Protein AF-0000000084742302 (afdb_homodimer)

Organism: Rhizopus delemar (strain RA 99-880 / ATCC MYA-4621 / FGSC 9543 / NRRL 43880) (NCBI:txid246409)

pLDDT: mean 93.98, std 7.05, range [36.78, 98.94]

Radius of gyration: 37.64 Å; Cα contacts (8 Å, |Δi|>4): 2083; chains: 2; bounding box: 58×116×95 Å

Secondary structure (DSSP, 8-state):
----TT-SS-HHHHHHHHHHHHHTT-GGGGTTGGGS-HHHHHHHHHHHHH--HHHHHHHHHHHHHHHHHHHHT----EEPPPTTTEEETTTS-HHHHHHHHHHHHHHHHTT-EEEEEE---BSGGGT-SSBGGG-B---TT--BHHHHHHHHHHHHHHHHHTTS-TTS------EEEEE-HHHHHHHHHHHHHTGGGGS-GGGEEEEE--EEE-B-TTSPBPEEETTEE-EEE--GGGHHHHHHHTTHHHHHHHHT--EEEEEETTBTT--TT-HHHHHHHHHTT-SEEEEEEE-SSTT----EEEEETTEEEEE-GGGS-HHHHT-B-TTSSBTT-EEEEEEEEEEHHHHHHHHHHGGGPPPEEEEE---EE-TTT--EE--SS--EEEEE--GGGGGGG-SSEEEEE--HHHH--B--S-TTSSSSSHHHHHHHHHHHHHHHHHHTT-EE-S-S-TTT--EEE-TTT-SSSTT-HHHHTT-EEPSSEEE-SHHHHHHHB-/----TT-SS-HHHHHHHHHHHHHTT-GGGGTTGGGS-HHHHHHHHHHHHH--HHHHHHHHHHHHHHHHHHHHT----EEPPPTTTEEETTTS-HHHHHHHHHHHHHHHHTT-EEEEEE---BSGGGT-SSBGGG-B---TT--BHHHHHHHHHHHHHHHHHTTS-TTS------EEEEE-HHHHHHHHHHHHHTGGGGS-GGGEEEEE--EEE-B-TTSPBPEEETTEE-EEE--GGGHHHHHHHTTHHHHHHHHT--EEEEEETTBTT--TT-HHHHHHHHHTT-SEEEEEEE-SSTT----EEEEETTEEEEE-GGGS-HHHHH-B-TTSSBTT-EEEEEEEEEEHHHHHHHHHHGGGPPPEEEEE---EE-TTT--EE--SS--EEEEE--GGGGGGG-SSEEEEE--HHHH--B--S-TTSSSSSHHHHHHHHHHHHHHHHHHTT-EE-S-S-TTT--EEE-TTT-SSSTT-HHHHTT-EEPSSEEE-SHHHHHHHB-

Foldseek 3Di:
DPLDPLAPDDPVVVVVLLVVCVVLVANLLCLCLVVDDNVLNNLLVVVSVPDDSVLLSLQVVQQVVVVVCLVVCLPWDFAFDDPLFEDEPVPDDPVLLVQLLLQLLLCLLVQQEAAEEEFADACVQQVHRAGQQQDQLDALVSDGLQLLLLLLQVQSQVVSNVSDDPPPDGRHHAYEYEYAPSHQVRVVVVCVVCVVNPDDPVRYHYWYFDKDFWAFPVSHFFALASSRTHIDGQESLSVLVGCVPVCVLVVSVVSNHFKYKYAYSQFSLALTSRSSVSSVCVVQVWQKEAEFAFAPALQPQFWFFTAIPNFTFTDGSVSDDSVQSCPADPVGGRSRGGGGRGIMMHTSVSSVCCVVCVSVFHKHKDFDQRWGADSVPSDIDRDPDGRTIGIHGYNRSCRRVIPRYHYYYYYCLRHGQGQDHYPPPPHNHSLSSQLSQQVQVQVLLVVLQAHEDDDPRSSPFLDHARCNAPSRSPPLNVQARPWYFYPPADHDYVVSSNVRTD/DPLPPLAPDDPVVVVVLLVVCVVLVANLLCLCLVVDDNVLNNLLNVVSVPDDSVLLSLQVVQQVVVVVCLVVCLPWDFAFDDPLFEDEPVPDDPVLLVQLLLQLLLCLLVQQEAAEEEFADACVQQVHRAGQQQDQLDALVSDGLQLQLLLLQVQSQVVSNVSDDPPPDGRHHAYEYEYAPSHQVRVVVVCVVCVVNPDDPVRYHYWYFDKDFWAFPVSHFFALASSRTHIDGQESLSVLVGCVPVCVLVVSVVSNHFKYKYAYSQFSLALTSRSSVSSVCVVQVWQKEAEFAFAPALQPQFWFFTAIPNFTFTDGSVSDDSVQSCPADPVGGRSRGGGGRGIMMHTSVRSVCCVVCVSVFHKHKDFDQRWGADSVPSDIDRDPDGRTIGIHGYNRSCRRVIPRYHYYYYYCLRHGQGQDHYPPPPHNHSLSSQLSQQVQVQVLLVVLQAHEDDDPRSSPFQDHARCNAPSRSPPLNVQARPWYFYPPAYHDYVVSSNVRTD

InterPro domains:
  IPR002618 UDPGP family [PF01704] (89-422)
  IPR029044 Nucleotide-diphospho-sugar transferases [G3DSA:3.90.550.10] (9-500)
  IPR029044 Nucleotide-diphospho-sugar transferases [SSF53448] (14-494)
  IPR039741 UDP-sugar pyrophosphorylase [PTHR11952] (12-493)

Structure (mmCIF, N/CA/C/O backbone):
data_AF-0000000084742302-model_v1
#
loop_
_entity.id
_entity.type
_entity.pdbx_description
1 polymer 'UDP-N-acetylglucosamine diphosphorylase'
#
loop_
_atom_site.group_PDB
_atom_site.id
_atom_site.type_symbol
_atom_site.label_atom_id
_atom_site.label_alt_id
_atom_site.label_comp_id
_atom_site.label_asym_id
_atom_site.label_entity_id
_atom_site.label_seq_id
_atom_site.pdbx_PDB_ins_code
_atom_site.Cartn_x
_atom_site.Cartn_y
_atom_site.Cartn_z
_atom_site.occupancy
_atom_site.B_iso_or_equiv
_atom_site.auth_seq_id
_atom_site.auth_comp_id
_atom_site.auth_asym_id
_atom_site.auth_atom_id
_atom_site.pdbx_PDB_model_num
ATOM 1 N N . MET A 1 1 ? -20.578 62.312 -15.688 1 36.81 1 MET A N 1
ATOM 2 C CA . MET A 1 1 ? -19.297 61.625 -15.828 1 36.81 1 MET A CA 1
ATOM 3 C C . MET A 1 1 ? -19.5 60.219 -16.344 1 36.81 1 MET A C 1
ATOM 5 O O . MET A 1 1 ? -20.312 59.469 -15.805 1 36.81 1 MET A O 1
ATOM 9 N N . THR A 1 2 ? -19.297 59.844 -17.516 1 40.09 2 THR A N 1
ATOM 10 C CA . THR A 1 2 ? -19.516 58.594 -18.234 1 40.09 2 THR A CA 1
ATOM 11 C C . THR A 1 2 ? -18.766 57.438 -17.547 1 40.09 2 THR A C 1
ATOM 13 O O . THR A 1 2 ? -17.531 57.5 -17.438 1 40.09 2 THR A O 1
ATOM 16 N N . VAL A 1 3 ? -19.484 56.688 -16.578 1 52.12 3 VAL A N 1
ATOM 17 C CA . VAL A 1 3 ? -18.922 55.469 -16 1 52.12 3 VAL A CA 1
ATOM 18 C C . VAL A 1 3 ? -18.266 54.656 -17.109 1 52.12 3 VAL A C 1
ATOM 20 O O . VAL A 1 3 ? -18.859 54.406 -18.156 1 52.12 3 VAL A O 1
ATOM 23 N N . SER A 1 4 ? -16.984 54.625 -17.172 1 57.25 4 SER A N 1
ATOM 24 C CA . SER A 1 4 ? -16.141 53.906 -18.125 1 57.25 4 SER A CA 1
ATOM 25 C C . SER A 1 4 ? -16.609 52.469 -18.344 1 57.25 4 SER A C 1
ATOM 27 O O . SER A 1 4 ? -17.156 51.844 -17.438 1 57.25 4 SER A O 1
ATOM 29 N N . SER A 1 5 ? -16.875 52.062 -19.531 1 69.62 5 SER A N 1
ATOM 30 C CA . SER A 1 5 ? -17.203 50.75 -20.062 1 69.62 5 SER A CA 1
ATOM 31 C C . SER A 1 5 ? -16.375 49.656 -19.391 1 69.62 5 SER A C 1
ATOM 33 O O . SER A 1 5 ? -16.734 48.469 -19.453 1 69.62 5 SER A O 1
ATOM 35 N N . LEU A 1 6 ? -15.398 49.969 -18.625 1 76.19 6 LEU A N 1
ATOM 36 C CA . LEU A 1 6 ? -14.508 48.969 -18.078 1 76.19 6 LEU A CA 1
ATOM 37 C C . LEU A 1 6 ? -14.875 48.625 -16.641 1 76.19 6 LEU A C 1
ATOM 39 O O . LEU A 1 6 ? -14.406 47.625 -16.078 1 76.19 6 LEU A O 1
ATOM 43 N N . LEU A 1 7 ? -15.797 49.344 -16.062 1 83.12 7 LEU A N 1
ATOM 44 C CA . LEU A 1 7 ? -16.203 49.094 -14.68 1 83.12 7 LEU A CA 1
ATOM 45 C C . LEU A 1 7 ? -17.062 47.812 -14.609 1 83.12 7 LEU A C 1
ATOM 47 O O . LEU A 1 7 ? -17.906 47.594 -15.469 1 83.12 7 LEU A O 1
ATOM 51 N N . PRO A 1 8 ? -16.844 46.969 -13.633 1 83.06 8 PRO A N 1
ATOM 52 C CA . PRO A 1 8 ? -17.625 45.75 -13.492 1 83.06 8 PRO A CA 1
ATOM 53 C C . PRO A 1 8 ? -19.062 46 -13.047 1 83.06 8 PRO A C 1
ATOM 55 O O . PRO A 1 8 ? -19.859 45.062 -12.938 1 83.06 8 PRO A O 1
ATOM 58 N N . ILE A 1 9 ? -19.406 47.25 -12.711 1 85.56 9 ILE A N 1
ATOM 59 C CA . ILE A 1 9 ? -20.75 47.625 -12.266 1 85.56 9 ILE A CA 1
ATOM 60 C C . ILE A 1 9 ? -21.219 48.875 -12.984 1 85.56 9 ILE A C 1
ATOM 62 O O . ILE A 1 9 ? -20.406 49.594 -13.562 1 85.56 9 ILE A O 1
ATOM 66 N N . ASN A 1 10 ? -22.531 49.125 -12.969 1 88.06 10 ASN A N 1
ATOM 67 C CA . ASN A 1 10 ? -23.078 50.312 -13.625 1 88.06 10 ASN A CA 1
ATOM 68 C C . ASN A 1 10 ? -23 51.562 -12.719 1 88.06 10 ASN A C 1
ATOM 70 O O . ASN A 1 10 ? -22.562 51.469 -11.57 1 88.06 10 ASN A O 1
ATOM 74 N N . GLU A 1 11 ? -23.391 52.656 -13.219 1 89.31 11 GLU A N 1
ATOM 75 C CA . GLU A 1 11 ? -23.25 53.938 -12.516 1 89.31 11 GLU A CA 1
ATOM 76 C C . GLU A 1 11 ? -24.062 53.969 -11.234 1 89.31 11 GLU A C 1
ATOM 78 O O . GLU A 1 11 ? -23.641 54.5 -10.219 1 89.31 11 GLU A O 1
ATOM 83 N N . THR A 1 12 ? -25.156 53.375 -11.312 1 92 12 THR A N 1
ATOM 84 C CA . THR A 1 12 ? -26.031 53.312 -10.141 1 92 12 THR A CA 1
ATOM 85 C C . THR A 1 12 ? -25.406 52.438 -9.047 1 92 12 THR A C 1
ATOM 87 O O . THR A 1 12 ? -25.453 52.812 -7.867 1 92 12 THR A O 1
ATOM 90 N N . GLU A 1 13 ? -24.875 51.344 -9.453 1 93.31 13 GLU A N 1
ATOM 91 C CA . GLU A 1 13 ? -24.219 50.438 -8.516 1 93.31 13 GLU A CA 1
ATOM 92 C C . GLU A 1 13 ? -22.969 51.062 -7.91 1 93.31 13 GLU A C 1
ATOM 94 O O . GLU A 1 13 ? -22.672 50.844 -6.734 1 93.31 13 GLU A O 1
ATOM 99 N N . LEU A 1 14 ? -22.266 51.812 -8.734 1 94.44 14 LEU A N 1
ATOM 100 C CA . LEU A 1 14 ? -21.078 52.5 -8.234 1 94.44 14 LEU A CA 1
ATOM 101 C C . LEU A 1 14 ? -21.469 53.531 -7.18 1 94.44 14 LEU A C 1
ATOM 103 O O . LEU A 1 14 ? -20.797 53.656 -6.152 1 94.44 14 LEU A O 1
ATOM 107 N N . GLN A 1 15 ? -22.484 54.281 -7.438 1 94.81 15 GLN A N 1
ATOM 108 C CA . GLN A 1 15 ? -22.969 55.25 -6.465 1 94.81 15 GLN A CA 1
ATOM 109 C C . GLN A 1 15 ? -23.406 54.562 -5.168 1 94.81 15 GLN A C 1
ATOM 111 O O . GLN A 1 15 ? -23.141 55.094 -4.078 1 94.81 15 GLN A O 1
ATOM 116 N N . SER A 1 16 ? -24.062 53.5 -5.34 1 96.06 16 SER A N 1
ATOM 117 C CA . SER A 1 16 ? -24.469 52.719 -4.168 1 96.06 16 SER A CA 1
ATOM 118 C C . SER A 1 16 ? -23.266 52.25 -3.365 1 96.06 16 SER A C 1
ATOM 120 O O . SER A 1 16 ? -23.297 52.219 -2.133 1 96.06 16 SER A O 1
ATOM 122 N N . LEU A 1 17 ? -22.281 51.75 -4.066 1 96.5 17 LEU A N 1
ATOM 123 C CA . LEU A 1 17 ? -21.062 51.312 -3.414 1 96.5 17 LEU A CA 1
ATOM 124 C C . LEU A 1 17 ? -20.406 52.469 -2.652 1 96.5 17 LEU A C 1
ATOM 126 O O . LEU A 1 17 ? -19.984 52.281 -1.503 1 96.5 17 LEU A O 1
ATOM 130 N N . LYS A 1 18 ? -20.281 53.625 -3.275 1 96.62 18 LYS A N 1
ATOM 131 C CA . LYS A 1 18 ? -19.703 54.812 -2.631 1 96.62 18 LYS A CA 1
ATOM 132 C C . LYS A 1 18 ? -20.484 55.188 -1.381 1 96.62 18 LYS A C 1
ATOM 134 O O . LYS A 1 18 ? -19.906 55.5 -0.34 1 96.62 18 LYS A O 1
ATOM 139 N N . GLU A 1 19 ? -21.75 55.125 -1.478 1 96.94 19 GLU A N 1
ATOM 140 C CA . GLU A 1 19 ? -22.609 55.469 -0.354 1 96.94 19 GLU A CA 1
ATOM 141 C C . GLU A 1 19 ? -22.438 54.469 0.803 1 96.94 19 GLU A C 1
ATOM 143 O O . GLU A 1 19 ? -22.422 54.875 1.968 1 96.94 19 GLU A O 1
ATOM 148 N N . ARG A 1 20 ? -22.375 53.25 0.429 1 96.94 20 ARG A N 1
ATOM 149 C CA . ARG A 1 20 ? -22.172 52.219 1.441 1 96.94 20 ARG A CA 1
ATOM 150 C C . ARG A 1 20 ? -20.906 52.469 2.234 1 96.94 20 ARG A C 1
ATOM 152 O O . ARG A 1 20 ? -20.906 52.375 3.465 1 96.94 20 ARG A O 1
ATOM 159 N N . TYR A 1 21 ? -19.812 52.75 1.546 1 97.88 21 TYR A N 1
ATOM 160 C CA . TYR A 1 21 ? -18.547 53.031 2.207 1 97.88 21 TYR A CA 1
ATOM 161 C C . TYR A 1 21 ? -18.609 54.344 2.986 1 97.88 21 TYR A C 1
ATOM 163 O O . TYR A 1 21 ? -18.016 54.469 4.059 1 97.88 21 TYR A O 1
ATOM 171 N N . GLU A 1 22 ? -19.344 55.344 2.516 1 97.06 22 GLU A N 1
ATOM 172 C CA . GLU A 1 22 ? -19.5 56.625 3.215 1 97.06 22 GLU A CA 1
ATOM 173 C C . GLU A 1 22 ? -20.281 56.438 4.512 1 97.06 22 GLU A C 1
ATOM 175 O O . GLU A 1 22 ? -19.906 56.969 5.555 1 97.06 22 GLU A O 1
ATOM 180 N N . ILE A 1 23 ? -21.359 55.719 4.379 1 97.19 23 ILE A N 1
ATOM 181 C CA . ILE A 1 23 ? -22.203 55.469 5.543 1 97.19 23 ILE A CA 1
ATOM 182 C C . ILE A 1 23 ? -21.406 54.75 6.625 1 97.19 23 ILE A C 1
ATOM 184 O O . ILE A 1 23 ? -21.625 54.969 7.816 1 97.19 23 ILE A O 1
ATOM 188 N N . ASN A 1 24 ? -20.469 53.969 6.238 1 97.25 24 ASN A N 1
ATOM 189 C CA . ASN A 1 24 ? -19.672 53.188 7.176 1 97.25 24 ASN A CA 1
ATOM 190 C C . ASN A 1 24 ? -18.391 53.906 7.566 1 97.25 24 ASN A C 1
ATOM 192 O O . ASN A 1 24 ? -17.484 53.312 8.148 1 97.25 24 ASN A O 1
ATOM 196 N N . GLY A 1 25 ? -18.297 55.156 7.195 1 96.62 25 GLY A N 1
ATOM 197 C CA . GLY A 1 25 ? -17.172 55.969 7.602 1 96.62 25 GLY A CA 1
ATOM 198 C C . GLY A 1 25 ? -15.891 55.688 6.832 1 96.62 25 GLY A C 1
ATOM 199 O O . GLY A 1 25 ? -14.797 55.969 7.297 1 96.62 25 GLY A O 1
ATOM 200 N N . GLN A 1 26 ? -16 55.031 5.656 1 98.06 26 GLN A N 1
ATOM 201 C CA . GLN A 1 26 ? -14.836 54.594 4.891 1 98.06 26 GLN A CA 1
ATOM 202 C C . GLN A 1 26 ? -14.844 55.219 3.49 1 98.06 26 GLN A C 1
ATOM 204 O O . GLN A 1 26 ? -14.25 54.656 2.564 1 98.06 26 GLN A O 1
ATOM 209 N N . GLY A 1 27 ? -15.492 56.281 3.309 1 97.38 27 GLY A N 1
ATOM 210 C CA . GLY A 1 27 ? -15.641 56.906 2.002 1 97.38 27 GLY A CA 1
ATOM 211 C C . GLY A 1 27 ? -14.328 57.406 1.417 1 97.38 27 GLY A C 1
ATOM 212 O O . GLY A 1 27 ? -14.211 57.562 0.201 1 97.38 27 GLY A O 1
ATOM 213 N N . HIS A 1 28 ? -13.352 57.625 2.24 1 97.31 28 HIS A N 1
ATOM 214 C CA . HIS A 1 28 ? -12.07 58.188 1.814 1 97.31 28 HIS A CA 1
ATOM 215 C C . HIS A 1 28 ? -11.391 57.281 0.797 1 97.31 28 HIS A C 1
ATOM 217 O O . HIS A 1 28 ? -10.484 57.719 0.086 1 97.31 28 HIS A O 1
ATOM 223 N N . VAL A 1 29 ? -11.812 56 0.699 1 97.75 29 VAL A N 1
ATOM 224 C CA . VAL A 1 29 ? -11.172 55.062 -0.209 1 97.75 29 VAL A CA 1
ATOM 225 C C . VAL A 1 29 ? -11.43 55.469 -1.655 1 97.75 29 VAL A C 1
ATOM 227 O O . VAL A 1 29 ? -10.742 55 -2.572 1 97.75 29 VAL A O 1
ATOM 230 N N . PHE A 1 30 ? -12.391 56.438 -1.858 1 96.94 30 PHE A N 1
ATOM 231 C CA . PHE A 1 30 ? -12.727 56.906 -3.199 1 96.94 30 PHE A CA 1
ATOM 232 C C . PHE A 1 30 ? -12.117 58.281 -3.463 1 96.94 30 PHE A C 1
ATOM 234 O O . PHE A 1 30 ? -12.414 58.906 -4.477 1 96.94 30 PHE A O 1
ATOM 241 N N . LYS A 1 31 ? -11.273 58.719 -2.598 1 96.5 31 LYS A N 1
ATOM 242 C CA . LYS A 1 31 ? -10.711 60.062 -2.656 1 96.5 31 LYS A CA 1
ATOM 243 C C . LYS A 1 31 ? -10.102 60.344 -4.023 1 96.5 31 LYS A C 1
ATOM 245 O O . LYS A 1 31 ? -10.25 61.469 -4.562 1 96.5 31 LYS A O 1
ATOM 250 N N . PHE A 1 32 ? -9.461 59.406 -4.621 1 96.56 32 PHE A N 1
ATOM 251 C CA . PHE A 1 32 ? -8.727 59.625 -5.859 1 96.56 32 PHE A CA 1
ATOM 252 C C . PHE A 1 32 ? -9.438 59 -7.039 1 96.56 32 PHE A C 1
ATOM 254 O O . PHE A 1 32 ? -8.867 58.875 -8.125 1 96.56 32 PHE A O 1
ATOM 261 N N . PHE A 1 33 ? -10.625 58.594 -6.859 1 95.62 33 PHE A N 1
ATOM 262 C CA . PHE A 1 33 ? -11.32 57.75 -7.828 1 95.62 33 PHE A CA 1
ATOM 263 C C . PHE A 1 33 ? -11.445 58.469 -9.164 1 95.62 33 PHE A C 1
ATOM 265 O O . PHE A 1 33 ? -11.195 57.875 -10.219 1 95.62 33 PHE A O 1
ATOM 272 N N . GLU A 1 34 ? -11.711 59.781 -9.125 1 93.5 34 GLU A N 1
ATOM 273 C CA . GLU A 1 34 ? -11.984 60.562 -10.344 1 93.5 34 GLU A CA 1
ATOM 274 C C . GLU A 1 34 ? -10.703 60.812 -11.133 1 93.5 34 GLU A C 1
ATOM 276 O O . GLU A 1 34 ? -10.75 61.031 -12.344 1 93.5 34 GLU A O 1
ATOM 281 N N . SER A 1 35 ? -9.609 60.781 -10.5 1 94.62 35 SER A N 1
ATOM 282 C CA . SER A 1 35 ? -8.344 61.062 -11.156 1 94.62 35 SER A CA 1
ATOM 283 C C . SER A 1 35 ? -7.707 59.781 -11.711 1 94.62 35 SER A C 1
ATOM 285 O O . SER A 1 35 ? -6.727 59.844 -12.453 1 94.62 35 SER A O 1
ATOM 287 N N . LEU A 1 36 ? -8.289 58.594 -11.43 1 95.19 36 LEU A N 1
ATOM 288 C CA . LEU A 1 36 ? -7.742 57.312 -11.836 1 95.19 36 LEU A CA 1
ATOM 289 C C . LEU A 1 36 ? -8.094 57 -13.289 1 95.19 36 LEU A C 1
ATOM 291 O O . LEU A 1 36 ? -9.133 57.406 -13.781 1 95.19 36 LEU A O 1
ATOM 295 N N . GLU A 1 37 ? -7.125 56.281 -13.875 1 94.06 37 GLU A N 1
ATOM 296 C CA . GLU A 1 37 ? -7.449 55.75 -15.188 1 94.06 37 GLU A CA 1
ATOM 297 C C . GLU A 1 37 ? -8.539 54.688 -15.086 1 94.06 37 GLU A C 1
ATOM 299 O O . GLU A 1 37 ? -8.773 54.125 -14.008 1 94.06 37 GLU A O 1
ATOM 304 N N . GLN A 1 38 ? -9.133 54.469 -16.188 1 91.94 38 GLN A N 1
ATOM 305 C CA . GLN A 1 38 ? -10.281 53.562 -16.219 1 91.94 38 GLN A CA 1
ATOM 306 C C . GLN A 1 38 ? -9.906 52.188 -15.688 1 91.94 38 GLN A C 1
ATOM 308 O O . GLN A 1 38 ? -10.672 51.562 -14.945 1 91.94 38 GLN A O 1
ATOM 313 N N . GLU A 1 39 ? -8.805 51.75 -16.094 1 93.19 39 GLU A N 1
ATOM 314 C CA . GLU A 1 39 ? -8.367 50.438 -15.641 1 93.19 39 GLU A CA 1
ATOM 315 C C . GLU A 1 39 ? -8.125 50.438 -14.133 1 93.19 39 GLU A C 1
ATOM 317 O O . GLU A 1 39 ? -8.438 49.438 -13.461 1 93.19 39 GLU A O 1
ATOM 322 N N . GLN A 1 40 ? -7.605 51.438 -13.641 1 94.25 40 GLN A N 1
ATOM 323 C CA . GLN A 1 40 ? -7.348 51.594 -12.211 1 94.25 40 GLN A CA 1
ATOM 324 C C . GLN A 1 40 ? -8.648 51.688 -11.43 1 94.25 40 GLN A C 1
ATOM 326 O O . GLN A 1 40 ? -8.766 51.156 -10.328 1 94.25 40 GLN A O 1
ATOM 331 N N . GLN A 1 41 ? -9.562 52.406 -11.977 1 94.88 41 GLN A N 1
ATOM 332 C CA . GLN A 1 41 ? -10.883 52.469 -11.359 1 94.88 41 GLN A CA 1
ATOM 333 C C . GLN A 1 41 ? -11.531 51.094 -11.234 1 94.88 41 GLN A C 1
ATOM 335 O O . GLN A 1 41 ? -12.086 50.781 -10.195 1 94.88 41 GLN A O 1
ATOM 340 N N . ALA A 1 42 ? -11.398 50.406 -12.297 1 94.38 42 ALA A N 1
ATOM 341 C CA . ALA A 1 42 ? -11.992 49.094 -12.312 1 94.38 42 ALA A CA 1
ATOM 342 C C . ALA A 1 42 ? -11.352 48.188 -11.266 1 94.38 42 ALA A C 1
ATOM 344 O O . ALA A 1 42 ? -12.039 47.406 -10.594 1 94.38 42 ALA A O 1
ATOM 345 N N . GLN A 1 43 ? -10.125 48.219 -11.133 1 93.38 43 GLN A N 1
ATOM 346 C CA . GLN A 1 43 ? -9.391 47.406 -10.156 1 93.38 43 GLN A CA 1
ATOM 347 C C . GLN A 1 43 ? -9.805 47.781 -8.727 1 93.38 43 GLN A C 1
ATOM 349 O O . GLN A 1 43 ? -10.039 46.906 -7.906 1 93.38 43 GLN A O 1
ATOM 354 N N . LEU A 1 44 ? -9.82 49 -8.469 1 95.38 44 LEU A N 1
ATOM 355 C CA . LEU A 1 44 ? -10.203 49.469 -7.137 1 95.38 44 LEU A CA 1
ATOM 356 C C . LEU A 1 44 ? -11.633 49.031 -6.805 1 95.38 44 LEU A C 1
ATOM 358 O O . LEU A 1 44 ? -11.898 48.562 -5.703 1 95.38 44 LEU A O 1
ATOM 362 N N . VAL A 1 45 ? -12.523 49.219 -7.738 1 95.19 45 VAL A N 1
ATOM 363 C CA . VAL A 1 45 ? -13.93 48.875 -7.52 1 95.19 45 VAL A CA 1
ATOM 364 C C . VAL A 1 45 ? -14.07 47.375 -7.27 1 95.19 45 VAL A C 1
ATOM 366 O O . VAL A 1 45 ? -14.844 46.969 -6.406 1 95.19 45 VAL A O 1
ATOM 369 N N . LYS A 1 46 ? -13.391 46.656 -8.016 1 93.62 46 LYS A N 1
ATOM 370 C CA . LYS A 1 46 ? -13.422 45.219 -7.816 1 93.62 46 LYS A CA 1
ATOM 371 C C . LYS A 1 46 ? -12.984 44.844 -6.398 1 93.62 46 LYS A C 1
ATOM 373 O O . LYS A 1 46 ? -13.617 44.031 -5.742 1 93.62 46 LYS A O 1
ATOM 378 N N . GLN A 1 47 ? -11.922 45.406 -5.941 1 93.38 47 GLN A N 1
ATOM 379 C CA . GLN A 1 47 ? -11.43 45.156 -4.59 1 93.38 47 GLN A CA 1
ATOM 380 C C . GLN A 1 47 ? -12.461 45.562 -3.545 1 93.38 47 GLN A C 1
ATOM 382 O O . GLN A 1 47 ? -12.688 44.844 -2.57 1 93.38 47 GLN A O 1
ATOM 387 N N . LEU A 1 48 ? -13.055 46.656 -3.787 1 95.44 48 LEU A N 1
ATOM 388 C CA . LEU A 1 48 ? -14 47.188 -2.816 1 95.44 48 LEU A CA 1
ATOM 389 C C . LEU A 1 48 ? -15.297 46.406 -2.816 1 95.44 48 LEU A C 1
ATOM 391 O O . LEU A 1 48 ? -15.969 46.312 -1.786 1 95.44 48 LEU A O 1
ATOM 395 N N . LEU A 1 49 ? -15.633 45.844 -3.969 1 93.31 49 LEU A N 1
ATOM 396 C CA . LEU A 1 49 ? -16.812 45 -4.047 1 93.31 49 LEU A CA 1
ATOM 397 C C . LEU A 1 49 ? -16.609 43.719 -3.254 1 93.31 49 LEU A C 1
ATOM 399 O O . LEU A 1 49 ? -17.562 43.156 -2.688 1 93.31 49 LEU A O 1
ATOM 403 N N . ASP A 1 50 ? -15.43 43.312 -3.184 1 89.56 50 ASP A N 1
ATOM 404 C CA . ASP A 1 50 ? -15.109 42.031 -2.523 1 89.56 50 ASP A CA 1
ATOM 405 C C . ASP A 1 50 ? -15.023 42.219 -1.01 1 89.56 50 ASP A C 1
ATOM 407 O O . ASP A 1 50 ? -15.078 41.25 -0.259 1 89.56 50 ASP A O 1
ATOM 411 N N . LEU A 1 51 ? -14.898 43.406 -0.609 1 91.94 51 LEU A N 1
ATOM 412 C CA . LEU A 1 51 ? -14.727 43.688 0.811 1 91.94 51 LEU A CA 1
ATOM 413 C C . LEU A 1 51 ? -16.078 43.906 1.487 1 91.94 51 LEU A C 1
ATOM 415 O O . LEU A 1 51 ? -16.969 44.562 0.923 1 91.94 51 LEU A O 1
ATOM 419 N N . ASP A 1 52 ? -16.266 43.344 2.592 1 90.56 52 ASP A N 1
ATOM 420 C CA . ASP A 1 52 ? -17.422 43.594 3.439 1 90.56 52 ASP A CA 1
ATOM 421 C C . ASP A 1 52 ? -17.109 44.656 4.473 1 90.56 52 ASP A C 1
ATOM 423 O O . ASP A 1 52 ? -16.719 44.375 5.602 1 90.56 52 ASP A O 1
ATOM 427 N N . VAL A 1 53 ? -17.453 45.844 4.141 1 95.44 53 VAL A N 1
ATOM 428 C CA . VAL A 1 53 ? -17.016 47 4.93 1 95.44 53 VAL A CA 1
ATOM 429 C C . VAL A 1 53 ? -17.75 47 6.266 1 95.44 53 VAL A C 1
ATOM 431 O O . VAL A 1 53 ? -17.188 47.406 7.289 1 95.44 53 VAL A O 1
ATOM 434 N N . GLU A 1 54 ? -19 46.562 6.352 1 94.31 54 GLU A N 1
ATOM 435 C CA . GLU A 1 54 ? -19.75 46.469 7.605 1 94.31 54 GLU A CA 1
ATOM 436 C C . GLU A 1 54 ? -19.094 45.469 8.57 1 94.31 54 GLU A C 1
ATOM 438 O O . GLU A 1 54 ? -18.891 45.812 9.742 1 94.31 54 GLU A O 1
ATOM 443 N N . ARG A 1 55 ? -18.766 44.406 8.031 1 90.19 55 ARG A N 1
ATOM 444 C CA . ARG A 1 55 ? -18.109 43.375 8.836 1 90.19 55 ARG A CA 1
ATOM 445 C C . ARG A 1 55 ? -16.75 43.844 9.336 1 90.19 55 ARG A C 1
ATOM 447 O O . ARG A 1 55 ? -16.391 43.594 10.484 1 90.19 55 ARG A O 1
ATOM 454 N N . LEU A 1 56 ? -16.094 44.5 8.477 1 93.5 56 LEU A N 1
ATOM 455 C CA . LEU A 1 56 ? -14.789 45.031 8.844 1 93.5 56 LEU A CA 1
ATOM 456 C C . LEU A 1 56 ? -14.898 46 10.031 1 93.5 56 LEU A C 1
ATOM 458 O O . LEU A 1 56 ? -14.109 45.906 10.977 1 93.5 56 LEU A O 1
ATOM 462 N N . ASN A 1 57 ? -15.828 46.812 9.992 1 94.5 57 ASN A N 1
ATOM 463 C CA . ASN A 1 57 ? -16.031 47.781 11.086 1 94.5 57 ASN A CA 1
ATOM 464 C C . ASN A 1 57 ? -16.391 47.062 12.391 1 94.5 57 ASN A C 1
ATOM 466 O O . ASN A 1 57 ? -15.938 47.469 13.461 1 94.5 57 ASN A O 1
ATOM 470 N N . THR A 1 58 ? -17.156 46.094 12.219 1 91.44 58 THR A N 1
ATOM 471 C CA . THR A 1 58 ? -17.531 45.312 13.391 1 91.44 58 THR A CA 1
ATOM 472 C C . THR A 1 58 ? -16.297 44.625 13.992 1 91.44 58 THR A C 1
ATOM 474 O O . THR A 1 58 ? -16.109 44.625 15.203 1 91.44 58 THR A O 1
ATOM 477 N N . ILE A 1 59 ? -15.508 44 13.133 1 91.62 59 ILE A N 1
ATOM 478 C CA . ILE A 1 59 ? -14.281 43.344 13.562 1 91.62 59 ILE A CA 1
ATOM 479 C C . ILE A 1 59 ? -13.375 44.344 14.281 1 91.62 59 ILE A C 1
ATOM 481 O O . ILE A 1 59 ? -12.828 44.031 15.344 1 91.62 59 ILE A O 1
ATOM 485 N N . TYR A 1 60 ? -13.25 45.531 13.734 1 93.62 60 TYR A N 1
ATOM 486 C CA . TYR A 1 60 ? -12.406 46.562 14.32 1 93.62 60 TYR A CA 1
ATOM 487 C C . TYR A 1 60 ? -12.906 46.938 15.711 1 93.62 60 TYR A C 1
ATOM 489 O O . TYR A 1 60 ? -12.125 46.969 16.672 1 93.62 60 TYR A O 1
ATOM 497 N N . ARG A 1 61 ? -14.086 47.219 15.758 1 92.5 61 ARG A N 1
ATOM 498 C CA . ARG A 1 61 ? -14.672 47.625 17.031 1 92.5 61 ARG A CA 1
ATOM 499 C C . ARG A 1 61 ? -14.477 46.562 18.094 1 92.5 61 ARG A C 1
ATOM 501 O O . ARG A 1 61 ? -14.07 46.875 19.219 1 92.5 61 ARG A O 1
ATOM 508 N N . LYS A 1 62 ? -14.766 45.406 17.766 1 88.44 62 LYS A N 1
ATOM 509 C CA . LYS A 1 62 ? -14.633 44.312 18.719 1 88.44 62 LYS A CA 1
ATOM 510 C C . LYS A 1 62 ? -13.18 44.125 19.125 1 88.44 62 LYS A C 1
ATOM 512 O O . LYS A 1 62 ? -12.883 43.844 20.281 1 88.44 62 LYS A O 1
ATOM 517 N N . ALA A 1 63 ? -12.297 44.188 18.141 1 90.19 63 ALA A N 1
ATOM 518 C CA . ALA A 1 63 ? -10.875 44 18.422 1 90.19 63 ALA A CA 1
ATOM 519 C C . ALA A 1 63 ? -10.383 45.094 19.391 1 90.19 63 ALA A C 1
ATOM 521 O O . ALA A 1 63 ? -9.617 44.812 20.312 1 90.19 63 ALA A O 1
ATOM 522 N N . ILE A 1 64 ? -10.812 46.281 19.172 1 90 64 ILE A N 1
ATOM 523 C CA . ILE A 1 64 ? -10.406 47.406 20.016 1 90 64 ILE A CA 1
ATOM 524 C C . ILE A 1 64 ? -10.977 47.219 21.422 1 90 64 ILE A C 1
ATOM 526 O O . ILE A 1 64 ? -10.266 47.406 22.406 1 90 64 ILE A O 1
ATOM 530 N N . GLU A 1 65 ? -12.18 46.875 21.422 1 86.31 65 GLU A N 1
ATOM 531 C CA . GLU A 1 65 ? -12.812 46.656 22.719 1 86.31 65 GLU A CA 1
ATOM 532 C C . GLU A 1 65 ? -12.109 45.531 23.484 1 86.31 65 GLU A C 1
ATOM 534 O O . GLU A 1 65 ? -11.906 45.625 24.688 1 86.31 65 GLU A O 1
ATOM 539 N N . GLY A 1 66 ? -11.875 44.5 22.812 1 80.5 66 GLY A N 1
ATOM 540 C CA . GLY A 1 66 ? -11.164 43.406 23.422 1 80.5 66 GLY A CA 1
ATOM 541 C C . GLY A 1 66 ? -9.789 43.781 23.938 1 80.5 66 GLY A C 1
ATOM 542 O O . GLY A 1 66 ? -9.398 43.375 25.031 1 80.5 66 GLY A O 1
ATOM 543 N N . ALA A 1 67 ? -9.055 44.5 23.172 1 80.88 67 ALA A N 1
ATOM 544 C CA . ALA A 1 67 ? -7.727 44.938 23.562 1 80.88 67 ALA A CA 1
ATOM 545 C C . ALA A 1 67 ? -7.801 45.844 24.797 1 80.88 67 ALA A C 1
ATOM 547 O O . ALA A 1 67 ? -6.957 45.75 25.688 1 80.88 67 ALA A O 1
ATOM 548 N N . GLU A 1 68 ? -8.727 46.688 24.812 1 79.44 68 GLU A N 1
ATOM 549 C CA . GLU 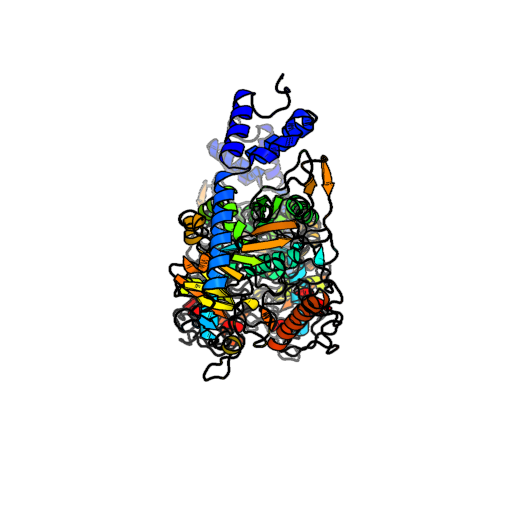A 1 68 ? -8.922 47.594 25.953 1 79.44 68 GLU A CA 1
ATOM 550 C C . GLU A 1 68 ? -9.305 46.812 27.203 1 79.44 68 GLU A C 1
ATOM 552 O O . GLU A 1 68 ? -8.812 47.094 28.297 1 79.44 68 GLU A O 1
ATOM 557 N N . ALA A 1 69 ? -10.164 45.906 27.031 1 76.88 69 ALA A N 1
ATOM 558 C CA . ALA A 1 69 ? -10.562 45.062 28.141 1 76.88 69 ALA A CA 1
ATOM 559 C C . ALA A 1 69 ? -9.375 44.281 28.719 1 76.88 69 ALA A C 1
ATOM 561 O O . ALA A 1 69 ? -9.25 44.125 29.922 1 76.88 69 ALA A O 1
ATOM 562 N N . ALA A 1 70 ? -8.602 43.719 27.891 1 73.56 70 ALA A N 1
ATOM 563 C CA . ALA A 1 70 ? -7.414 43 28.297 1 73.56 70 ALA A CA 1
ATOM 564 C C . ALA A 1 70 ? -6.477 43.875 29.109 1 73.56 70 ALA A C 1
ATOM 566 O O . ALA A 1 70 ? -5.84 43.406 30.062 1 73.56 70 ALA A O 1
ATOM 567 N N . LEU A 1 71 ? -6.414 45.125 28.688 1 65.62 71 LEU A N 1
ATOM 568 C CA . LEU A 1 71 ? -5.574 46.062 29.422 1 65.62 71 LEU A CA 1
ATOM 569 C C . LEU A 1 71 ? -6.148 46.375 30.797 1 65.62 71 LEU A C 1
ATOM 571 O O . LEU A 1 71 ? -5.402 46.5 31.766 1 65.62 71 LEU A O 1
ATOM 575 N N . LEU A 1 72 ? -7.461 46.5 30.812 1 63.94 72 LEU A N 1
ATOM 576 C CA . LEU A 1 72 ? -8.141 46.812 32.062 1 63.94 72 LEU A CA 1
ATOM 577 C C . LEU A 1 72 ? -8.211 45.594 32.969 1 63.94 72 LEU A C 1
ATOM 579 O O . LEU A 1 72 ? -8.25 45.719 34.188 1 63.94 72 LEU A O 1
ATOM 583 N N . ASN A 1 73 ? -8.562 44.531 32.344 1 60 73 ASN A N 1
ATOM 584 C CA . ASN A 1 73 ? -8.742 43.281 33.094 1 60 73 ASN A CA 1
ATOM 585 C C . ASN A 1 73 ? -7.402 42.656 33.469 1 60 73 ASN A C 1
ATOM 587 O O . ASN A 1 73 ? -7.262 41.438 33.469 1 60 73 ASN A O 1
ATOM 591 N N . GLN A 1 74 ? -6.445 43.5 33.688 1 56.41 74 GLN A N 1
ATOM 592 C CA . GLN A 1 74 ? -5.113 43.062 34.094 1 56.41 74 GLN A CA 1
ATOM 593 C C . GLN A 1 74 ? -5.184 41.875 35.031 1 56.41 74 GLN A C 1
ATOM 595 O O . GLN A 1 74 ? -4.191 41.156 35.219 1 56.41 74 GLN A O 1
ATOM 600 N N . HIS A 1 75 ? -6.48 41.562 35.469 1 62.41 75 HIS A N 1
ATOM 601 C CA . HIS A 1 75 ? -6.465 40.438 36.375 1 62.41 75 HIS A CA 1
ATOM 602 C C . HIS A 1 75 ? -7.262 39.281 35.812 1 62.41 75 HIS A C 1
ATOM 604 O O . HIS A 1 75 ? -8.328 38.938 36.344 1 62.41 75 HIS A O 1
ATOM 610 N N . ALA A 1 76 ? -7.047 38.781 34.531 1 74.19 76 ALA A N 1
ATOM 611 C CA . ALA A 1 76 ? -7.668 37.562 34.031 1 74.19 76 ALA A CA 1
ATOM 612 C C . ALA A 1 76 ? -7.359 36.375 34.938 1 74.19 76 ALA A C 1
ATOM 614 O O . ALA A 1 76 ? -6.25 36.25 35.469 1 74.19 76 ALA A O 1
ATOM 615 N N . GLN A 1 77 ? -8.43 35.656 35.219 1 85.69 77 GLN A N 1
ATOM 616 C CA . GLN A 1 77 ? -8.25 34.438 36 1 85.69 77 GLN A CA 1
ATOM 617 C C . GLN A 1 77 ? -7.781 33.281 35.125 1 85.69 77 GLN A C 1
ATOM 619 O O . GLN A 1 77 ? -8.5 32.844 34.219 1 85.69 77 GLN A O 1
ATOM 624 N N . LEU A 1 78 ? -6.574 32.906 35.312 1 92.12 78 LEU A N 1
ATOM 625 C CA . LEU A 1 78 ? -5.996 31.797 34.594 1 92.12 78 LEU A CA 1
ATOM 626 C C . LEU A 1 78 ? -6.039 30.516 35.406 1 92.12 78 LEU A C 1
ATOM 628 O O . LEU A 1 78 ? -5.758 30.547 36.625 1 92.12 78 LEU A O 1
ATOM 632 N N . GLU A 1 79 ? -6.512 29.453 34.844 1 94.19 79 GLU A N 1
ATOM 633 C CA . GLU A 1 79 ? -6.527 28.141 35.5 1 94.19 79 GLU A CA 1
ATOM 634 C C . GLU A 1 79 ? -5.867 27.094 34.594 1 94.19 79 GLU A C 1
ATOM 636 O O . GLU A 1 79 ? -5.965 27.156 33.375 1 94.19 79 GLU A O 1
ATOM 641 N N . PRO A 1 80 ? -5.176 26.156 35.219 1 94 80 PRO A N 1
ATOM 642 C CA . PRO A 1 80 ? -4.609 25.062 34.406 1 94 80 PRO A CA 1
ATOM 643 C C . PRO A 1 80 ? -5.68 24.141 33.844 1 94 80 PRO A C 1
ATOM 645 O O . PRO A 1 80 ? -6.844 24.203 34.25 1 94 80 PRO A O 1
ATOM 648 N N . LEU A 1 81 ? -5.324 23.375 32.906 1 96 81 LEU A N 1
ATOM 649 C CA . LEU A 1 81 ? -6.223 22.375 32.312 1 96 81 LEU A CA 1
ATOM 650 C C . LEU A 1 81 ? -6.547 21.281 33.312 1 96 81 LEU A C 1
ATOM 652 O O . LEU A 1 81 ? -5.676 20.844 34.062 1 96 81 LEU A O 1
ATOM 656 N N . SER A 1 82 ? -7.762 20.859 33.344 1 94.38 82 SER A N 1
ATOM 657 C CA . SER A 1 82 ? -8.156 19.75 34.188 1 94.38 82 SER A CA 1
ATOM 658 C C . SER A 1 82 ? -7.691 18.422 33.594 1 94.38 82 SER A C 1
ATOM 660 O O . SER A 1 82 ? -7.465 18.312 32.406 1 94.38 82 SER A O 1
ATOM 662 N N . GLU A 1 83 ? -7.637 17.406 34.406 1 91.81 83 GLU A N 1
ATOM 663 C CA . GLU A 1 83 ? -7.227 16.062 34 1 91.81 83 GLU A CA 1
ATOM 664 C C . GLU A 1 83 ? -8.266 15.43 33.062 1 91.81 83 GLU A C 1
ATOM 666 O O . GLU A 1 83 ? -7.961 14.484 32.344 1 91.81 83 GLU A O 1
ATOM 671 N N . THR A 1 84 ? -9.391 15.914 33.062 1 94.06 84 THR A N 1
ATOM 672 C CA . THR A 1 84 ? -10.461 15.352 32.219 1 94.06 84 THR A CA 1
ATOM 673 C C . THR A 1 84 ? -10.258 15.711 30.766 1 94.06 84 THR A C 1
ATOM 675 O O . THR A 1 84 ? -10.742 15 29.875 1 94.06 84 THR A O 1
ATOM 678 N N . VAL A 1 85 ? -9.531 16.812 30.469 1 97 85 VAL A N 1
ATOM 679 C CA . VAL A 1 85 ? -9.414 17.266 29.078 1 97 85 VAL A CA 1
ATOM 680 C C . VAL A 1 85 ? -7.969 17.094 28.609 1 97 85 VAL A C 1
ATOM 682 O O . VAL A 1 85 ? -7.676 17.281 27.422 1 97 85 VAL A O 1
ATOM 685 N N . PHE A 1 86 ? -7.102 16.672 29.516 1 97.12 86 PHE A N 1
ATOM 686 C CA . PHE A 1 86 ? -5.672 16.641 29.234 1 97.12 86 PHE A CA 1
ATOM 687 C C . PHE A 1 86 ? -5.105 15.242 29.453 1 97.12 86 PHE A C 1
ATOM 689 O O . PHE A 1 86 ? -5.316 14.633 30.5 1 97.12 86 PHE A O 1
ATOM 696 N N . ASP A 1 87 ? -4.438 14.711 28.422 1 97.62 87 ASP A N 1
ATOM 697 C CA . ASP A 1 87 ? -3.645 13.492 28.516 1 97.62 87 ASP A CA 1
ATOM 698 C C . ASP A 1 87 ? -2.256 13.695 27.906 1 97.62 87 ASP A C 1
ATOM 700 O O . ASP A 1 87 ? -1.988 14.719 27.281 1 97.62 87 ASP A O 1
ATOM 704 N N . SER A 1 88 ? -1.334 12.867 28.203 1 97.56 88 SER A N 1
ATOM 705 C CA . SER A 1 88 ? 0.036 12.961 27.719 1 97.56 88 SER A CA 1
ATOM 706 C C . SER A 1 88 ? 0.518 11.617 27.172 1 97.56 88 SER A C 1
ATOM 708 O O . SER A 1 88 ? 0.366 10.586 27.828 1 97.56 88 SER A O 1
ATOM 710 N N . VAL A 1 89 ? 1.078 11.602 25.938 1 98 89 VAL A N 1
ATOM 711 C CA . VAL A 1 89 ? 1.664 10.391 25.375 1 98 89 VAL A CA 1
ATOM 712 C C . VAL A 1 89 ? 2.846 9.938 26.234 1 98 89 VAL A C 1
ATOM 714 O O . VAL A 1 89 ? 3.137 8.75 26.328 1 98 89 VAL A O 1
ATOM 717 N N . LEU A 1 90 ? 3.486 10.898 26.906 1 95.94 90 LEU A N 1
ATOM 718 C CA . LEU A 1 90 ? 4.668 10.625 27.719 1 95.94 90 LEU A CA 1
ATOM 719 C C . LEU A 1 90 ? 4.293 9.852 28.969 1 95.94 90 LEU A C 1
ATOM 721 O O . LEU A 1 90 ? 5.125 9.141 29.547 1 95.94 90 LEU A O 1
ATOM 725 N N . LYS A 1 91 ? 3.104 10 29.391 1 95.06 91 LYS A N 1
ATOM 726 C CA . LYS A 1 91 ? 2.648 9.375 30.625 1 95.06 91 LYS A CA 1
ATOM 727 C C . LYS A 1 91 ? 1.747 8.18 30.344 1 95.06 91 LYS A C 1
ATOM 729 O O . LYS A 1 91 ? 1.509 7.344 31.219 1 95.06 91 LYS A O 1
ATOM 734 N N . ALA A 1 92 ? 1.245 8.039 29.109 1 96.94 92 ALA A N 1
ATOM 735 C CA . ALA A 1 92 ? 0.347 6.949 28.734 1 96.94 92 ALA A CA 1
ATOM 736 C C . ALA A 1 92 ? 1.099 5.625 28.641 1 96.94 92 ALA A C 1
ATOM 738 O O . ALA A 1 92 ? 2.289 5.598 28.312 1 96.94 92 ALA A O 1
ATOM 739 N N . SER A 1 93 ? 0.412 4.52 28.953 1 96.56 93 SER A N 1
ATOM 740 C CA . SER A 1 93 ? 0.996 3.193 28.781 1 96.56 93 SER A CA 1
ATOM 741 C C . SER A 1 93 ? 1.109 2.826 27.312 1 96.56 93 SER A C 1
ATOM 743 O O . SER A 1 93 ? 0.376 3.359 26.469 1 96.56 93 SER A O 1
ATOM 745 N N . PRO A 1 94 ? 2.012 1.958 27 1 93.75 94 PRO A N 1
ATOM 746 C CA . PRO A 1 94 ? 2.109 1.488 25.609 1 93.75 94 PRO A CA 1
ATOM 747 C C . PRO A 1 94 ? 0.793 0.916 25.094 1 93.75 94 PRO A C 1
ATOM 749 O O . PRO A 1 94 ? 0.473 1.074 23.906 1 93.75 94 PRO A O 1
ATOM 752 N N . GLU A 1 95 ? 0.074 0.241 25.906 1 93.69 95 GLU A N 1
ATOM 753 C CA . GLU A 1 95 ? -1.212 -0.331 25.516 1 93.69 95 GLU A CA 1
ATOM 754 C C . GLU A 1 95 ? -2.213 0.761 25.156 1 93.69 95 GLU A C 1
ATOM 756 O O . GLU A 1 95 ? -2.951 0.631 24.172 1 93.69 95 GLU A O 1
ATOM 761 N N . GLN A 1 96 ? -2.215 1.774 25.984 1 97.12 96 GLN A N 1
ATOM 762 C CA . GLN A 1 96 ? -3.117 2.889 25.703 1 97.12 96 GLN A CA 1
ATOM 763 C C . GLN A 1 96 ? -2.754 3.586 24.406 1 97.12 96 GLN A C 1
ATOM 765 O O . GLN A 1 96 ? -3.635 3.932 23.609 1 97.12 96 GLN A O 1
ATOM 770 N N . ILE A 1 97 ? -1.502 3.789 24.203 1 97.69 97 ILE A N 1
ATOM 771 C CA . ILE A 1 97 ? -1.035 4.41 22.969 1 97.69 97 ILE A CA 1
ATOM 772 C C . ILE A 1 97 ? -1.433 3.549 21.781 1 97.69 97 ILE A C 1
ATOM 774 O O . ILE A 1 97 ? -1.904 4.066 20.766 1 97.69 97 ILE A O 1
ATOM 778 N N . ARG A 1 98 ? -1.292 2.266 21.906 1 95.19 98 ARG A N 1
ATOM 779 C CA . ARG A 1 98 ? -1.67 1.338 20.844 1 95.19 98 ARG A CA 1
ATOM 780 C C . ARG A 1 98 ? -3.168 1.404 20.578 1 95.19 98 ARG A C 1
ATOM 782 O O . ARG A 1 98 ? -3.596 1.312 19.422 1 95.19 98 ARG A O 1
ATOM 789 N N . GLU A 1 99 ? -3.898 1.458 21.594 1 97.25 99 GLU A N 1
ATOM 790 C CA . GLU A 1 99 ? -5.344 1.585 21.438 1 97.25 99 GLU A CA 1
ATOM 791 C C . GLU A 1 99 ? -5.707 2.828 20.625 1 97.25 99 GLU A C 1
ATOM 793 O O . GLU A 1 99 ? -6.5 2.758 19.688 1 97.25 99 GLU A O 1
ATOM 798 N N . TRP A 1 100 ? -5.102 3.986 21.031 1 98.69 100 TRP A N 1
ATOM 799 C CA . TRP A 1 100 ? -5.348 5.223 20.297 1 98.69 100 TRP A CA 1
ATOM 800 C C . TRP A 1 100 ? -4.918 5.078 18.844 1 98.69 100 TRP A C 1
ATOM 802 O O . TRP A 1 100 ? -5.664 5.438 17.922 1 98.69 100 TRP A O 1
ATOM 812 N N . GLU A 1 101 ? -3.77 4.543 18.672 1 98.38 101 GLU A N 1
ATOM 813 C CA . GLU A 1 101 ? -3.227 4.363 17.328 1 98.38 101 GLU A CA 1
ATOM 814 C C . GLU A 1 101 ? -4.141 3.484 16.484 1 98.38 101 GLU A C 1
ATOM 816 O O . GLU A 1 101 ? -4.383 3.785 15.305 1 98.38 101 GLU A O 1
ATOM 821 N N . THR A 1 102 ? -4.66 2.412 17.031 1 97.94 102 THR A N 1
ATOM 822 C CA . THR A 1 102 ? -5.531 1.48 16.328 1 97.94 102 THR A CA 1
ATOM 823 C C . THR A 1 102 ? -6.828 2.164 15.906 1 97.94 102 THR A C 1
ATOM 825 O O . THR A 1 102 ? -7.273 2.014 14.766 1 97.94 102 THR A O 1
ATOM 828 N N . ILE A 1 103 ? -7.391 2.912 16.797 1 98.56 103 ILE A N 1
ATOM 829 C CA . ILE A 1 103 ? -8.602 3.66 16.469 1 98.56 103 ILE A CA 1
ATOM 830 C C . ILE A 1 103 ? -8.32 4.625 15.328 1 98.56 103 ILE A C 1
ATOM 832 O O . ILE A 1 103 ? -9.078 4.684 14.359 1 98.56 103 ILE A O 1
ATOM 836 N N . GLY A 1 104 ? -7.215 5.359 15.461 1 98.81 104 GLY A N 1
ATOM 837 C CA . GLY A 1 104 ? -6.852 6.312 14.422 1 98.81 104 GLY A CA 1
ATOM 838 C C . GLY A 1 104 ? -6.625 5.672 13.07 1 98.81 104 GLY A C 1
ATOM 839 O O . GLY A 1 104 ? -7.16 6.133 12.062 1 98.81 104 GLY A O 1
ATOM 840 N N . LEU A 1 105 ? -5.863 4.586 13.047 1 98.62 105 LEU A N 1
ATOM 841 C CA . LEU A 1 105 ? -5.57 3.887 11.805 1 98.62 105 LEU A CA 1
ATOM 842 C C . LEU A 1 105 ? -6.84 3.287 11.203 1 98.62 105 LEU A C 1
ATOM 844 O O . LEU A 1 105 ? -6.996 3.252 9.977 1 98.62 105 LEU A O 1
ATOM 848 N N . SER A 1 106 ? -7.711 2.799 12.031 1 98.19 106 SER A N 1
ATOM 849 C CA . SER A 1 106 ? -8.984 2.27 11.547 1 98.19 106 SER A CA 1
ATOM 850 C C . SER A 1 106 ? -9.82 3.361 10.883 1 98.19 106 SER A C 1
ATOM 852 O O . SER A 1 106 ? -10.445 3.129 9.844 1 98.19 106 SER A O 1
ATOM 854 N N . GLN A 1 107 ? -9.828 4.574 11.477 1 98.62 107 GLN A N 1
ATOM 855 C CA . GLN A 1 107 ? -10.547 5.691 10.883 1 98.62 107 GLN A CA 1
ATOM 856 C C . GLN A 1 107 ? -9.945 6.094 9.539 1 98.62 107 GLN A C 1
ATOM 858 O O . GLN A 1 107 ? -10.664 6.395 8.594 1 98.62 107 GLN A O 1
ATOM 863 N N . ILE A 1 108 ? -8.672 6.09 9.484 1 98.62 108 ILE A N 1
ATOM 864 C CA . ILE A 1 108 ? -7.988 6.414 8.234 1 98.62 108 ILE A CA 1
ATOM 865 C C . ILE A 1 108 ? -8.312 5.355 7.184 1 98.62 108 ILE A C 1
ATOM 867 O O . ILE A 1 108 ? -8.625 5.684 6.039 1 98.62 108 ILE A O 1
ATOM 871 N N . ALA A 1 109 ? -8.266 4.121 7.605 1 97.94 109 ALA A N 1
ATOM 872 C CA . ALA A 1 109 ? -8.547 3.01 6.699 1 97.94 109 ALA A CA 1
ATOM 873 C C . ALA A 1 109 ? -9.945 3.127 6.109 1 97.94 109 ALA A C 1
ATOM 875 O O . ALA A 1 109 ? -10.18 2.752 4.957 1 97.94 109 ALA A O 1
ATOM 876 N N . GLN A 1 110 ? -10.828 3.627 6.844 1 97.44 110 GLN A N 1
ATOM 877 C CA . GLN A 1 110 ? -12.219 3.758 6.426 1 97.44 110 GLN A CA 1
ATOM 878 C C . GLN A 1 110 ? -12.438 5.039 5.633 1 97.44 110 GLN A C 1
ATOM 880 O O . GLN A 1 110 ? -13.562 5.324 5.195 1 97.44 110 GLN A O 1
ATOM 885 N N . GLY A 1 111 ? -11.438 5.84 5.449 1 97.75 111 GLY A N 1
ATOM 886 C CA . GLY A 1 111 ? -11.539 7.062 4.668 1 97.75 111 GLY A CA 1
ATOM 887 C C . GLY A 1 111 ? -12.234 8.188 5.41 1 97.75 111 GLY A C 1
ATOM 888 O O . GLY A 1 111 ? -12.914 9.016 4.801 1 97.75 111 GLY A O 1
ATOM 889 N N . LYS A 1 112 ? -12.062 8.234 6.668 1 98.69 112 LYS A N 1
ATOM 890 C CA . LYS A 1 112 ? -12.82 9.188 7.477 1 98.69 112 LYS A CA 1
ATOM 891 C C . LYS A 1 112 ? -11.93 10.336 7.945 1 98.69 112 LYS A C 1
ATOM 893 O O . LYS A 1 112 ? -12.383 11.219 8.68 1 98.69 112 LYS A O 1
ATOM 898 N N . VAL A 1 113 ? -10.664 10.359 7.559 1 98.88 113 VAL A N 1
ATOM 899 C CA . VAL A 1 113 ? -9.719 11.344 8.086 1 98.88 113 VAL A CA 1
ATOM 900 C C . VAL A 1 113 ? -9.133 12.156 6.938 1 98.88 113 VAL A C 1
ATOM 902 O O . VAL A 1 113 ? -8.766 11.602 5.898 1 98.88 113 VAL A O 1
ATOM 905 N N . ALA A 1 114 ? -9.055 13.461 7.059 1 98.94 114 ALA A N 1
ATOM 906 C CA . ALA A 1 114 ? -8.391 14.367 6.129 1 98.94 114 ALA A CA 1
ATOM 907 C C . ALA A 1 114 ? -7.309 15.18 6.832 1 98.94 114 ALA A C 1
ATOM 909 O O . ALA A 1 114 ? -7.199 15.148 8.062 1 98.94 114 ALA A O 1
ATOM 910 N N . VAL A 1 115 ? -6.484 15.789 6.051 1 98.88 115 VAL A N 1
ATOM 911 C CA . VAL A 1 115 ? -5.477 16.719 6.539 1 98.88 115 VAL A CA 1
ATOM 912 C C . VAL A 1 115 ? -5.77 18.125 6.008 1 98.88 115 VAL A C 1
ATOM 914 O O . VAL A 1 115 ? -6.094 18.297 4.828 1 98.88 115 VAL A O 1
ATOM 917 N N . ILE A 1 116 ? -5.789 19.109 6.855 1 98.69 116 ILE A N 1
ATOM 918 C CA . ILE A 1 116 ? -5.852 20.516 6.473 1 98.69 116 ILE A CA 1
ATOM 919 C C . ILE A 1 116 ? -4.543 21.203 6.848 1 98.69 116 ILE A C 1
ATOM 921 O O . ILE A 1 116 ? -4.23 21.359 8.031 1 98.69 116 ILE A O 1
ATOM 925 N N . LEU A 1 117 ? -3.855 21.609 5.855 1 98.69 117 LEU A N 1
ATOM 926 C CA . LEU A 1 117 ? -2.559 22.234 6.059 1 98.69 117 LEU A CA 1
ATOM 927 C C . LEU A 1 117 ? -2.67 23.75 5.906 1 98.69 117 LEU A C 1
ATOM 929 O O . LEU A 1 117 ? -3.227 24.25 4.922 1 98.69 117 LEU A O 1
ATOM 933 N N . MET A 1 118 ? -2.213 24.453 6.883 1 97.81 118 MET A N 1
ATOM 934 C CA . MET A 1 118 ? -2.113 25.906 6.789 1 97.81 118 MET A CA 1
ATOM 935 C C . MET A 1 118 ? -0.758 26.312 6.223 1 97.81 118 MET A C 1
ATOM 937 O O . MET A 1 118 ? 0.247 26.297 6.934 1 97.81 118 MET A O 1
ATOM 941 N N . ALA A 1 119 ? -0.771 26.656 4.961 1 96.94 119 ALA A N 1
ATOM 942 C CA . ALA A 1 119 ? 0.469 26.938 4.238 1 96.94 119 ALA A CA 1
ATOM 943 C C . ALA A 1 119 ? 0.408 28.281 3.523 1 96.94 119 ALA A C 1
ATOM 945 O O . ALA A 1 119 ? 0.938 28.422 2.42 1 96.94 119 ALA A O 1
ATOM 946 N N . GLY A 1 120 ? -0.219 29.266 4.129 1 93 120 GLY A N 1
ATOM 947 C CA . GLY A 1 120 ? -0.364 30.562 3.504 1 93 120 GLY A CA 1
ATOM 948 C C . GLY A 1 120 ? 0.875 31.438 3.635 1 93 120 GLY A C 1
ATOM 949 O O . GLY A 1 120 ? 1.021 32.438 2.922 1 93 120 GLY A O 1
ATOM 950 N N . GLY A 1 121 ? 1.767 31.016 4.414 1 87.81 121 GLY A N 1
ATOM 951 C CA . GLY A 1 121 ? 2.912 31.859 4.715 1 87.81 121 GLY A CA 1
ATOM 952 C C . GLY A 1 121 ? 3.961 31.859 3.617 1 87.81 121 GLY A C 1
ATOM 953 O O . GLY A 1 121 ? 4.215 30.812 3 1 87.81 121 GLY A O 1
ATOM 954 N N . GLN A 1 122 ? 4.488 33.125 3.467 1 86.62 122 GLN A N 1
ATOM 955 C CA . GLN A 1 122 ? 5.637 33.25 2.578 1 86.62 122 GLN A CA 1
ATOM 956 C C . GLN A 1 122 ? 6.941 33 3.324 1 86.62 122 GLN A C 1
ATOM 958 O O . GLN A 1 122 ? 6.992 33.125 4.551 1 86.62 122 GLN A O 1
ATOM 963 N N . GLY A 1 123 ? 7.992 32.594 2.594 1 84.69 123 GLY A N 1
ATOM 964 C CA . GLY A 1 123 ? 9.281 32.312 3.203 1 84.69 123 GLY A CA 1
ATOM 965 C C . GLY A 1 123 ? 10.156 33.562 3.338 1 84.69 123 GLY A C 1
ATOM 966 O O . GLY A 1 123 ? 11.383 33.438 3.43 1 84.69 123 GLY A O 1
ATOM 967 N N . THR A 1 124 ? 9.578 34.719 3.424 1 81.69 124 THR A N 1
ATOM 968 C CA . THR A 1 124 ? 10.344 35.938 3.373 1 81.69 124 THR A CA 1
ATOM 969 C C . THR A 1 124 ? 11.281 36.062 4.574 1 81.69 124 THR A C 1
ATOM 971 O O . THR A 1 124 ? 12.438 36.469 4.438 1 81.69 124 THR A O 1
ATOM 974 N N . ARG A 1 125 ? 10.867 35.719 5.754 1 81.69 125 ARG A N 1
ATOM 975 C CA . ARG A 1 125 ? 11.703 35.75 6.949 1 81.69 125 ARG A CA 1
ATOM 976 C C . ARG A 1 125 ? 12.852 34.75 6.848 1 81.69 125 ARG A C 1
ATOM 978 O O . ARG A 1 125 ? 13.852 34.875 7.555 1 81.69 125 ARG A O 1
ATOM 985 N N . LEU A 1 126 ? 12.656 33.812 6 1 89.88 126 LEU A N 1
ATOM 986 C CA . LEU A 1 126 ? 13.672 32.75 5.82 1 89.88 126 LEU A CA 1
ATOM 987 C C . LEU A 1 126 ? 14.641 33.125 4.699 1 89.88 126 LEU A C 1
ATOM 989 O O . LEU A 1 126 ? 15.555 32.375 4.391 1 89.88 126 LEU A O 1
ATOM 993 N N . GLY A 1 127 ? 14.359 34.219 4.051 1 83.88 127 GLY A N 1
ATOM 994 C CA . GLY A 1 127 ? 15.18 34.656 2.932 1 83.88 127 GLY A CA 1
ATOM 995 C C . GLY A 1 127 ? 14.734 34.062 1.604 1 83.88 127 GLY A C 1
ATOM 996 O O . GLY A 1 127 ? 15.516 34 0.652 1 83.88 127 GLY A O 1
ATOM 997 N N . SER A 1 128 ? 13.625 33.594 1.595 1 85.56 128 SER A N 1
ATOM 998 C CA . SER A 1 128 ? 13.086 32.969 0.382 1 85.56 128 SER A CA 1
ATOM 999 C C . SER A 1 128 ? 11.82 33.719 -0.076 1 85.56 128 SER A C 1
ATOM 1001 O O . SER A 1 128 ? 11.023 34.156 0.749 1 85.56 128 SER A O 1
ATOM 1003 N N . SER A 1 129 ? 11.633 33.812 -1.329 1 87 129 SER A N 1
ATOM 1004 C CA . SER A 1 129 ? 10.43 34.406 -1.885 1 87 129 SER A CA 1
ATOM 1005 C C . SER A 1 129 ? 9.352 33.375 -2.148 1 87 129 SER A C 1
ATOM 1007 O O . SER A 1 129 ? 8.195 33.719 -2.391 1 87 129 SER A O 1
ATOM 1009 N N . ASP A 1 130 ? 9.711 32.125 -2.092 1 92.5 130 ASP A N 1
ATOM 1010 C CA . ASP A 1 130 ? 8.781 31.047 -2.334 1 92.5 130 ASP A CA 1
ATOM 1011 C C . ASP A 1 130 ? 7.914 30.781 -1.104 1 92.5 130 ASP A C 1
ATOM 1013 O O . ASP A 1 130 ? 8.266 31.172 0.007 1 92.5 130 ASP A O 1
ATOM 1017 N N . PRO A 1 131 ? 6.742 30.172 -1.38 1 96.19 131 PRO A N 1
ATOM 1018 C CA . PRO A 1 131 ? 5.957 29.734 -0.225 1 96.19 131 PRO A CA 1
ATOM 1019 C C . PRO A 1 131 ? 6.77 28.875 0.751 1 96.19 131 PRO A C 1
ATOM 1021 O O . PRO A 1 131 ? 7.609 28.078 0.33 1 96.19 131 PRO A O 1
ATOM 1024 N N . LYS A 1 132 ? 6.516 29.016 2.004 1 96.25 132 LYS A N 1
ATOM 1025 C CA . LYS A 1 132 ? 7.285 28.359 3.059 1 96.25 132 LYS A CA 1
ATOM 1026 C C . LYS A 1 132 ? 7.32 26.844 2.863 1 96.25 132 LYS A C 1
ATOM 1028 O O . LYS A 1 132 ? 8.328 26.203 3.162 1 96.25 132 LYS A O 1
ATOM 1033 N N . GLY A 1 133 ? 6.25 26.328 2.408 1 97.62 133 GLY A N 1
ATOM 1034 C CA . GLY A 1 133 ? 6.176 24.891 2.213 1 97.62 133 GLY A CA 1
ATOM 1035 C C . GLY A 1 133 ? 7.188 24.359 1.208 1 97.62 133 GLY A C 1
ATOM 1036 O O . GLY A 1 133 ? 7.52 23.172 1.21 1 97.62 133 GLY A O 1
ATOM 1037 N N . CYS A 1 134 ? 7.699 25.188 0.321 1 97.75 134 CYS A N 1
ATOM 1038 C CA . CYS A 1 134 ? 8.672 24.828 -0.705 1 97.75 134 CYS A CA 1
ATOM 1039 C C . CYS A 1 134 ? 10.086 24.828 -0.139 1 97.75 134 CYS A C 1
ATOM 1041 O O . CYS A 1 134 ? 11.023 24.375 -0.799 1 97.75 134 CYS A O 1
ATOM 1043 N N . TYR A 1 135 ? 10.219 25.234 1.024 1 96.88 135 TYR A N 1
ATOM 1044 C CA . TYR A 1 135 ? 11.531 25.516 1.598 1 96.88 135 TYR A CA 1
ATOM 1045 C C . TYR A 1 135 ? 12.328 24.234 1.771 1 96.88 135 TYR A C 1
ATOM 1047 O O . TYR A 1 135 ? 11.781 23.203 2.168 1 96.88 135 TYR A O 1
ATOM 1055 N N . ASN A 1 136 ? 13.578 24.328 1.442 1 96.5 136 ASN A N 1
ATOM 1056 C CA . ASN A 1 136 ? 14.562 23.266 1.618 1 96.5 136 ASN A CA 1
ATOM 1057 C C . ASN A 1 136 ? 15.406 23.484 2.867 1 96.5 136 ASN A C 1
ATOM 1059 O O . ASN A 1 136 ? 16.266 24.375 2.889 1 96.5 136 ASN A O 1
ATOM 1063 N N . ILE A 1 137 ? 15.234 22.703 3.877 1 97 137 ILE A N 1
ATOM 1064 C CA . ILE A 1 137 ? 15.961 22.875 5.129 1 97 137 ILE A CA 1
ATOM 1065 C C . ILE A 1 137 ? 17.312 22.156 5.051 1 97 137 ILE A C 1
ATOM 1067 O O . ILE A 1 137 ? 17.922 21.875 6.078 1 97 137 ILE A O 1
ATOM 1071 N N . ASN A 1 138 ? 17.688 21.703 3.934 1 96.62 138 ASN A N 1
ATOM 1072 C CA . ASN A 1 138 ? 19 21.156 3.604 1 96.62 138 ASN A CA 1
ATOM 1073 C C . ASN A 1 138 ? 19.203 19.781 4.211 1 96.62 138 ASN A C 1
ATOM 1075 O O . ASN A 1 138 ? 20.266 19.484 4.777 1 96.62 138 ASN A O 1
ATOM 1079 N N . LEU A 1 139 ? 18.172 19.016 4.176 1 97.88 139 LEU A N 1
ATOM 1080 C CA . LEU A 1 139 ? 18.375 17.594 4.441 1 97.88 139 LEU A CA 1
ATOM 1081 C C . LEU A 1 139 ? 19.266 16.969 3.379 1 97.88 139 LEU A C 1
ATOM 1083 O O . LEU A 1 139 ? 19.438 17.516 2.291 1 97.88 139 LEU A O 1
ATOM 1087 N N . PRO A 1 140 ? 19.828 15.805 3.725 1 97.25 140 PRO A N 1
ATOM 1088 C CA . PRO A 1 140 ? 20.672 15.156 2.711 1 97.25 140 PRO A CA 1
ATOM 1089 C C . PRO A 1 140 ? 19.922 14.898 1.404 1 97.25 140 PRO A C 1
ATOM 1091 O O . PRO A 1 140 ? 20.5 14.992 0.324 1 97.25 140 PRO A O 1
ATOM 1094 N N . SER A 1 141 ? 18.672 14.664 1.405 1 97.31 141 SER A N 1
ATOM 1095 C CA . SER A 1 141 ? 17.859 14.398 0.228 1 97.31 141 SER A CA 1
ATOM 1096 C C . SER A 1 141 ? 17.438 15.688 -0.457 1 97.31 141 SER A C 1
ATOM 1098 O O . SER A 1 141 ? 16.953 15.672 -1.593 1 97.31 141 SER A O 1
ATOM 1100 N N . ASN A 1 142 ? 17.469 16.766 0.257 1 97.56 142 ASN A N 1
ATOM 1101 C CA . ASN A 1 142 ? 17.047 18.094 -0.196 1 97.56 142 ASN A CA 1
ATOM 1102 C C . ASN A 1 142 ? 15.539 18.172 -0.363 1 97.56 142 ASN A C 1
ATOM 1104 O O . ASN A 1 142 ? 15.039 19.031 -1.104 1 97.56 142 ASN A O 1
ATOM 1108 N N . LYS A 1 143 ? 14.805 17.344 0.311 1 97.81 143 LYS A N 1
ATOM 1109 C CA . LYS A 1 143 ? 13.344 17.375 0.23 1 97.81 143 LYS A CA 1
ATOM 1110 C C . LYS A 1 143 ? 12.789 18.672 0.841 1 97.81 143 LYS A C 1
ATOM 1112 O O . LYS A 1 143 ? 13.289 19.141 1.86 1 97.81 143 LYS A O 1
ATOM 1117 N N . SER A 1 144 ? 11.75 19.156 0.203 1 98.12 144 SER A N 1
ATOM 1118 C CA . SER A 1 144 ? 11.039 20.312 0.751 1 98.12 144 SER A CA 1
ATOM 1119 C C . SER A 1 144 ? 10.102 19.891 1.882 1 98.12 144 SER A C 1
ATOM 1121 O O . SER A 1 144 ? 9.883 18.703 2.107 1 98.12 144 SER A O 1
ATOM 1123 N N . LEU A 1 145 ? 9.586 20.891 2.615 1 98.44 145 LEU A N 1
ATOM 1124 C CA . LEU A 1 145 ? 8.609 20.609 3.662 1 98.44 145 LEU A CA 1
ATOM 1125 C C . LEU A 1 145 ? 7.367 19.938 3.08 1 98.44 145 LEU A C 1
ATOM 1127 O O . LEU A 1 145 ? 6.836 19 3.668 1 98.44 145 LEU A O 1
ATOM 1131 N N . PHE A 1 146 ? 6.898 20.375 1.896 1 98.69 146 PHE A N 1
ATOM 1132 C CA . PHE A 1 146 ? 5.746 19.781 1.234 1 98.69 146 PHE A CA 1
ATOM 1133 C C . PHE A 1 146 ? 6.012 18.312 0.914 1 98.69 146 PHE A C 1
ATOM 1135 O O . PHE A 1 146 ? 5.148 17.453 1.13 1 98.69 146 PHE A O 1
ATOM 1142 N N . GLN A 1 147 ? 7.176 18.078 0.414 1 98.38 147 GLN A N 1
ATOM 1143 C CA . GLN A 1 147 ? 7.484 16.703 0.01 1 98.38 147 GLN A CA 1
ATOM 1144 C C . GLN A 1 147 ? 7.527 15.773 1.218 1 98.38 147 GLN A C 1
ATOM 1146 O O . GLN A 1 147 ? 7.023 14.648 1.159 1 98.38 147 GLN A O 1
ATOM 1151 N N . LEU A 1 148 ? 8.156 16.188 2.322 1 98.5 148 LEU A N 1
ATOM 1152 C CA . LEU A 1 148 ? 8.18 15.391 3.547 1 98.5 148 LEU A CA 1
ATOM 1153 C C . LEU A 1 148 ? 6.766 15.023 3.982 1 98.5 148 LEU A C 1
ATOM 1155 O O . LEU A 1 148 ? 6.496 13.867 4.328 1 98.5 148 LEU A O 1
ATOM 1159 N N . GLN A 1 149 ? 5.926 15.977 3.939 1 98.56 149 GLN A N 1
ATOM 1160 C CA . GLN A 1 149 ? 4.562 15.773 4.406 1 98.56 149 GLN A CA 1
ATOM 1161 C C . GLN A 1 149 ? 3.771 14.898 3.436 1 98.56 149 GLN A C 1
ATOM 1163 O O . GLN A 1 149 ? 2.975 14.055 3.855 1 98.56 149 GLN A O 1
ATOM 1168 N N . ALA A 1 150 ? 3.982 15.07 2.145 1 98.69 150 ALA A N 1
ATOM 1169 C CA . ALA A 1 150 ? 3.342 14.227 1.141 1 98.69 150 ALA A CA 1
ATOM 1170 C C . ALA A 1 150 ? 3.73 12.766 1.327 1 98.69 150 ALA A C 1
ATOM 1172 O O . ALA A 1 150 ? 2.873 11.875 1.284 1 98.69 150 ALA A O 1
ATOM 1173 N N . GLU A 1 151 ? 5.008 12.562 1.564 1 98.38 151 GLU A N 1
ATOM 1174 C CA . GLU A 1 151 ? 5.488 11.195 1.735 1 98.38 151 GLU A CA 1
ATOM 1175 C C . GLU A 1 151 ? 4.941 10.578 3.016 1 98.38 151 GLU A C 1
ATOM 1177 O O . GLU A 1 151 ? 4.695 9.367 3.066 1 98.38 151 GLU A O 1
ATOM 1182 N N . ARG A 1 152 ? 4.75 11.391 4.047 1 98.69 152 ARG A N 1
ATOM 1183 C CA . ARG A 1 152 ? 4.121 10.891 5.266 1 98.69 152 ARG A CA 1
ATOM 1184 C C . ARG A 1 152 ? 2.682 10.461 5 1 98.69 152 ARG A C 1
ATOM 1186 O O . ARG A 1 152 ? 2.227 9.438 5.523 1 98.69 152 ARG A O 1
ATOM 1193 N N . ILE A 1 153 ? 1.97 11.203 4.199 1 98.81 153 ILE A N 1
ATOM 1194 C CA . ILE A 1 153 ? 0.599 10.852 3.846 1 98.81 153 ILE A CA 1
ATOM 1195 C C . ILE A 1 153 ? 0.586 9.531 3.076 1 98.81 153 ILE A C 1
ATOM 1197 O O . ILE A 1 153 ? -0.2 8.633 3.385 1 98.81 153 ILE A O 1
ATOM 1201 N N . LEU A 1 154 ? 1.501 9.445 2.129 1 98 154 LEU A N 1
ATOM 1202 C CA . LEU A 1 154 ? 1.582 8.234 1.319 1 98 154 LEU A CA 1
ATOM 1203 C C . LEU A 1 154 ? 1.857 7.016 2.191 1 98 154 LEU A C 1
ATOM 1205 O O . LEU A 1 154 ? 1.183 5.988 2.064 1 98 154 LEU A O 1
ATOM 1209 N N . ARG A 1 155 ? 2.807 7.098 3.062 1 98.19 155 ARG A N 1
ATOM 1210 C CA . ARG A 1 155 ? 3.176 5.98 3.924 1 98.19 155 ARG A CA 1
ATOM 1211 C C . ARG A 1 155 ? 2.033 5.613 4.867 1 98.19 155 ARG A C 1
ATOM 1213 O O . ARG A 1 155 ? 1.752 4.434 5.082 1 98.19 155 ARG A O 1
ATOM 1220 N N . LEU A 1 156 ? 1.443 6.621 5.398 1 98.44 156 LEU A N 1
ATOM 1221 C CA . LEU A 1 156 ? 0.357 6.379 6.34 1 98.44 156 LEU A CA 1
ATOM 1222 C C . LEU A 1 156 ? -0.813 5.684 5.652 1 98.44 156 LEU A C 1
ATOM 1224 O O . LEU A 1 156 ? -1.459 4.816 6.242 1 98.44 156 LEU A O 1
ATOM 1228 N N . GLN A 1 157 ? -1.18 6.082 4.434 1 97.94 157 GLN A N 1
ATOM 1229 C CA . GLN A 1 157 ? -2.203 5.387 3.658 1 97.94 157 GLN A CA 1
ATOM 1230 C C . GLN A 1 157 ? -1.852 3.912 3.484 1 97.94 157 GLN A C 1
ATOM 1232 O O . GLN A 1 157 ? -2.717 3.043 3.609 1 97.94 157 GLN A O 1
ATOM 1237 N N . ASP A 1 158 ? -0.607 3.721 3.229 1 95.88 158 ASP A N 1
ATOM 1238 C CA . ASP A 1 158 ? -0.137 2.352 3.041 1 95.88 158 ASP A CA 1
ATOM 1239 C C . ASP A 1 158 ? -0.28 1.541 4.324 1 95.88 158 ASP A C 1
ATOM 1241 O O . ASP A 1 158 ? -0.712 0.387 4.293 1 95.88 158 ASP A O 1
ATOM 1245 N N . ILE A 1 159 ? 0.125 2.09 5.453 1 96.75 159 ILE A N 1
ATOM 1246 C CA . ILE A 1 159 ? 0.016 1.426 6.746 1 96.75 159 ILE A CA 1
ATOM 1247 C C . ILE A 1 159 ? -1.452 1.149 7.062 1 96.75 159 ILE A C 1
ATOM 1249 O O . ILE A 1 159 ? -1.816 0.028 7.422 1 96.75 159 ILE A O 1
ATOM 1253 N N . ALA A 1 160 ? -2.303 2.141 6.883 1 97.81 160 ALA A N 1
ATOM 1254 C CA . ALA A 1 160 ? -3.709 2.061 7.266 1 97.81 160 ALA A CA 1
ATOM 1255 C C . ALA A 1 160 ? -4.461 1.06 6.395 1 97.81 160 ALA A C 1
ATOM 1257 O O . ALA A 1 160 ? -5.43 0.44 6.84 1 97.81 160 ALA A O 1
ATOM 1258 N N . ARG A 1 161 ? -4.012 0.879 5.199 1 96 161 ARG A N 1
ATOM 1259 C CA . ARG A 1 161 ? -4.684 -0.021 4.27 1 96 161 ARG A CA 1
ATOM 1260 C C . ARG A 1 161 ? -4.809 -1.423 4.859 1 96 161 ARG A C 1
ATOM 1262 O O . ARG A 1 161 ? -5.789 -2.125 4.602 1 96 161 ARG A O 1
ATOM 1269 N N . GLN A 1 162 ? -3.926 -1.841 5.676 1 95.5 162 GLN A N 1
ATOM 1270 C CA . GLN A 1 162 ? -3.92 -3.18 6.258 1 95.5 162 GLN A CA 1
ATOM 1271 C C . GLN A 1 162 ? -4.957 -3.301 7.371 1 95.5 162 GLN A C 1
ATOM 1273 O O . GLN A 1 162 ? -5.191 -4.395 7.887 1 95.5 162 GLN A O 1
ATOM 1278 N N . TYR A 1 163 ? -5.562 -2.223 7.742 1 97.06 163 TYR A N 1
ATOM 1279 C CA . TYR A 1 163 ? -6.594 -2.23 8.773 1 97.06 163 TYR A CA 1
ATOM 1280 C C . TYR A 1 163 ? -7.977 -2.441 8.164 1 97.06 163 TYR A C 1
ATOM 1282 O O . TYR A 1 163 ? -8.984 -2.422 8.867 1 97.06 163 TYR A O 1
ATOM 1290 N N . ARG A 1 164 ? -7.98 -2.693 6.895 1 95.19 164 ARG A N 1
ATOM 1291 C CA . ARG A 1 164 ? -9.211 -3.043 6.191 1 95.19 164 ARG A CA 1
ATOM 1292 C C . ARG A 1 164 ? -8.984 -4.211 5.238 1 95.19 164 ARG A C 1
ATOM 1294 O O . ARG A 1 164 ? -7.871 -4.426 4.766 1 95.19 164 ARG A O 1
ATOM 1301 N N . LYS A 1 165 ? -10.023 -4.938 4.891 1 93.94 165 LYS A N 1
ATOM 1302 C CA . LYS A 1 165 ? -9.945 -6.062 3.963 1 93.94 165 LYS A CA 1
ATOM 1303 C C . LYS A 1 165 ? -9.734 -5.582 2.531 1 93.94 165 LYS A C 1
ATOM 1305 O O . LYS A 1 165 ? -10.18 -4.492 2.166 1 93.94 165 LYS A O 1
ATOM 1310 N N . PRO A 1 166 ? -9.086 -6.41 1.718 1 91.69 166 PRO A N 1
ATOM 1311 C CA . PRO A 1 166 ? -8.93 -6.035 0.311 1 91.69 166 PRO A CA 1
ATOM 1312 C C . PRO A 1 166 ? -10.273 -5.898 -0.412 1 91.69 166 PRO A C 1
ATOM 1314 O O . PRO A 1 166 ? -11.211 -6.641 -0.119 1 91.69 166 PRO A O 1
ATOM 1317 N N . GLY A 1 167 ? -10.328 -5.008 -1.324 1 89.81 167 GLY A N 1
ATOM 1318 C CA . GLY A 1 167 ? -11.508 -4.867 -2.164 1 89.81 167 GLY A CA 1
ATOM 1319 C C . GLY A 1 167 ? -12.602 -4.047 -1.518 1 89.81 167 GLY A C 1
ATOM 1320 O O . GLY A 1 167 ? -13.688 -3.893 -2.084 1 89.81 167 GLY A O 1
ATOM 1321 N N . THR A 1 168 ? -12.328 -3.551 -0.36 1 89.31 168 THR A N 1
ATOM 1322 C CA . THR A 1 168 ? -13.398 -2.854 0.35 1 89.31 168 THR A CA 1
ATOM 1323 C C . THR A 1 168 ? -13.211 -1.341 0.25 1 89.31 168 THR A C 1
ATOM 1325 O O . THR A 1 168 ? -13.805 -0.586 1.023 1 89.31 168 THR A O 1
ATOM 1328 N N . GLY A 1 169 ? -12.461 -0.908 -0.677 1 85.19 169 GLY A N 1
ATOM 1329 C CA . GLY A 1 169 ? -12.32 0.526 -0.875 1 85.19 169 GLY A CA 1
ATOM 1330 C C . GLY A 1 169 ? -10.875 0.997 -0.833 1 85.19 169 GLY A C 1
ATOM 1331 O O . GLY A 1 169 ? -9.969 0.204 -0.577 1 85.19 169 GLY A O 1
ATOM 1332 N N . GLU A 1 170 ? -10.727 2.281 -1.12 1 88.19 170 GLU A N 1
ATOM 1333 C CA . GLU A 1 170 ? -9.391 2.883 -1.088 1 88.19 170 GLU A CA 1
ATOM 1334 C C . GLU A 1 170 ? -9.141 3.6 0.235 1 88.19 170 GLU A C 1
ATOM 1336 O O . GLU A 1 170 ? -10.078 4.094 0.868 1 88.19 170 GLU A O 1
ATOM 1341 N N . CYS A 1 171 ? -7.969 3.496 0.723 1 94.38 171 CYS A N 1
ATOM 1342 C CA . CYS A 1 171 ? -7.52 4.246 1.89 1 94.38 171 CYS A CA 1
ATOM 1343 C C . CYS A 1 171 ? -6.863 5.559 1.477 1 94.38 171 CYS A C 1
ATOM 1345 O O . CYS A 1 171 ? -5.68 5.586 1.138 1 94.38 171 CYS A O 1
ATOM 1347 N N . ILE A 1 172 ? -7.672 6.648 1.509 1 97.81 172 ILE A N 1
ATOM 1348 C CA . ILE A 1 172 ? -7.207 7.934 1.005 1 97.81 172 ILE A CA 1
ATOM 1349 C C . ILE A 1 172 ? -7.293 8.984 2.111 1 97.81 172 ILE A C 1
ATOM 1351 O O . ILE A 1 172 ? -8.297 9.062 2.82 1 97.81 172 ILE A O 1
ATOM 1355 N N . ILE A 1 173 ? -6.223 9.656 2.305 1 98.81 173 ILE A N 1
ATOM 1356 C CA . ILE A 1 173 ? -6.203 10.852 3.145 1 98.81 173 ILE A CA 1
ATOM 1357 C C . ILE A 1 173 ? -6.164 12.102 2.27 1 98.81 173 ILE A C 1
ATOM 1359 O O . ILE A 1 173 ? -5.102 12.492 1.785 1 98.81 173 ILE A O 1
ATOM 1363 N N . PRO A 1 174 ? -7.355 12.727 2.045 1 98.88 174 PRO A N 1
ATOM 1364 C CA . PRO A 1 174 ? -7.301 13.969 1.271 1 98.88 174 PRO A CA 1
ATOM 1365 C C . PRO A 1 174 ? -6.496 15.062 1.968 1 98.88 174 PRO A C 1
ATOM 1367 O O . PRO A 1 174 ? -6.551 15.195 3.193 1 98.88 174 PRO A O 1
ATOM 1370 N N . TRP A 1 175 ? -5.742 15.742 1.177 1 98.88 175 TRP A N 1
ATOM 1371 C CA . TRP A 1 175 ? -4.875 16.812 1.661 1 98.88 175 TRP A CA 1
ATOM 1372 C C . TRP A 1 175 ? -5.391 18.172 1.217 1 98.88 175 TRP A C 1
ATOM 1374 O O . TRP A 1 175 ? -5.32 18.516 0.035 1 98.88 175 TRP A O 1
ATOM 1384 N N . TYR A 1 176 ? -5.996 18.922 2.152 1 98.81 176 TYR A N 1
ATOM 1385 C CA . TYR A 1 176 ? -6.445 20.281 1.89 1 98.81 176 TYR A CA 1
ATOM 1386 C C . TYR A 1 176 ? -5.383 21.297 2.297 1 98.81 176 TYR A C 1
ATOM 1388 O O . TYR A 1 176 ? -5.027 21.391 3.475 1 98.81 176 TYR A O 1
ATOM 1396 N N . ILE A 1 177 ? -4.914 22.062 1.36 1 98.62 177 ILE A N 1
ATOM 1397 C CA . ILE A 1 177 ? -3.797 22.969 1.59 1 98.62 177 ILE A CA 1
ATOM 1398 C C . ILE A 1 177 ? -4.277 24.422 1.468 1 98.62 177 ILE A C 1
ATOM 1400 O O . ILE A 1 177 ? -4.645 24.859 0.379 1 98.62 177 ILE A O 1
ATOM 1404 N N . MET A 1 178 ? -4.289 25.062 2.562 1 98.19 178 MET A N 1
ATOM 1405 C CA . MET A 1 178 ? -4.664 26.484 2.553 1 98.19 178 MET A CA 1
ATOM 1406 C C . MET A 1 178 ? -3.475 27.359 2.168 1 98.19 178 MET A C 1
ATOM 1408 O O . MET A 1 178 ? -2.434 27.328 2.828 1 98.19 178 MET A O 1
ATOM 1412 N N . THR A 1 179 ? -3.59 28.031 1.118 1 96.81 179 THR A N 1
ATOM 1413 C CA . THR A 1 179 ? -2.596 28.984 0.647 1 96.81 179 THR A CA 1
ATOM 1414 C C . THR A 1 179 ? -3.1 30.422 0.816 1 96.81 179 THR A C 1
ATOM 1416 O O . THR A 1 179 ? -4.129 30.656 1.455 1 96.81 179 THR A O 1
ATOM 1419 N N . SER A 1 180 ? -2.309 31.375 0.455 1 93.25 180 SER A N 1
ATOM 1420 C CA . SER A 1 180 ? -2.672 32.781 0.358 1 93.25 180 SER A CA 1
ATOM 1421 C C . SER A 1 180 ? -2.574 33.281 -1.08 1 93.25 180 SER A C 1
ATOM 1423 O O . SER A 1 180 ? -2.133 32.562 -1.968 1 93.25 180 SER A O 1
ATOM 1425 N N . GLY A 1 181 ? -3.041 34.5 -1.336 1 90.88 181 GLY A N 1
ATOM 1426 C CA . GLY A 1 181 ? -2.949 35.062 -2.676 1 90.88 181 GLY A CA 1
ATOM 1427 C C . GLY A 1 181 ? -1.57 34.906 -3.289 1 90.88 181 GLY A C 1
ATOM 1428 O O . GLY A 1 181 ? -1.412 34.25 -4.324 1 90.88 181 GLY A O 1
ATOM 1429 N N . PRO A 1 182 ? -0.579 35.344 -2.623 1 88.75 182 PRO A N 1
ATOM 1430 C CA . PRO A 1 182 ? 0.779 35.312 -3.172 1 88.75 182 PRO A CA 1
ATOM 1431 C C . PRO A 1 182 ? 1.341 33.906 -3.273 1 88.75 182 PRO A C 1
ATOM 1433 O O . PRO A 1 182 ? 2.188 33.625 -4.129 1 88.75 182 PRO A O 1
ATOM 1436 N N . THR A 1 183 ? 0.882 32.969 -2.482 1 95 183 THR A N 1
ATOM 1437 C CA . THR A 1 183 ? 1.521 31.656 -2.414 1 95 183 THR A CA 1
ATOM 1438 C C . THR A 1 183 ? 0.74 30.625 -3.23 1 95 183 THR A C 1
ATOM 1440 O O . THR A 1 183 ? 1.249 29.547 -3.525 1 95 183 THR A O 1
ATOM 1443 N N . HIS A 1 184 ? -0.472 30.969 -3.629 1 96.19 184 HIS A N 1
ATOM 1444 C CA . HIS A 1 184 ? -1.358 29.969 -4.219 1 96.19 184 HIS A CA 1
ATOM 1445 C C . HIS A 1 184 ? -0.774 29.422 -5.512 1 96.19 184 HIS A C 1
ATOM 1447 O O . HIS A 1 184 ? -0.508 28.219 -5.613 1 96.19 184 HIS A O 1
ATOM 1453 N N . ARG A 1 185 ? -0.54 30.234 -6.453 1 97.19 185 ARG A N 1
ATOM 1454 C CA . ARG A 1 185 ? -0.074 29.797 -7.762 1 97.19 185 ARG A CA 1
ATOM 1455 C C . ARG A 1 185 ? 1.305 29.141 -7.664 1 97.19 185 ARG A C 1
ATOM 1457 O O . ARG A 1 185 ? 1.516 28.031 -8.164 1 97.19 185 ARG A O 1
ATOM 1464 N N . PRO A 1 186 ? 2.262 29.797 -6.953 1 97.31 186 PRO A N 1
ATOM 1465 C CA . PRO A 1 186 ? 3.574 29.156 -6.844 1 97.31 186 PRO A CA 1
ATOM 1466 C C . PRO A 1 186 ? 3.506 27.781 -6.168 1 97.31 186 PRO A C 1
ATOM 1468 O O . PRO A 1 186 ? 4.258 26.875 -6.535 1 97.31 186 PRO A O 1
ATOM 1471 N N . THR A 1 187 ? 2.656 27.641 -5.195 1 98.38 187 THR A N 1
ATOM 1472 C CA . THR A 1 187 ? 2.508 26.359 -4.523 1 98.38 187 THR A CA 1
ATOM 1473 C C . THR A 1 187 ? 1.97 25.297 -5.492 1 98.38 187 THR A C 1
ATOM 1475 O O . THR A 1 187 ? 2.521 24.203 -5.59 1 98.38 187 THR A O 1
ATOM 1478 N N . PHE A 1 188 ? 0.946 25.656 -6.18 1 98.25 188 PHE A N 1
ATOM 1479 C CA . PHE A 1 188 ? 0.348 24.719 -7.129 1 98.25 188 PHE A CA 1
ATOM 1480 C C . PHE A 1 188 ? 1.362 24.297 -8.18 1 98.25 188 PHE A C 1
ATOM 1482 O O . PHE A 1 188 ? 1.484 23.109 -8.492 1 98.25 188 PHE A O 1
ATOM 1489 N N . GLU A 1 189 ? 2.088 25.234 -8.727 1 98.38 189 GLU A N 1
ATOM 1490 C CA . GLU A 1 189 ? 3.092 24.953 -9.75 1 98.38 189 GLU A CA 1
ATOM 1491 C C . GLU A 1 189 ? 4.195 24.047 -9.203 1 98.38 189 GLU A C 1
ATOM 1493 O O . GLU A 1 189 ? 4.699 23.172 -9.914 1 98.38 189 GLU A O 1
ATOM 1498 N N . PHE A 1 190 ? 4.535 24.297 -8.023 1 98.19 190 PHE A N 1
ATOM 1499 C CA . PHE A 1 190 ? 5.547 23.469 -7.375 1 98.19 190 PHE A CA 1
ATOM 1500 C C . PHE A 1 190 ? 5.09 22.016 -7.301 1 98.19 190 PHE A C 1
ATOM 1502 O O . PHE A 1 190 ? 5.871 21.094 -7.57 1 98.19 190 PHE A O 1
ATOM 1509 N N . PHE A 1 191 ? 3.846 21.781 -6.914 1 98.5 191 PHE A N 1
ATOM 1510 C CA . PHE A 1 191 ? 3.281 20.438 -6.859 1 98.5 191 PHE A CA 1
ATOM 1511 C C . PHE A 1 191 ? 3.23 19.812 -8.25 1 98.5 191 PHE A C 1
ATOM 1513 O O . PHE A 1 191 ? 3.58 18.641 -8.422 1 98.5 191 PHE A O 1
ATOM 1520 N N . GLU A 1 192 ? 2.811 20.578 -9.188 1 98.19 192 GLU A N 1
ATOM 1521 C CA . GLU A 1 192 ? 2.754 20.078 -10.562 1 98.19 192 GLU A CA 1
ATOM 1522 C C . GLU A 1 192 ? 4.137 19.672 -11.055 1 98.19 192 GLU A C 1
ATOM 1524 O O . GLU A 1 192 ? 4.301 18.594 -11.641 1 98.19 192 GLU A O 1
ATOM 1529 N N . LYS A 1 193 ? 5.102 20.578 -10.781 1 97.75 193 LYS A N 1
ATOM 1530 C CA . LYS A 1 193 ? 6.473 20.312 -11.211 1 97.75 193 LYS A CA 1
ATOM 1531 C C . LYS A 1 193 ? 7.02 19.047 -10.586 1 97.75 193 LYS A C 1
ATOM 1533 O O . LYS A 1 193 ? 7.848 18.359 -11.188 1 97.75 193 LYS A O 1
ATOM 1538 N N . ASN A 1 194 ? 6.562 18.75 -9.43 1 97.38 194 ASN A N 1
ATOM 1539 C CA . ASN A 1 194 ? 7.059 17.578 -8.711 1 97.38 194 ASN A CA 1
ATOM 1540 C C . ASN A 1 194 ? 6.07 16.422 -8.781 1 97.38 194 ASN A C 1
ATOM 1542 O O . ASN A 1 194 ? 6.105 15.516 -7.945 1 97.38 194 ASN A O 1
ATOM 1546 N N . ASN A 1 195 ? 5.109 16.469 -9.734 1 96.88 195 ASN A N 1
ATOM 1547 C CA . ASN A 1 195 ? 4.133 15.406 -9.969 1 96.88 195 ASN A CA 1
ATOM 1548 C C . ASN A 1 195 ? 3.355 15.062 -8.703 1 96.88 195 ASN A C 1
ATOM 1550 O O . ASN A 1 195 ? 3.16 13.883 -8.391 1 96.88 195 ASN A O 1
ATOM 1554 N N . PHE A 1 196 ? 3.084 16.125 -7.926 1 98.19 196 PHE A N 1
ATOM 1555 C CA . PHE A 1 196 ? 2.307 16.031 -6.695 1 98.19 196 PHE A CA 1
ATOM 1556 C C . PHE A 1 196 ? 2.928 15.031 -5.738 1 98.19 196 PHE A C 1
ATOM 1558 O O . PHE A 1 196 ? 2.221 14.391 -4.953 1 98.19 196 PHE A O 1
ATOM 1565 N N . PHE A 1 197 ? 4.246 14.734 -5.91 1 97.56 197 PHE A N 1
ATOM 1566 C CA . PHE A 1 197 ? 5.07 13.922 -5.023 1 97.56 197 PHE A CA 1
ATOM 1567 C C . PHE A 1 197 ? 4.508 12.508 -4.91 1 97.56 197 PHE A C 1
ATOM 1569 O O . PHE A 1 197 ? 4.629 11.867 -3.861 1 97.56 197 PHE A O 1
ATOM 1576 N N . GLY A 1 198 ? 3.768 12.07 -5.902 1 96.25 198 GLY A N 1
ATOM 1577 C CA . GLY A 1 198 ? 3.246 10.711 -5.93 1 96.25 198 GLY A CA 1
ATOM 1578 C C . GLY A 1 198 ? 1.8 10.617 -5.484 1 96.25 198 GLY A C 1
ATOM 1579 O O . GLY A 1 198 ? 1.159 9.578 -5.648 1 96.25 198 GLY A O 1
ATOM 1580 N N . LEU A 1 199 ? 1.244 11.688 -4.938 1 97.81 199 LEU A N 1
ATOM 1581 C CA . LEU A 1 199 ? -0.167 11.711 -4.57 1 97.81 199 LEU A CA 1
ATOM 1582 C C . LEU A 1 199 ? -1.046 11.898 -5.801 1 97.81 199 LEU A C 1
ATOM 1584 O O . LEU A 1 199 ? -0.609 12.477 -6.801 1 97.81 199 LEU A O 1
ATOM 1588 N N . LYS A 1 200 ? -2.281 11.344 -5.77 1 95.12 200 LYS A N 1
ATOM 1589 C CA . LYS A 1 200 ? -3.248 11.633 -6.824 1 95.12 200 LYS A CA 1
ATOM 1590 C C . LYS A 1 200 ? -3.73 13.078 -6.746 1 95.12 200 LYS A C 1
ATOM 1592 O O . LYS A 1 200 ? -4.18 13.531 -5.688 1 95.12 200 LYS A O 1
ATOM 1597 N N . GLN A 1 201 ? -3.676 13.711 -7.832 1 97.56 201 GLN A N 1
ATOM 1598 C CA . GLN A 1 201 ? -3.98 15.141 -7.891 1 97.56 201 GLN A CA 1
ATOM 1599 C C . GLN A 1 201 ? -5.379 15.43 -7.352 1 97.56 201 GLN A C 1
ATOM 1601 O O . GLN A 1 201 ? -5.594 16.438 -6.684 1 97.56 201 GLN A O 1
ATOM 1606 N N . GLU A 1 202 ? -6.336 14.523 -7.582 1 97.69 202 GLU A N 1
ATOM 1607 C CA . GLU A 1 202 ? -7.727 14.742 -7.195 1 97.69 202 GLU A CA 1
ATOM 1608 C C . GLU A 1 202 ? -7.883 14.766 -5.68 1 97.69 202 GLU A C 1
ATOM 1610 O O . GLU A 1 202 ? -8.914 15.203 -5.16 1 97.69 202 GLU A O 1
ATOM 1615 N N . ASN A 1 203 ? -6.863 14.297 -4.977 1 98.25 203 ASN A N 1
ATOM 1616 C CA . ASN A 1 203 ? -6.945 14.227 -3.523 1 98.25 203 ASN A CA 1
ATOM 1617 C C . ASN A 1 203 ? -6.121 15.328 -2.859 1 98.25 203 ASN A C 1
ATOM 1619 O O . ASN A 1 203 ? -5.953 15.328 -1.638 1 98.25 203 ASN A O 1
ATOM 1623 N N . VAL A 1 204 ? -5.523 16.234 -3.652 1 98.75 204 VAL A N 1
ATOM 1624 C CA . VAL A 1 204 ? -4.816 17.406 -3.166 1 98.75 204 VAL A CA 1
ATOM 1625 C C . VAL A 1 204 ? -5.586 18.672 -3.561 1 98.75 204 VAL A C 1
ATOM 1627 O O . VAL A 1 204 ? -5.594 19.062 -4.73 1 98.75 204 VAL A O 1
ATOM 1630 N N . ILE A 1 205 ? -6.188 19.25 -2.602 1 98.5 205 ILE A N 1
ATOM 1631 C CA . ILE A 1 205 ? -7.07 20.375 -2.869 1 98.5 205 ILE A CA 1
ATOM 1632 C C . ILE A 1 205 ? -6.461 21.656 -2.293 1 98.5 205 ILE A C 1
ATOM 1634 O O . ILE A 1 205 ? -6.141 21.719 -1.104 1 98.5 205 ILE A O 1
ATOM 1638 N N . PHE A 1 206 ? -6.289 22.609 -3.146 1 98.31 206 PHE A N 1
ATOM 1639 C CA . PHE A 1 206 ? -5.766 23.906 -2.729 1 98.31 206 PHE A CA 1
ATOM 1640 C C . PHE A 1 206 ? -6.895 24.922 -2.57 1 98.31 206 PHE A C 1
ATOM 1642 O O . PHE A 1 206 ? -7.836 24.938 -3.367 1 98.31 206 PHE A O 1
ATOM 1649 N N . PHE A 1 207 ? -6.848 25.688 -1.556 1 97.44 207 PHE A N 1
ATOM 1650 C CA . PHE A 1 207 ? -7.805 26.781 -1.355 1 97.44 207 PHE A CA 1
ATOM 1651 C C . PHE A 1 207 ? -7.137 27.969 -0.69 1 97.44 207 PHE A C 1
ATOM 1653 O O . PHE A 1 207 ? -6.125 27.828 -0.001 1 97.44 207 PHE A O 1
ATOM 1660 N N . GLU A 1 208 ? -7.664 29.172 -0.901 1 95.75 208 GLU A N 1
ATOM 1661 C CA . GLU A 1 208 ? -7.027 30.391 -0.427 1 95.75 208 GLU A CA 1
ATOM 1662 C C . GLU A 1 208 ? -7.73 30.938 0.811 1 95.75 208 GLU A C 1
ATOM 1664 O O . GLU A 1 208 ? -8.961 30.922 0.889 1 95.75 208 GLU A O 1
ATOM 1669 N N . GLN A 1 209 ? -6.902 31.297 1.779 1 93.75 209 GLN A N 1
ATOM 1670 C CA . GLN A 1 209 ? -7.469 32.031 2.914 1 93.75 209 GLN A CA 1
ATOM 1671 C C . GLN A 1 209 ? -7.934 33.406 2.502 1 93.75 209 GLN A C 1
ATOM 1673 O O . GLN A 1 209 ? -7.578 33.906 1.427 1 93.75 209 GLN A O 1
ATOM 1678 N N . GLY A 1 210 ? -8.68 34 3.377 1 89.81 210 GLY A N 1
ATOM 1679 C CA . GLY A 1 210 ? -9.156 35.344 3.119 1 89.81 210 GLY A CA 1
ATOM 1680 C C . GLY A 1 210 ? -8.172 36.438 3.541 1 89.81 210 GLY A C 1
ATOM 1681 O O . GLY A 1 210 ? -7.047 36.125 3.945 1 89.81 210 GLY A O 1
ATOM 1682 N N . THR A 1 211 ? -8.586 37.625 3.301 1 91.69 211 THR A N 1
ATOM 1683 C CA . THR A 1 211 ? -7.801 38.812 3.672 1 91.69 211 THR A CA 1
ATOM 1684 C C . THR A 1 211 ? -8.68 39.844 4.332 1 91.69 211 THR A C 1
ATOM 1686 O O . THR A 1 211 ? -9.914 39.781 4.246 1 91.69 211 THR A O 1
ATOM 1689 N N . LEU A 1 212 ? -8.039 40.688 5.059 1 93.25 212 LEU A N 1
ATOM 1690 C CA . LEU A 1 212 ? -8.672 41.875 5.617 1 93.25 212 LEU A CA 1
ATOM 1691 C C . LEU A 1 212 ? -7.887 43.125 5.246 1 93.25 212 LEU A C 1
ATOM 1693 O O . LEU A 1 212 ? -6.664 43.094 5.109 1 93.25 212 LEU A O 1
ATOM 1697 N N . PRO A 1 213 ? -8.648 44.219 5.047 1 95.75 213 PRO A N 1
ATOM 1698 C CA . PRO A 1 213 ? -7.938 45.5 4.859 1 95.75 213 PRO A CA 1
ATOM 1699 C C . PRO A 1 213 ? -7.109 45.906 6.082 1 95.75 213 PRO A C 1
ATOM 1701 O O . PRO A 1 213 ? -7.527 45.656 7.219 1 95.75 213 PRO A O 1
ATOM 1704 N N . CYS A 1 214 ? -5.977 46.438 5.797 1 96.5 214 CYS A N 1
ATOM 1705 C CA . CYS A 1 214 ? -5.234 47.094 6.863 1 96.5 214 CYS A CA 1
ATOM 1706 C C . CYS A 1 214 ? -5.902 48.406 7.262 1 96.5 214 CYS A C 1
ATOM 1708 O O . CYS A 1 214 ? -6.492 49.094 6.422 1 96.5 214 CYS A O 1
ATOM 1710 N N . LEU A 1 215 ? -5.801 48.719 8.516 1 97.69 215 LEU A N 1
ATOM 1711 C CA . LEU A 1 215 ? -6.492 49.875 9.031 1 97.69 215 LEU A CA 1
ATOM 1712 C C . LEU A 1 215 ? -5.512 50.844 9.703 1 97.69 215 LEU A C 1
ATOM 1714 O O . LEU A 1 215 ? -4.492 50.406 10.25 1 97.69 215 LEU A O 1
ATOM 1718 N N . THR A 1 216 ? -5.852 52.062 9.656 1 96.62 216 THR A N 1
ATOM 1719 C CA . THR A 1 216 ? -5.18 53.031 10.531 1 96.62 216 THR A CA 1
ATOM 1720 C C . THR A 1 216 ? -5.57 52.781 11.984 1 96.62 216 THR A C 1
ATOM 1722 O O . THR A 1 216 ? -6.48 52 12.273 1 96.62 216 THR A O 1
ATOM 1725 N N . MET A 1 217 ? -4.883 53.469 12.867 1 94.12 217 MET A N 1
ATOM 1726 C CA . MET A 1 217 ? -5.129 53.281 14.289 1 94.12 217 MET A CA 1
ATOM 1727 C C . MET A 1 217 ? -6.539 53.719 14.672 1 94.12 217 MET A C 1
ATOM 1729 O O . MET A 1 217 ? -7.094 53.25 15.664 1 94.12 217 MET A O 1
ATOM 1733 N N . ASP A 1 218 ? -7.047 54.531 13.875 1 94.56 218 ASP A N 1
ATOM 1734 C CA . ASP A 1 218 ? -8.398 55 14.156 1 94.56 218 ASP A CA 1
ATOM 1735 C C . ASP A 1 218 ? -9.43 54.25 13.32 1 94.56 218 ASP A C 1
ATOM 1737 O O . ASP A 1 218 ? -10.586 54.688 13.227 1 94.56 218 ASP A O 1
ATOM 1741 N N . GLY A 1 219 ? -9.062 53.188 12.648 1 96.06 219 GLY A N 1
ATOM 1742 C CA . GLY A 1 219 ? -10.008 52.25 12.055 1 96.06 219 GLY A CA 1
ATOM 1743 C C . GLY A 1 219 ? -10.312 52.562 10.602 1 96.06 219 GLY A C 1
ATOM 1744 O O . GLY A 1 219 ? -11.289 52.062 10.039 1 96.06 219 GLY A O 1
ATOM 1745 N N . LYS A 1 220 ? -9.469 53.375 9.953 1 97.5 220 LYS A N 1
ATOM 1746 C CA . LYS A 1 220 ? -9.695 53.719 8.547 1 97.5 220 LYS A CA 1
ATOM 1747 C C . LYS A 1 220 ? -8.906 52.781 7.637 1 97.5 220 LYS A C 1
ATOM 1749 O O . LYS A 1 220 ? -7.738 52.469 7.906 1 97.5 220 LYS A O 1
ATOM 1754 N N . ILE A 1 221 ? -9.617 52.406 6.551 1 97.94 221 ILE A N 1
ATOM 1755 C CA . ILE A 1 221 ? -8.977 51.531 5.57 1 97.94 221 ILE A CA 1
ATOM 1756 C C . ILE A 1 221 ? -7.777 52.25 4.949 1 97.94 221 ILE A C 1
ATOM 1758 O O . ILE A 1 221 ? -7.883 53.406 4.539 1 97.94 221 ILE A O 1
ATOM 1762 N N . ILE A 1 222 ? -6.688 51.562 4.859 1 97.62 222 ILE A N 1
ATOM 1763 C CA . ILE A 1 222 ? -5.477 52.125 4.293 1 97.62 222 ILE A CA 1
ATOM 1764 C C . ILE A 1 222 ? -5.418 51.844 2.793 1 97.62 222 ILE A C 1
ATOM 1766 O O . ILE A 1 222 ? -5.582 50.719 2.367 1 97.62 222 ILE A O 1
ATOM 1770 N N . LEU A 1 223 ? -5.203 52.906 2.014 1 97.12 223 LEU A N 1
ATOM 1771 C CA . LEU A 1 223 ? -4.848 52.75 0.607 1 97.12 223 LEU A CA 1
ATOM 1772 C C . LEU A 1 223 ? -3.336 52.656 0.437 1 97.12 223 LEU A C 1
ATOM 1774 O O . LEU A 1 223 ? -2.596 53.562 0.853 1 97.12 223 LEU A O 1
ATOM 1778 N N . GLU A 1 224 ? -2.889 51.562 -0.148 1 95.38 224 GLU A N 1
ATOM 1779 C CA . GLU A 1 224 ? -1.461 51.438 -0.418 1 95.38 224 GLU A CA 1
ATOM 1780 C C . GLU A 1 224 ? -1.071 52.188 -1.696 1 95.38 224 GLU A C 1
ATOM 1782 O O . GLU A 1 224 ? 0.092 52.531 -1.879 1 95.38 224 GLU A O 1
ATOM 1787 N N . GLY A 1 225 ? -1.904 52.281 -2.574 1 94.88 225 GLY A N 1
ATOM 1788 C CA . GLY A 1 225 ? -1.881 53.125 -3.76 1 94.88 225 GLY A CA 1
ATOM 1789 C C . GLY A 1 225 ? -3.186 53.844 -3.996 1 94.88 225 GLY A C 1
ATOM 1790 O O . GLY A 1 225 ? -4.203 53.531 -3.373 1 94.88 225 GLY A O 1
ATOM 1791 N N . LYS A 1 226 ? -3.113 54.781 -4.949 1 94.94 226 LYS A N 1
ATOM 1792 C CA . LYS A 1 226 ? -4.328 55.531 -5.219 1 94.94 226 L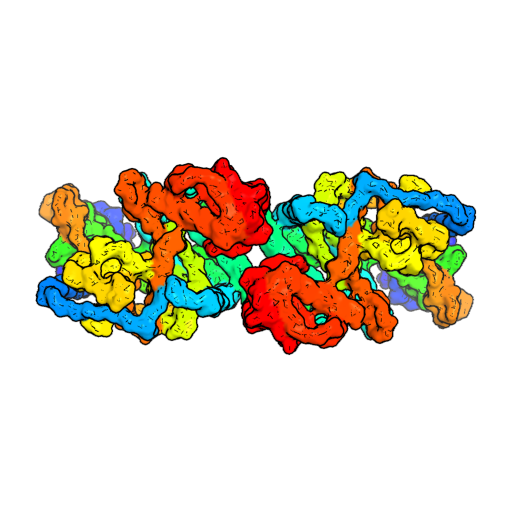YS A CA 1
ATOM 1793 C C . LYS A 1 226 ? -5.465 54.625 -5.664 1 94.94 226 LYS A C 1
ATOM 1795 O O . LYS A 1 226 ? -6.637 54.938 -5.457 1 94.94 226 LYS A O 1
ATOM 1800 N N . ASP A 1 227 ? -5.082 53.531 -6.234 1 94.88 227 ASP A N 1
ATOM 1801 C CA . ASP A 1 227 ? -6.07 52.625 -6.82 1 94.88 227 ASP A CA 1
ATOM 1802 C C . ASP A 1 227 ? -6.066 51.281 -6.109 1 94.88 227 ASP A C 1
ATOM 1804 O O . ASP A 1 227 ? -6.574 50.281 -6.648 1 94.88 227 ASP A O 1
ATOM 1808 N N . LYS A 1 228 ? -5.449 51.188 -4.922 1 95.75 228 LYS A N 1
ATOM 1809 C CA . LYS A 1 228 ? -5.266 49.875 -4.324 1 95.75 228 LYS A CA 1
ATOM 1810 C C . LYS A 1 228 ? -5.375 49.938 -2.803 1 95.75 228 LYS A C 1
ATOM 1812 O O . LYS A 1 228 ? -4.684 50.75 -2.16 1 95.75 228 LYS A O 1
ATOM 1817 N N . VAL A 1 229 ? -6.258 49.125 -2.227 1 96.38 229 VAL A N 1
ATOM 1818 C CA . VAL A 1 229 ? -6.414 48.969 -0.783 1 96.38 229 VAL A CA 1
ATOM 1819 C C . VAL A 1 229 ? -5.297 48.094 -0.23 1 96.38 229 VAL A C 1
ATOM 1821 O O . VAL A 1 229 ? -4.934 47.094 -0.838 1 96.38 229 VAL A O 1
ATOM 1824 N N . ALA A 1 230 ? -4.707 48.5 0.891 1 95.31 230 ALA A N 1
ATOM 1825 C CA . ALA A 1 230 ? -3.756 47.656 1.59 1 95.31 230 ALA A CA 1
ATOM 1826 C C . ALA A 1 230 ? -4.465 46.469 2.24 1 95.31 230 ALA A C 1
ATOM 1828 O O . ALA A 1 230 ? -5.309 46.656 3.121 1 95.31 230 ALA A O 1
ATOM 1829 N N . ILE A 1 231 ? -4.148 45.312 1.806 1 93.12 231 ILE A N 1
ATOM 1830 C CA . ILE A 1 231 ? -4.785 44.125 2.326 1 93.12 231 ILE A CA 1
ATOM 1831 C C . ILE A 1 231 ? -3.736 43.219 2.982 1 93.12 231 ILE A C 1
ATOM 1833 O O . ILE A 1 231 ? -2.561 43.25 2.613 1 93.12 231 ILE A O 1
ATOM 1837 N N . ALA A 1 232 ? -4.105 42.469 3.979 1 88.94 232 ALA A N 1
ATOM 1838 C CA . ALA A 1 232 ? -3.273 41.469 4.664 1 88.94 232 ALA A CA 1
ATOM 1839 C C . ALA A 1 232 ? -4.047 40.188 4.91 1 88.94 232 ALA A C 1
ATOM 1841 O O . ALA A 1 232 ? -5.277 40.188 4.992 1 88.94 232 ALA A O 1
ATOM 1842 N N . PRO A 1 233 ? -3.287 39.062 4.953 1 88.62 233 PRO A N 1
ATOM 1843 C CA . PRO A 1 233 ? -3.973 37.844 5.359 1 88.62 233 PRO A CA 1
ATOM 1844 C C . PRO A 1 233 ? -4.734 38 6.676 1 88.62 233 PRO A C 1
ATOM 1846 O O . PRO A 1 233 ? -4.312 38.75 7.551 1 88.62 233 PRO A O 1
ATOM 1849 N N . ASP A 1 234 ? -5.812 37.375 6.801 1 89.5 234 ASP A N 1
ATOM 1850 C CA . ASP A 1 234 ? -6.652 37.5 7.992 1 89.5 234 ASP A CA 1
ATOM 1851 C C . ASP A 1 234 ? -6.211 36.5 9.078 1 89.5 234 ASP A C 1
ATOM 1853 O O . ASP A 1 234 ? -6.98 36.188 9.992 1 89.5 234 ASP A O 1
ATOM 1857 N N . GLY A 1 235 ? -4.891 35.969 8.992 1 88.81 235 GLY A N 1
ATOM 1858 C CA . GLY A 1 235 ? -4.371 35.062 9.984 1 88.81 235 GLY A CA 1
ATOM 1859 C C . GLY A 1 235 ? -4.723 33.594 9.688 1 88.81 235 GLY A C 1
ATOM 1860 O O . GLY A 1 235 ? -5.562 33.312 8.836 1 88.81 235 GLY A O 1
ATOM 1861 N N . ASN A 1 236 ? -4.156 32.688 10.484 1 90.88 236 ASN A N 1
ATOM 1862 C CA . ASN A 1 236 ? -4.445 31.266 10.242 1 90.88 236 ASN A CA 1
ATOM 1863 C C . ASN A 1 236 ? -5.855 30.891 10.688 1 90.88 236 ASN A C 1
ATOM 1865 O O . ASN A 1 236 ? -6.391 29.859 10.273 1 90.88 236 ASN A O 1
ATOM 1869 N N . GLY A 1 237 ? -6.48 31.766 11.453 1 91.38 237 GLY A N 1
ATOM 1870 C CA . GLY A 1 237 ? -7.895 31.594 11.75 1 91.38 237 GLY A CA 1
ATOM 1871 C C . GLY A 1 237 ? -8.789 31.844 10.555 1 91.38 237 GLY A C 1
ATOM 1872 O O . GLY A 1 237 ? -9.977 31.484 10.578 1 91.38 237 GLY A O 1
ATOM 1873 N N . GLY A 1 238 ? -8.25 32.406 9.539 1 90 238 GLY A N 1
ATOM 1874 C CA . GLY A 1 238 ? -8.977 32.562 8.289 1 90 238 GLY A CA 1
ATOM 1875 C C . GLY A 1 238 ? -9.406 31.25 7.68 1 90 238 GLY A C 1
ATOM 1876 O O . GLY A 1 238 ? -10.258 31.219 6.789 1 90 238 GLY A O 1
ATOM 1877 N N . ILE A 1 239 ? -8.859 30.203 8.227 1 93.56 239 ILE A N 1
ATOM 1878 C CA . ILE A 1 239 ? -9.188 28.859 7.742 1 93.56 239 ILE A CA 1
ATOM 1879 C C . ILE A 1 239 ? -10.688 28.625 7.867 1 93.56 239 ILE A C 1
ATOM 1881 O O . ILE A 1 239 ? -11.289 27.953 7.02 1 93.56 239 ILE A O 1
ATOM 1885 N N . TYR A 1 240 ? -11.305 29.172 8.867 1 93.31 240 TYR A N 1
ATOM 1886 C CA . TYR A 1 240 ? -12.695 28.828 9.172 1 93.31 240 TYR A CA 1
ATOM 1887 C C . TYR A 1 240 ? -13.633 29.406 8.117 1 93.31 240 TYR A C 1
ATOM 1889 O O . TYR A 1 240 ? -14.555 28.734 7.664 1 93.31 240 TYR A O 1
ATOM 1897 N N . ALA A 1 241 ? -13.367 30.625 7.754 1 89.44 241 ALA A N 1
ATOM 1898 C CA . ALA A 1 241 ? -14.141 31.172 6.652 1 89.44 241 ALA A CA 1
ATOM 1899 C C . ALA A 1 241 ? -13.805 30.484 5.336 1 89.44 241 ALA A C 1
ATOM 1901 O O . ALA A 1 241 ? -14.695 30.234 4.516 1 89.44 241 ALA A O 1
ATOM 1902 N N . ALA A 1 242 ? -12.602 30.188 5.145 1 91.81 242 ALA A N 1
ATOM 1903 C CA . ALA A 1 242 ? -12.117 29.625 3.889 1 91.81 242 ALA A CA 1
ATOM 1904 C C . ALA A 1 242 ? -12.688 28.234 3.66 1 91.81 242 ALA A C 1
ATOM 1906 O O . ALA A 1 242 ? -13.07 27.891 2.541 1 91.81 242 ALA A O 1
ATOM 1907 N N . VAL A 1 243 ? -12.758 27.359 4.703 1 93.94 243 VAL A N 1
ATOM 1908 C CA . VAL A 1 243 ? -13.219 26 4.523 1 93.94 243 VAL A CA 1
ATOM 1909 C C . VAL A 1 243 ? -14.711 25.984 4.168 1 93.94 243 VAL A C 1
ATOM 1911 O O . VAL A 1 243 ? -15.203 25.047 3.551 1 93.94 243 VAL A O 1
ATOM 1914 N N . VAL A 1 244 ? -15.398 27.031 4.566 1 90.69 244 VAL A N 1
ATOM 1915 C CA . VAL A 1 244 ? -16.812 27.141 4.223 1 90.69 244 VAL A CA 1
ATOM 1916 C C . VAL A 1 244 ? -16.953 27.703 2.812 1 90.69 244 VAL A C 1
ATOM 1918 O O . VAL A 1 244 ? -17.578 27.094 1.946 1 90.69 244 VAL A O 1
ATOM 1921 N N . ASN A 1 245 ? -16.281 28.781 2.5 1 90.38 245 ASN A N 1
ATOM 1922 C CA . ASN A 1 245 ? -16.516 29.562 1.29 1 90.38 245 ASN A CA 1
ATOM 1923 C C . ASN A 1 245 ? -15.844 28.922 0.077 1 90.38 245 ASN A C 1
ATOM 1925 O O . ASN A 1 245 ? -16.25 29.172 -1.062 1 90.38 245 ASN A O 1
ATOM 1929 N N . LYS A 1 246 ? -14.875 28.141 0.352 1 93.19 246 LYS A N 1
ATOM 1930 C CA . LYS A 1 246 ? -14.117 27.578 -0.763 1 93.19 246 LYS A CA 1
ATOM 1931 C C . LYS A 1 246 ? -14.492 26.125 -1.005 1 93.19 246 LYS A C 1
ATOM 1933 O O . LYS A 1 246 ? -13.805 25.422 -1.74 1 93.19 246 LYS A O 1
ATOM 1938 N N . GLY A 1 247 ? -15.5 25.672 -0.281 1 94.75 247 GLY A N 1
ATOM 1939 C CA . GLY A 1 247 ? -16.094 24.375 -0.6 1 94.75 247 GLY A CA 1
ATOM 1940 C C . GLY A 1 247 ? -15.391 23.219 0.085 1 94.75 247 GLY A C 1
ATOM 1941 O O . GLY A 1 247 ? -15.617 22.062 -0.262 1 94.75 247 GLY A O 1
ATOM 1942 N N . VAL A 1 248 ? -14.555 23.469 0.983 1 97.19 248 VAL A N 1
ATOM 1943 C CA . VAL A 1 248 ? -13.82 22.406 1.676 1 97.19 248 VAL A CA 1
ATOM 1944 C C . VAL A 1 248 ? -14.789 21.562 2.506 1 97.19 248 VAL A C 1
ATOM 1946 O O . VAL A 1 248 ? -14.742 20.328 2.475 1 97.19 248 VAL A O 1
ATOM 1949 N N . ILE A 1 249 ? -15.648 22.219 3.244 1 97.69 249 ILE A N 1
ATOM 1950 C CA . ILE A 1 249 ? -16.609 21.5 4.07 1 97.69 249 ILE A CA 1
ATOM 1951 C C . ILE A 1 249 ? -17.484 20.609 3.186 1 97.69 249 ILE A C 1
ATOM 1953 O O . ILE A 1 249 ? -17.75 19.453 3.518 1 97.69 249 ILE A O 1
ATOM 1957 N N . LYS A 1 250 ? -17.953 21.156 2.082 1 97.56 250 LYS A N 1
ATOM 1958 C CA . LYS A 1 250 ? -18.75 20.375 1.137 1 97.56 250 LYS A CA 1
ATOM 1959 C C . LYS A 1 250 ? -17.969 19.141 0.67 1 97.56 250 LYS A C 1
ATOM 1961 O O . LYS A 1 250 ? -18.516 18.031 0.634 1 97.56 250 LYS A O 1
ATOM 1966 N N . SER A 1 251 ? -16.75 19.359 0.323 1 98.19 251 SER A N 1
ATOM 1967 C CA . SER A 1 251 ? -15.898 18.266 -0.118 1 98.19 251 SER A CA 1
ATOM 1968 C C . SER A 1 251 ? -15.742 17.219 0.976 1 98.19 251 SER A C 1
ATOM 1970 O O . SER A 1 251 ? -15.828 16.016 0.709 1 98.19 251 SER A O 1
ATOM 1972 N N . LEU A 1 252 ? -15.477 17.656 2.186 1 98.5 252 LEU A N 1
ATOM 1973 C CA . LEU A 1 252 ? -15.344 16.734 3.312 1 98.5 252 LEU A CA 1
ATOM 1974 C C . LEU A 1 252 ? -16.594 15.875 3.465 1 98.5 252 LEU A C 1
ATOM 1976 O O . LEU A 1 252 ? -16.5 14.656 3.625 1 98.5 252 LEU A O 1
ATOM 1980 N N . LYS A 1 253 ? -17.703 16.5 3.42 1 98.06 253 LYS A N 1
ATOM 1981 C CA . LYS A 1 253 ? -18.984 15.805 3.598 1 98.06 253 LYS A CA 1
ATOM 1982 C C . LYS A 1 253 ? -19.234 14.82 2.457 1 98.06 253 LYS A C 1
ATOM 1984 O O . LYS A 1 253 ? -19.641 13.688 2.689 1 98.06 253 LYS A O 1
ATOM 1989 N N . GLU A 1 254 ? -18.984 15.25 1.248 1 98.12 254 GLU A N 1
ATOM 1990 C CA . GLU A 1 254 ? -19.188 14.391 0.088 1 98.12 254 GLU A CA 1
ATOM 1991 C C . GLU A 1 254 ? -18.281 13.156 0.151 1 98.12 254 GLU A C 1
ATOM 1993 O O . GLU A 1 254 ? -18.672 12.078 -0.294 1 98.12 254 GLU A O 1
ATOM 1998 N N . ARG A 1 255 ? -17.141 13.289 0.712 1 97.75 255 ARG A N 1
ATOM 1999 C CA . ARG A 1 255 ? -16.172 12.195 0.805 1 97.75 255 ARG A CA 1
ATOM 2000 C C . ARG A 1 255 ? -16.438 11.336 2.037 1 97.75 255 ARG A C 1
ATOM 2002 O O . ARG A 1 255 ? -15.805 10.297 2.221 1 97.75 255 ARG A O 1
ATOM 2009 N N . GLY A 1 256 ? -17.312 11.828 2.9 1 97.94 256 GLY A N 1
ATOM 2010 C CA . GLY A 1 256 ? -17.625 11.086 4.117 1 97.94 256 GLY A CA 1
ATOM 2011 C C . GLY A 1 256 ? -16.562 11.266 5.195 1 97.94 256 GLY A C 1
ATOM 2012 O O . GLY A 1 256 ? -16.422 10.406 6.07 1 97.94 256 GLY A O 1
ATOM 2013 N N . ILE A 1 257 ? -15.805 12.344 5.141 1 98.75 257 ILE A N 1
ATOM 2014 C CA . ILE A 1 257 ? -14.758 12.641 6.117 1 98.75 257 ILE A CA 1
ATOM 2015 C C . ILE A 1 257 ? -15.398 13.117 7.422 1 98.75 257 ILE A C 1
ATOM 2017 O O . ILE A 1 257 ? -16.219 14.031 7.422 1 98.75 257 ILE A O 1
ATOM 2021 N N . LEU A 1 258 ? -14.961 12.547 8.516 1 98.81 258 LEU A N 1
ATOM 2022 C CA . LEU A 1 258 ? -15.516 12.891 9.82 1 98.81 258 LEU A CA 1
ATOM 2023 C C . LEU A 1 258 ? -14.539 13.742 10.617 1 98.81 258 LEU A C 1
ATOM 2025 O O . LEU A 1 258 ? -14.945 14.531 11.469 1 98.81 258 LEU A O 1
ATOM 2029 N N . TYR A 1 259 ? -13.234 13.586 10.352 1 98.88 259 TYR A N 1
ATOM 2030 C CA . TYR A 1 259 ? -12.219 14.219 11.188 1 98.88 259 TYR A CA 1
ATOM 2031 C C . TYR A 1 259 ? -11.109 14.828 10.336 1 98.88 259 TYR A C 1
ATOM 2033 O O . TYR A 1 259 ? -10.773 14.305 9.281 1 98.88 259 TYR A O 1
ATOM 2041 N N . SER A 1 260 ? -10.547 15.945 10.797 1 98.81 260 SER A N 1
ATOM 2042 C CA . SER A 1 260 ? -9.43 16.578 10.109 1 98.81 260 SER A CA 1
ATOM 2043 C C . SER A 1 260 ? -8.289 16.891 11.078 1 98.81 260 SER A C 1
ATOM 2045 O O . SER A 1 260 ? -8.531 17.344 12.195 1 98.81 260 SER A O 1
ATOM 2047 N N . HIS A 1 261 ? -7.109 16.516 10.719 1 98.88 261 HIS A N 1
ATOM 2048 C CA . HIS A 1 261 ? -5.891 16.984 11.367 1 98.88 261 HIS A CA 1
ATOM 2049 C C . HIS A 1 261 ? -5.391 18.281 10.742 1 98.88 261 HIS A C 1
ATOM 2051 O O . HIS A 1 261 ? -5.113 18.328 9.539 1 98.88 261 HIS A O 1
ATOM 2057 N N . CYS A 1 262 ? -5.301 19.344 11.508 1 98.69 262 CYS A N 1
ATOM 2058 C CA . CYS A 1 262 ? -4.953 20.672 11.016 1 98.69 262 CYS A CA 1
ATOM 2059 C C . CYS A 1 262 ? -3.674 21.188 11.672 1 98.69 262 CYS A C 1
ATOM 2061 O O . CYS A 1 262 ? -3.572 21.219 12.898 1 98.69 262 CYS A O 1
ATOM 2063 N N . TYR A 1 263 ? -2.699 21.547 10.891 1 97.94 263 TYR A N 1
ATOM 2064 C CA . TYR A 1 263 ? -1.438 22.031 11.445 1 97.94 263 TYR A CA 1
ATOM 2065 C C . TYR A 1 263 ? -0.756 23 10.484 1 97.94 263 TYR A C 1
ATOM 2067 O O . TYR A 1 263 ? -1.258 23.25 9.383 1 97.94 263 TYR A O 1
ATOM 2075 N N . CYS A 1 264 ? 0.346 23.609 10.938 1 96.69 264 CYS A N 1
ATOM 2076 C CA . CYS A 1 264 ? 1.075 24.609 10.156 1 96.69 264 CYS A CA 1
ATOM 2077 C C . CYS A 1 264 ? 2.213 23.953 9.375 1 96.69 264 CYS A C 1
ATOM 2079 O O . CYS A 1 264 ? 2.844 23.016 9.859 1 96.69 264 CYS A O 1
ATOM 2081 N N . VAL A 1 265 ? 2.549 24.516 8.242 1 97.25 265 VAL A N 1
ATOM 2082 C CA . VAL A 1 265 ? 3.484 23.922 7.293 1 97.25 265 VAL A CA 1
ATOM 2083 C C . VAL A 1 265 ? 4.91 24.031 7.836 1 97.25 265 VAL A C 1
ATOM 2085 O O . VAL A 1 265 ? 5.797 23.297 7.41 1 97.25 265 VAL A O 1
ATOM 2088 N N . ASP A 1 266 ? 5.141 24.875 8.828 1 95.56 266 ASP A N 1
ATOM 2089 C CA . ASP A 1 266 ? 6.512 25.219 9.203 1 95.56 266 ASP A CA 1
ATOM 2090 C C . ASP A 1 266 ? 7.035 24.281 10.281 1 95.56 266 ASP A C 1
ATOM 2092 O O . ASP A 1 266 ? 8.016 24.578 10.961 1 95.56 266 ASP A O 1
ATOM 2096 N N . ASN A 1 267 ? 6.375 23.234 10.602 1 97.44 267 ASN A N 1
ATOM 2097 C CA . ASN A 1 267 ? 6.832 22.188 11.516 1 97.44 267 ASN A CA 1
ATOM 2098 C C . ASN A 1 267 ? 7.258 20.938 10.766 1 97.44 267 ASN A C 1
ATOM 2100 O O . ASN A 1 267 ? 6.418 20.109 10.406 1 97.44 267 ASN A O 1
ATOM 2104 N N . CYS A 1 268 ? 8.531 20.75 10.648 1 97.88 268 CYS A N 1
ATOM 2105 C CA . CYS A 1 268 ? 9.039 19.672 9.82 1 97.88 268 CYS A CA 1
ATOM 2106 C C . CYS A 1 268 ? 8.836 18.312 10.5 1 97.88 268 CYS A C 1
ATOM 2108 O O . CYS A 1 268 ? 8.93 17.2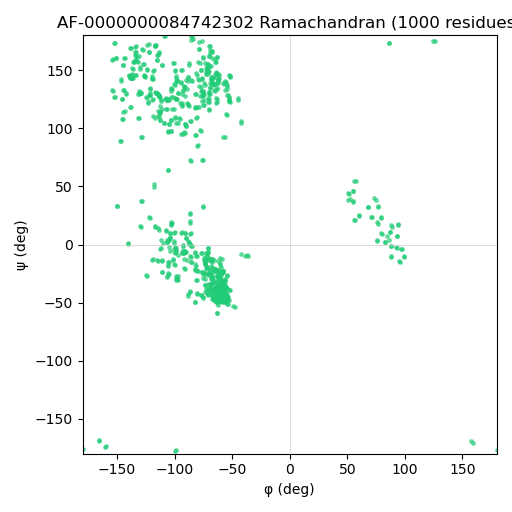66 9.859 1 97.88 268 CYS A O 1
ATOM 2110 N N . LEU A 1 269 ? 8.516 18.297 11.812 1 98.44 269 LEU A N 1
ATOM 2111 C CA . LEU A 1 269 ? 8.336 17.031 12.539 1 98.44 269 LEU A CA 1
ATOM 2112 C C . LEU A 1 269 ? 6.855 16.703 12.695 1 98.44 269 LEU A C 1
ATOM 2114 O O . LEU A 1 269 ? 6.496 15.711 13.32 1 98.44 269 LEU A O 1
ATOM 2118 N N . ALA A 1 270 ? 6.008 17.531 12.133 1 97.56 270 ALA A N 1
ATOM 2119 C CA . ALA A 1 270 ? 4.578 17.281 12.273 1 97.56 270 ALA A CA 1
ATOM 2120 C C . ALA A 1 270 ? 4.227 15.859 11.844 1 97.56 270 ALA A C 1
ATOM 2122 O O . ALA A 1 270 ? 4.633 15.414 10.766 1 97.56 270 ALA A O 1
ATOM 2123 N N . ARG A 1 271 ? 3.559 15.141 12.734 1 97.69 271 ARG A N 1
ATOM 2124 C CA . ARG A 1 271 ? 3.031 13.828 12.375 1 97.69 271 ARG A CA 1
ATOM 2125 C C . ARG A 1 271 ? 1.711 13.961 11.625 1 97.69 271 ARG A C 1
ATOM 2127 O O . ARG A 1 271 ? 0.639 13.922 12.234 1 97.69 271 ARG A O 1
ATOM 2134 N N . VAL A 1 272 ? 1.826 13.969 10.352 1 98.38 272 VAL A N 1
ATOM 2135 C CA . VAL A 1 272 ? 0.695 14.258 9.477 1 98.38 272 VAL A CA 1
ATOM 2136 C C . VAL A 1 272 ? -0.375 13.18 9.641 1 98.38 272 VAL A C 1
ATOM 2138 O O . VAL A 1 272 ? -0.089 11.984 9.5 1 98.38 272 VAL A O 1
ATOM 2141 N N . ALA A 1 273 ? -1.652 13.633 9.953 1 98.69 273 ALA A N 1
ATOM 2142 C CA . ALA A 1 273 ? -2.752 12.703 10.195 1 98.69 273 ALA A CA 1
ATOM 2143 C C . ALA A 1 273 ? -2.385 11.695 11.281 1 98.69 273 ALA A C 1
ATOM 2145 O O . ALA A 1 273 ? -2.633 10.5 11.141 1 98.69 273 ALA A O 1
ATOM 2146 N N . ASP A 1 274 ? -1.838 12.18 12.344 1 98.69 274 ASP A N 1
ATOM 2147 C CA . ASP A 1 274 ? -1.301 11.367 13.43 1 98.69 274 ASP A CA 1
ATOM 2148 C C . ASP A 1 274 ? -2.352 10.398 13.969 1 98.69 274 ASP A C 1
ATOM 2150 O O . ASP A 1 274 ? -3.297 10.805 14.641 1 98.69 274 ASP A O 1
ATOM 2154 N N . PRO A 1 275 ? -2.139 9.094 13.742 1 98.75 275 PRO A N 1
ATOM 2155 C CA . PRO A 1 275 ? -3.143 8.117 14.172 1 98.75 275 PRO A CA 1
ATOM 2156 C C . PRO A 1 275 ? -3.385 8.148 15.672 1 98.75 275 PRO A C 1
ATOM 2158 O O . PRO A 1 275 ? -4.52 7.973 16.125 1 98.75 275 PRO A O 1
ATOM 2161 N N . VAL A 1 276 ? -2.371 8.375 16.484 1 98.81 276 VAL A N 1
ATOM 2162 C CA . VAL A 1 276 ? -2.506 8.406 17.938 1 98.81 276 VAL A CA 1
ATOM 2163 C C . VAL A 1 276 ? -3.369 9.594 18.344 1 98.81 276 VAL A C 1
ATOM 2165 O O . VAL A 1 276 ? -4.293 9.445 19.141 1 98.81 276 VAL A O 1
ATOM 2168 N N . PHE A 1 277 ? -3.104 10.75 17.75 1 98.88 277 PHE A N 1
ATOM 2169 C CA . PHE A 1 277 ? -3.855 11.961 18.078 1 98.88 277 PHE A CA 1
ATOM 2170 C C . PHE A 1 277 ? -5.305 11.828 17.625 1 98.88 277 PHE A C 1
ATOM 2172 O O . PHE A 1 277 ? -6.227 12.18 18.359 1 98.88 277 PHE A O 1
ATOM 2179 N N . ILE A 1 278 ? -5.508 11.305 16.406 1 98.88 278 ILE A N 1
ATOM 2180 C CA . ILE A 1 278 ? -6.852 11.094 15.875 1 98.88 278 ILE A CA 1
ATOM 2181 C C . ILE A 1 278 ? -7.602 10.102 16.75 1 98.88 278 ILE A C 1
ATOM 2183 O O . ILE A 1 278 ? -8.734 10.359 17.172 1 98.88 278 ILE A O 1
ATOM 2187 N N . GLY A 1 279 ? -6.945 8.992 17.047 1 98.88 279 GLY A N 1
ATOM 2188 C CA . GLY A 1 279 ? -7.586 7.98 17.859 1 98.88 279 GLY A CA 1
ATOM 2189 C C . GLY A 1 279 ? -7.918 8.469 19.266 1 98.88 279 GLY A C 1
ATOM 2190 O O . GLY A 1 279 ? -9 8.188 19.781 1 98.88 279 GLY A O 1
ATOM 2191 N N . TYR A 1 280 ? -7.02 9.164 19.875 1 98.69 280 TYR A N 1
ATOM 2192 C CA . TYR A 1 280 ? -7.273 9.781 21.172 1 98.69 280 TYR A CA 1
ATOM 2193 C C . TYR A 1 280 ? -8.516 10.664 21.125 1 98.69 280 TYR A C 1
ATOM 2195 O O . TYR A 1 280 ? -9.422 10.523 21.938 1 98.69 280 TYR A O 1
ATOM 2203 N N . SER A 1 281 ? -8.539 11.555 20.125 1 98.88 281 SER A N 1
ATOM 2204 C CA . SER A 1 281 ? -9.641 12.508 19.969 1 98.88 281 SER A CA 1
ATOM 2205 C C . SER A 1 281 ? -10.961 11.789 19.734 1 98.88 281 SER A C 1
ATOM 2207 O O . SER A 1 281 ? -11.977 12.117 20.359 1 98.88 281 SER A O 1
ATOM 2209 N N . VAL A 1 282 ? -10.922 10.766 18.875 1 98.81 282 VAL A N 1
ATOM 2210 C CA . VAL A 1 282 ? -12.125 10 18.562 1 98.81 282 VAL A CA 1
ATOM 2211 C C . VAL A 1 282 ? -12.609 9.281 19.828 1 98.81 282 VAL A C 1
ATOM 2213 O O . VAL A 1 282 ? -13.812 9.273 20.109 1 98.81 282 VAL A O 1
ATOM 2216 N N . SER A 1 283 ? -11.688 8.703 20.594 1 98.44 283 SER A N 1
ATOM 2217 C CA . SER A 1 283 ? -12.047 7.938 21.797 1 98.44 283 SER A CA 1
ATOM 2218 C C . SER A 1 283 ? -12.688 8.828 22.844 1 98.44 283 SER A C 1
ATOM 2220 O O . SER A 1 283 ? -13.484 8.359 23.656 1 98.44 283 SER A O 1
ATOM 2222 N N . LYS A 1 284 ? -12.438 10.141 22.797 1 97.75 284 LYS A N 1
ATOM 2223 C CA . LYS A 1 284 ? -12.961 11.086 23.781 1 97.75 284 LYS A CA 1
ATOM 2224 C C . LYS A 1 284 ? -14.195 11.797 23.25 1 97.75 284 LYS A C 1
ATOM 2226 O O . LYS A 1 284 ? -14.805 12.602 23.969 1 97.75 284 LYS A O 1
ATOM 2231 N N . GLY A 1 285 ? -14.555 11.508 22 1 98.25 285 GLY A N 1
ATOM 2232 C CA . GLY A 1 285 ? -15.656 12.227 21.391 1 98.25 285 GLY A CA 1
ATOM 2233 C C . GLY A 1 285 ? -15.344 13.695 21.141 1 98.25 285 GLY A C 1
ATOM 2234 O O . GLY A 1 285 ? -16.25 14.539 21.172 1 98.25 285 GLY A O 1
ATOM 2235 N N . THR A 1 286 ? -14.125 13.969 20.859 1 98.56 286 THR A N 1
ATOM 2236 C CA . THR A 1 286 ? -13.617 15.328 20.734 1 98.56 286 THR A CA 1
ATOM 2237 C C . THR A 1 286 ? -14.18 15.984 19.469 1 98.56 286 THR A C 1
ATOM 2239 O O . THR A 1 286 ? -14.188 15.383 18.406 1 98.56 286 THR A O 1
ATOM 2242 N N . ASP A 1 287 ? -14.688 17.188 19.609 1 98.56 287 ASP A N 1
ATOM 2243 C CA . ASP A 1 287 ? -15.07 17.938 18.422 1 98.56 287 ASP A CA 1
ATOM 2244 C C . ASP A 1 287 ? -13.992 18.938 18.031 1 98.56 287 ASP A C 1
ATOM 2246 O O . ASP A 1 287 ? -13.875 19.312 16.859 1 98.56 287 ASP A O 1
ATOM 2250 N N . CYS A 1 288 ? -13.273 19.438 18.969 1 98.56 288 CYS A N 1
ATOM 2251 C CA . CYS A 1 288 ? -12.125 20.328 18.797 1 98.56 288 CYS A CA 1
ATOM 2252 C C . CYS A 1 288 ? -10.992 19.938 19.75 1 98.56 288 CYS A C 1
ATOM 2254 O O . CYS A 1 288 ? -11.195 19.891 20.969 1 98.56 288 CYS A O 1
ATOM 2256 N N . GLY A 1 289 ? -9.875 19.578 19.234 1 98.69 289 GLY A N 1
ATOM 2257 C CA . GLY A 1 289 ? -8.734 19.172 20.031 1 98.69 289 GLY A CA 1
ATOM 2258 C C . GLY A 1 289 ? -7.434 19.812 19.594 1 98.69 289 GLY A C 1
ATOM 2259 O O . GLY A 1 289 ? -7.375 20.422 18.531 1 98.69 289 GLY A O 1
ATOM 2260 N N . VAL A 1 290 ? -6.422 19.703 20.469 1 98.81 290 VAL A N 1
ATOM 2261 C CA . VAL A 1 290 ? -5.141 20.328 20.156 1 98.81 290 VAL A CA 1
ATOM 2262 C C . VAL A 1 290 ? -4.004 19.484 20.734 1 98.81 290 VAL A C 1
ATOM 2264 O O . VAL A 1 290 ? -4.145 18.891 21.797 1 98.81 290 VAL A O 1
ATOM 2267 N N . LYS A 1 291 ? -2.881 19.375 19.938 1 98.62 291 LYS A N 1
ATOM 2268 C CA . LYS A 1 291 ? -1.616 18.859 20.453 1 98.62 291 LYS A CA 1
ATOM 2269 C C . LYS A 1 291 ? -0.804 19.969 21.125 1 98.62 291 LYS A C 1
ATOM 2271 O O . LYS A 1 291 ? -0.769 21.109 20.625 1 98.62 291 LYS A O 1
ATOM 2276 N N . VAL A 1 292 ? -0.177 19.609 22.219 1 98.62 292 VAL A N 1
ATOM 2277 C CA . VAL A 1 292 ? 0.73 20.531 22.891 1 98.62 292 VAL A CA 1
ATOM 2278 C C . VAL A 1 292 ? 2.045 19.828 23.219 1 98.62 292 VAL A C 1
ATOM 2280 O O . VAL A 1 292 ? 2.127 18.594 23.156 1 98.62 292 VAL A O 1
ATOM 2283 N N . VAL A 1 293 ? 3.072 20.547 23.391 1 98.12 293 VAL A N 1
ATOM 2284 C CA . VAL A 1 293 ? 4.309 20.062 23.984 1 98.12 293 VAL A CA 1
ATOM 2285 C C . VAL A 1 293 ? 4.57 20.766 25.297 1 98.12 293 VAL A C 1
ATOM 2287 O O . VAL A 1 293 ? 4.012 21.844 25.562 1 98.12 293 VAL A O 1
ATOM 2290 N N . SER A 1 294 ? 5.371 20.172 26.125 1 96.31 294 SER A N 1
ATOM 2291 C CA . SER A 1 294 ? 5.75 20.828 27.375 1 96.31 294 SER A CA 1
ATOM 2292 C C . SER A 1 294 ? 6.66 22.031 27.109 1 96.31 294 SER A C 1
ATOM 2294 O O . SER A 1 294 ? 7.582 21.938 26.297 1 96.31 294 SER A O 1
ATOM 2296 N N . LYS A 1 295 ? 6.363 23.094 27.781 1 94.69 295 LYS A N 1
ATOM 2297 C CA . LYS A 1 295 ? 7.305 24.203 27.719 1 94.69 295 LYS A CA 1
ATOM 2298 C C . LYS A 1 295 ? 8.703 23.766 28.156 1 94.69 295 LYS A C 1
ATOM 2300 O O . LYS A 1 295 ? 8.852 23 29.109 1 94.69 295 LYS A O 1
ATOM 2305 N N . ALA A 1 296 ? 9.617 24.312 27.438 1 88 296 ALA A N 1
ATOM 2306 C CA . ALA A 1 296 ? 11 24 27.797 1 88 296 ALA A CA 1
ATOM 2307 C C . ALA A 1 296 ? 11.422 24.719 29.078 1 88 296 ALA A C 1
ATOM 2309 O O . ALA A 1 296 ? 12.25 24.219 29.828 1 88 296 ALA A O 1
ATOM 2310 N N . SER A 1 297 ? 10.93 25.875 29.266 1 91.12 297 SER A N 1
ATOM 2311 C CA . SER A 1 297 ? 11.18 26.703 30.438 1 91.12 297 SER A CA 1
ATOM 2312 C C . SER A 1 297 ? 10.023 27.672 30.688 1 91.12 297 SER A C 1
ATOM 2314 O O . SER A 1 297 ? 9.219 27.938 29.781 1 91.12 297 SER A O 1
ATOM 2316 N N . PRO A 1 298 ? 9.914 28.156 31.859 1 91.94 298 PRO A N 1
ATOM 2317 C CA . PRO A 1 298 ? 8.867 29.141 32.156 1 91.94 298 PRO A CA 1
ATOM 2318 C C . PRO A 1 298 ? 8.914 30.344 31.219 1 91.94 298 PRO A C 1
ATOM 2320 O O . PRO A 1 298 ? 7.883 30.953 30.922 1 91.94 298 PRO A O 1
ATOM 2323 N N . GLU A 1 299 ? 10.141 30.625 30.688 1 89.81 299 GLU A N 1
ATOM 2324 C CA . GLU A 1 299 ? 10.344 31.844 29.922 1 89.81 299 GLU A CA 1
ATOM 2325 C C . GLU A 1 299 ? 10.156 31.594 28.422 1 89.81 299 GLU A C 1
ATOM 2327 O O . GLU A 1 299 ? 10.18 32.531 27.625 1 89.81 299 GLU A O 1
ATOM 2332 N N . GLU A 1 300 ? 9.984 30.344 28.062 1 89.31 300 GLU A N 1
ATOM 2333 C CA . GLU A 1 300 ? 9.805 30.078 26.641 1 89.31 300 GLU A CA 1
ATOM 2334 C C . GLU A 1 300 ? 8.688 30.938 26.047 1 89.31 300 GLU A C 1
ATOM 2336 O O . GLU A 1 300 ? 7.57 30.938 26.562 1 89.31 300 GLU A O 1
ATOM 2341 N N . PRO A 1 301 ? 9.008 31.703 25 1 88.06 301 PRO A N 1
ATOM 2342 C CA . PRO A 1 301 ? 8.016 32.594 24.406 1 88.06 301 PRO A CA 1
ATOM 2343 C C . PRO A 1 301 ? 6.992 31.875 23.531 1 88.06 301 PRO A C 1
ATOM 2345 O O . PRO A 1 301 ? 6.988 32.031 22.312 1 88.06 301 PRO A O 1
ATOM 2348 N N . VAL A 1 302 ? 6.156 31.188 24.188 1 91.81 302 VAL A N 1
ATOM 2349 C CA . VAL A 1 302 ? 5.141 30.422 23.484 1 91.81 302 VAL A CA 1
ATOM 2350 C C . VAL A 1 302 ? 3.799 30.547 24.203 1 91.81 302 VAL A C 1
ATOM 2352 O O . VAL A 1 302 ? 3.758 30.688 25.438 1 91.81 302 VAL A O 1
ATOM 2355 N N . GLY A 1 303 ? 2.756 30.594 23.391 1 93.44 303 GLY A N 1
ATOM 2356 C CA . GLY A 1 303 ? 1.428 30.562 23.969 1 93.44 303 GLY A CA 1
ATOM 2357 C C . GLY A 1 303 ? 1.121 29.266 24.703 1 93.44 303 GLY A C 1
ATOM 2358 O O . GLY A 1 303 ? 1.617 28.203 24.328 1 93.44 303 GLY A O 1
ATOM 2359 N N . VAL A 1 304 ? 0.307 29.391 25.781 1 96.5 304 VAL A N 1
ATOM 2360 C CA . VAL A 1 304 ? -0.039 28.234 26.594 1 96.5 304 VAL A CA 1
ATOM 2361 C C . VAL A 1 304 ? -1.543 27.969 26.516 1 96.5 304 VAL A C 1
ATOM 2363 O O . VAL A 1 304 ? -2.342 28.906 26.609 1 96.5 304 VAL A O 1
ATOM 2366 N N . VAL A 1 305 ? -1.885 26.719 26.25 1 97.88 305 VAL A N 1
ATOM 2367 C CA . VAL A 1 305 ? -3.289 26.328 26.312 1 97.88 305 VAL A CA 1
ATOM 2368 C C . VAL A 1 305 ? -3.736 26.219 27.766 1 97.88 305 VAL A C 1
ATOM 2370 O O . VAL A 1 305 ? -3.121 25.484 28.562 1 97.88 305 VAL A O 1
ATOM 2373 N N . CYS A 1 306 ? -4.742 26.906 28.156 1 97.12 306 CYS A N 1
ATOM 2374 C CA . CYS A 1 306 ? -5.254 26.906 29.516 1 97.12 306 CYS A CA 1
ATOM 2375 C C . CYS A 1 306 ? -6.699 27.391 29.562 1 97.12 306 CYS A C 1
ATOM 2377 O O . CYS A 1 306 ? -7.375 27.422 28.531 1 97.12 306 CYS A O 1
ATOM 2379 N N . VAL A 1 307 ? -7.199 27.562 30.781 1 95.75 307 VAL A N 1
ATOM 2380 C CA . VAL A 1 307 ? -8.531 28.109 30.984 1 95.75 307 VAL A CA 1
ATOM 2381 C C . VAL A 1 307 ? -8.43 29.578 31.406 1 95.75 307 VAL A C 1
ATOM 2383 O O . VAL A 1 307 ? -7.746 29.906 32.375 1 95.75 307 VAL A O 1
ATOM 2386 N N . ARG A 1 308 ? -8.953 30.438 30.594 1 91 308 ARG A N 1
ATOM 2387 C CA . ARG A 1 308 ? -9.023 31.875 30.859 1 91 308 ARG A CA 1
ATOM 2388 C C . ARG A 1 308 ? -10.461 32.312 31.094 1 91 308 ARG A C 1
ATOM 2390 O O . ARG A 1 308 ? -11.289 32.25 30.172 1 91 308 ARG A O 1
ATOM 2397 N N . ASP A 1 309 ? -10.758 32.781 32.25 1 89.44 309 ASP A N 1
ATOM 2398 C CA . ASP A 1 309 ? -12.094 33.25 32.625 1 89.44 309 ASP A CA 1
ATOM 2399 C C . ASP A 1 309 ? -13.148 32.188 32.312 1 89.44 309 ASP A C 1
ATOM 2401 O O . ASP A 1 309 ? -14.188 32.5 31.719 1 89.44 309 ASP A O 1
ATOM 2405 N N . GLY A 1 310 ? -12.773 30.969 32.562 1 92.44 310 GLY A N 1
ATOM 2406 C CA . GLY A 1 310 ? -13.703 29.844 32.5 1 92.44 310 GLY A CA 1
ATOM 2407 C C . GLY A 1 310 ? -13.805 29.234 31.109 1 92.44 310 GLY A C 1
ATOM 2408 O O . GLY A 1 310 ? -14.516 28.25 30.906 1 92.44 310 GLY A O 1
ATOM 2409 N N . LYS A 1 311 ? -13.078 29.797 30.172 1 94.62 311 LYS A N 1
ATOM 2410 C CA . LYS A 1 311 ? -13.117 29.281 28.812 1 94.62 311 LYS A CA 1
ATOM 2411 C C . LYS A 1 311 ? -11.742 28.812 28.359 1 94.62 311 LYS A C 1
ATOM 2413 O O . LYS A 1 311 ? -10.727 29.391 28.734 1 94.62 311 LYS A O 1
ATOM 2418 N N . TYR A 1 312 ? -11.773 27.719 27.594 1 96.88 312 TYR A N 1
ATOM 2419 C CA . TYR A 1 312 ? -10.508 27.25 27.047 1 96.88 312 TYR A CA 1
ATOM 2420 C C . TYR A 1 312 ? -9.922 28.281 26.078 1 96.88 312 TYR A C 1
ATOM 2422 O O . TYR A 1 312 ? -10.672 28.953 25.359 1 96.88 312 TYR A O 1
ATOM 2430 N N . GLY A 1 313 ? -8.641 28.375 25.984 1 95.12 313 GLY A N 1
ATOM 2431 C CA . GLY A 1 313 ? -7.98 29.297 25.078 1 95.12 313 GLY A CA 1
ATOM 2432 C C . GLY A 1 313 ? -6.465 29.234 25.141 1 95.12 313 GLY A C 1
ATOM 2433 O O . GLY A 1 313 ? -5.91 28.375 25.828 1 95.12 313 GLY A O 1
ATOM 2434 N N . VAL A 1 314 ? -5.82 30.078 24.391 1 95.12 314 VAL A N 1
ATOM 2435 C CA . VAL A 1 314 ? -4.371 30.234 24.406 1 95.12 314 VAL A CA 1
ATOM 2436 C C . VAL A 1 314 ? -4.008 31.594 24.969 1 95.12 314 VAL A C 1
ATOM 2438 O O . VAL A 1 314 ? -4.535 32.625 24.531 1 95.12 314 VAL A O 1
ATOM 2441 N N . VAL A 1 315 ? -3.172 31.531 25.922 1 90.88 315 VAL A N 1
ATOM 2442 C CA . VAL A 1 315 ? -2.676 32.781 26.484 1 90.88 315 VAL A CA 1
ATOM 2443 C C . VAL A 1 315 ? -1.23 33 26.047 1 90.88 315 VAL A C 1
ATOM 2445 O O . VAL A 1 315 ? -0.375 32.125 26.234 1 90.88 315 VAL A O 1
ATOM 2448 N N . GLU A 1 316 ? -1.046 34.125 25.5 1 85.69 316 GLU A N 1
ATOM 2449 C CA . GLU A 1 316 ? 0.298 34.469 25.016 1 85.69 316 GLU A CA 1
ATOM 2450 C C . GLU A 1 316 ? 1.26 34.656 26.188 1 85.69 316 GLU A C 1
ATOM 2452 O O . GLU A 1 316 ? 0.844 35.031 27.281 1 85.69 316 GLU A O 1
ATOM 2457 N N . TYR A 1 317 ? 2.506 34.406 25.828 1 83.75 317 TYR A N 1
ATOM 2458 C CA . TYR A 1 317 ? 3.521 34.5 26.875 1 83.75 317 TYR A CA 1
ATOM 2459 C C . TYR A 1 317 ? 3.59 35.906 27.438 1 83.75 317 TYR A C 1
ATOM 2461 O O . TYR A 1 317 ? 3.893 36.094 28.625 1 83.75 317 TYR A O 1
ATOM 2469 N N . SER A 1 318 ? 3.215 36.875 26.578 1 79 318 SER A N 1
ATOM 2470 C CA . SER A 1 318 ? 3.256 38.281 27.016 1 79 318 SER A CA 1
ATOM 2471 C C . SER A 1 318 ? 2.111 38.594 27.969 1 79 318 SER A C 1
ATOM 2473 O O . SER A 1 318 ? 2.156 39.594 28.688 1 79 318 SER A O 1
ATOM 2475 N N . GLU A 1 319 ? 1.184 37.719 28.078 1 79.75 319 GLU A N 1
ATOM 2476 C CA . GLU A 1 319 ? -0.014 37.969 28.891 1 79.75 319 GLU A CA 1
ATOM 2477 C C . GLU A 1 319 ? 0.051 37.188 30.203 1 79.75 319 GLU A C 1
ATOM 2479 O O . GLU A 1 319 ? -0.839 37.344 31.047 1 79.75 319 GLU A O 1
ATOM 2484 N N . ILE A 1 320 ? 1.059 36.438 30.359 1 85.06 320 ILE A N 1
ATOM 2485 C CA . ILE A 1 320 ? 1.187 35.625 31.562 1 85.06 320 ILE A CA 1
ATOM 2486 C C . ILE A 1 320 ? 2.24 36.25 32.5 1 85.06 320 ILE A C 1
ATOM 2488 O O . ILE A 1 320 ? 3.359 36.531 32.062 1 85.06 320 ILE A O 1
ATOM 2492 N N . SER A 1 321 ? 1.833 36.5 33.688 1 87.44 321 SER A N 1
ATOM 2493 C CA . SER A 1 321 ? 2.797 37.031 34.656 1 87.44 321 SER A CA 1
ATOM 2494 C C . SER A 1 321 ? 3.898 36.031 34.938 1 87.44 321 SER A C 1
ATOM 2496 O O . SER A 1 321 ? 3.711 34.812 34.75 1 87.44 321 SER A O 1
ATOM 2498 N N . GLN A 1 322 ? 4.969 36.562 35.375 1 90.56 322 GLN A N 1
ATOM 2499 C CA . GLN A 1 322 ? 6.094 35.688 35.719 1 90.56 322 GLN A CA 1
ATOM 2500 C C . GLN A 1 322 ? 5.703 34.719 36.812 1 90.56 322 GLN A C 1
ATOM 2502 O O . GLN A 1 322 ? 6.07 33.531 36.75 1 90.56 322 GLN A O 1
ATOM 2507 N N . ASP A 1 323 ? 5.023 35.188 37.812 1 91.88 323 ASP A N 1
ATOM 2508 C CA . ASP A 1 323 ? 4.609 34.344 38.938 1 91.88 323 ASP A CA 1
ATOM 2509 C C . ASP A 1 323 ? 3.785 33.156 38.438 1 91.88 323 ASP A C 1
ATOM 2511 O O . ASP A 1 323 ? 3.982 32.031 38.906 1 91.88 323 ASP A O 1
ATOM 2515 N N . VAL A 1 324 ? 2.93 33.406 37.531 1 90.69 324 VAL A N 1
ATOM 2516 C CA . VAL A 1 324 ? 2.049 32.375 37.031 1 90.69 324 VAL A CA 1
ATOM 2517 C C . VAL A 1 324 ? 2.85 31.406 36.125 1 90.69 324 VAL A C 1
ATOM 2519 O O . VAL A 1 324 ? 2.666 30.188 36.219 1 90.69 324 VAL A O 1
ATOM 2522 N N . SER A 1 325 ? 3.727 31.984 35.312 1 91.94 325 SER A N 1
ATOM 2523 C CA . SER A 1 325 ? 4.5 31.188 34.375 1 91.94 325 SER A CA 1
ATOM 2524 C C . SER A 1 325 ? 5.441 30.234 35.125 1 91.94 325 SER A C 1
ATOM 2526 O O . SER A 1 325 ? 5.824 29.188 34.562 1 91.94 325 SER A O 1
ATOM 2528 N N . GLU A 1 326 ? 5.746 30.531 36.375 1 95.12 326 GLU A N 1
ATOM 2529 C CA . GLU A 1 326 ? 6.715 29.75 37.125 1 95.12 326 GLU A CA 1
ATOM 2530 C C . GLU A 1 326 ? 6.02 28.766 38.062 1 95.12 326 GLU A C 1
ATOM 2532 O O . GLU A 1 326 ? 6.668 27.906 38.656 1 95.12 326 GLU A O 1
ATOM 2537 N N . LYS A 1 327 ? 4.734 28.828 38.094 1 94.31 327 LYS A N 1
ATOM 2538 C CA . LYS A 1 327 ? 4.008 27.922 38.969 1 94.31 327 LYS A CA 1
ATOM 2539 C C . LYS A 1 327 ? 4.215 26.469 38.531 1 94.31 327 LYS A C 1
ATOM 2541 O O . LYS A 1 327 ? 4.242 26.172 37.344 1 94.31 327 LYS A O 1
ATOM 2546 N N . ARG A 1 328 ? 4.285 25.578 39.531 1 94.75 328 ARG A N 1
ATOM 2547 C CA . ARG A 1 328 ? 4.562 24.172 39.25 1 94.75 328 ARG A CA 1
ATOM 2548 C C . ARG A 1 328 ? 3.562 23.266 39.938 1 94.75 328 ARG A C 1
ATOM 2550 O O . ARG A 1 328 ? 3.016 23.625 41 1 94.75 328 ARG A O 1
ATOM 2557 N N . ASN A 1 329 ? 3.348 22.156 39.344 1 92.06 329 ASN A N 1
ATOM 2558 C CA . ASN A 1 329 ? 2.58 21.078 39.969 1 92.06 329 ASN A CA 1
ATOM 2559 C C . ASN A 1 329 ? 3.41 20.328 41.031 1 92.06 329 ASN A C 1
ATOM 2561 O O . ASN A 1 329 ? 4.609 20.578 41.156 1 92.06 329 ASN A O 1
ATOM 2565 N N . GLU A 1 330 ? 2.703 19.438 41.656 1 91.12 330 GLU A N 1
ATOM 2566 C CA . GLU A 1 330 ? 3.375 18.641 42.688 1 91.12 330 GLU A CA 1
ATOM 2567 C C . GLU A 1 330 ? 4.512 17.812 42.094 1 91.12 330 GLU A C 1
ATOM 2569 O O . GLU A 1 330 ? 5.535 17.594 42.75 1 91.12 330 GLU A O 1
ATOM 2574 N N . ASP A 1 331 ? 4.402 17.453 40.906 1 89.25 331 ASP A N 1
ATOM 2575 C CA . ASP A 1 331 ? 5.402 16.594 40.281 1 89.25 331 ASP A CA 1
ATOM 2576 C C . ASP A 1 331 ? 6.535 17.406 39.656 1 89.25 331 ASP A C 1
ATOM 2578 O O . ASP A 1 331 ? 7.422 16.859 39 1 89.25 331 ASP A O 1
ATOM 2582 N N . GLY A 1 332 ? 6.504 18.719 39.812 1 90.62 332 GLY A N 1
ATOM 2583 C CA . GLY A 1 332 ? 7.578 19.578 39.375 1 90.62 332 GLY A CA 1
ATOM 2584 C C . GLY A 1 332 ? 7.328 20.156 38 1 90.62 332 GLY A C 1
ATOM 2585 O O . GLY A 1 332 ? 8.016 21.094 37.562 1 90.62 332 GLY A O 1
ATOM 2586 N N . SER A 1 333 ? 6.41 19.641 37.281 1 91.56 333 SER A N 1
ATOM 2587 C CA . SER A 1 333 ? 6.094 20.172 35.969 1 91.56 333 SER A CA 1
ATOM 2588 C C . SER A 1 333 ? 5.414 21.531 36.062 1 91.56 333 SER A C 1
ATOM 2590 O O . SER A 1 333 ? 4.844 21.875 37.094 1 91.56 333 SER A O 1
ATOM 2592 N N . LEU A 1 334 ? 5.57 22.281 35.062 1 94.62 334 LEU A N 1
ATOM 2593 C CA . LEU A 1 334 ? 4.918 23.578 35.031 1 94.62 334 LEU A CA 1
ATOM 2594 C C . LEU A 1 334 ? 3.402 23.438 35 1 94.62 334 LEU A C 1
ATOM 2596 O O . LEU A 1 334 ? 2.875 22.641 34.219 1 94.62 334 LEU A O 1
ATOM 2600 N N . GLN A 1 335 ? 2.756 24.188 35.844 1 94.31 335 GLN A N 1
ATOM 2601 C CA . GLN A 1 335 ? 1.298 24.172 35.875 1 94.31 335 GLN A CA 1
ATOM 2602 C C . GLN A 1 335 ? 0.714 24.688 34.562 1 94.31 335 GLN A C 1
ATOM 2604 O O . GLN A 1 335 ? -0.314 24.203 34.094 1 94.31 335 GLN A O 1
ATOM 2609 N N . PHE A 1 336 ? 1.345 25.781 34.031 1 94.81 336 PHE A N 1
ATOM 2610 C CA . PHE A 1 336 ? 0.995 26.344 32.75 1 94.81 336 PHE A CA 1
ATOM 2611 C C . PHE A 1 336 ? 2.051 26 31.703 1 94.81 336 PHE A C 1
ATOM 2613 O O . PHE A 1 336 ? 2.658 26.891 31.109 1 94.81 336 PHE A O 1
ATOM 2620 N N . GLY A 1 337 ? 2.133 24.672 31.469 1 95.38 337 GLY A N 1
ATOM 2621 C CA . GLY A 1 337 ? 3.223 24.172 30.641 1 95.38 337 GLY A CA 1
ATOM 2622 C C . GLY A 1 337 ? 2.762 23.656 29.281 1 95.38 337 GLY A C 1
ATOM 2623 O O . GLY A 1 337 ? 3.576 23.203 28.469 1 95.38 337 GLY A O 1
ATOM 2624 N N . ALA A 1 338 ? 1.434 23.734 28.969 1 97.44 338 ALA A N 1
ATOM 2625 C CA . ALA A 1 338 ? 0.903 23.203 27.719 1 97.44 338 ALA A CA 1
ATOM 2626 C C . ALA A 1 338 ? 1.149 24.172 26.562 1 97.44 338 ALA A C 1
ATOM 2628 O O . ALA A 1 338 ? 0.249 24.906 26.156 1 97.44 338 ALA A O 1
ATOM 2629 N N . ALA A 1 339 ? 2.336 24.047 25.984 1 97.5 339 ALA A N 1
ATOM 2630 C CA . ALA A 1 339 ? 2.746 24.953 24.922 1 97.5 339 ALA A CA 1
ATOM 2631 C C . ALA A 1 339 ? 1.971 24.688 23.641 1 97.5 339 ALA A C 1
ATOM 2633 O O . ALA A 1 339 ? 1.947 23.562 23.141 1 97.5 339 ALA A O 1
ATOM 2634 N N . ASN A 1 340 ? 1.358 25.719 23.125 1 97.31 340 ASN A N 1
ATOM 2635 C CA . ASN A 1 340 ? 0.579 25.641 21.906 1 97.31 340 ASN A CA 1
ATOM 2636 C C . ASN A 1 340 ? 1.479 25.547 20.672 1 97.31 340 ASN A C 1
ATOM 2638 O O . ASN A 1 340 ? 2.27 26.453 20.406 1 97.31 340 ASN A O 1
ATOM 2642 N N . ILE A 1 341 ? 1.355 24.469 19.891 1 96.94 341 ILE A N 1
ATOM 2643 C CA . ILE A 1 341 ? 2.225 24.297 18.734 1 96.94 341 ILE A CA 1
ATOM 2644 C C . ILE A 1 341 ? 1.397 24.359 17.453 1 96.94 341 ILE A C 1
ATOM 2646 O O . ILE A 1 341 ? 1.855 23.938 16.391 1 96.94 341 ILE A O 1
ATOM 2650 N N . ALA A 1 342 ? 0.16 24.828 17.531 1 96.25 342 ALA A N 1
ATOM 2651 C CA . ALA A 1 342 ? -0.761 25 16.406 1 96.25 342 ALA A CA 1
ATOM 2652 C C . ALA A 1 342 ? -0.966 23.703 15.648 1 96.25 342 ALA A C 1
ATOM 2654 O O . ALA A 1 342 ? -0.769 23.641 14.438 1 96.25 342 ALA A O 1
ATOM 2655 N N . ASN A 1 343 ? -1.347 22.719 16.312 1 98.44 343 ASN A N 1
ATOM 2656 C CA . ASN A 1 343 ? -1.64 21.375 15.828 1 98.44 343 ASN A CA 1
ATOM 2657 C C . ASN A 1 343 ? -2.984 20.875 16.344 1 98.44 343 ASN A C 1
ATOM 2659 O O . ASN A 1 343 ? -3.125 20.594 17.531 1 98.44 343 ASN A O 1
ATOM 2663 N N . HIS A 1 344 ? -3.959 20.797 15.438 1 98.69 344 HIS A N 1
ATOM 2664 C CA . HIS A 1 344 ? -5.34 20.719 15.898 1 98.69 344 HIS A CA 1
ATOM 2665 C C . HIS A 1 344 ? -6.062 19.516 15.297 1 98.69 344 HIS A C 1
ATOM 2667 O O . HIS A 1 344 ? -5.633 18.984 14.281 1 98.69 344 HIS A O 1
ATOM 2673 N N . PHE A 1 345 ? -7.051 19.094 15.984 1 98.81 345 PHE A N 1
ATOM 2674 C CA . PHE A 1 345 ? -8.055 18.125 15.547 1 98.81 345 PHE A CA 1
ATOM 2675 C C . PHE A 1 345 ? -9.43 18.781 15.469 1 98.81 345 PHE A C 1
ATOM 2677 O O . PHE A 1 345 ? -9.875 19.422 16.422 1 98.81 345 PHE A O 1
ATOM 2684 N N . PHE A 1 346 ? -10.141 18.641 14.352 1 98.81 346 PHE A N 1
ATOM 2685 C CA . PHE A 1 346 ? -11.508 19.125 14.211 1 98.81 346 PHE A CA 1
ATOM 2686 C C . PHE A 1 346 ? -12.422 18.031 13.672 1 98.81 346 PHE A C 1
ATOM 2688 O O . PHE A 1 346 ? -12.094 17.375 12.68 1 98.81 346 PHE A O 1
ATOM 2695 N N . SER A 1 347 ? -13.531 17.812 14.297 1 98.75 347 SER A N 1
ATOM 2696 C CA . SER A 1 347 ? -14.586 17.062 13.602 1 98.75 347 SER A CA 1
ATOM 2697 C C . SER A 1 347 ? -15.195 17.906 12.484 1 98.75 347 SER A C 1
ATOM 2699 O O . SER A 1 347 ? -15.203 19.125 12.547 1 98.75 347 SER A O 1
ATOM 2701 N N . THR A 1 348 ? -15.633 17.203 11.469 1 98.56 348 THR A N 1
ATOM 2702 C CA . THR A 1 348 ? -16.312 17.906 10.391 1 98.56 348 THR A CA 1
ATOM 2703 C C . THR A 1 348 ? -17.547 18.656 10.914 1 98.56 348 THR A C 1
ATOM 2705 O O . THR A 1 348 ? -17.828 19.766 10.492 1 98.56 348 THR A O 1
ATOM 2708 N N . GLU A 1 349 ? -18.203 18.094 11.867 1 97.94 349 GLU A N 1
ATOM 2709 C CA . GLU A 1 349 ? -19.359 18.734 12.492 1 97.94 349 GLU A CA 1
ATOM 2710 C C . GLU A 1 349 ? -18.969 20.047 13.164 1 97.94 349 GLU A C 1
ATOM 2712 O O . GLU A 1 349 ? -19.703 21.031 13.094 1 97.94 349 GLU A O 1
ATOM 2717 N N . PHE A 1 350 ? -17.891 20.062 13.859 1 98 350 PHE A N 1
ATOM 2718 C CA . PHE A 1 350 ? -17.422 21.281 14.508 1 98 350 PHE A CA 1
ATOM 2719 C C . PHE A 1 350 ? -17.156 22.375 13.477 1 98 350 PHE A C 1
ATOM 2721 O O . PHE A 1 350 ? -17.594 23.516 13.656 1 98 350 PHE A O 1
ATOM 2728 N N . LEU A 1 351 ? -16.453 21.984 12.391 1 97.75 351 LEU A N 1
ATOM 2729 C CA . LEU A 1 351 ? -16.125 22.953 11.352 1 97.75 351 LEU A CA 1
ATOM 2730 C C . LEU A 1 351 ? -17.406 23.531 10.727 1 97.75 351 LEU A C 1
ATOM 2732 O O . LEU A 1 351 ? -17.453 24.703 10.383 1 97.75 351 LEU A O 1
ATOM 2736 N N . GLU A 1 352 ? -18.328 22.75 10.641 1 95.75 352 GLU A N 1
ATOM 2737 C CA . GLU A 1 352 ? -19.609 23.172 10.086 1 95.75 352 GLU A CA 1
ATOM 2738 C C . GLU A 1 352 ? -20.297 24.188 11.008 1 95.75 352 GLU A C 1
ATOM 2740 O O . GLU A 1 352 ? -21.062 25.031 10.547 1 95.75 352 GLU A O 1
ATOM 2745 N N . ARG A 1 353 ? -20.016 24.078 12.242 1 96.06 353 ARG A N 1
ATOM 2746 C CA . ARG A 1 353 ? -20.703 24.906 13.234 1 96.06 353 ARG A CA 1
ATOM 2747 C C . ARG A 1 353 ? -20 26.266 13.391 1 96.06 353 ARG A C 1
ATOM 2749 O O . ARG A 1 353 ? -20.562 27.203 13.922 1 96.06 353 ARG A O 1
ATOM 2756 N N . VAL A 1 354 ? -18.812 26.391 12.906 1 93.31 354 VAL A N 1
ATOM 2757 C CA . VAL A 1 354 ? -18 27.578 13.172 1 93.31 354 VAL A CA 1
ATOM 2758 C C . VAL A 1 354 ? -18.719 28.828 12.695 1 93.31 354 VAL A C 1
ATOM 2760 O O . VAL A 1 354 ? -18.734 29.844 13.391 1 93.31 354 VAL A O 1
ATOM 2763 N N . PRO A 1 355 ? -19.438 28.797 11.5 1 90.25 355 PRO A N 1
ATOM 2764 C CA . PRO A 1 355 ? -20.141 30 11.047 1 90.25 355 PRO A CA 1
ATOM 2765 C C . PRO A 1 355 ? -21.172 30.5 12.062 1 90.25 355 PRO A C 1
ATOM 2767 O O . PRO A 1 355 ? -21.453 31.703 12.109 1 90.25 355 PRO A O 1
ATOM 2770 N N . SER A 1 356 ? -21.641 29.672 12.867 1 92.81 356 SER A N 1
ATOM 2771 C CA . SER A 1 356 ? -22.672 30.047 13.82 1 92.81 356 SER A CA 1
ATOM 2772 C C . SER A 1 356 ? -22.109 30.922 14.938 1 92.81 356 SER A C 1
ATOM 2774 O O . SER A 1 356 ? -22.844 31.641 15.609 1 92.81 356 SER A O 1
ATOM 2776 N N . PHE A 1 357 ? -20.781 30.859 15.141 1 91.69 357 PHE A N 1
ATOM 2777 C CA . PHE A 1 357 ? -20.203 31.703 16.188 1 91.69 357 PHE A CA 1
ATOM 2778 C C . PHE A 1 357 ? -19.016 32.5 15.648 1 91.69 357 PHE A C 1
ATOM 2780 O O . PHE A 1 357 ? -18.25 33.062 16.422 1 91.69 357 PHE A O 1
ATOM 2787 N N . ALA A 1 358 ? -18.891 32.562 14.398 1 86.38 358 ALA A N 1
ATOM 2788 C CA . ALA A 1 358 ? -17.75 33.25 13.766 1 86.38 358 ALA A CA 1
ATOM 2789 C C . ALA A 1 358 ? -17.703 34.719 14.156 1 86.38 358 ALA A C 1
ATOM 2791 O O . ALA A 1 358 ? -16.609 35.281 14.305 1 86.38 358 ALA A O 1
ATOM 2792 N N . ASP A 1 359 ? -18.828 35.281 14.312 1 83.5 359 ASP A N 1
ATOM 2793 C CA . ASP A 1 359 ? -18.906 36.719 14.633 1 83.5 359 ASP A CA 1
ATOM 2794 C C . ASP A 1 359 ? -18.453 36.969 16.062 1 83.5 359 ASP A C 1
ATOM 2796 O O . ASP A 1 359 ? -18.219 38.125 16.438 1 83.5 359 ASP A O 1
ATOM 2800 N N . GLN A 1 360 ? -18.281 35.938 16.797 1 86.44 360 GLN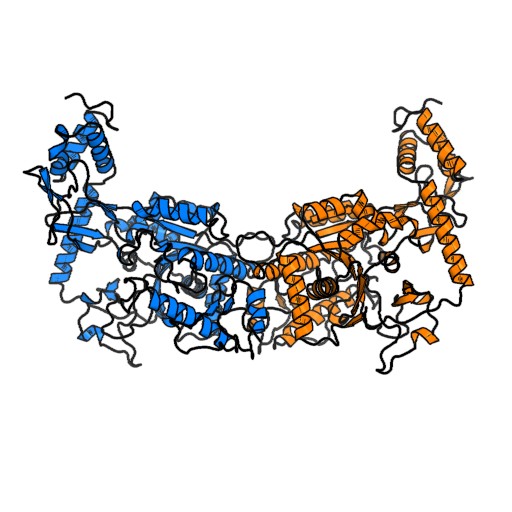 A N 1
ATOM 2801 C CA . GLN A 1 360 ? -17.875 36.062 18.188 1 86.44 360 GLN A CA 1
ATOM 2802 C C . GLN A 1 360 ? -16.375 35.875 18.344 1 86.44 360 GLN A C 1
ATOM 2804 O O . GLN A 1 360 ? -15.812 36.094 19.422 1 86.44 360 GLN A O 1
ATOM 2809 N N . LEU A 1 361 ? -15.734 35.469 17.312 1 88.38 361 LEU A N 1
ATOM 2810 C CA . LEU A 1 361 ? -14.297 35.219 17.406 1 88.38 361 LEU A CA 1
ATOM 2811 C C . LEU A 1 361 ? -13.539 36.531 17.672 1 88.38 361 LEU A C 1
ATOM 2813 O O . LEU A 1 361 ? -13.883 37.594 17.125 1 88.38 361 LEU A O 1
ATOM 2817 N N . GLU A 1 362 ? -12.641 36.375 18.516 1 83.62 362 GLU A N 1
ATOM 2818 C CA . GLU A 1 362 ? -11.805 37.531 18.859 1 83.62 362 GLU A CA 1
ATOM 2819 C C . GLU A 1 362 ? -10.703 37.719 17.812 1 83.62 362 GLU A C 1
ATOM 2821 O O . GLU A 1 362 ? -10.016 36.75 17.438 1 83.62 362 GLU A O 1
ATOM 2826 N N . TYR A 1 363 ? -10.562 38.906 17.312 1 88.75 363 TYR A N 1
ATOM 2827 C CA . TYR A 1 363 ? -9.484 39.281 16.391 1 88.75 363 TYR A CA 1
ATOM 2828 C C . TYR A 1 363 ? -8.359 39.969 17.141 1 88.75 363 TYR A C 1
ATOM 2830 O O . TYR A 1 363 ? -8.609 40.75 18.078 1 88.75 363 TYR A O 1
ATOM 2838 N N . HIS A 1 364 ? -7.18 39.656 16.75 1 88.12 364 HIS A N 1
ATOM 2839 C CA . HIS A 1 364 ? -5.977 40.219 17.359 1 88.12 364 HIS A CA 1
ATOM 2840 C C . HIS A 1 364 ? -5.43 41.375 16.531 1 88.12 364 HIS A C 1
ATOM 2842 O O . HIS A 1 364 ? -5.508 41.344 15.305 1 88.12 364 HIS A O 1
ATOM 2848 N N . ILE A 1 365 ? -4.902 42.344 17.234 1 90.44 365 ILE A N 1
ATOM 2849 C CA . ILE A 1 365 ? -4.371 43.531 16.594 1 90.44 365 ILE A CA 1
ATOM 2850 C C . ILE A 1 365 ? -2.855 43.438 16.484 1 90.44 365 ILE A C 1
ATOM 2852 O O . ILE A 1 365 ? -2.166 43.156 17.469 1 90.44 365 ILE A O 1
ATOM 2856 N N . ALA A 1 366 ? -2.354 43.594 15.352 1 87.31 366 ALA A N 1
ATOM 2857 C CA . ALA A 1 366 ? -0.918 43.719 15.109 1 87.31 366 ALA A CA 1
ATOM 2858 C C . ALA A 1 366 ? -0.578 45.062 14.477 1 87.31 366 ALA A C 1
ATOM 2860 O O . ALA A 1 366 ? -0.952 45.312 13.328 1 87.31 366 ALA A O 1
ATOM 2861 N N . LYS A 1 367 ? 0.06 45.875 15.219 1 92.25 367 LYS A N 1
ATOM 2862 C CA . LYS A 1 367 ? 0.49 47.156 14.688 1 92.25 367 LYS A CA 1
ATOM 2863 C C . LYS A 1 367 ? 1.72 47 13.797 1 92.25 367 LYS A C 1
ATOM 2865 O O . LYS A 1 367 ? 2.66 46.281 14.148 1 92.25 367 LYS A O 1
ATOM 2870 N N . LYS A 1 368 ? 1.7 47.594 12.648 1 91.25 368 LYS A N 1
ATOM 2871 C CA . LYS A 1 368 ? 2.746 47.375 11.648 1 91.25 368 LYS A CA 1
ATOM 2872 C C . LYS A 1 368 ? 3.037 48.656 10.875 1 91.25 368 LYS A C 1
ATOM 2874 O O . LYS A 1 368 ? 2.271 49.625 10.945 1 91.25 368 LYS A O 1
ATOM 2879 N N . LYS A 1 369 ? 4.258 48.656 10.234 1 93.19 369 LYS A N 1
ATOM 2880 C CA . LYS A 1 369 ? 4.582 49.656 9.234 1 93.19 369 LYS A CA 1
ATOM 2881 C C . LYS A 1 369 ? 3.916 49.375 7.898 1 93.19 369 LYS A C 1
ATOM 2883 O O . LYS A 1 369 ? 4.461 48.625 7.086 1 93.19 369 LYS A O 1
ATOM 2888 N N . ILE A 1 370 ? 2.82 50 7.648 1 94.56 370 ILE A N 1
ATOM 2889 C CA . ILE A 1 370 ? 2.053 49.719 6.438 1 94.56 370 ILE A CA 1
ATOM 2890 C C . ILE A 1 370 ? 2.213 50.875 5.457 1 94.56 370 ILE A C 1
ATOM 2892 O O . ILE A 1 370 ? 1.964 52.031 5.805 1 94.56 370 ILE A O 1
ATOM 2896 N N . LYS A 1 371 ? 2.645 50.5 4.301 1 95.38 371 LYS A N 1
ATOM 2897 C CA . LYS A 1 371 ? 2.713 51.469 3.227 1 95.38 371 LYS A CA 1
ATOM 2898 C C . LYS A 1 371 ? 1.342 52.094 2.951 1 95.38 371 LYS A C 1
ATOM 2900 O O . LYS A 1 371 ? 0.329 51.375 2.969 1 95.38 371 LYS A O 1
ATOM 2905 N N . TYR A 1 372 ? 1.351 53.469 2.699 1 96.44 372 TYR A N 1
ATOM 2906 C CA . TYR A 1 372 ? 0.063 54.094 2.486 1 96.44 372 TYR A CA 1
ATOM 2907 C C . TYR A 1 372 ? 0.206 55.312 1.559 1 96.44 372 TYR A C 1
ATOM 2909 O O . TYR A 1 372 ? 1.313 55.812 1.347 1 96.44 372 TYR A O 1
ATOM 2917 N N . VAL A 1 373 ? -0.86 55.719 0.994 1 96.31 373 VAL A N 1
ATOM 2918 C CA . VAL A 1 373 ? -0.923 56.969 0.22 1 96.31 373 VAL A CA 1
ATOM 2919 C C . VAL A 1 373 ? -1.366 58.125 1.12 1 96.31 373 VAL A C 1
ATOM 2921 O O . VAL A 1 373 ? -2.342 58 1.865 1 96.31 373 VAL A O 1
ATOM 2924 N N . ASP A 1 374 ? -0.637 59.156 0.978 1 95.88 374 ASP A N 1
ATOM 2925 C CA . ASP A 1 374 ? -1.084 60.375 1.664 1 95.88 374 ASP A CA 1
ATOM 2926 C C . ASP A 1 374 ? -2.33 60.969 1 1 95.88 374 ASP A C 1
ATOM 2928 O O . ASP A 1 374 ? -2.311 61.281 -0.186 1 95.88 374 ASP A O 1
ATOM 2932 N N . LEU A 1 375 ? -3.402 61.125 1.743 1 94 375 LEU A N 1
ATOM 2933 C CA . LEU A 1 375 ? -4.691 61.5 1.171 1 94 375 LEU A CA 1
ATOM 2934 C C . LEU A 1 375 ? -4.688 62.969 0.745 1 94 375 LEU A C 1
ATOM 2936 O O . LEU A 1 375 ? -5.516 63.375 -0.069 1 94 375 LEU A O 1
ATOM 2940 N N . GLU A 1 376 ? -3.818 63.719 1.228 1 94.38 376 GLU A N 1
ATOM 2941 C CA . GLU A 1 376 ? -3.738 65.125 0.861 1 94.38 376 GLU A CA 1
ATOM 2942 C C . GLU A 1 376 ? -2.855 65.312 -0.368 1 94.38 376 GLU A C 1
ATOM 2944 O O . GLU A 1 376 ? -3.229 66.062 -1.293 1 94.38 376 GLU A O 1
ATOM 2949 N N . THR A 1 377 ? -1.694 64.625 -0.386 1 94.62 377 THR A N 1
ATOM 2950 C CA . THR A 1 377 ? -0.725 64.875 -1.447 1 94.62 377 THR A CA 1
ATOM 2951 C C . THR A 1 377 ? -0.863 63.844 -2.557 1 94.62 377 THR A C 1
ATOM 2953 O O . THR A 1 377 ? -0.446 64.062 -3.691 1 94.62 377 THR A O 1
ATOM 2956 N N . GLY A 1 378 ? -1.327 62.719 -2.178 1 93.94 378 GLY A N 1
ATOM 2957 C CA . GLY A 1 378 ? -1.428 61.625 -3.145 1 93.94 378 GLY A CA 1
ATOM 2958 C C . GLY A 1 378 ? -0.14 60.844 -3.297 1 93.94 378 GLY A C 1
ATOM 2959 O O . GLY A 1 378 ? -0.068 59.906 -4.098 1 93.94 378 GLY A O 1
ATOM 2960 N N . GLU A 1 379 ? 0.798 61.125 -2.498 1 95.75 379 GLU A N 1
ATOM 2961 C CA . GLU A 1 379 ? 2.09 60.469 -2.596 1 95.75 379 GLU A CA 1
ATOM 2962 C C . GLU A 1 379 ? 2.121 59.188 -1.739 1 95.75 379 GLU A C 1
ATOM 2964 O O . GLU A 1 379 ? 1.548 59.156 -0.648 1 95.75 379 GLU A O 1
ATOM 2969 N N . VAL A 1 380 ? 2.748 58.219 -2.25 1 96.12 380 VAL A N 1
ATOM 2970 C CA . VAL A 1 380 ? 2.93 56.969 -1.503 1 96.12 380 VAL A CA 1
ATOM 2971 C C . VAL A 1 380 ? 4.004 57.156 -0.434 1 96.12 380 VAL A C 1
ATOM 2973 O O . VAL A 1 380 ? 5.082 57.688 -0.717 1 96.12 380 VAL A O 1
ATOM 2976 N N . VAL A 1 381 ? 3.709 56.812 0.77 1 96.31 381 VAL A N 1
ATOM 2977 C CA . VAL A 1 381 ? 4.609 56.938 1.911 1 96.31 381 VAL A CA 1
ATOM 2978 C C . VAL A 1 381 ? 4.996 55.562 2.438 1 96.31 381 VAL A C 1
ATOM 2980 O O . VAL A 1 381 ? 4.133 54.719 2.648 1 96.31 381 VAL A O 1
ATOM 2983 N N . VAL A 1 382 ? 6.25 55.344 2.545 1 94.62 382 VAL A N 1
ATOM 2984 C CA . VAL A 1 382 ? 6.77 54.188 3.266 1 94.62 382 VAL A CA 1
ATOM 2985 C C . VAL A 1 382 ? 7.148 54.594 4.688 1 94.62 382 VAL A C 1
ATOM 2987 O O . VAL A 1 382 ? 8.195 55.219 4.906 1 94.62 382 VAL A O 1
ATOM 2990 N N . PRO A 1 383 ? 6.336 54.219 5.582 1 94.56 383 PRO A N 1
ATOM 2991 C CA . PRO A 1 383 ? 6.531 54.719 6.941 1 94.56 383 PRO A CA 1
ATOM 2992 C C . PRO A 1 383 ? 7.738 54.125 7.637 1 94.56 383 PRO A C 1
ATOM 2994 O O . PRO A 1 383 ? 8.125 52.969 7.324 1 94.56 383 PRO A O 1
ATOM 2997 N N . LYS A 1 384 ? 8.328 54.75 8.602 1 93.38 384 LYS A N 1
ATOM 2998 C CA . LYS A 1 384 ? 9.461 54.281 9.398 1 93.38 384 LYS A CA 1
ATOM 2999 C C . LYS A 1 384 ? 9 53.75 10.758 1 93.38 384 LYS A C 1
ATOM 3001 O O . LYS A 1 384 ? 9.766 53.094 11.461 1 93.38 384 LYS A O 1
ATOM 3006 N N . SER A 1 385 ? 7.875 54.062 11.125 1 92.38 385 SER A N 1
ATOM 3007 C CA . SER A 1 385 ? 7.215 53.562 12.32 1 92.38 385 SER A CA 1
ATOM 3008 C C . SER A 1 385 ? 5.84 53 12 1 92.38 385 SER A C 1
ATOM 3010 O O . SER A 1 385 ? 5.344 53.156 10.883 1 92.38 385 SER A O 1
ATOM 3012 N N . ASN A 1 386 ? 5.266 52.281 12.977 1 93.75 386 ASN A N 1
ATOM 3013 C CA . ASN A 1 386 ? 3.951 51.688 12.758 1 93.75 386 ASN A CA 1
ATOM 3014 C C . ASN A 1 386 ? 2.943 52.719 12.273 1 93.75 386 ASN A C 1
ATOM 3016 O O . ASN A 1 386 ? 2.754 53.75 12.914 1 93.75 386 ASN A O 1
ATOM 3020 N N . SER A 1 387 ? 2.408 52.438 11.195 1 94.25 387 SER A N 1
ATOM 3021 C CA . SER A 1 387 ? 1.502 53.406 10.562 1 94.25 387 SER A CA 1
ATOM 3022 C C . SER A 1 387 ? 0.061 52.906 10.602 1 94.25 387 SER A C 1
ATOM 3024 O O . SER A 1 387 ? -0.872 53.656 10.344 1 94.25 387 SER A O 1
ATOM 3026 N N . GLY A 1 388 ? -0.108 51.625 10.906 1 96.12 388 GLY A N 1
ATOM 3027 C CA . GLY A 1 388 ? -1.436 51.031 10.938 1 96.12 388 GLY A CA 1
ATOM 3028 C C . GLY A 1 388 ? -1.471 49.688 11.633 1 96.12 388 GLY A C 1
ATOM 3029 O O . GLY A 1 388 ? -0.559 49.344 12.391 1 96.12 388 GLY A O 1
ATOM 3030 N N . MET A 1 389 ? -2.631 49 11.469 1 95.38 389 MET A N 1
ATOM 3031 C CA . MET A 1 389 ? -2.811 47.719 12.148 1 95.38 389 MET A CA 1
ATOM 3032 C C . MET A 1 389 ? -3.385 46.688 11.203 1 95.38 389 MET A C 1
ATOM 3034 O O . MET A 1 389 ? -4.086 47.031 10.25 1 95.38 389 MET A O 1
ATOM 3038 N N . LYS A 1 390 ? -2.934 45.5 11.438 1 93.19 390 LYS A N 1
ATOM 3039 C CA . LYS A 1 390 ? -3.551 44.312 10.844 1 93.19 390 LYS A CA 1
ATOM 3040 C C . LYS A 1 390 ? -4.426 43.562 11.859 1 93.19 390 LYS A C 1
ATOM 3042 O O . LYS A 1 390 ? -4.078 43.469 13.039 1 93.19 390 LYS A O 1
ATOM 3047 N N . LEU A 1 391 ? -5.609 43.219 11.461 1 92.44 391 LEU A N 1
ATOM 3048 C CA . LEU A 1 391 ? -6.492 42.375 12.266 1 92.44 391 LEU A CA 1
ATOM 3049 C C . LEU A 1 391 ? -6.418 40.906 11.812 1 92.44 391 LEU A C 1
ATOM 3051 O O . LEU A 1 391 ? -6.508 40.625 10.617 1 92.44 391 LEU A O 1
ATOM 3055 N N . GLU A 1 392 ? -6.109 40.062 12.805 1 90.31 392 GLU A N 1
ATOM 3056 C CA . GLU A 1 392 ? -6.016 38.656 12.43 1 90.31 392 GLU A CA 1
ATOM 3057 C C . GLU A 1 392 ? -6.68 37.75 13.477 1 90.31 392 GLU A C 1
ATOM 3059 O O . GLU A 1 392 ? -6.77 38.125 14.648 1 90.31 392 GLU A O 1
ATOM 3064 N N . CYS A 1 393 ? -7.262 36.781 13.016 1 91.94 393 CYS A N 1
ATOM 3065 C CA . CYS A 1 393 ? -7.766 35.688 13.867 1 91.94 393 CYS A CA 1
ATOM 3066 C C . CYS A 1 393 ? -6.824 34.5 13.852 1 91.94 393 CYS A C 1
ATOM 3068 O O . CYS A 1 393 ? -6.102 34.281 12.875 1 91.94 393 CYS A O 1
ATOM 3070 N N . PHE A 1 394 ? -6.789 33.719 14.984 1 92.81 394 PHE A N 1
ATOM 3071 C CA . PHE A 1 394 ? -5.93 32.562 15.047 1 92.81 394 PHE A CA 1
ATOM 3072 C C . PHE A 1 394 ? -6.762 31.281 15.062 1 92.81 394 PHE A C 1
ATOM 3074 O O . PHE A 1 394 ? -7.906 31.281 15.516 1 92.81 394 PHE A O 1
ATOM 3081 N N . VAL A 1 395 ? -6.203 30.234 14.617 1 95.69 395 VAL A N 1
ATOM 3082 C CA . VAL A 1 395 ? -6.863 28.953 14.469 1 95.69 395 VAL A CA 1
ATOM 3083 C C . VAL A 1 395 ? -7.332 28.453 15.836 1 95.69 395 VAL A C 1
ATOM 3085 O O . VAL A 1 395 ? -8.328 27.719 15.93 1 95.69 395 VAL A O 1
ATOM 3088 N N . PHE A 1 396 ? -6.715 28.891 16.922 1 95.88 396 PHE A N 1
ATOM 3089 C CA . PHE A 1 396 ? -7.051 28.391 18.234 1 95.88 396 PHE A CA 1
ATOM 3090 C C . PHE A 1 396 ? -8.109 29.25 18.906 1 95.88 396 PHE A C 1
ATOM 3092 O O . PHE A 1 396 ? -8.562 28.953 20.016 1 95.88 396 PHE A O 1
ATOM 3099 N N . ASP A 1 397 ? -8.57 30.312 18.266 1 94.38 397 ASP A N 1
ATOM 3100 C CA . ASP A 1 397 ? -9.547 31.219 18.844 1 94.38 397 ASP A CA 1
ATOM 3101 C C . ASP A 1 397 ? -10.922 30.562 18.938 1 94.38 397 ASP A C 1
ATOM 3103 O O . ASP A 1 397 ? -11.828 31.109 19.578 1 94.38 397 ASP A O 1
ATOM 3107 N N . VAL A 1 398 ? -11.094 29.406 18.484 1 96.38 398 VAL A N 1
ATOM 3108 C CA . VAL A 1 398 ? -12.367 28.688 18.5 1 96.38 398 VAL A CA 1
ATOM 3109 C C . VAL A 1 398 ? -12.469 27.844 19.75 1 96.38 398 VAL A C 1
ATOM 3111 O O . VAL A 1 398 ? -13.531 27.281 20.062 1 96.38 398 VAL A O 1
ATOM 3114 N N . PHE A 1 399 ? -11.414 27.719 20.562 1 97.38 399 PHE A N 1
ATOM 3115 C CA . PHE A 1 399 ? -11.367 26.797 21.688 1 97.38 399 PHE A CA 1
ATOM 3116 C C . PHE A 1 399 ? -12.539 27.047 22.641 1 97.38 399 PHE A C 1
ATOM 3118 O O . PHE A 1 399 ? -13.156 26.094 23.125 1 97.38 399 PHE A O 1
ATOM 3125 N N . PRO A 1 400 ? -12.891 28.297 22.906 1 96 400 PRO A N 1
ATOM 3126 C CA . PRO A 1 400 ? -13.992 28.547 23.844 1 96 400 PRO A CA 1
ATOM 3127 C C . PRO A 1 400 ? -15.32 27.969 23.359 1 96 400 PRO A C 1
ATOM 3129 O O . PRO A 1 400 ? -16.25 27.828 24.156 1 96 400 PRO A O 1
ATOM 3132 N N . TYR A 1 401 ? -15.43 27.609 22.156 1 96.5 401 TYR A N 1
ATOM 3133 C CA . TYR A 1 401 ? -16.703 27.203 21.578 1 96.5 401 TYR A CA 1
ATOM 3134 C C . TYR A 1 401 ? -16.75 25.703 21.375 1 96.5 401 TYR A C 1
ATOM 3136 O O . TYR A 1 401 ? -17.719 25.172 20.828 1 96.5 401 TYR A O 1
ATOM 3144 N N . ALA A 1 402 ? -15.75 25 21.781 1 97.25 402 ALA A N 1
ATOM 3145 C CA . ALA A 1 402 ? -15.734 23.547 21.734 1 97.25 402 ALA A CA 1
ATOM 3146 C C . ALA A 1 402 ? -16.781 22.953 22.672 1 97.25 402 ALA A C 1
ATOM 3148 O O . ALA A 1 402 ? -16.969 23.438 23.781 1 97.25 402 ALA A O 1
ATOM 3149 N N . GLN A 1 403 ? -17.469 21.953 22.219 1 97.25 403 GLN A N 1
ATOM 3150 C CA . GLN A 1 403 ? -18.391 21.219 23.078 1 97.25 403 GLN A CA 1
ATOM 3151 C C . GLN A 1 403 ? -17.656 20.109 23.828 1 97.25 403 GLN A C 1
ATOM 3153 O O . GLN A 1 403 ? -17.938 19.859 25 1 97.25 403 GLN A O 1
ATOM 3158 N N . ASN A 1 404 ? -16.766 19.438 23.203 1 97.94 404 ASN A N 1
ATOM 3159 C CA . ASN A 1 404 ? -15.883 18.422 23.766 1 97.94 404 ASN A CA 1
ATOM 3160 C C . ASN A 1 404 ? -14.43 18.703 23.406 1 97.94 404 ASN A C 1
ATOM 3162 O O . ASN A 1 404 ? -13.914 18.172 22.422 1 97.94 404 ASN A O 1
ATOM 3166 N N . PHE A 1 405 ? -13.742 19.422 24.297 1 98.31 405 PHE A N 1
ATOM 3167 C CA . PHE A 1 405 ? -12.359 19.844 24.078 1 98.31 405 PHE A CA 1
ATOM 3168 C C . PHE A 1 405 ? -11.391 18.828 24.656 1 98.31 405 PHE A C 1
ATOM 3170 O O . PHE A 1 405 ? -11.625 18.266 25.734 1 98.31 405 PHE A O 1
ATOM 3177 N N . SER A 1 406 ? -10.336 18.5 23.906 1 98.5 406 SER A N 1
ATOM 3178 C CA . SER A 1 406 ? -9.297 17.609 24.422 1 98.5 406 SER A CA 1
ATOM 3179 C C . SER A 1 406 ? -7.902 18.125 24.062 1 98.5 406 SER A C 1
ATOM 3181 O O . SER A 1 406 ? -7.715 18.734 23 1 98.5 406 SER A O 1
ATOM 3183 N N . VAL A 1 407 ? -6.945 17.969 24.953 1 98.75 407 VAL A N 1
ATOM 3184 C CA . VAL A 1 407 ? -5.555 18.375 24.781 1 98.75 407 VAL A CA 1
ATOM 3185 C C . VAL A 1 407 ? -4.637 17.172 24.969 1 98.75 407 VAL A C 1
ATOM 3187 O O . VAL A 1 407 ? -4.691 16.5 26 1 98.75 407 VAL A O 1
ATOM 3190 N N . LEU A 1 408 ? -3.846 16.859 23.969 1 98.81 408 LEU A N 1
ATOM 3191 C CA . LEU A 1 408 ? -2.887 15.758 24.062 1 98.81 408 LEU A CA 1
ATOM 3192 C C . LEU A 1 408 ? -1.455 16.281 24.031 1 98.81 408 LEU A C 1
ATOM 3194 O O . LEU A 1 408 ? -1.045 16.906 23.047 1 98.81 408 LEU A O 1
ATOM 3198 N N . GLU A 1 409 ? -0.751 16.109 25.078 1 98.56 409 GLU A N 1
ATOM 3199 C CA . GLU A 1 409 ? 0.668 16.453 25.109 1 98.56 409 GLU A CA 1
ATOM 3200 C C . GLU A 1 409 ? 1.509 15.391 24.406 1 98.56 409 GLU A C 1
ATOM 3202 O O . GLU A 1 409 ? 1.362 14.195 24.672 1 98.56 409 GLU A O 1
ATOM 3207 N N . VAL A 1 410 ? 2.311 15.844 23.5 1 98.5 410 VAL A N 1
ATOM 3208 C CA . VAL A 1 410 ? 3.172 14.93 22.75 1 98.5 410 VAL A CA 1
ATOM 3209 C C . VAL A 1 410 ? 4.637 15.258 23.031 1 98.5 410 VAL A C 1
ATOM 3211 O O . VAL A 1 410 ? 4.941 16.25 23.703 1 98.5 410 VAL A O 1
ATOM 3214 N N . ASP A 1 411 ? 5.535 14.422 22.578 1 97.75 411 ASP A N 1
ATOM 3215 C CA . ASP A 1 411 ? 6.973 14.578 22.797 1 97.75 411 ASP A CA 1
ATOM 3216 C C . ASP A 1 411 ? 7.559 15.594 21.812 1 97.75 411 ASP A C 1
ATOM 3218 O O . ASP A 1 411 ? 7.551 15.375 20.609 1 97.75 411 ASP A O 1
ATOM 3222 N N . ARG A 1 412 ? 8.102 16.656 22.328 1 97.12 412 ARG A N 1
ATOM 3223 C CA . ARG A 1 412 ? 8.641 17.75 21.516 1 97.12 412 ARG A CA 1
ATOM 3224 C C . ARG A 1 412 ? 9.672 17.219 20.516 1 97.12 412 ARG A C 1
ATOM 3226 O O . ARG A 1 412 ? 9.633 17.578 19.344 1 97.12 412 ARG A O 1
ATOM 3233 N N . LYS A 1 413 ? 10.57 16.359 20.922 1 97.25 413 LYS A N 1
ATOM 3234 C CA . LYS A 1 413 ? 11.664 15.906 20.078 1 97.25 413 LYS A CA 1
ATOM 3235 C C . LYS A 1 413 ? 11.148 15.047 18.922 1 97.25 413 LYS A C 1
ATOM 3237 O O . LYS A 1 413 ? 11.852 14.82 17.938 1 97.25 413 LYS A O 1
ATOM 3242 N N . GLU A 1 414 ? 9.852 14.641 19.062 1 97.75 414 GLU A N 1
ATOM 3243 C CA . GLU A 1 414 ? 9.289 13.773 18.047 1 97.75 414 GLU A CA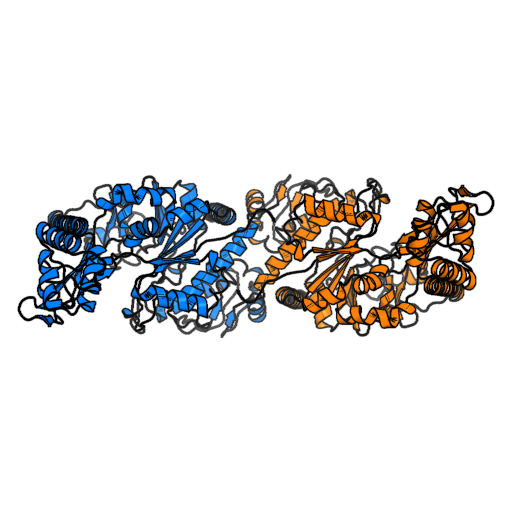 1
ATOM 3244 C C . GLU A 1 414 ? 8.328 14.531 17.141 1 97.75 414 GLU A C 1
ATOM 3246 O O . GLU A 1 414 ? 8.031 14.094 16.031 1 97.75 414 GLU A O 1
ATOM 3251 N N . GLU A 1 415 ? 7.855 15.695 17.609 1 98 415 GLU A N 1
ATOM 3252 C CA . GLU A 1 415 ? 6.699 16.172 16.859 1 98 415 GLU A CA 1
ATOM 3253 C C . GLU A 1 415 ? 6.758 17.688 16.672 1 98 415 GLU A C 1
ATOM 3255 O O . GLU A 1 415 ? 5.879 18.281 16.031 1 98 415 GLU A O 1
ATOM 3260 N N . PHE A 1 416 ? 7.836 18.344 17.172 1 97.75 416 PHE A N 1
ATOM 3261 C CA . PHE A 1 416 ? 7.785 19.797 17.062 1 97.75 416 PHE A CA 1
ATOM 3262 C C . PHE A 1 416 ? 9.172 20.375 16.797 1 97.75 416 PHE A C 1
ATOM 3264 O O . PHE A 1 416 ? 10.086 20.219 17.609 1 97.75 416 PHE A O 1
ATOM 3271 N N . SER A 1 417 ? 9.367 20.922 15.695 1 97.62 417 SER A N 1
ATOM 3272 C CA . SER A 1 417 ? 10.531 21.672 15.258 1 97.62 417 SER A CA 1
ATOM 3273 C C . SER A 1 417 ? 10.141 22.797 14.312 1 97.62 417 SER A C 1
ATOM 3275 O O . SER A 1 417 ? 10.141 22.625 13.094 1 97.62 417 SER A O 1
ATOM 3277 N N . PRO A 1 418 ? 9.836 23.969 14.828 1 94.88 418 PRO A N 1
ATOM 3278 C CA . PRO A 1 418 ? 9.312 25.062 14.008 1 94.88 418 PRO A CA 1
ATOM 3279 C C . PRO A 1 418 ? 10.398 25.734 13.164 1 94.88 418 PRO A C 1
ATOM 3281 O O . PRO A 1 418 ? 11.555 25.812 13.586 1 94.88 418 PRO A O 1
ATOM 3284 N N . LEU A 1 419 ? 10.07 26.094 12 1 96.56 419 LEU A N 1
ATOM 3285 C CA . LEU A 1 419 ? 10.891 26.891 11.102 1 96.56 419 LEU A CA 1
ATOM 3286 C C . LEU A 1 419 ? 10.359 28.328 11.016 1 96.56 419 LEU A C 1
ATOM 3288 O O . LEU A 1 419 ? 9.453 28.609 10.227 1 96.56 419 LEU A O 1
ATOM 3292 N N . LYS A 1 420 ? 10.961 29.219 11.797 1 90.94 420 LYS A N 1
ATOM 3293 C CA . LYS A 1 420 ? 10.422 30.578 11.906 1 90.94 420 LYS A CA 1
ATOM 3294 C C . LYS A 1 420 ? 11.469 31.625 11.547 1 90.94 420 LYS A C 1
ATOM 3296 O O . LYS A 1 420 ? 11.133 32.719 11.086 1 90.94 420 LYS A O 1
ATOM 3301 N N . ASN A 1 421 ? 12.773 31.219 11.766 1 92.81 421 ASN A N 1
ATOM 3302 C CA . ASN A 1 421 ? 13.836 32.219 11.641 1 92.81 421 ASN A CA 1
ATOM 3303 C C . ASN A 1 421 ? 14.766 31.891 10.469 1 92.81 421 ASN A C 1
ATOM 3305 O O . ASN A 1 421 ? 14.773 30.766 9.969 1 92.81 421 ASN A O 1
ATOM 3309 N N . ALA A 1 422 ? 15.523 32.906 10.078 1 93.69 422 ALA A N 1
ATOM 3310 C CA . ALA A 1 422 ? 16.438 32.781 8.945 1 93.69 422 ALA A CA 1
ATOM 3311 C C . ALA A 1 422 ? 17.609 31.859 9.289 1 93.69 422 ALA A C 1
ATOM 3313 O O . ALA A 1 422 ? 17.891 31.594 10.461 1 93.69 422 ALA A O 1
ATOM 3314 N N . PRO A 1 423 ? 18.281 31.391 8.242 1 94.25 423 PRO A N 1
ATOM 3315 C CA . PRO A 1 423 ? 19.484 30.594 8.484 1 94.25 423 PRO A CA 1
ATOM 3316 C C . PRO A 1 423 ? 20.5 31.312 9.359 1 94.25 423 PRO A C 1
ATOM 3318 O O . PRO A 1 423 ? 20.703 32.531 9.211 1 94.25 423 PRO A O 1
ATOM 3321 N N . GLY A 1 424 ? 21.078 30.625 10.289 1 94 424 GLY A N 1
ATOM 3322 C CA . GLY A 1 424 ? 22.109 31.188 11.133 1 94 424 GLY A CA 1
ATOM 3323 C C . GLY A 1 424 ? 21.578 31.781 12.422 1 94 424 GLY A C 1
ATOM 3324 O O . GLY A 1 424 ? 22.359 32.156 13.305 1 94 424 GLY A O 1
ATOM 3325 N N . SER A 1 425 ? 20.25 31.781 12.648 1 93.38 425 SER A N 1
ATOM 3326 C CA . SER A 1 425 ? 19.656 32.406 13.82 1 93.38 425 SER A CA 1
ATOM 3327 C C . SER A 1 425 ? 19.859 31.562 15.07 1 93.38 425 SER A C 1
ATOM 3329 O O . SER A 1 425 ? 19.797 32.062 16.188 1 93.38 425 SER A O 1
ATOM 3331 N N . GLY A 1 426 ? 20.062 30.266 14.906 1 92.38 426 GLY A N 1
ATOM 3332 C CA . GLY A 1 426 ? 20.359 29.391 16.031 1 92.38 426 GLY A CA 1
ATOM 3333 C C . GLY A 1 426 ? 19.094 28.844 16.688 1 92.38 426 GLY A C 1
ATOM 3334 O O . GLY A 1 426 ? 19.172 27.922 17.516 1 92.38 426 GLY A O 1
ATOM 3335 N N . ALA A 1 427 ? 17.938 29.344 16.344 1 92.06 427 ALA A N 1
ATOM 3336 C CA . ALA A 1 427 ? 16.672 28.859 16.891 1 92.06 427 ALA A CA 1
ATOM 3337 C C . ALA A 1 427 ? 15.57 28.906 15.844 1 92.06 427 ALA A C 1
ATOM 3339 O O . ALA A 1 427 ? 15.422 29.891 15.133 1 92.06 427 ALA A O 1
ATOM 3340 N N . ASP A 1 428 ? 14.875 27.75 15.82 1 94.06 428 ASP A N 1
ATOM 3341 C CA . ASP A 1 428 ? 13.742 27.672 14.906 1 94.06 428 ASP A CA 1
ATOM 3342 C C . ASP A 1 428 ? 14.156 28.078 13.492 1 94.06 428 ASP A C 1
ATOM 3344 O O . ASP A 1 428 ? 13.508 28.922 12.875 1 94.06 428 ASP A O 1
ATOM 3348 N N . CYS A 1 429 ? 15.273 27.609 13.078 1 96.19 429 CYS A N 1
ATOM 3349 C CA . CYS A 1 429 ? 15.875 27.922 11.781 1 96.19 429 CYS A CA 1
ATOM 3350 C C . CYS A 1 429 ? 16.141 26.641 10.992 1 96.19 429 CYS A C 1
ATOM 3352 O O . CYS A 1 429 ? 15.914 25.547 11.484 1 96.19 429 CYS A O 1
ATOM 3354 N N . PRO A 1 430 ? 16.531 26.781 9.727 1 96.69 430 PRO A N 1
ATOM 3355 C CA . PRO A 1 430 ? 16.719 25.594 8.898 1 96.69 430 PRO A CA 1
ATOM 3356 C C . PRO A 1 430 ? 17.703 24.594 9.516 1 96.69 430 PRO A C 1
ATOM 3358 O O . PRO A 1 430 ? 17.469 23.375 9.469 1 96.69 430 PRO A O 1
ATOM 3361 N N . GLU A 1 431 ? 18.734 25.078 10.148 1 97 431 GLU A N 1
ATOM 3362 C CA . GLU A 1 431 ? 19.734 24.219 10.758 1 97 431 GLU A CA 1
ATOM 3363 C C . GLU A 1 431 ? 19.141 23.406 11.898 1 97 431 GLU A C 1
ATOM 3365 O O . GLU A 1 431 ? 19.406 22.203 12.023 1 97 431 GLU A O 1
ATOM 3370 N N . THR A 1 432 ? 18.328 24.062 12.758 1 97.12 432 THR A N 1
ATOM 3371 C CA . THR A 1 432 ? 17.719 23.344 13.875 1 97.12 432 THR A CA 1
ATOM 3372 C C . THR A 1 432 ? 16.656 22.359 13.375 1 97.12 432 THR A C 1
ATOM 3374 O O . THR A 1 432 ? 16.5 21.281 13.93 1 97.12 432 THR A O 1
ATOM 3377 N N . SER A 1 433 ? 15.93 22.75 12.359 1 97.94 433 SER A N 1
ATOM 3378 C CA . SER A 1 433 ? 14.961 21.844 11.75 1 97.94 433 SER A CA 1
ATOM 3379 C C . SER A 1 433 ? 15.641 20.594 11.211 1 97.94 433 SER A C 1
ATOM 3381 O O . SER A 1 433 ? 15.203 19.484 11.492 1 97.94 433 SER A O 1
ATOM 3383 N N . ARG A 1 434 ? 16.703 20.797 10.461 1 98.06 434 ARG A N 1
ATOM 3384 C CA . ARG A 1 434 ? 17.469 19.672 9.938 1 98.06 434 ARG A CA 1
ATOM 3385 C C . ARG A 1 434 ? 18 18.781 11.062 1 98.06 434 ARG A C 1
ATOM 3387 O O . ARG A 1 434 ? 17.859 17.562 11.016 1 98.06 434 ARG A O 1
ATOM 3394 N N . ARG A 1 435 ? 18.578 19.391 12.039 1 97.81 435 ARG A N 1
ATOM 3395 C CA . ARG A 1 435 ? 19.109 18.688 13.195 1 97.81 435 ARG A CA 1
ATOM 3396 C C . ARG A 1 435 ? 18.031 17.797 13.828 1 97.81 435 ARG A C 1
ATOM 3398 O O . ARG A 1 435 ? 18.281 16.625 14.125 1 97.81 435 ARG A O 1
ATOM 3405 N N . ASP A 1 436 ? 16.906 18.375 14.016 1 98.38 436 ASP A N 1
ATOM 3406 C CA . ASP A 1 436 ? 15.836 17.688 14.734 1 98.38 436 ASP A CA 1
ATOM 3407 C C . ASP A 1 436 ? 15.32 16.484 13.938 1 98.38 436 ASP A C 1
ATOM 3409 O O . ASP A 1 436 ? 15.008 15.438 14.5 1 98.38 436 ASP A O 1
ATOM 3413 N N . ILE A 1 437 ? 15.203 16.578 12.594 1 98.31 437 ILE A N 1
ATOM 3414 C CA . ILE A 1 437 ? 14.773 15.461 11.75 1 98.31 437 ILE A CA 1
ATOM 3415 C C . ILE A 1 437 ? 15.805 14.344 11.805 1 98.31 437 ILE A C 1
ATOM 3417 O O . ILE A 1 437 ? 15.461 13.172 12 1 98.31 437 ILE A O 1
ATOM 3421 N N . VAL A 1 438 ? 17.047 14.719 11.625 1 98.06 438 VAL A N 1
ATOM 3422 C CA . VAL A 1 438 ? 18.125 13.734 11.617 1 98.06 438 VAL A CA 1
ATOM 3423 C C . VAL A 1 438 ? 18.188 13.023 12.969 1 98.06 438 VAL A C 1
ATOM 3425 O O . VAL A 1 438 ? 18.312 11.797 13.023 1 98.06 438 VAL A O 1
ATOM 3428 N N . ALA A 1 439 ? 18.062 13.828 14.023 1 98.06 439 ALA A N 1
ATOM 3429 C CA . ALA A 1 439 ? 18.047 13.25 15.359 1 98.06 439 ALA A CA 1
ATOM 3430 C C . ALA A 1 439 ? 16.891 12.258 15.516 1 98.06 439 ALA A C 1
ATOM 3432 O O . ALA A 1 439 ? 17.062 11.203 16.125 1 98.06 439 ALA A O 1
ATOM 3433 N N . GLN A 1 440 ? 15.758 12.609 15.023 1 98.38 440 GLN A N 1
ATOM 3434 C CA . GLN A 1 440 ? 14.602 11.719 15.086 1 98.38 440 GLN A CA 1
ATOM 3435 C C . GLN A 1 440 ? 14.867 10.414 14.344 1 98.38 440 GLN A C 1
ATOM 3437 O O . GLN A 1 440 ? 14.539 9.336 14.836 1 98.38 440 GLN A O 1
ATOM 3442 N N . HIS A 1 441 ? 15.438 10.547 13.211 1 98.31 441 HIS A N 1
ATOM 3443 C CA . HIS A 1 441 ? 15.719 9.359 12.414 1 98.31 441 HIS A CA 1
ATOM 3444 C C . HIS A 1 441 ? 16.719 8.445 13.125 1 98.31 441 HIS A C 1
ATOM 3446 O O . HIS A 1 441 ? 16.594 7.219 13.055 1 98.31 441 HIS A O 1
ATOM 3452 N N . VAL A 1 442 ? 17.688 9.023 13.758 1 97.88 442 VAL A N 1
ATOM 3453 C CA . VAL A 1 442 ? 18.641 8.234 14.547 1 97.88 442 VAL A CA 1
ATOM 3454 C C . VAL A 1 442 ? 17.906 7.512 15.664 1 97.88 442 VAL A C 1
ATOM 3456 O O . VAL A 1 442 ? 18.141 6.332 15.922 1 97.88 442 VAL A O 1
ATOM 3459 N N . ARG A 1 443 ? 16.969 8.195 16.312 1 98.06 443 ARG A N 1
ATOM 3460 C CA . ARG A 1 443 ? 16.203 7.57 17.375 1 98.06 443 ARG A CA 1
ATOM 3461 C C . ARG A 1 443 ? 15.367 6.406 16.844 1 98.06 443 ARG A C 1
ATOM 3463 O O . ARG A 1 443 ? 15.18 5.402 17.531 1 98.06 443 ARG A O 1
ATOM 3470 N N . PHE A 1 444 ? 14.812 6.578 15.633 1 98.06 444 PHE A N 1
ATOM 3471 C CA . PHE A 1 444 ? 14.086 5.473 15.016 1 98.06 444 PHE A CA 1
ATOM 3472 C C . PHE A 1 444 ? 14.969 4.23 14.93 1 98.06 444 PHE A C 1
ATOM 3474 O O . PHE A 1 444 ? 14.547 3.135 15.297 1 98.06 444 PHE A O 1
ATOM 3481 N N . ILE A 1 445 ? 16.188 4.406 14.43 1 98.06 445 ILE A N 1
ATOM 3482 C CA . ILE A 1 445 ? 17.125 3.299 14.227 1 98.06 445 ILE A CA 1
ATOM 3483 C C . ILE A 1 445 ? 17.5 2.686 15.57 1 98.06 445 ILE A C 1
ATOM 3485 O O . ILE A 1 445 ? 17.5 1.461 15.719 1 98.06 445 ILE A O 1
ATOM 3489 N N . GLU A 1 446 ? 17.766 3.543 16.531 1 97.88 446 GLU A N 1
ATOM 3490 C CA . GLU A 1 446 ? 18.156 3.061 17.859 1 97.88 446 GLU A CA 1
ATOM 3491 C C . GLU A 1 446 ? 17.031 2.295 18.531 1 97.88 446 GLU A C 1
ATOM 3493 O O . GLU A 1 446 ? 17.25 1.248 19.141 1 97.88 446 GLU A O 1
ATOM 3498 N N . ALA A 1 447 ? 15.859 2.836 18.406 1 96.88 447 ALA A N 1
ATOM 3499 C CA . ALA A 1 447 ? 14.695 2.162 18.969 1 96.88 447 ALA A CA 1
ATOM 3500 C C . ALA A 1 447 ? 14.477 0.802 18.312 1 96.88 447 ALA A C 1
ATOM 3502 O O . ALA A 1 447 ? 13.953 -0.119 18.953 1 96.88 447 ALA A O 1
ATOM 3503 N N . ALA A 1 448 ? 14.883 0.638 17.141 1 96.12 448 ALA A N 1
ATOM 3504 C CA . ALA A 1 448 ? 14.734 -0.604 16.391 1 96.12 448 ALA A CA 1
ATOM 3505 C C . ALA A 1 448 ? 15.898 -1.553 16.656 1 96.12 448 ALA A C 1
ATOM 3507 O O . ALA A 1 448 ? 15.977 -2.637 16.078 1 96.12 448 ALA A O 1
ATOM 3508 N N . GLY A 1 449 ? 16.812 -1.13 17.5 1 96.62 449 GLY A N 1
ATOM 3509 C CA . GLY A 1 449 ? 17.922 -1.984 17.906 1 96.62 449 GLY A CA 1
ATOM 3510 C C . GLY A 1 449 ? 19.156 -1.798 17.062 1 96.62 449 GLY A C 1
ATOM 3511 O O . GLY A 1 449 ? 20.125 -2.562 17.172 1 96.62 449 GLY A O 1
ATOM 3512 N N . GLY A 1 450 ? 19.141 -0.819 16.203 1 97.69 450 GLY A N 1
ATOM 3513 C CA . GLY A 1 450 ? 20.297 -0.516 15.367 1 97.69 450 GLY A CA 1
ATOM 3514 C C . GLY A 1 450 ? 21.125 0.633 15.898 1 97.69 450 GLY A C 1
ATOM 3515 O O . GLY A 1 450 ? 20.891 1.113 17.016 1 97.69 450 GLY A O 1
ATOM 3516 N N . LYS A 1 451 ? 22.141 0.95 15.125 1 97.31 451 LYS A N 1
ATOM 3517 C CA . LYS A 1 451 ? 23.016 2.08 15.438 1 97.31 451 LYS A CA 1
ATOM 3518 C C . LYS A 1 451 ? 23.375 2.861 14.18 1 97.31 451 LYS A C 1
ATOM 3520 O O . LYS A 1 451 ? 23.375 2.307 13.078 1 97.31 451 LYS A O 1
ATOM 3525 N N . VAL A 1 452 ? 23.5 4.094 14.281 1 96.81 452 VAL A N 1
ATOM 3526 C CA . VAL A 1 452 ? 24.016 4.926 13.195 1 96.81 452 VAL A CA 1
ATOM 3527 C C . VAL A 1 452 ? 25.438 5.387 13.523 1 96.81 452 VAL A C 1
ATOM 3529 O O . VAL A 1 452 ? 25.672 6.004 14.562 1 96.81 452 VAL A O 1
ATOM 3532 N N . ALA A 1 453 ? 26.328 4.906 12.648 1 91.88 453 ALA A N 1
ATOM 3533 C CA . ALA A 1 453 ? 27.719 5.312 12.852 1 91.88 453 ALA A CA 1
ATOM 3534 C C . ALA A 1 453 ? 27.938 6.762 12.414 1 91.88 453 ALA A C 1
ATOM 3536 O O . ALA A 1 453 ? 27.438 7.188 11.375 1 91.88 453 ALA A O 1
ATOM 3537 N N . GLY A 1 454 ? 28.484 7.59 13.18 1 79.69 454 GLY A N 1
ATOM 3538 C CA . GLY A 1 454 ? 28.781 8.945 12.75 1 79.69 454 GLY A CA 1
ATOM 3539 C C . GLY A 1 454 ? 28.953 9.914 13.906 1 79.69 454 GLY A C 1
ATOM 3540 O O . GLY A 1 454 ? 29 9.492 15.07 1 79.69 454 GLY A O 1
ATOM 3541 N N . ASP A 1 455 ? 29.016 11.164 13.469 1 76.75 455 ASP A N 1
ATOM 3542 C CA . ASP A 1 455 ? 29.25 12.289 14.375 1 76.75 455 ASP A CA 1
ATOM 3543 C C . ASP A 1 455 ? 28.078 12.5 15.312 1 76.75 455 ASP A C 1
ATOM 3545 O O . ASP A 1 455 ? 26.922 12.211 14.961 1 76.75 455 ASP A O 1
ATOM 3549 N N . ALA A 1 456 ? 28.406 12.859 16.422 1 81.31 456 ALA A N 1
ATOM 3550 C CA . ALA A 1 456 ? 27.375 13.164 17.422 1 81.31 456 ALA A CA 1
ATOM 3551 C C . ALA A 1 456 ? 26.672 14.477 17.109 1 81.31 456 ALA A C 1
ATOM 3553 O O . ALA A 1 456 ? 25.609 14.766 17.656 1 81.31 456 ALA A O 1
ATOM 3554 N N . ASP A 1 457 ? 27.172 15.18 16.125 1 91.75 457 ASP A N 1
ATOM 3555 C CA . ASP A 1 457 ? 26.547 16.438 15.711 1 91.75 457 ASP A CA 1
ATOM 3556 C C . ASP A 1 457 ? 25.516 16.203 14.625 1 91.75 457 ASP A C 1
ATOM 3558 O O . ASP A 1 457 ? 25.844 16.094 13.445 1 91.75 457 ASP A O 1
ATOM 3562 N N . TYR A 1 458 ? 24.281 16.25 14.977 1 93.31 458 TYR A N 1
ATOM 3563 C CA . TYR A 1 458 ? 23.172 15.906 14.086 1 93.31 458 TYR A CA 1
ATOM 3564 C C . TYR A 1 458 ? 22.969 17 13.047 1 93.31 458 TYR A C 1
ATOM 3566 O O . TYR A 1 458 ? 22.297 16.797 12.031 1 93.31 458 TYR A O 1
ATOM 3574 N N . GLU A 1 459 ? 23.516 18.203 13.266 1 91.06 459 GLU A N 1
ATOM 3575 C CA . GLU A 1 459 ? 23.406 19.266 12.273 1 91.06 459 GLU A CA 1
ATOM 3576 C C . GLU A 1 459 ? 24.234 18.953 11.031 1 91.06 459 GLU A C 1
ATOM 3578 O O . GLU A 1 459 ? 23.953 19.469 9.945 1 91.06 459 GLU A O 1
ATOM 3583 N N . LYS A 1 460 ? 25.219 18.078 11.258 1 92.25 460 LYS A N 1
ATOM 3584 C CA . LYS A 1 460 ? 26.156 17.797 10.164 1 92.25 460 LYS A CA 1
ATOM 3585 C C . LYS A 1 460 ? 26.047 16.344 9.719 1 92.25 460 LYS A C 1
ATOM 3587 O O . LYS A 1 460 ? 26.547 15.977 8.648 1 92.25 460 LYS A O 1
ATOM 3592 N N . LEU A 1 461 ? 25.375 15.547 10.531 1 95.44 461 LEU A N 1
ATOM 3593 C CA . LEU A 1 461 ? 25.297 14.117 10.234 1 95.44 461 LEU A CA 1
ATOM 3594 C C . LEU A 1 461 ? 24.547 13.875 8.93 1 95.44 461 LEU A C 1
ATOM 3596 O O . LEU A 1 461 ? 23.422 14.344 8.758 1 95.44 461 LEU A O 1
ATOM 3600 N N . GLU A 1 462 ? 25.219 13.203 7.969 1 96.5 462 GLU A N 1
ATOM 3601 C CA . GLU A 1 462 ? 24.641 12.898 6.664 1 96.5 462 GLU A CA 1
ATOM 3602 C C . GLU A 1 462 ? 23.828 11.609 6.707 1 96.5 462 GLU A C 1
ATOM 3604 O O . GLU A 1 462 ? 24.25 10.586 6.16 1 96.5 462 GLU A O 1
ATOM 3609 N N . PHE A 1 463 ? 22.656 11.711 7.371 1 97.69 463 PHE A N 1
ATOM 3610 C CA . PHE A 1 463 ? 21.781 10.57 7.566 1 97.69 463 PHE A CA 1
ATOM 3611 C C . PHE A 1 463 ? 20.312 10.992 7.453 1 97.69 463 PHE A C 1
ATOM 3613 O O . PHE A 1 463 ? 19.906 12 8.031 1 97.69 463 PHE A O 1
ATOM 3620 N N . GLU A 1 464 ? 19.594 10.266 6.68 1 98.38 464 GLU A N 1
ATOM 3621 C CA . GLU A 1 464 ? 18.172 10.578 6.512 1 98.38 464 GLU A CA 1
ATOM 3622 C C . GLU A 1 464 ? 17.375 9.336 6.125 1 98.38 464 GLU A C 1
ATOM 3624 O O . GLU A 1 464 ? 17.844 8.516 5.324 1 98.38 464 GLU A O 1
ATOM 3629 N N . ILE A 1 465 ? 16.266 9.102 6.773 1 98.5 465 ILE A N 1
ATOM 3630 C CA . ILE A 1 465 ? 15.297 8.086 6.383 1 98.5 465 ILE A CA 1
ATOM 3631 C C . ILE A 1 465 ? 14.07 8.758 5.781 1 98.5 465 ILE A C 1
ATOM 3633 O O . ILE A 1 465 ? 13.43 9.594 6.43 1 98.5 465 ILE A O 1
ATOM 3637 N N . SER A 1 466 ? 13.703 8.383 4.578 1 98.44 466 SER A N 1
ATOM 3638 C CA . SER A 1 466 ? 12.492 8.906 3.957 1 98.44 466 SER A CA 1
ATOM 3639 C C . SER A 1 466 ? 11.25 8.531 4.762 1 98.44 466 SER A C 1
ATOM 3641 O O . SER A 1 466 ? 11.141 7.402 5.246 1 98.44 466 SER A O 1
ATOM 3643 N N . PRO A 1 467 ? 10.242 9.484 4.871 1 98.19 467 PRO A N 1
ATOM 3644 C CA . PRO A 1 467 ? 8.969 9.102 5.48 1 98.19 467 PRO A CA 1
ATOM 3645 C C . PRO A 1 467 ? 8.289 7.941 4.766 1 98.19 467 PRO A C 1
ATOM 3647 O O . PRO A 1 467 ? 7.48 7.227 5.363 1 98.19 467 PRO A O 1
ATOM 3650 N N . TRP A 1 468 ? 8.609 7.719 3.492 1 97.88 468 TRP A N 1
ATOM 3651 C CA . TRP A 1 468 ? 8.055 6.617 2.711 1 97.88 468 TRP A CA 1
ATOM 3652 C C . TRP A 1 468 ? 8.508 5.273 3.275 1 97.88 468 TRP A C 1
ATOM 3654 O O . TRP A 1 468 ? 7.754 4.297 3.248 1 97.88 468 TRP A O 1
ATOM 3664 N N . VAL A 1 469 ? 9.734 5.273 3.846 1 97.88 469 VAL A N 1
ATOM 3665 C CA . VAL A 1 469 ? 10.297 4.047 4.398 1 97.88 469 VAL A CA 1
ATOM 3666 C C . VAL A 1 469 ? 9.719 3.791 5.789 1 97.88 469 VAL A C 1
ATOM 3668 O O . VAL A 1 469 ? 9.383 2.654 6.129 1 97.88 469 VAL A O 1
ATOM 3671 N N . SER A 1 470 ? 9.633 4.867 6.527 1 97.88 470 SER A N 1
ATOM 3672 C CA . SER A 1 470 ? 9.078 4.762 7.867 1 97.88 470 SER A CA 1
ATOM 3673 C C . SER A 1 470 ? 8.438 6.078 8.305 1 97.88 470 SER A C 1
ATOM 3675 O O . SER A 1 470 ? 9.055 7.137 8.211 1 97.88 470 SER A O 1
ATOM 3677 N N . TYR A 1 471 ? 7.191 5.957 8.727 1 97.75 471 TYR A N 1
ATOM 3678 C CA . TYR A 1 471 ? 6.398 7.098 9.172 1 97.75 471 TYR A CA 1
ATOM 3679 C C . TYR A 1 471 ? 6.805 7.531 10.57 1 97.75 471 TYR A C 1
ATOM 3681 O O . TYR A 1 471 ? 6.945 8.727 10.844 1 97.75 471 TYR A O 1
ATOM 3689 N N . SER A 1 472 ? 7 6.617 11.43 1 97.19 472 SER A N 1
ATOM 3690 C CA . SER A 1 472 ? 7.293 6.902 12.828 1 97.19 472 SER A CA 1
ATOM 3691 C C . SER A 1 472 ? 8.164 5.816 13.445 1 97.19 472 SER A C 1
ATOM 3693 O O . SER A 1 472 ? 7.98 5.457 14.609 1 97.19 472 SER A O 1
ATOM 3695 N N . GLY A 1 473 ? 9.031 5.234 12.688 1 96.44 473 GLY A N 1
ATOM 3696 C CA . GLY A 1 473 ? 9.977 4.254 13.203 1 96.44 473 GLY A CA 1
ATOM 3697 C C . GLY A 1 473 ? 9.516 2.822 13 1 96.44 473 GLY A C 1
ATOM 3698 O O . GLY A 1 473 ? 10.242 1.882 13.32 1 96.44 473 GLY A O 1
ATOM 3699 N N . GLU A 1 474 ? 8.344 2.594 12.477 1 95.19 474 GLU A N 1
ATOM 3700 C CA . GLU A 1 474 ? 7.824 1.246 12.266 1 95.19 474 GLU A CA 1
ATOM 3701 C C . GLU A 1 474 ? 8.555 0.543 11.125 1 95.19 474 GLU A C 1
ATOM 3703 O O . GLU A 1 474 ? 9.055 1.195 10.203 1 95.19 474 GLU A O 1
ATOM 3708 N N . GLY A 1 475 ? 8.641 -0.736 11.18 1 93.5 475 GLY A N 1
ATOM 3709 C CA . GLY A 1 475 ? 9.094 -1.555 10.07 1 93.5 475 GLY A CA 1
ATOM 3710 C C . GLY A 1 475 ? 10.602 -1.574 9.914 1 93.5 475 GLY A C 1
ATOM 3711 O O . GLY A 1 475 ? 11.125 -2.084 8.922 1 93.5 475 GLY A O 1
ATOM 3712 N N . LEU A 1 476 ? 11.352 -1.027 10.906 1 96.44 476 LEU A N 1
ATOM 3713 C CA . LEU A 1 476 ? 12.797 -0.912 10.766 1 96.44 476 LEU A CA 1
ATOM 3714 C C . LEU A 1 476 ? 13.508 -2.062 11.477 1 96.44 476 LEU A C 1
ATOM 3716 O O . LEU A 1 476 ? 14.586 -2.486 11.055 1 96.44 476 LEU A O 1
ATOM 3720 N N . GLN A 1 477 ? 12.914 -2.551 12.5 1 93.94 477 GLN A N 1
ATOM 3721 C CA . GLN A 1 477 ? 13.578 -3.49 13.398 1 93.94 477 GLN A CA 1
ATOM 3722 C C . GLN A 1 477 ? 14.062 -4.727 12.641 1 93.94 477 GLN A C 1
ATOM 3724 O O . GLN A 1 477 ? 15.188 -5.176 12.836 1 93.94 477 GLN A O 1
ATOM 3729 N N . GLU A 1 478 ? 13.242 -5.242 11.789 1 89.5 478 GLU A N 1
ATOM 3730 C CA . GLU A 1 478 ? 13.539 -6.461 11.047 1 89.5 478 GLU A CA 1
ATOM 3731 C C . GLU A 1 478 ? 14.82 -6.316 10.227 1 89.5 478 GLU A C 1
ATOM 3733 O O . GLU A 1 478 ? 15.5 -7.305 9.945 1 89.5 478 GLU A O 1
ATOM 3738 N N . TYR A 1 479 ? 15.195 -5.105 9.93 1 93.31 479 TYR A N 1
ATOM 3739 C CA . TYR A 1 479 ? 16.281 -4.895 8.969 1 93.31 479 TYR A CA 1
ATOM 3740 C C . TYR A 1 479 ? 17.516 -4.34 9.656 1 93.31 479 TYR A C 1
ATOM 3742 O O . TYR A 1 479 ? 18.641 -4.535 9.18 1 93.31 479 TYR A O 1
ATOM 3750 N N . VAL A 1 480 ? 17.266 -3.684 10.828 1 96.12 480 VAL A N 1
ATOM 3751 C CA . VAL A 1 480 ? 18.422 -2.914 11.305 1 96.12 480 VAL A CA 1
ATOM 3752 C C . VAL A 1 480 ? 18.859 -3.434 12.664 1 96.12 480 VAL A C 1
ATOM 3754 O O . VAL A 1 480 ? 19.938 -3.07 13.156 1 96.12 480 VAL A O 1
ATOM 3757 N N . ALA A 1 481 ? 18.031 -4.289 13.344 1 94.75 481 ALA A N 1
ATOM 3758 C CA . ALA A 1 481 ? 18.359 -4.77 14.68 1 94.75 481 ALA A CA 1
ATOM 3759 C C . ALA A 1 481 ? 19.75 -5.414 14.703 1 94.75 481 ALA A C 1
ATOM 3761 O O . ALA A 1 481 ? 20.031 -6.32 13.914 1 94.75 481 ALA A O 1
ATOM 3762 N N . GLY A 1 482 ? 20.578 -4.984 15.641 1 96.25 482 GLY A N 1
ATOM 3763 C CA . GLY A 1 482 ? 21.906 -5.535 15.805 1 96.25 482 GLY A CA 1
ATOM 3764 C C . GLY A 1 482 ? 22.891 -5.059 14.75 1 96.25 482 GLY A C 1
ATOM 3765 O O . GLY A 1 482 ? 24.047 -5.492 14.727 1 96.25 482 GLY A O 1
ATOM 3766 N N . LYS A 1 483 ? 22.5 -4.188 13.883 1 96.94 483 LYS A N 1
ATOM 3767 C CA . LYS A 1 483 ? 23.344 -3.734 12.781 1 96.94 483 LYS A CA 1
ATOM 3768 C C . LYS A 1 483 ? 23.719 -2.262 12.945 1 96.94 483 LYS A C 1
ATOM 3770 O O . LYS A 1 483 ? 23.188 -1.577 13.82 1 96.94 483 LYS A O 1
ATOM 3775 N N . THR A 1 484 ? 24.703 -1.839 12.188 1 97.25 484 THR A N 1
ATOM 3776 C CA . THR A 1 484 ? 25.172 -0.457 12.203 1 97.25 484 THR A CA 1
ATOM 3777 C C . THR A 1 484 ? 25.062 0.164 10.812 1 97.25 484 THR A C 1
ATOM 3779 O O . THR A 1 484 ? 25.469 -0.449 9.82 1 97.25 484 THR A O 1
ATOM 3782 N N . ILE A 1 485 ? 24.5 1.292 10.719 1 97.38 485 ILE A N 1
ATOM 3783 C CA . ILE A 1 485 ? 24.406 2.047 9.477 1 97.38 485 ILE A CA 1
ATOM 3784 C C . ILE A 1 485 ? 25.547 3.055 9.398 1 97.38 485 ILE A C 1
ATOM 3786 O O . ILE A 1 485 ? 25.703 3.893 10.289 1 97.38 485 ILE A O 1
ATOM 3790 N N . SER A 1 486 ? 26.312 2.928 8.383 1 94.44 486 SER A N 1
ATOM 3791 C CA . SER A 1 486 ? 27.391 3.887 8.172 1 94.44 486 SER A CA 1
ATOM 3792 C C . SER A 1 486 ? 26.906 5.086 7.359 1 94.44 486 SER A C 1
ATOM 3794 O O . SER A 1 486 ? 26.078 4.941 6.453 1 94.44 486 SER A O 1
ATOM 3796 N N . VAL A 1 487 ? 27.422 6.223 7.691 1 93.88 487 VAL A N 1
ATOM 3797 C CA . VAL A 1 487 ? 27.047 7.457 7.016 1 93.88 487 VAL A CA 1
ATOM 3798 C C . VAL A 1 487 ? 28.109 7.836 5.988 1 93.88 487 VAL A C 1
ATOM 3800 O O . VAL A 1 487 ? 29.266 7.453 6.121 1 93.88 487 VAL A O 1
ATOM 3803 N N . PRO A 1 488 ? 27.922 8.602 4.926 1 96 488 PRO A N 1
ATOM 3804 C CA . PRO A 1 488 ? 26.594 9.141 4.602 1 96 488 PRO A CA 1
ATOM 3805 C C . PRO A 1 488 ? 25.609 8.062 4.164 1 96 488 PRO A C 1
ATOM 3807 O O . PRO A 1 488 ? 26 7.082 3.523 1 96 488 PRO A O 1
ATOM 3810 N N . ALA A 1 489 ? 24.344 8.172 4.562 1 97.44 489 ALA A N 1
ATOM 3811 C CA . ALA A 1 489 ? 23.281 7.234 4.188 1 97.44 489 ALA A CA 1
ATOM 3812 C C . ALA A 1 489 ? 21.953 7.961 4.016 1 97.44 489 ALA A C 1
ATOM 3814 O O . ALA A 1 489 ? 21.375 8.469 4.984 1 97.44 489 ALA A O 1
ATOM 3815 N N . VAL A 1 490 ? 21.531 8.078 2.811 1 98.19 490 VAL A N 1
ATOM 3816 C CA . VAL A 1 490 ? 20.188 8.57 2.494 1 98.19 490 VAL A CA 1
ATOM 3817 C C . VAL A 1 490 ? 19.281 7.406 2.104 1 98.19 490 VAL A C 1
ATOM 3819 O O . VAL A 1 490 ? 19.422 6.844 1.015 1 98.19 490 VAL A O 1
ATOM 3822 N N . ILE A 1 491 ? 18.391 7.043 2.945 1 98.25 491 ILE A N 1
ATOM 3823 C CA . ILE A 1 491 ? 17.531 5.871 2.768 1 98.25 491 ILE A CA 1
ATOM 3824 C C . ILE A 1 491 ? 16.203 6.289 2.162 1 98.25 491 ILE A C 1
ATOM 3826 O O . ILE A 1 491 ? 15.344 6.844 2.857 1 98.25 491 ILE A O 1
ATOM 3830 N N . GLU A 1 492 ? 15.984 5.957 0.917 1 97.69 492 GLU A N 1
ATOM 3831 C CA . GLU A 1 492 ? 14.789 6.371 0.194 1 97.69 492 GLU A CA 1
ATOM 3832 C C . GLU A 1 492 ? 13.805 5.211 0.04 1 97.69 492 GLU A C 1
ATOM 3834 O O . GLU A 1 492 ? 12.609 5.426 -0.176 1 97.69 492 GLU A O 1
ATOM 3839 N N . THR A 1 493 ? 14.32 3.984 0.07 1 97.25 493 THR A N 1
ATOM 3840 C CA . THR A 1 493 ? 13.531 2.77 -0.102 1 97.25 493 THR A CA 1
ATOM 3841 C C . THR A 1 493 ? 13.969 1.693 0.886 1 97.25 493 THR A C 1
ATOM 3843 O O . THR A 1 493 ? 14.992 1.841 1.557 1 97.25 493 THR A O 1
ATOM 3846 N N . LYS A 1 494 ? 13.172 0.622 0.982 1 96.31 494 LYS A N 1
ATOM 3847 C CA . LYS A 1 494 ? 13.57 -0.509 1.817 1 96.31 494 LYS A CA 1
ATOM 3848 C C . LYS A 1 494 ? 14.844 -1.157 1.296 1 96.31 494 LYS A C 1
ATOM 3850 O O . LYS A 1 494 ? 15.656 -1.659 2.078 1 96.31 494 LYS A O 1
ATOM 3855 N N . GLU A 1 495 ? 15.016 -1.161 -0.018 1 96.25 495 GLU A N 1
ATOM 3856 C CA . GLU A 1 495 ? 16.266 -1.676 -0.592 1 96.25 495 GLU A CA 1
ATOM 3857 C C . GLU A 1 495 ? 17.469 -0.896 -0.083 1 96.25 495 GLU A C 1
ATOM 3859 O O . GLU A 1 495 ? 18.5 -1.485 0.244 1 96.25 495 GLU A O 1
ATOM 3864 N N . ASP A 1 496 ? 17.359 0.468 -0.025 1 97.12 496 ASP A N 1
ATOM 3865 C CA . ASP A 1 496 ? 18.422 1.296 0.54 1 97.12 496 ASP A CA 1
ATOM 3866 C C . ASP A 1 496 ? 18.719 0.903 1.986 1 97.12 496 ASP A C 1
ATOM 3868 O O . ASP A 1 496 ? 19.875 0.78 2.379 1 97.12 496 ASP A O 1
ATOM 3872 N N . LEU A 1 497 ? 17.641 0.739 2.746 1 96.81 497 LEU A N 1
ATOM 3873 C CA . LEU A 1 497 ? 17.766 0.393 4.156 1 96.81 497 LEU A CA 1
ATOM 3874 C C . LEU A 1 497 ? 18.578 -0.88 4.332 1 96.81 497 LEU A C 1
ATOM 3876 O O . LEU A 1 497 ? 19.5 -0.922 5.152 1 96.81 497 LEU A O 1
ATOM 3880 N N . ILE A 1 498 ? 18.219 -1.893 3.568 1 95.06 498 ILE A N 1
ATOM 3881 C CA . ILE A 1 498 ? 18.906 -3.182 3.637 1 95.06 498 ILE A CA 1
ATOM 3882 C C . ILE A 1 498 ? 20.359 -3.02 3.205 1 95.06 498 ILE A C 1
ATOM 3884 O O . ILE A 1 498 ? 21.266 -3.588 3.822 1 95.06 498 ILE A O 1
ATOM 3888 N N . ARG A 1 499 ? 20.594 -2.225 2.16 1 95 499 ARG A N 1
ATOM 3889 C CA . ARG A 1 499 ? 21.938 -2.002 1.62 1 95 499 ARG A CA 1
ATOM 3890 C C . ARG A 1 499 ? 22.844 -1.33 2.65 1 95 499 ARG A C 1
ATOM 3892 O O . ARG A 1 499 ? 24.016 -1.674 2.77 1 95 499 ARG A O 1
ATOM 3899 N N . PHE A 1 500 ? 22.281 -0.377 3.488 1 94.62 500 PHE A N 1
ATOM 3900 C CA . PHE A 1 500 ? 23.109 0.427 4.383 1 94.62 500 PHE A CA 1
ATOM 3901 C C . PHE A 1 500 ? 23.25 -0.246 5.742 1 94.62 500 PHE A C 1
ATOM 3903 O O . PHE A 1 500 ? 24.141 0.101 6.523 1 94.62 500 PHE A O 1
ATOM 3910 N N . ALA A 1 501 ? 22.344 -1.128 6.051 1 92.25 501 ALA A N 1
ATOM 3911 C CA . ALA A 1 501 ? 22.375 -1.792 7.352 1 92.25 501 ALA A CA 1
ATOM 3912 C C . ALA A 1 501 ? 23.281 -3.02 7.316 1 92.25 501 ALA A C 1
ATOM 3914 O O . ALA A 1 501 ? 22.906 -4.051 6.75 1 92.25 501 ALA A O 1
ATOM 3915 N N . HIS A 1 502 ? 24.406 -2.965 7.891 1 88.44 502 HIS A N 1
ATOM 3916 C CA . HIS A 1 502 ? 25.375 -4.062 7.852 1 88.44 502 HIS A CA 1
ATOM 3917 C C . HIS A 1 502 ? 25.719 -4.535 9.258 1 88.44 502 HIS A C 1
ATOM 3919 O O . HIS A 1 502 ? 25.688 -3.752 10.211 1 88.44 502 HIS A O 1
ATOM 3925 N N . MET B 1 1 ? -24.953 -33.938 -53.438 1 36.78 1 MET B N 1
ATOM 3926 C CA . MET B 1 1 ? -25.406 -33.781 -52.062 1 36.78 1 MET B CA 1
ATOM 3927 C C . MET B 1 1 ? -25.266 -32.312 -51.625 1 36.78 1 MET B C 1
ATOM 3929 O O . MET B 1 1 ? -24.203 -31.719 -51.75 1 36.78 1 MET B O 1
ATOM 3933 N N . THR B 1 2 ? -26.203 -31.5 -51.562 1 40.5 2 THR B N 1
ATOM 3934 C CA . THR B 1 2 ? -26.266 -30.078 -51.25 1 40.5 2 THR B CA 1
ATOM 3935 C C . THR B 1 2 ? -25.641 -29.797 -49.875 1 40.5 2 THR B C 1
ATOM 3937 O O . THR B 1 2 ? -26.109 -30.297 -48.844 1 40.5 2 THR B O 1
ATOM 3940 N N . VAL B 1 3 ? -24.25 -29.453 -49.844 1 52.19 3 VAL B N 1
ATOM 3941 C CA . VAL B 1 3 ? -23.609 -28.984 -48.625 1 52.19 3 VAL B CA 1
ATOM 3942 C C . VAL B 1 3 ? -24.531 -28 -47.906 1 52.19 3 VAL B C 1
ATOM 3944 O O . VAL B 1 3 ? -25.062 -27.062 -48.531 1 52.19 3 VAL B O 1
ATOM 3947 N N . SER B 1 4 ? -25.156 -28.359 -46.875 1 57.34 4 SER B N 1
ATOM 3948 C CA . SER B 1 4 ? -26.094 -27.609 -46.031 1 57.34 4 SER B CA 1
ATOM 3949 C C . SER B 1 4 ? -25.562 -26.219 -45.75 1 57.34 4 SER B C 1
ATOM 3951 O O . SER B 1 4 ? -24.344 -26.016 -45.625 1 57.34 4 SER B O 1
ATOM 3953 N N . SER B 1 5 ? -26.281 -25.172 -46 1 69.38 5 SER B N 1
ATOM 3954 C CA . SER B 1 5 ? -26.094 -23.766 -45.719 1 69.38 5 SER B CA 1
ATOM 3955 C C . SER B 1 5 ? -25.547 -23.547 -44.312 1 69.38 5 SER B C 1
ATOM 3957 O O . SER B 1 5 ? -25.031 -22.469 -44 1 69.38 5 SER B O 1
ATOM 3959 N N . LEU B 1 6 ? -25.469 -24.547 -43.5 1 76.62 6 LEU B N 1
ATOM 3960 C CA . LEU B 1 6 ? -25.062 -24.344 -42.125 1 76.62 6 LEU B CA 1
ATOM 3961 C C . LEU B 1 6 ? -23.594 -24.688 -41.906 1 76.62 6 LEU B C 1
ATOM 3963 O O . LEU B 1 6 ? -23.016 -24.359 -40.875 1 76.62 6 LEU B O 1
ATOM 3967 N N . LEU B 1 7 ? -22.953 -25.234 -42.906 1 83.5 7 LEU B N 1
ATOM 3968 C CA . LEU B 1 7 ? -21.547 -25.594 -42.75 1 83.5 7 LEU B CA 1
ATOM 3969 C C . LEU B 1 7 ? -20.672 -24.344 -42.781 1 83.5 7 LEU B C 1
ATOM 3971 O O . LEU B 1 7 ? -20.922 -23.422 -43.562 1 83.5 7 LEU B O 1
ATOM 3975 N N . PRO B 1 8 ? -19.672 -24.25 -41.938 1 83.25 8 PRO B N 1
ATOM 3976 C CA . PRO B 1 8 ? -18.781 -23.094 -41.906 1 83.25 8 PRO B CA 1
ATOM 3977 C C . PRO B 1 8 ? -17.859 -23.031 -43.125 1 83.25 8 PRO B C 1
ATOM 3979 O O . PRO B 1 8 ? -17.078 -22.078 -43.25 1 83.25 8 PRO B O 1
ATOM 3982 N N . ILE B 1 9 ? -17.859 -24.078 -44 1 85.88 9 ILE B N 1
ATOM 3983 C CA . ILE B 1 9 ? -17 -24.109 -45.188 1 85.88 9 ILE B CA 1
ATOM 3984 C C . ILE B 1 9 ? -17.828 -24.562 -46.406 1 85.88 9 ILE B C 1
ATOM 3986 O O . ILE B 1 9 ? -18.906 -25.125 -46.25 1 85.88 9 ILE B O 1
ATOM 3990 N N . ASN B 1 10 ? -17.297 -24.312 -47.625 1 88.31 10 ASN B N 1
ATOM 3991 C CA . ASN B 1 10 ? -18.016 -24.703 -48.812 1 88.31 10 ASN B CA 1
ATOM 3992 C C . ASN B 1 10 ? -17.719 -26.156 -49.188 1 88.31 10 ASN B C 1
ATOM 3994 O O . ASN B 1 10 ? -16.938 -26.828 -48.5 1 88.31 10 ASN B O 1
ATOM 3998 N N . GLU B 1 11 ? -18.359 -26.656 -50.188 1 89.56 11 GLU B N 1
ATOM 3999 C CA . GLU B 1 11 ? -18.297 -28.062 -50.562 1 89.56 11 GLU B CA 1
ATOM 4000 C C . GLU B 1 11 ? -16.875 -28.453 -50.969 1 89.56 11 GLU B C 1
ATOM 4002 O O . GLU B 1 11 ? -16.422 -29.562 -50.656 1 89.56 11 GLU B O 1
ATOM 4007 N N . THR B 1 12 ? -16.234 -27.578 -51.594 1 92.19 12 THR B N 1
ATOM 4008 C CA . THR B 1 12 ? -14.859 -27.828 -52 1 92.19 12 THR B CA 1
ATOM 4009 C C . THR B 1 12 ? -13.938 -27.938 -50.781 1 92.19 12 THR B C 1
ATOM 4011 O O . THR B 1 12 ? -13.07 -28.812 -50.719 1 92.19 12 THR B O 1
ATOM 4014 N N . GLU B 1 13 ? -14.117 -27.047 -49.875 1 93.44 13 GLU B N 1
ATOM 4015 C CA . GLU B 1 13 ? -13.328 -27.047 -48.625 1 93.44 13 GLU B CA 1
ATOM 4016 C C . GLU B 1 13 ? -13.609 -28.297 -47.812 1 93.44 13 GLU B C 1
ATOM 4018 O O . GLU B 1 13 ? -12.703 -28.828 -47.156 1 93.44 13 GLU B O 1
ATOM 4023 N N . LEU B 1 14 ? -14.867 -28.688 -47.781 1 94.5 14 LEU B N 1
ATOM 4024 C CA . LEU B 1 14 ? -15.234 -29.906 -47.062 1 94.5 14 LEU B CA 1
ATOM 4025 C C . LEU B 1 14 ? -14.555 -31.125 -47.656 1 94.5 14 LEU B C 1
ATOM 4027 O O . LEU B 1 14 ? -14.047 -31.984 -46.938 1 94.5 14 LEU B O 1
ATOM 4031 N N . GLN B 1 15 ? -14.562 -31.203 -48.938 1 94.88 15 GLN B N 1
ATOM 4032 C CA . GLN B 1 15 ? -13.891 -32.312 -49.625 1 94.88 15 GLN B CA 1
ATOM 4033 C C . GLN B 1 15 ? -12.391 -32.312 -49.312 1 94.88 15 GLN B C 1
ATOM 4035 O O . GLN B 1 15 ? -11.789 -33.375 -49.125 1 94.88 15 GLN B O 1
ATOM 4040 N N . SER B 1 16 ? -11.859 -31.141 -49.344 1 96.12 16 SER B N 1
ATOM 4041 C CA . SER B 1 16 ? -10.445 -31 -49.031 1 96.12 16 SER B CA 1
ATOM 4042 C C . SER B 1 16 ? -10.164 -31.469 -47.594 1 96.12 16 SER B C 1
ATOM 4044 O O . SER B 1 16 ? -9.133 -32.094 -47.344 1 96.12 16 SER B O 1
ATOM 4046 N N . LEU B 1 17 ? -11 -31.047 -46.688 1 96.56 17 LEU B N 1
ATOM 4047 C CA . LEU B 1 17 ? -10.867 -31.469 -45.312 1 96.56 17 LEU B CA 1
ATOM 4048 C C . LEU B 1 17 ? -10.93 -32.969 -45.188 1 96.56 17 LEU B C 1
ATOM 4050 O O . LEU B 1 17 ? -10.109 -33.594 -44.5 1 96.56 17 LEU B O 1
ATOM 4054 N N . LYS B 1 18 ? -11.906 -33.625 -45.812 1 96.62 18 LYS B N 1
ATOM 4055 C CA . LYS B 1 18 ? -12.047 -35.062 -45.812 1 96.62 18 LYS B CA 1
ATOM 4056 C C . LYS B 1 18 ? -10.797 -35.75 -46.375 1 96.62 18 LYS B C 1
ATOM 4058 O O . LYS B 1 18 ? -10.312 -36.719 -45.781 1 96.62 18 LYS B O 1
ATOM 4063 N N . GLU B 1 19 ? -10.297 -35.188 -47.406 1 97 19 GLU B N 1
ATOM 4064 C CA . GLU B 1 19 ? -9.094 -35.75 -48.031 1 97 19 GLU B CA 1
ATOM 4065 C C . GLU B 1 19 ? -7.891 -35.656 -47.094 1 97 19 GLU B C 1
ATOM 4067 O O . GLU B 1 19 ? -7.074 -36.562 -47.031 1 97 19 GLU B O 1
ATOM 4072 N N . ARG B 1 20 ? -7.785 -34.5 -46.5 1 96.94 20 ARG B N 1
ATOM 4073 C CA . ARG B 1 20 ? -6.688 -34.312 -45.562 1 96.94 20 ARG B CA 1
ATOM 4074 C C . ARG B 1 20 ? -6.699 -35.344 -44.438 1 96.94 20 ARG B C 1
ATOM 4076 O O . ARG B 1 20 ? -5.656 -35.938 -44.125 1 96.94 20 ARG B O 1
ATOM 4083 N N . TYR B 1 21 ? -7.852 -35.594 -43.875 1 97.88 21 TYR B N 1
ATOM 4084 C CA . TYR B 1 21 ? -7.977 -36.594 -42.812 1 97.88 21 TYR B CA 1
ATOM 4085 C C . TYR B 1 21 ? -7.762 -38 -43.375 1 97.88 21 TYR B C 1
ATOM 4087 O O . TYR B 1 21 ? -7.184 -38.844 -42.688 1 97.88 21 TYR B O 1
ATOM 4095 N N . GLU B 1 22 ? -8.172 -38.281 -44.594 1 97.06 22 GLU B N 1
ATOM 4096 C CA . GLU B 1 22 ? -7.965 -39.594 -45.219 1 97.06 22 GLU B CA 1
ATOM 4097 C C . GLU B 1 22 ? -6.484 -39.844 -45.469 1 97.06 22 GLU B C 1
ATOM 4099 O O . GLU B 1 22 ? -5.984 -40.938 -45.188 1 97.06 22 GLU B O 1
ATOM 4104 N N . ILE B 1 23 ? -5.848 -38.844 -46.031 1 97.25 23 ILE B N 1
ATOM 4105 C CA . ILE B 1 23 ? -4.43 -38.969 -46.344 1 97.25 23 ILE B CA 1
ATOM 4106 C C . ILE B 1 23 ? -3.645 -39.219 -45.031 1 97.25 23 ILE B C 1
ATOM 4108 O O . ILE B 1 23 ? -2.645 -39.938 -45.062 1 97.25 23 ILE B O 1
ATOM 4112 N N . ASN B 1 24 ? -4.117 -38.75 -43.938 1 97.25 24 ASN B N 1
ATOM 4113 C CA . ASN B 1 24 ? -3.432 -38.906 -42.656 1 97.25 24 ASN B CA 1
ATOM 4114 C C . ASN B 1 24 ? -3.943 -40.125 -41.906 1 97.25 24 ASN B C 1
ATOM 4116 O O . ASN B 1 24 ? -3.666 -40.25 -40.719 1 97.25 24 ASN B O 1
ATOM 4120 N N . GLY B 1 25 ? -4.73 -40.938 -42.562 1 96.62 25 GLY B N 1
ATOM 4121 C CA . GLY B 1 25 ? -5.191 -42.188 -41.969 1 96.62 25 GLY B CA 1
ATOM 4122 C C . GLY B 1 25 ? -6.293 -41.969 -40.938 1 96.62 25 GLY B C 1
ATOM 4123 O O . GLY B 1 25 ? -6.508 -42.844 -40.062 1 96.62 25 GLY B O 1
ATOM 4124 N N . GLN B 1 26 ? -6.98 -40.812 -40.969 1 98.06 26 GLN B N 1
ATOM 4125 C CA . GLN B 1 26 ? -7.988 -40.5 -39.938 1 98.06 26 GLN B CA 1
ATOM 4126 C C . GLN B 1 26 ? -9.344 -40.25 -40.594 1 98.06 26 GLN B C 1
ATOM 4128 O O . GLN B 1 26 ? -10.188 -39.531 -40.031 1 98.06 26 GLN B O 1
ATOM 4133 N N . GLY B 1 27 ? -9.578 -40.75 -41.75 1 97.44 27 GLY B N 1
ATOM 4134 C CA . GLY B 1 27 ? -10.797 -40.531 -42.5 1 97.44 27 GLY B CA 1
ATOM 4135 C C . GLY B 1 27 ? -12.039 -41.062 -41.812 1 97.44 27 GLY B C 1
ATOM 4136 O O . GLY B 1 27 ? -13.156 -40.594 -42.062 1 97.44 27 GLY B O 1
ATOM 4137 N N . HIS B 1 28 ? -11.883 -42 -40.938 1 97.38 28 HIS B N 1
ATOM 4138 C CA . HIS B 1 28 ? -13.008 -42.656 -40.25 1 97.38 28 HIS B CA 1
ATOM 4139 C C . HIS B 1 28 ? -13.836 -41.656 -39.469 1 97.38 28 HIS B C 1
ATOM 4141 O O . HIS B 1 28 ? -14.984 -41.938 -39.094 1 97.38 28 HIS B O 1
ATOM 4147 N N . VAL B 1 29 ? -13.281 -40.469 -39.156 1 97.75 29 VAL B N 1
ATOM 4148 C CA . VAL B 1 29 ? -13.984 -39.469 -38.344 1 97.75 29 VAL B CA 1
ATOM 4149 C C . VAL B 1 29 ? -15.203 -38.969 -39.125 1 97.75 29 VAL B C 1
ATOM 4151 O O . VAL B 1 29 ? -16.109 -38.375 -38.531 1 97.75 29 VAL B O 1
ATOM 4154 N N . PHE B 1 30 ? -15.273 -39.281 -40.469 1 96.94 30 PHE B N 1
ATOM 4155 C CA . PHE B 1 30 ? -16.391 -38.844 -41.281 1 96.94 30 PHE B CA 1
ATOM 4156 C C . PHE B 1 30 ? -17.359 -39.969 -41.562 1 96.94 30 PHE B C 1
ATOM 4158 O O . PHE B 1 30 ? -18.266 -39.844 -42.375 1 96.94 30 PHE B O 1
ATOM 4165 N N . LYS B 1 31 ? -17.188 -41.094 -40.906 1 96.56 31 LYS B N 1
ATOM 4166 C CA . LYS B 1 31 ? -17.953 -42.312 -41.156 1 96.56 31 LYS B CA 1
ATOM 4167 C C . LYS B 1 31 ? -19.453 -42.031 -41.125 1 96.56 31 LYS B C 1
ATOM 4169 O O . LYS B 1 31 ? -20.203 -42.531 -41.938 1 96.56 31 LYS B O 1
ATOM 4174 N N . PHE B 1 32 ? -19.891 -41.188 -40.219 1 96.62 32 PHE B N 1
ATOM 4175 C CA . PHE B 1 32 ? -21.328 -40.969 -40.031 1 96.62 32 PHE B CA 1
ATOM 4176 C C . PHE B 1 32 ? -21.75 -39.625 -40.562 1 96.62 32 PHE B C 1
ATOM 4178 O O . PHE B 1 32 ? -22.859 -39.156 -40.281 1 96.62 32 PHE B O 1
ATOM 4185 N N . PHE B 1 33 ? -20.922 -39 -41.281 1 95.75 33 PHE B N 1
ATOM 4186 C CA . PHE B 1 33 ? -21.125 -37.594 -41.625 1 95.75 33 PHE B CA 1
ATOM 4187 C C . PHE B 1 33 ? -22.422 -37.406 -42.438 1 95.75 33 PHE B C 1
ATOM 4189 O O . PHE B 1 33 ? -23.188 -36.5 -42.156 1 95.75 33 PHE B O 1
ATOM 4196 N N . GLU B 1 34 ? -22.734 -38.375 -43.312 1 93.5 34 GLU B N 1
ATOM 4197 C CA . GLU B 1 34 ? -23.875 -38.25 -44.219 1 93.5 34 GLU B CA 1
ATOM 4198 C C . GLU B 1 34 ? -25.188 -38.469 -43.469 1 93.5 34 GLU B C 1
ATOM 4200 O O . GLU B 1 34 ? -26.234 -38 -43.906 1 93.5 34 GLU B O 1
ATOM 4205 N N . SER B 1 35 ? -25.141 -39.156 -42.438 1 94.62 35 SER B N 1
ATOM 4206 C CA . SER B 1 35 ? -26.359 -39.5 -41.688 1 94.62 35 SER B CA 1
ATOM 4207 C C . SER B 1 35 ? -26.641 -38.438 -40.625 1 94.62 35 SER B C 1
ATOM 4209 O O . SER B 1 35 ? -27.719 -38.438 -40 1 94.62 35 SER B O 1
ATOM 4211 N N . LEU B 1 36 ? -25.734 -37.438 -40.406 1 95.25 36 LEU B N 1
ATOM 4212 C CA . LEU B 1 36 ? -25.875 -36.406 -39.406 1 95.25 36 LEU B CA 1
ATOM 4213 C C . LEU B 1 36 ? -26.797 -35.281 -39.844 1 95.25 36 LEU B C 1
ATOM 4215 O O . LEU B 1 36 ? -26.891 -35 -41.062 1 95.25 36 LEU B O 1
ATOM 4219 N N . GLU B 1 37 ? -27.469 -34.781 -38.844 1 94.06 37 GLU B N 1
ATOM 4220 C CA . GLU B 1 37 ? -28.219 -33.562 -39.125 1 94.06 37 GLU B CA 1
ATOM 4221 C C . GLU B 1 37 ? -27.266 -32.406 -39.469 1 94.06 37 GLU B C 1
ATOM 4223 O O . GLU B 1 37 ? -26.078 -32.438 -39.125 1 94.06 37 GLU B O 1
ATOM 4228 N N . GLN B 1 38 ? -27.828 -31.469 -40.094 1 92.06 38 GLN B N 1
ATOM 4229 C CA . GLN B 1 38 ? -27.016 -30.359 -40.562 1 92.06 38 GLN B CA 1
ATOM 4230 C C . GLN B 1 38 ? -26.266 -29.688 -39.438 1 92.06 38 GLN B C 1
ATOM 4232 O O . GLN B 1 38 ? -25.094 -29.312 -39.562 1 92.06 38 GLN B O 1
ATOM 4237 N N . GLU B 1 39 ? -26.969 -29.5 -38.406 1 93.25 39 GLU B N 1
ATOM 4238 C CA . GLU B 1 39 ? -26.328 -28.859 -37.25 1 93.25 39 GLU B CA 1
ATOM 4239 C C . GLU B 1 39 ? -25.188 -29.719 -36.688 1 93.25 39 GLU B C 1
ATOM 4241 O O . GLU B 1 39 ? -24.156 -29.188 -36.281 1 93.25 39 GLU B O 1
ATOM 4246 N N . GLN B 1 40 ? -25.375 -30.938 -36.656 1 94.31 40 GLN B N 1
ATOM 4247 C CA . GLN B 1 40 ? -24.375 -31.891 -36.188 1 94.31 40 GLN B CA 1
ATOM 4248 C C . GLN B 1 40 ? -23.172 -31.938 -37.156 1 94.31 40 GLN B C 1
ATOM 4250 O O . GLN B 1 40 ? -22.031 -32.031 -36.719 1 94.31 40 GLN B O 1
ATOM 4255 N N . GLN B 1 41 ? -23.453 -31.875 -38.375 1 94.94 41 GLN B N 1
ATOM 4256 C CA . GLN B 1 41 ? -22.391 -31.812 -39.375 1 94.94 41 GLN B CA 1
ATOM 4257 C C . GLN B 1 41 ? -21.516 -30.562 -39.156 1 94.94 41 GLN B C 1
ATOM 4259 O O . GLN B 1 41 ? -20.281 -30.656 -39.188 1 94.94 41 GLN B O 1
ATOM 4264 N N . ALA B 1 42 ? -22.188 -29.531 -38.938 1 94.44 42 ALA B N 1
ATOM 4265 C CA . ALA B 1 42 ? -21.484 -28.266 -38.75 1 94.44 42 ALA B CA 1
ATOM 4266 C C . ALA B 1 42 ? -20.594 -28.328 -37.5 1 94.44 42 ALA B C 1
ATOM 4268 O O . ALA B 1 42 ? -19.453 -27.844 -37.531 1 94.44 42 ALA B O 1
ATOM 4269 N N . GLN B 1 43 ? -21.047 -28.859 -36.5 1 93.5 43 GLN B N 1
ATOM 4270 C CA . GLN B 1 43 ? -20.297 -29 -35.25 1 93.5 43 GLN B CA 1
ATOM 4271 C C . GLN B 1 43 ? -19.062 -29.875 -35.438 1 93.5 43 GLN B C 1
ATOM 4273 O O . GLN B 1 43 ? -17.984 -29.531 -34.969 1 93.5 43 GLN B O 1
ATOM 4278 N N . LEU B 1 44 ? -19.281 -30.953 -36.031 1 95.44 44 LEU B N 1
ATOM 4279 C CA . LEU B 1 44 ? -18.172 -31.875 -36.281 1 95.44 44 LEU B CA 1
ATOM 4280 C C . LEU B 1 44 ? -17.109 -31.219 -37.156 1 95.44 44 LEU B C 1
ATOM 4282 O O . LEU B 1 44 ? -15.914 -31.312 -36.844 1 95.44 44 LEU B O 1
ATOM 4286 N N . VAL B 1 45 ? -17.531 -30.562 -38.188 1 95.25 45 VAL B N 1
ATOM 4287 C CA . VAL B 1 45 ? -16.609 -29.922 -39.125 1 95.25 45 VAL B CA 1
ATOM 4288 C C . VAL B 1 45 ? -15.82 -28.828 -38.406 1 95.25 45 VAL B C 1
ATOM 4290 O O . VAL B 1 45 ? -14.617 -28.672 -38.625 1 95.25 45 VAL B O 1
ATOM 4293 N N . LYS B 1 46 ? -16.484 -28.109 -37.625 1 93.69 46 LYS B N 1
ATOM 4294 C CA . LYS B 1 46 ? -15.797 -27.062 -36.875 1 93.69 46 LYS B CA 1
ATOM 4295 C C . LYS B 1 46 ? -14.703 -27.672 -35.969 1 93.69 46 LYS B C 1
ATOM 4297 O O . LYS B 1 46 ? -13.594 -27.141 -35.938 1 93.69 46 LYS B O 1
ATOM 4302 N N . GLN B 1 47 ? -15 -28.703 -35.281 1 93.44 47 GLN B N 1
ATOM 4303 C CA . GLN B 1 47 ? -14.023 -29.375 -34.438 1 93.44 47 GLN B CA 1
ATOM 4304 C C . GLN B 1 47 ? -12.844 -29.891 -35.281 1 93.44 47 GLN B C 1
ATOM 4306 O O . GLN B 1 47 ? -11.688 -29.75 -34.844 1 93.44 47 GLN B O 1
ATOM 4311 N N . LEU B 1 48 ? -13.156 -30.406 -36.375 1 95.44 48 LEU B N 1
ATOM 4312 C CA . LEU B 1 48 ? -12.117 -31.016 -37.188 1 95.44 48 LEU B CA 1
ATOM 4313 C C . LEU B 1 48 ? -11.258 -29.938 -37.875 1 95.44 48 LEU B C 1
ATOM 4315 O O . LEU B 1 48 ? -10.07 -30.172 -38.125 1 95.44 48 LEU B O 1
ATOM 4319 N N . LEU B 1 49 ? -11.867 -28.797 -38.125 1 93.38 49 LEU B N 1
ATOM 4320 C CA . LEU B 1 49 ? -11.102 -27.688 -38.688 1 93.38 49 LEU B CA 1
ATOM 4321 C C . LEU B 1 49 ? -10.094 -27.156 -37.656 1 93.38 49 LEU B C 1
ATOM 4323 O O . LEU B 1 49 ? -9.016 -26.703 -38.031 1 93.38 49 LEU B O 1
ATOM 4327 N N . ASP B 1 50 ? -10.422 -27.281 -36.438 1 89.56 50 ASP B N 1
ATOM 4328 C CA . ASP B 1 50 ? -9.586 -26.75 -35.375 1 89.56 50 ASP B CA 1
ATOM 4329 C C . ASP B 1 50 ? -8.438 -27.703 -35.062 1 89.56 50 ASP B C 1
ATOM 4331 O O . ASP B 1 50 ? -7.457 -27.312 -34.406 1 89.56 50 ASP B O 1
ATOM 4335 N N . LEU B 1 51 ? -8.594 -28.891 -35.469 1 92 51 LEU B N 1
ATOM 4336 C CA . LEU B 1 51 ? -7.602 -29.906 -35.156 1 92 51 LEU B CA 1
ATOM 4337 C C . LEU B 1 51 ? -6.512 -29.953 -36.219 1 92 51 LEU B C 1
ATOM 4339 O O . LEU B 1 51 ? -6.801 -29.859 -37.406 1 92 51 LEU B O 1
ATOM 4343 N N . ASP B 1 52 ? -5.309 -30 -35.812 1 90.56 52 ASP B N 1
ATOM 4344 C CA . ASP B 1 52 ? -4.18 -30.234 -36.719 1 90.56 52 ASP B CA 1
ATOM 4345 C C . ASP B 1 52 ? -3.846 -31.734 -36.781 1 90.56 52 ASP B C 1
ATOM 4347 O O . ASP B 1 52 ? -2.984 -32.219 -36.031 1 90.56 52 ASP B O 1
ATOM 4351 N N . VAL B 1 53 ? -4.391 -32.375 -37.75 1 95.44 53 VAL B N 1
ATOM 4352 C CA . VAL B 1 53 ? -4.34 -33.844 -37.812 1 95.44 53 VAL B CA 1
ATOM 4353 C C . VAL B 1 53 ? -2.912 -34.281 -38.094 1 95.44 53 VAL B C 1
ATOM 4355 O O . VAL B 1 53 ? -2.469 -35.312 -37.625 1 95.44 53 VAL B O 1
ATOM 4358 N N . GLU B 1 54 ? -2.119 -33.531 -38.875 1 94.31 54 GLU B N 1
ATOM 4359 C CA . GLU B 1 54 ? -0.727 -33.875 -39.156 1 94.31 54 GLU B CA 1
ATOM 4360 C C . GLU B 1 54 ? 0.122 -33.812 -37.875 1 94.31 54 GLU B C 1
ATOM 4362 O O . GLU B 1 54 ? 0.885 -34.75 -37.594 1 94.31 54 GLU B O 1
ATOM 4367 N N . ARG B 1 55 ? -0.076 -32.781 -37.188 1 90.25 55 ARG B N 1
ATOM 4368 C CA . ARG B 1 55 ? 0.647 -32.625 -35.906 1 90.25 55 ARG B CA 1
ATOM 4369 C C . ARG B 1 55 ? 0.277 -33.75 -34.938 1 90.25 55 ARG B C 1
ATOM 4371 O O . ARG B 1 55 ? 1.144 -34.281 -34.25 1 90.25 55 ARG B O 1
ATOM 4378 N N . LEU B 1 56 ? -0.96 -34.031 -34.938 1 93.56 56 LEU B N 1
ATOM 4379 C CA . LEU B 1 56 ? -1.433 -35.094 -34.031 1 93.56 56 LEU B CA 1
ATOM 4380 C C . LEU B 1 56 ? -0.737 -36.406 -34.344 1 93.56 56 LEU B C 1
ATOM 4382 O O . LEU B 1 56 ? -0.286 -37.125 -33.438 1 93.56 56 LEU B O 1
ATOM 4386 N N . ASN B 1 57 ? -0.649 -36.719 -35.562 1 94.5 57 ASN B N 1
ATOM 4387 C CA . ASN B 1 57 ? 0.01 -37.969 -35.969 1 94.5 57 ASN B CA 1
ATOM 4388 C C . ASN B 1 57 ? 1.487 -37.969 -35.594 1 94.5 57 ASN B C 1
ATOM 4390 O O . ASN B 1 57 ? 2.025 -39 -35.188 1 94.5 57 ASN B O 1
ATOM 4394 N N . THR B 1 58 ? 2.035 -36.844 -35.781 1 91.44 58 THR B N 1
ATOM 4395 C CA . THR B 1 58 ? 3.438 -36.719 -35.406 1 91.44 58 THR B CA 1
ATOM 4396 C C . THR B 1 58 ? 3.615 -36.906 -33.906 1 91.44 58 THR B C 1
ATOM 4398 O O . THR B 1 58 ? 4.52 -37.625 -33.469 1 91.44 58 THR B O 1
ATOM 4401 N N . ILE B 1 59 ? 2.768 -36.281 -33.094 1 91.56 59 ILE B N 1
ATOM 4402 C CA . ILE B 1 59 ? 2.807 -36.406 -31.656 1 91.56 59 ILE B CA 1
ATOM 4403 C C . ILE B 1 59 ? 2.639 -37.844 -31.25 1 91.56 59 ILE B C 1
ATOM 4405 O O . ILE B 1 59 ? 3.375 -38.375 -30.406 1 91.56 59 ILE B O 1
ATOM 4409 N N . TYR B 1 60 ? 1.733 -38.562 -31.891 1 93.69 60 TYR B N 1
ATOM 4410 C CA . TYR B 1 60 ? 1.474 -39.969 -31.594 1 93.69 60 TYR B CA 1
ATOM 4411 C C . TYR B 1 60 ? 2.703 -40.812 -31.891 1 93.69 60 TYR B C 1
ATOM 4413 O O . TYR B 1 60 ? 3.131 -41.594 -31.047 1 93.69 60 TYR B O 1
ATOM 4421 N N . ARG B 1 61 ? 3.18 -40.625 -33 1 92.5 61 ARG B N 1
ATOM 4422 C CA . ARG B 1 61 ? 4.344 -41.406 -33.406 1 92.5 61 ARG B CA 1
ATOM 4423 C C . ARG B 1 61 ? 5.508 -41.188 -32.438 1 92.5 61 ARG B C 1
ATOM 4425 O O . ARG B 1 61 ? 6.137 -42.156 -32 1 92.5 61 ARG B O 1
ATOM 4432 N N . LYS B 1 62 ? 5.762 -40.031 -32.156 1 88.31 62 LYS B N 1
ATOM 4433 C CA . LYS B 1 62 ? 6.867 -39.719 -31.266 1 88.31 62 LYS B CA 1
ATOM 4434 C C . LYS B 1 62 ? 6.617 -40.281 -29.859 1 88.31 62 LYS B C 1
ATOM 4436 O O . LYS B 1 62 ? 7.547 -40.75 -29.203 1 88.31 62 LYS B O 1
ATOM 4441 N N . ALA B 1 63 ? 5.402 -40.125 -29.391 1 90.19 63 ALA B N 1
ATOM 4442 C CA . ALA B 1 63 ? 5.047 -40.625 -28.078 1 90.19 63 ALA B CA 1
ATOM 4443 C C . ALA B 1 63 ? 5.246 -42.156 -28 1 90.19 63 ALA B C 1
ATOM 4445 O O . ALA B 1 63 ? 5.777 -42.656 -27.016 1 90.19 63 ALA B O 1
ATOM 4446 N N . ILE B 1 64 ? 4.852 -42.812 -29.016 1 90 64 ILE B N 1
ATOM 4447 C CA . ILE B 1 64 ? 4.969 -44.25 -29.078 1 90 64 ILE B CA 1
ATOM 4448 C C . ILE B 1 64 ? 6.441 -44.656 -29.125 1 90 64 ILE B C 1
ATOM 4450 O O . ILE B 1 64 ? 6.871 -45.562 -28.406 1 90 64 ILE B O 1
ATOM 4454 N N . GLU B 1 65 ? 7.105 -43.969 -29.953 1 86.12 65 GLU B N 1
ATOM 4455 C CA . GLU B 1 65 ? 8.539 -44.25 -30.047 1 86.12 65 GLU B CA 1
ATOM 4456 C C . GLU B 1 65 ? 9.234 -44 -28.719 1 86.12 65 GLU B C 1
ATOM 4458 O O . GLU B 1 65 ? 10.102 -44.781 -28.328 1 86.12 65 GLU B O 1
ATOM 4463 N N . GLY B 1 66 ? 8.938 -42.938 -28.141 1 80.44 66 GLY B N 1
ATOM 4464 C CA . GLY B 1 66 ? 9.508 -42.625 -26.844 1 80.44 66 GLY B CA 1
ATOM 4465 C C . GLY B 1 66 ? 9.18 -43.688 -25.797 1 80.44 66 GLY B C 1
ATOM 4466 O O . GLY B 1 66 ? 10.047 -44.062 -25 1 80.44 66 GLY B O 1
ATOM 4467 N N . ALA B 1 67 ? 7.961 -44.094 -25.734 1 80.81 67 ALA B N 1
ATOM 4468 C CA . ALA B 1 67 ? 7.535 -45.125 -24.781 1 80.81 67 ALA B CA 1
ATOM 4469 C C . ALA B 1 67 ? 8.273 -46.438 -25.031 1 80.81 67 ALA B C 1
ATOM 4471 O O . ALA B 1 67 ? 8.68 -47.094 -24.078 1 80.81 67 ALA B O 1
ATOM 4472 N N . GLU B 1 68 ? 8.414 -46.75 -26.219 1 80.06 68 GLU B N 1
ATOM 4473 C CA . GLU B 1 68 ? 9.133 -47.969 -26.594 1 80.06 68 GLU B CA 1
ATOM 4474 C C . GLU B 1 68 ? 10.609 -47.875 -26.203 1 80.06 68 GLU B C 1
ATOM 4476 O O . GLU B 1 68 ? 11.188 -48.844 -25.703 1 80.06 68 GLU B O 1
ATOM 4481 N N . ALA B 1 69 ? 11.141 -46.781 -26.5 1 76.06 69 ALA B N 1
ATOM 4482 C CA . ALA B 1 69 ? 12.539 -46.562 -26.141 1 76.06 69 ALA B CA 1
ATOM 4483 C C . ALA B 1 69 ? 12.734 -46.656 -24.641 1 76.06 69 ALA B C 1
ATOM 4485 O O . ALA B 1 69 ? 13.734 -47.219 -24.172 1 76.06 69 ALA B O 1
ATOM 4486 N N . ALA B 1 70 ? 11.914 -46.094 -23.891 1 73.44 70 ALA B N 1
ATOM 4487 C CA . ALA B 1 70 ? 11.977 -46.156 -22.422 1 73.44 70 ALA B CA 1
ATOM 4488 C C . ALA B 1 70 ? 11.922 -47.594 -21.922 1 73.44 70 ALA B C 1
ATOM 4490 O O . ALA B 1 70 ? 12.586 -47.938 -20.938 1 73.44 70 ALA B O 1
ATOM 4491 N N . LEU B 1 71 ? 11.109 -48.375 -22.625 1 65.88 71 LEU B N 1
ATOM 4492 C CA . LEU B 1 71 ? 11 -49.781 -22.25 1 65.88 71 LEU B CA 1
ATOM 4493 C C . LEU B 1 71 ? 12.289 -50.531 -22.562 1 65.88 71 LEU B C 1
ATOM 4495 O O . LEU B 1 71 ? 12.703 -51.406 -21.797 1 65.88 71 LEU B O 1
ATOM 4499 N N . LEU B 1 72 ? 12.852 -50.188 -23.719 1 64.44 72 LEU B N 1
ATOM 4500 C CA . LEU B 1 72 ? 14.07 -50.844 -24.156 1 64.44 72 LEU B CA 1
ATOM 4501 C C . LEU B 1 72 ? 15.281 -50.344 -23.375 1 64.44 72 LEU B C 1
ATOM 4503 O O . LEU B 1 72 ? 16.25 -51.062 -23.188 1 64.44 72 LEU B O 1
ATOM 4507 N N . ASN B 1 73 ? 15.336 -49.031 -23.25 1 60.09 73 ASN B N 1
ATOM 4508 C CA . ASN B 1 73 ? 16.469 -48.406 -22.578 1 60.09 73 ASN B CA 1
ATOM 4509 C C . ASN B 1 73 ? 16.406 -48.562 -21.062 1 60.09 73 ASN B C 1
ATOM 4511 O O . ASN B 1 73 ? 16.75 -47.656 -20.328 1 60.09 73 ASN B O 1
ATOM 4515 N N . GLN B 1 74 ? 15.867 -49.688 -20.672 1 56.69 74 GLN B N 1
ATOM 4516 C CA . GLN B 1 74 ? 15.766 -50.031 -19.25 1 56.69 74 GLN B CA 1
ATOM 4517 C C . GLN B 1 74 ? 16.984 -49.531 -18.484 1 56.69 74 GLN B C 1
ATOM 4519 O O . GLN B 1 74 ? 16.953 -49.438 -17.25 1 56.69 74 GLN B O 1
ATOM 4524 N N . HIS B 1 75 ? 18.031 -49.062 -19.297 1 62.59 75 HIS B N 1
ATOM 4525 C CA . HIS B 1 75 ? 19.188 -48.656 -18.5 1 62.59 75 HIS B CA 1
ATOM 4526 C C . HIS B 1 75 ? 19.5 -47.188 -18.672 1 62.59 75 HIS B C 1
ATOM 4528 O O . HIS B 1 75 ? 20.531 -46.812 -19.25 1 62.59 75 HIS B O 1
ATOM 4534 N N . ALA B 1 76 ? 18.5 -46.188 -18.547 1 74.12 76 ALA B N 1
ATOM 4535 C CA . ALA B 1 76 ? 18.797 -44.75 -18.547 1 74.12 76 ALA B CA 1
ATOM 4536 C C . ALA B 1 76 ? 19.828 -44.406 -17.469 1 74.12 76 ALA B C 1
ATOM 4538 O O . ALA B 1 76 ? 19.797 -44.969 -16.375 1 74.12 76 ALA B O 1
ATOM 4539 N N . GLN B 1 77 ? 20.781 -43.625 -17.922 1 85.75 77 GLN B N 1
ATOM 4540 C CA . GLN B 1 77 ? 21.766 -43.156 -16.969 1 85.75 77 GLN B CA 1
ATOM 4541 C C . GLN B 1 77 ? 21.234 -41.938 -16.172 1 85.75 77 GLN B C 1
ATOM 4543 O O . GLN B 1 77 ? 20.953 -40.906 -16.75 1 85.75 77 GLN B O 1
ATOM 4548 N N . LEU B 1 78 ? 20.969 -42.188 -14.953 1 92.12 78 LEU B N 1
ATOM 4549 C CA . LEU B 1 78 ? 20.5 -41.125 -14.062 1 92.12 78 LEU B CA 1
ATOM 4550 C C . LEU B 1 78 ? 21.641 -40.531 -13.242 1 92.12 78 LEU B C 1
ATOM 4552 O O . LEU B 1 78 ? 22.5 -41.281 -12.75 1 92.12 78 LEU B O 1
ATOM 4556 N N . GLU B 1 79 ? 21.766 -39.25 -13.211 1 94.12 79 GLU B N 1
ATOM 4557 C CA . GLU B 1 79 ? 22.75 -38.531 -12.398 1 94.12 79 GLU B CA 1
ATOM 4558 C C . GLU B 1 79 ? 22.078 -37.5 -11.516 1 94.12 79 GLU B C 1
ATOM 4560 O O . GLU B 1 79 ? 21.078 -36.875 -11.906 1 94.12 79 GLU B O 1
ATOM 4565 N N . PRO B 1 80 ? 22.594 -37.312 -10.312 1 93.94 80 PRO B N 1
ATOM 4566 C CA . PRO B 1 80 ? 22.062 -36.25 -9.461 1 93.94 80 PRO B CA 1
ATOM 4567 C C . PRO B 1 80 ? 22.359 -34.875 -10 1 93.94 80 PRO B C 1
ATOM 4569 O O . PRO B 1 80 ? 23.203 -34.719 -10.898 1 93.94 80 PRO B O 1
ATOM 4572 N N . LEU B 1 81 ? 21.719 -33.906 -9.516 1 95.94 81 LEU B N 1
ATOM 4573 C CA . LEU B 1 81 ? 21.969 -32.5 -9.875 1 95.94 81 LEU B CA 1
ATOM 4574 C C . LEU B 1 81 ? 23.312 -32.031 -9.344 1 95.94 81 LEU B C 1
ATOM 4576 O O . LEU B 1 81 ? 23.703 -32.406 -8.227 1 95.94 81 LEU B O 1
ATOM 4580 N N . SER B 1 82 ? 24.016 -31.297 -10.117 1 94.38 82 SER B N 1
ATOM 4581 C CA . SER B 1 82 ? 25.281 -30.719 -9.672 1 94.38 82 SER B CA 1
ATOM 4582 C C . SER B 1 82 ? 25.047 -29.531 -8.727 1 94.38 82 SER B C 1
ATOM 4584 O O . SER B 1 82 ? 23.984 -28.922 -8.758 1 94.38 82 SER B O 1
ATOM 4586 N N . GLU B 1 83 ? 26.031 -29.188 -7.977 1 91.88 83 GLU B N 1
ATOM 4587 C CA . GLU B 1 83 ? 25.969 -28.062 -7.039 1 91.88 83 GLU B CA 1
ATOM 4588 C C . GLU B 1 83 ? 25.875 -26.734 -7.777 1 91.88 83 GLU B C 1
ATOM 4590 O O . GLU B 1 83 ? 25.484 -25.719 -7.195 1 91.88 83 GLU B O 1
ATOM 4595 N N . THR B 1 84 ? 26.219 -26.703 -8.953 1 94.12 84 THR B N 1
ATOM 4596 C CA . THR B 1 84 ? 26.203 -25.469 -9.734 1 94.12 84 THR B CA 1
ATOM 4597 C C . THR B 1 84 ? 24.781 -25.062 -10.086 1 94.12 84 THR B C 1
ATOM 4599 O O . THR B 1 84 ? 24.5 -23.891 -10.312 1 94.12 84 THR B O 1
ATOM 4602 N N . VAL B 1 85 ? 23.828 -26.047 -10.141 1 96.94 85 VAL B N 1
ATOM 4603 C CA . VAL B 1 85 ? 22.469 -25.734 -10.594 1 96.94 85 VAL B CA 1
ATOM 4604 C C . VAL B 1 85 ? 21.5 -25.859 -9.43 1 96.94 85 VAL B C 1
ATOM 4606 O O . VAL B 1 85 ? 20.328 -25.484 -9.547 1 96.94 85 VAL B O 1
ATOM 4609 N N . PHE B 1 86 ? 22.016 -26.281 -8.273 1 97.12 86 PHE B N 1
ATOM 4610 C CA . PHE B 1 86 ? 21.156 -26.625 -7.148 1 97.12 86 PHE B CA 1
ATOM 4611 C C . PHE B 1 86 ? 21.562 -25.828 -5.906 1 97.12 86 PHE B C 1
ATOM 4613 O O . PHE B 1 86 ? 22.734 -25.797 -5.539 1 97.12 86 PHE B O 1
ATOM 4620 N N . ASP B 1 87 ? 20.594 -25.141 -5.297 1 97.56 87 ASP B N 1
ATOM 4621 C CA . ASP B 1 87 ? 20.734 -24.516 -3.984 1 97.56 87 ASP B CA 1
ATOM 4622 C C . ASP B 1 87 ? 19.547 -24.844 -3.084 1 97.56 87 ASP B C 1
ATOM 4624 O O . ASP B 1 87 ? 18.562 -25.438 -3.541 1 97.56 87 ASP B O 1
ATOM 4628 N N . SER B 1 88 ? 19.672 -24.688 -1.831 1 97.5 88 SER B N 1
ATOM 4629 C CA . SER B 1 88 ? 18.625 -24.984 -0.862 1 97.5 88 SER B CA 1
ATOM 4630 C C . SER B 1 88 ? 18.422 -23.844 0.117 1 97.5 88 SER B C 1
ATOM 4632 O O . SER B 1 88 ? 19.391 -23.328 0.688 1 97.5 88 SER B O 1
ATOM 4634 N N . VAL B 1 89 ? 17.156 -23.391 0.306 1 97.94 89 VAL B N 1
ATOM 4635 C CA . VAL B 1 89 ? 16.859 -22.359 1.297 1 97.94 89 VAL B CA 1
ATOM 4636 C C . VAL B 1 89 ? 17.188 -22.875 2.695 1 97.94 89 VAL B C 1
ATOM 4638 O O . VAL B 1 89 ? 17.547 -22.094 3.582 1 97.94 89 VAL B O 1
ATOM 4641 N N . LEU B 1 90 ? 17.125 -24.188 2.871 1 96 90 LEU B N 1
ATOM 4642 C CA . LEU B 1 90 ? 17.359 -24.812 4.168 1 96 90 LEU B CA 1
ATOM 4643 C C . LEU B 1 90 ? 18.844 -24.734 4.551 1 96 90 LEU B C 1
ATOM 4645 O O . LEU B 1 90 ? 19.188 -24.766 5.734 1 96 90 LEU B O 1
ATOM 4649 N N . LYS B 1 91 ? 19.656 -24.641 3.592 1 95.06 91 LYS B N 1
ATOM 4650 C CA . LYS B 1 91 ? 21.094 -24.625 3.828 1 95.06 91 LYS B CA 1
ATOM 4651 C C . LYS B 1 91 ? 21.688 -23.219 3.641 1 95.06 91 LYS B C 1
ATOM 4653 O O . LYS B 1 91 ? 22.797 -22.953 4.074 1 95.06 91 LYS B O 1
ATOM 4658 N N . ALA B 1 92 ? 20.953 -22.312 3.014 1 97 92 ALA B N 1
ATOM 4659 C CA . ALA B 1 92 ? 21.406 -20.953 2.756 1 97 92 ALA B CA 1
ATOM 4660 C C . ALA B 1 92 ? 21.469 -20.141 4.043 1 97 92 ALA B C 1
ATOM 4662 O O . ALA B 1 92 ? 20.672 -20.359 4.957 1 97 92 ALA B O 1
ATOM 4663 N N . SER B 1 93 ? 22.422 -19.203 4.137 1 96.56 93 SER B N 1
ATOM 4664 C CA . SER B 1 93 ? 22.469 -18.281 5.27 1 96.56 93 SER B CA 1
ATOM 4665 C C . SER B 1 93 ? 21.344 -17.266 5.219 1 96.56 93 SER B C 1
ATOM 4667 O O . SER B 1 93 ? 20.797 -16.984 4.145 1 96.56 93 SER B O 1
ATOM 4669 N N . PRO B 1 94 ? 20.969 -16.75 6.34 1 93.69 94 PRO B N 1
ATOM 4670 C CA . PRO B 1 94 ? 19.953 -15.703 6.352 1 93.69 94 PRO B CA 1
ATOM 4671 C C . PRO B 1 94 ? 20.297 -14.523 5.445 1 93.69 94 PRO B C 1
ATOM 4673 O O . PRO B 1 94 ? 19.422 -13.922 4.832 1 93.69 94 PRO B O 1
ATOM 4676 N N . GLU B 1 95 ? 21.531 -14.164 5.387 1 93.69 95 GLU B N 1
ATOM 4677 C CA . GLU B 1 95 ? 21.984 -13.07 4.539 1 93.69 95 GLU B CA 1
ATOM 4678 C C . GLU B 1 95 ? 21.766 -13.383 3.062 1 93.69 95 GLU B C 1
ATOM 4680 O O . GLU B 1 95 ? 21.328 -12.516 2.301 1 93.69 95 GLU B O 1
ATOM 4685 N N . GLN B 1 96 ? 22.094 -14.602 2.713 1 97.12 96 GLN B N 1
ATOM 4686 C CA . GLN B 1 96 ? 21.875 -15.016 1.329 1 97.12 96 GLN B CA 1
ATOM 4687 C C . GLN B 1 96 ? 20.406 -15.008 0.967 1 97.12 96 GLN B C 1
ATOM 4689 O O . GLN B 1 96 ? 20.016 -14.555 -0.117 1 97.12 96 GLN B O 1
ATOM 4694 N N . ILE B 1 97 ? 19.609 -15.5 1.849 1 97.69 97 ILE B N 1
ATOM 4695 C CA . ILE B 1 97 ? 18.156 -15.508 1.628 1 97.69 97 ILE B CA 1
ATOM 4696 C C . ILE B 1 97 ? 17.656 -14.078 1.479 1 97.69 97 ILE B C 1
ATOM 4698 O O . ILE B 1 97 ? 16.844 -13.789 0.589 1 97.69 97 ILE B O 1
ATOM 4702 N N . ARG B 1 98 ? 18.141 -13.188 2.297 1 95.19 98 ARG B N 1
ATOM 4703 C CA . ARG B 1 98 ? 17.766 -11.781 2.227 1 95.19 98 ARG B CA 1
ATOM 4704 C C . ARG B 1 98 ? 18.188 -11.164 0.898 1 95.19 98 ARG B C 1
ATOM 4706 O O . ARG B 1 98 ? 17.453 -10.344 0.333 1 95.19 98 ARG B O 1
ATOM 4713 N N . GLU B 1 99 ? 19.328 -11.5 0.496 1 97.25 99 GLU B N 1
ATOM 4714 C CA . GLU B 1 99 ? 19.812 -11.008 -0.795 1 97.25 99 GLU B CA 1
ATOM 4715 C C . GLU B 1 99 ? 18.875 -11.43 -1.924 1 97.25 99 GLU B C 1
ATOM 4717 O O . GLU B 1 99 ? 18.484 -10.609 -2.754 1 97.25 99 GLU B O 1
ATOM 4722 N N . TRP B 1 100 ? 18.531 -12.75 -1.94 1 98.69 100 TRP B N 1
ATOM 4723 C CA . TRP B 1 100 ? 17.609 -13.242 -2.955 1 98.69 100 TRP B CA 1
ATOM 4724 C C . TRP B 1 100 ? 16.266 -12.523 -2.857 1 98.69 100 TRP B C 1
ATOM 4726 O O . TRP B 1 100 ? 15.727 -12.07 -3.867 1 98.69 100 TRP B O 1
ATOM 4736 N N . GLU B 1 101 ? 15.797 -12.43 -1.673 1 98.38 101 GLU B N 1
ATOM 4737 C CA . GLU B 1 101 ? 14.508 -11.781 -1.441 1 98.38 101 GLU B CA 1
ATOM 4738 C C . GLU B 1 101 ? 14.516 -10.336 -1.929 1 98.38 101 GLU B C 1
ATOM 4740 O O . GLU B 1 101 ? 13.555 -9.875 -2.551 1 98.38 101 GLU B O 1
ATOM 4745 N N . THR B 1 102 ? 15.594 -9.602 -1.662 1 98 102 THR B N 1
ATOM 4746 C CA . THR B 1 102 ? 15.719 -8.203 -2.053 1 98 102 THR B CA 1
ATOM 4747 C C . THR B 1 102 ? 15.719 -8.062 -3.572 1 98 102 THR B C 1
ATOM 4749 O O . THR B 1 102 ? 15.031 -7.199 -4.121 1 98 102 THR B O 1
ATOM 4752 N N . ILE B 1 103 ? 16.438 -8.922 -4.227 1 98.56 103 ILE B N 1
ATOM 4753 C CA . ILE B 1 103 ? 16.453 -8.906 -5.684 1 98.56 103 ILE B CA 1
ATOM 4754 C C . ILE B 1 103 ? 15.047 -9.164 -6.219 1 98.56 103 ILE B C 1
ATOM 4756 O O . ILE B 1 103 ? 14.57 -8.438 -7.09 1 98.56 103 ILE B O 1
ATOM 4760 N N . GLY B 1 104 ? 14.406 -10.188 -5.656 1 98.81 104 GLY B N 1
ATOM 4761 C CA . GLY B 1 104 ? 13.062 -10.523 -6.09 1 98.81 104 GLY B CA 1
ATOM 4762 C C . GLY B 1 104 ? 12.07 -9.391 -5.879 1 98.81 104 GLY B C 1
ATOM 4763 O O . GLY B 1 104 ? 11.312 -9.047 -6.789 1 98.81 104 GLY B O 1
ATOM 4764 N N . LEU B 1 105 ? 12.086 -8.805 -4.695 1 98.62 105 LEU B N 1
ATOM 4765 C CA . LEU B 1 105 ? 11.172 -7.715 -4.375 1 98.62 105 LEU B CA 1
ATOM 4766 C C . LEU B 1 105 ? 11.453 -6.492 -5.242 1 98.62 105 LEU B C 1
ATOM 4768 O O . LEU B 1 105 ? 10.531 -5.777 -5.633 1 98.62 105 LEU B O 1
ATOM 4772 N N . SER B 1 106 ? 12.695 -6.234 -5.523 1 98.19 106 SER B N 1
ATOM 4773 C CA . SER B 1 106 ? 13.047 -5.125 -6.406 1 98.19 106 SER B CA 1
ATOM 4774 C C . SER B 1 106 ? 12.5 -5.34 -7.812 1 98.19 106 SER B C 1
ATOM 4776 O O . SER B 1 106 ? 12 -4.402 -8.438 1 98.19 106 SER B O 1
ATOM 4778 N N . GLN B 1 107 ? 12.562 -6.598 -8.312 1 98.62 107 GLN B N 1
ATOM 4779 C CA . GLN B 1 107 ? 12.008 -6.91 -9.625 1 98.62 107 GLN B CA 1
ATOM 4780 C C . GLN B 1 107 ? 10.492 -6.734 -9.641 1 98.62 107 GLN B C 1
ATOM 4782 O O . GLN B 1 107 ? 9.93 -6.223 -10.602 1 98.62 107 GLN B O 1
ATOM 4787 N N . ILE B 1 108 ? 9.883 -7.156 -8.594 1 98.62 108 ILE B N 1
ATOM 4788 C CA . ILE B 1 108 ? 8.438 -6.996 -8.484 1 98.62 108 ILE B CA 1
ATOM 4789 C C . ILE B 1 108 ? 8.086 -5.512 -8.438 1 98.62 108 ILE B C 1
ATOM 4791 O O . ILE B 1 108 ? 7.168 -5.062 -9.125 1 98.62 108 ILE B O 1
ATOM 4795 N N . ALA B 1 109 ? 8.844 -4.781 -7.66 1 97.94 109 ALA B N 1
ATOM 4796 C CA . ALA B 1 109 ? 8.609 -3.344 -7.52 1 97.94 109 ALA B CA 1
ATOM 4797 C C . ALA B 1 109 ? 8.711 -2.639 -8.867 1 97.94 109 ALA B C 1
ATOM 4799 O O . ALA B 1 109 ? 7.992 -1.668 -9.125 1 97.94 109 ALA B O 1
ATOM 4800 N N . GLN B 1 110 ? 9.523 -3.107 -9.688 1 97.44 110 GLN B N 1
ATOM 4801 C CA . GLN B 1 110 ? 9.758 -2.504 -11 1 97.44 110 GLN B CA 1
ATOM 4802 C C . GLN B 1 110 ? 8.75 -3.016 -12.023 1 97.44 110 GLN B C 1
ATOM 4804 O O . GLN B 1 110 ? 8.797 -2.621 -13.195 1 97.44 110 GLN B O 1
ATOM 4809 N N . GLY B 1 111 ? 7.871 -3.893 -11.656 1 97.75 111 GLY B N 1
ATOM 4810 C CA . GLY B 1 111 ? 6.848 -4.406 -12.555 1 97.75 111 GLY B CA 1
ATOM 4811 C C . GLY B 1 111 ? 7.379 -5.426 -13.539 1 97.75 111 GLY B C 1
ATOM 4812 O O . GLY B 1 111 ? 6.891 -5.516 -14.672 1 97.75 111 GLY B O 1
ATOM 4813 N N . LYS B 1 112 ? 8.328 -6.172 -13.148 1 98.62 112 LYS B N 1
ATOM 4814 C CA . LYS B 1 112 ? 9 -7.066 -14.086 1 98.62 112 LYS B CA 1
ATOM 4815 C C . LYS B 1 112 ? 8.594 -8.516 -13.844 1 98.62 112 LYS B C 1
ATOM 4817 O O . LYS B 1 112 ? 9.109 -9.43 -14.5 1 98.62 112 LYS B O 1
ATOM 4822 N N . VAL B 1 113 ? 7.703 -8.781 -12.898 1 98.88 113 VAL B N 1
ATOM 4823 C CA . VAL B 1 113 ? 7.379 -10.148 -12.516 1 98.88 113 VAL B CA 1
ATOM 4824 C C . VAL B 1 113 ? 5.883 -10.398 -12.711 1 98.88 113 VAL B C 1
ATOM 4826 O O . VAL B 1 113 ? 5.055 -9.562 -12.352 1 98.88 113 VAL B O 1
ATOM 4829 N N . ALA B 1 114 ? 5.496 -11.492 -13.297 1 98.94 114 ALA B N 1
ATOM 4830 C CA . ALA B 1 114 ? 4.117 -11.953 -13.438 1 98.94 114 ALA B CA 1
ATOM 4831 C C . ALA B 1 114 ? 3.932 -13.336 -12.812 1 98.94 114 ALA B C 1
ATOM 4833 O O . ALA B 1 114 ? 4.906 -13.984 -12.43 1 98.94 114 ALA B O 1
ATOM 4834 N N . VAL B 1 115 ? 2.713 -13.695 -12.633 1 98.88 115 VAL B N 1
ATOM 4835 C CA . VAL B 1 115 ? 2.342 -15.031 -12.18 1 98.88 115 VAL B CA 1
ATOM 4836 C C . VAL B 1 115 ? 1.545 -15.742 -13.266 1 98.88 115 VAL B C 1
ATOM 4838 O O . VAL B 1 115 ? 0.66 -15.148 -13.891 1 98.88 115 VAL B O 1
ATOM 4841 N N . ILE B 1 116 ? 1.91 -16.938 -13.602 1 98.75 116 ILE B N 1
ATOM 4842 C CA . ILE B 1 116 ? 1.136 -17.812 -14.469 1 98.75 116 ILE B CA 1
ATOM 4843 C C . ILE B 1 116 ? 0.62 -19.016 -13.672 1 98.75 116 ILE B C 1
ATOM 4845 O O . ILE B 1 116 ? 1.402 -19.859 -13.219 1 98.75 116 ILE B O 1
ATOM 4849 N N . LEU B 1 117 ? -0.645 -19.047 -13.531 1 98.69 117 LEU B N 1
ATOM 4850 C CA . LEU B 1 117 ? -1.279 -20.109 -12.758 1 98.69 117 LEU B CA 1
ATOM 4851 C C . LEU B 1 117 ? -1.879 -21.172 -13.672 1 98.69 117 LEU B C 1
ATOM 4853 O O . LEU B 1 117 ? -2.609 -20.844 -14.609 1 98.69 117 LEU B O 1
ATOM 4857 N N . MET B 1 118 ? -1.521 -22.391 -13.438 1 97.88 118 MET B N 1
ATOM 4858 C CA . MET B 1 118 ? -2.148 -23.5 -14.133 1 97.88 118 MET B CA 1
ATOM 4859 C C . MET B 1 118 ? -3.363 -24.016 -13.359 1 97.88 118 MET B C 1
ATOM 4861 O O . MET B 1 118 ? -3.221 -24.703 -12.352 1 97.88 118 MET B O 1
ATOM 4865 N N . ALA B 1 119 ? -4.516 -23.625 -13.844 1 97.06 119 ALA B N 1
ATOM 4866 C CA . ALA B 1 119 ? -5.762 -23.891 -13.125 1 97.06 119 ALA B CA 1
ATOM 4867 C C . ALA B 1 119 ? -6.789 -24.547 -14.039 1 97.06 119 ALA B C 1
ATOM 4869 O O . ALA B 1 119 ? -7.984 -24.266 -13.945 1 97.06 119 ALA B O 1
ATOM 4870 N N . GLY B 1 120 ? -6.355 -25.422 -14.914 1 93.06 120 GLY B N 1
ATOM 4871 C CA . GLY B 1 120 ? -7.254 -26.062 -15.859 1 93.06 120 GLY B CA 1
ATOM 4872 C C . GLY B 1 120 ? -8.008 -27.234 -15.258 1 93.06 120 GLY B C 1
ATOM 4873 O O . GLY B 1 120 ? -9.008 -27.688 -15.82 1 93.06 120 GLY B O 1
ATOM 4874 N N . GLY B 1 121 ? -7.629 -27.609 -14.141 1 88.06 121 GLY B N 1
ATOM 4875 C CA . GLY B 1 121 ? -8.188 -28.828 -13.57 1 88.06 121 GLY B CA 1
ATOM 4876 C C . GLY B 1 121 ? -9.562 -28.625 -12.953 1 88.06 121 GLY B C 1
ATOM 4877 O O . GLY B 1 121 ? -9.828 -27.578 -12.344 1 88.06 121 GLY B O 1
ATOM 4878 N N . GLN B 1 122 ? -10.359 -29.719 -13.195 1 86.62 122 GLN B N 1
ATOM 4879 C CA . GLN B 1 122 ? -11.648 -29.781 -12.531 1 86.62 122 GLN B CA 1
ATOM 4880 C C . GLN B 1 122 ? -11.531 -30.422 -11.148 1 86.62 122 GLN B C 1
ATOM 4882 O O . GLN B 1 122 ? -10.586 -31.172 -10.891 1 86.62 122 GLN B O 1
ATOM 4887 N N . GLY B 1 123 ? -12.461 -30.078 -10.242 1 84.81 123 GLY B N 1
ATOM 4888 C CA . GLY B 1 123 ? -12.438 -30.641 -8.898 1 84.81 123 GLY B CA 1
ATOM 4889 C C . GLY B 1 123 ? -13.156 -31.969 -8.789 1 84.81 123 GLY B C 1
ATOM 4890 O O . GLY B 1 123 ? -13.594 -32.375 -7.707 1 84.81 123 GLY B O 1
ATOM 4891 N N . THR B 1 124 ? -13.227 -32.719 -9.844 1 81.75 124 THR B N 1
ATOM 4892 C CA . THR B 1 124 ? -14.039 -33.938 -9.867 1 81.75 124 THR B CA 1
ATOM 4893 C C . THR B 1 124 ? -13.5 -34.969 -8.883 1 81.75 124 THR B C 1
ATOM 4895 O O . THR B 1 124 ? -14.273 -35.594 -8.172 1 81.75 124 THR B O 1
ATOM 4898 N N . ARG B 1 125 ? -12.219 -35.156 -8.773 1 81.94 125 ARG B N 1
ATOM 4899 C CA . ARG B 1 125 ? -11.625 -36.094 -7.836 1 81.94 125 ARG B CA 1
ATOM 4900 C C . ARG B 1 125 ? -11.883 -35.656 -6.395 1 81.94 125 ARG B C 1
ATOM 4902 O O . ARG B 1 125 ? -11.781 -36.469 -5.473 1 81.94 125 ARG B O 1
ATOM 4909 N N . LEU B 1 126 ? -12.156 -34.438 -6.246 1 89.94 126 LEU B N 1
ATOM 4910 C CA . LEU B 1 126 ? -12.391 -33.875 -4.918 1 89.94 126 LEU B CA 1
ATOM 4911 C C . LEU B 1 126 ? -13.875 -33.938 -4.57 1 89.94 126 LEU B C 1
ATOM 4913 O O . LEU B 1 126 ? -14.281 -33.469 -3.492 1 89.94 126 LEU B O 1
ATOM 4917 N N . GLY B 1 127 ? -14.664 -34.344 -5.504 1 83.75 127 GLY B N 1
ATOM 4918 C CA . GLY B 1 127 ? -16.094 -34.375 -5.305 1 83.75 127 GLY B CA 1
ATOM 4919 C C . GLY B 1 127 ? -16.797 -33.094 -5.672 1 83.75 127 GLY B C 1
ATOM 4920 O O . GLY B 1 127 ? -17.906 -32.812 -5.215 1 83.75 127 GLY B O 1
ATOM 4921 N N . SER B 1 128 ? -16.156 -32.312 -6.344 1 85.56 128 SER B N 1
ATOM 4922 C CA . SER B 1 128 ? -16.703 -31.031 -6.758 1 85.56 128 SER B CA 1
ATOM 4923 C C . SER B 1 128 ? -16.75 -30.906 -8.281 1 85.56 128 SER B C 1
ATOM 4925 O O . SER B 1 128 ? -15.867 -31.406 -8.977 1 85.56 128 SER B O 1
ATOM 4927 N N . SER B 1 129 ? -17.734 -30.312 -8.789 1 86.81 129 SER B N 1
ATOM 4928 C CA . SER B 1 129 ? -17.859 -30.062 -10.227 1 86.81 129 SER B CA 1
ATOM 4929 C C . SER B 1 129 ? -17.234 -28.734 -10.617 1 86.81 129 SER B C 1
ATOM 4931 O O . SER B 1 129 ? -17.016 -28.453 -11.797 1 86.81 129 SER B O 1
ATOM 4933 N N . ASP B 1 130 ? -16.938 -27.906 -9.664 1 92.44 130 ASP B N 1
ATOM 4934 C CA . ASP B 1 130 ? -16.344 -26.609 -9.914 1 92.44 130 ASP B CA 1
ATOM 4935 C C . ASP B 1 130 ? -14.844 -26.719 -10.203 1 92.44 130 ASP B C 1
ATOM 4937 O O . ASP B 1 130 ? -14.219 -27.734 -9.875 1 92.44 130 ASP B O 1
ATOM 4941 N N . PRO B 1 131 ? -14.328 -25.703 -10.914 1 96.25 131 PRO B N 1
ATOM 4942 C CA . PRO B 1 131 ? -12.875 -25.688 -11.07 1 96.25 131 PRO B CA 1
ATOM 4943 C C . PRO B 1 131 ? -12.141 -25.812 -9.742 1 96.25 131 PRO B C 1
ATOM 4945 O O . PRO B 1 131 ? -12.586 -25.266 -8.727 1 96.25 131 PRO B O 1
ATOM 4948 N N . LYS B 1 132 ? -11.039 -26.469 -9.734 1 96.19 132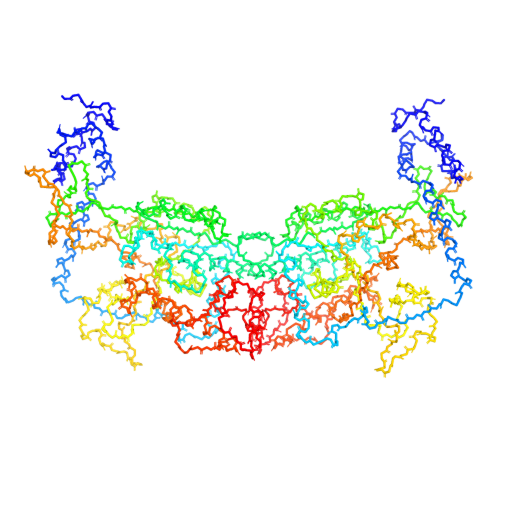 LYS B N 1
ATOM 4949 C CA . LYS B 1 132 ? -10.289 -26.781 -8.523 1 96.19 132 LYS B CA 1
ATOM 4950 C C . LYS B 1 132 ? -9.938 -25.516 -7.75 1 96.19 132 LYS B C 1
ATOM 4952 O O . LYS B 1 132 ? -9.922 -25.516 -6.516 1 96.19 132 LYS B O 1
ATOM 4957 N N . GLY B 1 133 ? -9.656 -24.484 -8.461 1 97.62 133 GLY B N 1
ATOM 4958 C CA . GLY B 1 133 ? -9.281 -23.234 -7.816 1 97.62 133 GLY B CA 1
ATOM 4959 C C . GLY B 1 133 ? -10.375 -22.656 -6.941 1 97.62 133 GLY B C 1
ATOM 4960 O O . GLY B 1 133 ? -10.109 -21.844 -6.055 1 97.62 133 GLY B O 1
ATOM 4961 N N . CYS B 1 134 ? -11.625 -23.016 -7.152 1 97.81 134 CYS B N 1
ATOM 4962 C CA . CYS B 1 134 ? -12.781 -22.547 -6.398 1 97.81 134 CYS B CA 1
ATOM 4963 C C . CYS B 1 134 ? -12.945 -23.328 -5.105 1 97.81 134 CYS B C 1
ATOM 4965 O O . CYS B 1 134 ? -13.758 -22.969 -4.25 1 97.81 134 CYS B O 1
ATOM 4967 N N . TYR B 1 135 ? -12.195 -24.297 -4.949 1 96.88 135 TYR B N 1
ATOM 4968 C CA . TYR B 1 135 ? -12.406 -25.266 -3.883 1 96.88 135 TYR B CA 1
ATOM 4969 C C . TYR B 1 135 ? -12.18 -24.641 -2.516 1 96.88 135 TYR B C 1
ATOM 4971 O O . TYR B 1 135 ? -11.242 -23.859 -2.338 1 96.88 135 TYR B O 1
ATOM 4979 N N . ASN B 1 136 ? -13.031 -24.984 -1.614 1 96.5 136 ASN B N 1
ATOM 4980 C CA . ASN B 1 136 ? -12.961 -24.594 -0.21 1 96.5 136 ASN B CA 1
ATOM 4981 C C . ASN B 1 136 ? -12.383 -25.719 0.654 1 96.5 136 ASN B C 1
ATOM 4983 O O . ASN B 1 136 ? -13.055 -26.719 0.896 1 96.5 136 ASN B O 1
ATOM 4987 N N . ILE B 1 137 ? -11.203 -25.562 1.156 1 97.06 137 ILE B N 1
ATOM 4988 C CA . ILE B 1 137 ? -10.555 -26.594 1.951 1 97.06 137 ILE B CA 1
ATOM 4989 C C . ILE B 1 137 ? -10.969 -26.469 3.414 1 97.06 137 ILE B C 1
ATOM 4991 O O . ILE B 1 137 ? -10.305 -27 4.305 1 97.06 137 ILE B O 1
ATOM 4995 N N . ASN B 1 138 ? -11.906 -25.656 3.719 1 96.69 138 ASN B N 1
ATOM 4996 C CA . ASN B 1 138 ? -12.578 -25.531 5.004 1 96.69 138 ASN B CA 1
ATOM 4997 C C . ASN B 1 138 ? -11.688 -24.828 6.035 1 96.69 138 ASN B C 1
ATOM 4999 O O . ASN B 1 138 ? -11.602 -25.266 7.184 1 96.69 138 ASN B O 1
ATOM 5003 N N . LEU B 1 139 ? -10.984 -23.859 5.566 1 97.94 139 LEU B N 1
ATOM 5004 C CA . LEU B 1 139 ? -10.367 -22.969 6.527 1 97.94 139 LEU B CA 1
ATOM 5005 C C . LEU B 1 139 ? -11.422 -22.234 7.352 1 97.94 139 LEU B C 1
ATOM 5007 O O . LEU B 1 139 ? -12.586 -22.156 6.949 1 97.94 139 LEU B O 1
ATOM 5011 N N . PRO B 1 140 ? -10.984 -21.703 8.508 1 97.25 140 PRO B N 1
ATOM 5012 C CA . PRO B 1 140 ? -11.961 -20.953 9.305 1 97.25 140 PRO B CA 1
ATOM 5013 C C . PRO B 1 140 ? -12.617 -19.812 8.516 1 97.25 140 PRO B C 1
ATOM 5015 O O . PRO B 1 140 ? -13.805 -19.531 8.711 1 97.25 140 PRO B O 1
ATOM 5018 N N . SER B 1 141 ? -11.984 -19.203 7.625 1 97.38 141 SER B N 1
ATOM 5019 C CA . SER B 1 141 ? -12.492 -18.094 6.816 1 97.38 141 SER B CA 1
ATOM 5020 C C . SER B 1 141 ? -13.32 -18.609 5.645 1 97.38 141 SER B C 1
ATOM 5022 O O . SER B 1 141 ? -14.039 -17.844 5 1 97.38 141 SER B O 1
ATOM 5024 N N . ASN B 1 142 ? -13.109 -19.828 5.277 1 97.62 142 ASN B N 1
ATOM 5025 C CA . ASN B 1 142 ? -13.766 -20.484 4.148 1 97.62 142 ASN B CA 1
ATOM 5026 C C . ASN B 1 142 ? -13.258 -19.938 2.814 1 97.62 142 ASN B C 1
ATOM 5028 O O . ASN B 1 142 ? -13.938 -20.047 1.795 1 97.62 142 ASN B O 1
ATOM 5032 N N . LYS B 1 143 ? -12.094 -19.391 2.783 1 97.81 143 LYS B N 1
ATOM 5033 C CA . LYS B 1 143 ? -11.523 -18.859 1.547 1 97.81 143 LYS B CA 1
ATOM 5034 C C . LYS B 1 143 ? -11.211 -19.984 0.561 1 97.81 143 LYS B C 1
ATOM 5036 O O . LYS B 1 143 ? -10.758 -21.062 0.958 1 97.81 143 LYS B O 1
ATOM 5041 N N . SER B 1 144 ? -11.445 -19.672 -0.706 1 98.12 144 SER B N 1
ATOM 5042 C CA . SER B 1 144 ? -11.07 -20.609 -1.765 1 98.12 144 SER B CA 1
ATOM 5043 C C . SER B 1 144 ? -9.578 -20.547 -2.059 1 98.12 144 SER B C 1
ATOM 5045 O O . SER B 1 144 ? -8.883 -19.656 -1.57 1 98.12 144 SER B O 1
ATOM 5047 N N . LEU B 1 145 ? -9.086 -21.531 -2.838 1 98.44 145 LEU B N 1
ATOM 5048 C CA . LEU B 1 145 ? -7.691 -21.5 -3.256 1 98.44 145 LEU B CA 1
ATOM 5049 C C . LEU B 1 145 ? -7.383 -20.25 -4.059 1 98.44 145 LEU B C 1
ATOM 5051 O O . LEU B 1 145 ? -6.332 -19.625 -3.869 1 98.44 145 LEU B O 1
ATOM 5055 N N . PHE B 1 146 ? -8.305 -19.812 -4.945 1 98.69 146 PHE B N 1
ATOM 5056 C CA . PHE B 1 146 ? -8.125 -18.594 -5.73 1 98.69 146 PHE B CA 1
ATOM 5057 C C . PHE B 1 146 ? -7.996 -17.375 -4.82 1 98.69 146 PHE B C 1
ATOM 5059 O O . PHE B 1 146 ? -7.137 -16.516 -5.039 1 98.69 146 PHE B O 1
ATOM 5066 N N . GLN B 1 147 ? -8.844 -17.328 -3.852 1 98.38 147 GLN B N 1
ATOM 5067 C CA . GLN B 1 147 ? -8.836 -16.172 -2.979 1 98.38 147 GLN B CA 1
ATOM 5068 C C . GLN B 1 147 ? -7.539 -16.078 -2.184 1 98.38 147 GLN B C 1
ATOM 5070 O O . GLN B 1 147 ? -6.973 -14.992 -2.029 1 98.38 147 GLN B O 1
ATOM 5075 N N . LEU B 1 148 ? -7.055 -17.188 -1.628 1 98.5 148 LEU B N 1
ATOM 5076 C CA . LEU B 1 148 ? -5.781 -17.219 -0.918 1 98.5 148 LEU B CA 1
ATOM 5077 C C . LEU B 1 148 ? -4.66 -16.672 -1.793 1 98.5 148 LEU B C 1
ATOM 5079 O O . LEU B 1 148 ? -3.857 -15.844 -1.338 1 98.5 148 LEU B O 1
ATOM 5083 N N . GLN B 1 149 ? -4.648 -17.094 -2.99 1 98.56 149 GLN B N 1
ATOM 5084 C CA . GLN B 1 149 ? -3.58 -16.703 -3.9 1 98.56 149 GLN B CA 1
ATOM 5085 C C . GLN B 1 149 ? -3.725 -15.234 -4.32 1 98.56 149 GLN B C 1
ATOM 5087 O O . GLN B 1 149 ? -2.729 -14.523 -4.438 1 98.56 149 GLN B O 1
ATOM 5092 N N . ALA B 1 150 ? -4.945 -14.773 -4.527 1 98.69 150 ALA B N 1
ATOM 5093 C CA . ALA B 1 150 ? -5.191 -13.367 -4.844 1 98.69 150 ALA B CA 1
ATOM 5094 C C . ALA B 1 150 ? -4.703 -12.461 -3.721 1 98.69 150 ALA B C 1
ATOM 5096 O O . ALA B 1 150 ? -4.047 -11.445 -3.975 1 98.69 150 ALA B O 1
ATOM 5097 N N . GLU B 1 151 ? -5.008 -12.875 -2.514 1 98.38 151 GLU B N 1
ATOM 5098 C CA . GLU B 1 151 ? -4.613 -12.07 -1.366 1 98.38 151 GLU B CA 1
ATOM 5099 C C . GLU B 1 151 ? -3.094 -12.055 -1.199 1 98.38 151 GLU B C 1
ATOM 5101 O O . GLU B 1 151 ? -2.521 -11.055 -0.763 1 98.38 151 GLU B O 1
ATOM 5106 N N . ARG B 1 152 ? -2.441 -13.156 -1.551 1 98.69 152 ARG B N 1
ATOM 5107 C CA . ARG B 1 152 ? -0.981 -13.18 -1.531 1 98.69 152 ARG B CA 1
ATOM 5108 C C . ARG B 1 152 ? -0.406 -12.203 -2.551 1 98.69 152 ARG B C 1
ATOM 5110 O O . ARG B 1 152 ? 0.58 -11.516 -2.273 1 98.69 152 ARG B O 1
ATOM 5117 N N . ILE B 1 153 ? -1.011 -12.117 -3.705 1 98.81 153 ILE B N 1
ATOM 5118 C CA . ILE B 1 153 ? -0.564 -11.18 -4.73 1 98.81 153 ILE B CA 1
ATOM 5119 C C . ILE B 1 153 ? -0.735 -9.742 -4.23 1 98.81 153 ILE B C 1
ATOM 5121 O O . ILE B 1 153 ? 0.182 -8.93 -4.34 1 98.81 153 ILE B O 1
ATOM 5125 N N . LEU B 1 154 ? -1.892 -9.508 -3.645 1 98 154 LEU B N 1
ATOM 5126 C CA . LEU B 1 154 ? -2.174 -8.172 -3.131 1 98 154 LEU B CA 1
ATOM 5127 C C . LEU B 1 154 ? -1.152 -7.77 -2.07 1 98 154 LEU B C 1
ATOM 5129 O O . LEU B 1 154 ? -0.599 -6.672 -2.121 1 98 154 LEU B O 1
ATOM 5133 N N . ARG B 1 155 ? -0.887 -8.617 -1.136 1 98.19 155 ARG B N 1
ATOM 5134 C CA . ARG B 1 155 ? 0.047 -8.32 -0.054 1 98.19 155 ARG B CA 1
ATOM 5135 C C . ARG B 1 155 ? 1.461 -8.125 -0.591 1 98.19 155 ARG B C 1
ATOM 5137 O O . ARG B 1 155 ? 2.174 -7.215 -0.16 1 98.19 155 ARG B O 1
ATOM 5144 N N . LEU B 1 156 ? 1.815 -8.977 -1.488 1 98.44 156 LEU B N 1
ATOM 5145 C CA . LEU B 1 156 ? 3.162 -8.891 -2.043 1 98.44 156 LEU B CA 1
ATOM 5146 C C . LEU B 1 156 ? 3.361 -7.586 -2.803 1 98.44 156 LEU B C 1
ATOM 5148 O O . LEU B 1 156 ? 4.441 -6.992 -2.748 1 98.44 156 LEU B O 1
ATOM 5152 N N . GLN B 1 157 ? 2.381 -7.133 -3.58 1 97.94 157 GLN B N 1
ATOM 5153 C CA . GLN B 1 157 ? 2.441 -5.832 -4.234 1 97.94 157 GLN B CA 1
ATOM 5154 C C . GLN B 1 157 ? 2.654 -4.711 -3.219 1 97.94 157 GLN B C 1
ATOM 5156 O O . GLN B 1 157 ? 3.447 -3.799 -3.449 1 97.94 157 GLN B O 1
ATOM 5161 N N . ASP B 1 158 ? 1.954 -4.871 -2.156 1 95.81 158 ASP B N 1
ATOM 5162 C CA . ASP B 1 158 ? 2.062 -3.873 -1.098 1 95.81 158 ASP B CA 1
ATOM 5163 C C . ASP B 1 158 ? 3.467 -3.859 -0.497 1 95.81 158 ASP B C 1
ATOM 5165 O O . ASP B 1 158 ? 4.031 -2.791 -0.253 1 95.81 158 ASP B O 1
ATOM 5169 N N . ILE B 1 159 ? 4.02 -5.012 -0.199 1 96.75 159 ILE B N 1
ATOM 5170 C CA . ILE B 1 159 ? 5.367 -5.129 0.351 1 96.75 159 ILE B CA 1
ATOM 5171 C C . ILE B 1 159 ? 6.379 -4.562 -0.641 1 96.75 159 ILE B C 1
ATOM 5173 O O . ILE B 1 159 ? 7.23 -3.746 -0.273 1 96.75 159 ILE B O 1
ATOM 5177 N N . ALA B 1 160 ? 6.27 -4.938 -1.898 1 97.75 160 ALA B N 1
ATOM 5178 C CA . ALA B 1 160 ? 7.246 -4.586 -2.924 1 97.75 160 ALA B CA 1
ATOM 5179 C C . ALA B 1 160 ? 7.211 -3.092 -3.225 1 97.75 160 ALA B C 1
ATOM 5181 O O . ALA B 1 160 ? 8.234 -2.504 -3.596 1 97.75 160 ALA B O 1
ATOM 5182 N N . ARG B 1 161 ? 6.086 -2.494 -3.023 1 95.94 161 ARG B N 1
ATOM 5183 C CA . ARG B 1 161 ? 5.938 -1.073 -3.318 1 95.94 161 ARG B CA 1
ATOM 5184 C C . ARG B 1 161 ? 6.965 -0.244 -2.559 1 95.94 161 ARG B C 1
ATOM 5186 O O . ARG B 1 161 ? 7.438 0.781 -3.057 1 95.94 161 ARG B O 1
ATOM 5193 N N . GLN B 1 162 ? 7.395 -0.651 -1.437 1 95.44 162 GLN B N 1
ATOM 5194 C CA . GLN B 1 162 ? 8.336 0.087 -0.604 1 95.44 162 GLN B CA 1
ATOM 5195 C C . GLN B 1 162 ? 9.758 -0.031 -1.145 1 95.44 162 GLN B C 1
ATOM 5197 O O . GLN B 1 162 ? 10.672 0.638 -0.657 1 95.44 162 GLN B O 1
ATOM 5202 N N . TYR B 1 163 ? 9.961 -0.848 -2.121 1 97.06 163 TYR B N 1
ATOM 5203 C CA . TYR B 1 163 ? 11.273 -1.018 -2.732 1 97.06 163 TYR B CA 1
ATOM 5204 C C . TYR B 1 163 ? 11.461 -0.055 -3.898 1 97.06 163 TYR B C 1
ATOM 5206 O O . TYR B 1 163 ? 12.492 -0.076 -4.57 1 97.06 163 TYR B O 1
ATOM 5214 N N . ARG B 1 164 ? 10.508 0.795 -4.062 1 95.19 164 ARG B N 1
ATOM 5215 C CA . ARG B 1 164 ? 10.602 1.861 -5.055 1 95.19 164 ARG B CA 1
ATOM 5216 C C . ARG B 1 164 ? 10.133 3.191 -4.477 1 95.19 164 ARG B C 1
ATOM 5218 O O . ARG B 1 164 ? 9.328 3.221 -3.543 1 95.19 164 ARG B O 1
ATOM 5225 N N . LYS B 1 165 ? 10.57 4.293 -5.035 1 93.94 165 LYS B N 1
ATOM 5226 C CA . LYS B 1 165 ? 10.164 5.625 -4.594 1 93.94 165 LYS B CA 1
ATOM 5227 C C . LYS B 1 165 ? 8.727 5.922 -4.988 1 93.94 165 LYS B C 1
ATOM 5229 O O . LYS B 1 165 ? 8.242 5.426 -6.012 1 93.94 165 LYS B O 1
ATOM 5234 N N . PRO B 1 166 ? 8.062 6.75 -4.195 1 91.56 166 PRO B N 1
ATOM 5235 C CA . PRO B 1 166 ? 6.703 7.137 -4.578 1 91.56 166 PRO B CA 1
ATOM 5236 C C . PRO B 1 166 ? 6.652 7.875 -5.914 1 91.56 166 PRO B C 1
ATOM 5238 O O . PRO B 1 166 ? 7.566 8.641 -6.238 1 91.56 166 PRO B O 1
ATOM 5241 N N . GLY B 1 167 ? 5.605 7.672 -6.641 1 89.69 167 GLY B N 1
ATOM 5242 C CA . GLY B 1 167 ? 5.387 8.414 -7.871 1 89.69 167 GLY B CA 1
ATOM 5243 C C . GLY B 1 167 ? 6.125 7.824 -9.062 1 89.69 167 GLY B C 1
ATOM 5244 O O . GLY B 1 167 ? 6.082 8.375 -10.164 1 89.69 167 GLY B O 1
ATOM 5245 N N . THR B 1 168 ? 6.785 6.742 -8.82 1 89.31 168 THR B N 1
ATOM 5246 C CA . THR B 1 168 ? 7.605 6.211 -9.906 1 89.31 168 THR B CA 1
ATOM 5247 C C . THR B 1 168 ? 6.918 5.023 -10.57 1 89.31 168 THR B C 1
ATOM 5249 O O . THR B 1 168 ? 7.555 4.254 -11.297 1 89.31 168 THR B O 1
ATOM 5252 N N . GLY B 1 169 ? 5.672 4.898 -10.367 1 85.38 169 GLY B N 1
ATOM 5253 C CA . GLY B 1 169 ? 4.945 3.836 -11.047 1 85.38 169 GLY B CA 1
ATOM 5254 C C . GLY B 1 169 ? 4.164 2.945 -10.102 1 85.38 169 GLY B C 1
ATOM 5255 O O . GLY B 1 169 ? 4.223 3.123 -8.883 1 85.38 169 GLY B O 1
ATOM 5256 N N . GLU B 1 170 ? 3.42 2.035 -10.711 1 88.19 170 GLU B N 1
ATOM 5257 C CA . GLU B 1 170 ? 2.635 1.087 -9.93 1 88.19 170 GLU B CA 1
ATOM 5258 C C . GLU B 1 170 ? 3.359 -0.25 -9.797 1 88.19 170 GLU B C 1
ATOM 5260 O O . GLU B 1 170 ? 4.125 -0.639 -10.68 1 88.19 170 GLU B O 1
ATOM 5265 N N . CYS B 1 171 ? 3.277 -0.824 -8.656 1 94.44 171 CYS B N 1
ATOM 5266 C CA . CYS B 1 171 ? 3.771 -2.174 -8.406 1 94.44 171 CYS B CA 1
ATOM 5267 C C . CYS B 1 171 ? 2.678 -3.207 -8.648 1 94.44 171 CYS B C 1
ATOM 5269 O O . CYS B 1 171 ? 1.854 -3.461 -7.77 1 94.44 171 CYS B O 1
ATOM 5271 N N . ILE B 1 172 ? 2.684 -3.789 -9.875 1 97.81 172 ILE B N 1
ATOM 5272 C CA . ILE B 1 172 ? 1.611 -4.691 -10.281 1 97.81 172 ILE B CA 1
ATOM 5273 C C . ILE B 1 172 ? 2.195 -6.055 -10.641 1 97.81 172 ILE B C 1
ATOM 5275 O O . ILE B 1 172 ? 3.203 -6.141 -11.344 1 97.81 172 ILE B O 1
ATOM 5279 N N . ILE B 1 173 ? 1.643 -7.051 -10.07 1 98.81 173 ILE B N 1
ATOM 5280 C CA . ILE B 1 173 ? 1.911 -8.43 -10.477 1 98.81 173 ILE B CA 1
ATOM 5281 C C . ILE B 1 173 ? 0.735 -8.961 -11.297 1 98.81 173 ILE B C 1
ATOM 5283 O O . ILE B 1 173 ? -0.281 -9.375 -10.734 1 98.81 173 ILE B O 1
ATOM 5287 N N . PRO B 1 174 ? 0.86 -8.922 -12.656 1 98.88 174 PRO B N 1
ATOM 5288 C CA . PRO B 1 174 ? -0.235 -9.508 -13.43 1 98.88 174 PRO B CA 1
ATOM 5289 C C . PRO B 1 174 ? -0.399 -11.008 -13.18 1 98.88 174 PRO B C 1
ATOM 5291 O O . PRO B 1 174 ? 0.593 -11.719 -13.008 1 98.88 174 PRO B O 1
ATOM 5294 N N . TRP B 1 175 ? -1.622 -11.391 -13.094 1 98.88 175 TRP B N 1
ATOM 5295 C CA . TRP B 1 175 ? -1.979 -12.781 -12.836 1 98.88 175 TRP B CA 1
ATOM 5296 C C . TRP B 1 175 ? -2.588 -13.43 -14.07 1 98.88 175 TRP B C 1
ATOM 5298 O O . TRP B 1 175 ? -3.713 -13.109 -14.461 1 98.88 175 TRP B O 1
ATOM 5308 N N . TYR B 1 176 ? -1.81 -14.281 -14.742 1 98.81 176 TYR B N 1
ATOM 5309 C CA . TYR B 1 176 ? -2.299 -15.047 -15.883 1 98.81 176 TYR B CA 1
ATOM 5310 C C . TYR B 1 176 ? -2.789 -16.422 -15.445 1 98.81 176 TYR B C 1
ATOM 5312 O O . TYR B 1 176 ? -2.014 -17.234 -14.93 1 98.81 176 TYR B O 1
ATOM 5320 N N . ILE B 1 177 ? -4.035 -16.719 -15.672 1 98.62 177 ILE B N 1
ATOM 5321 C CA . ILE B 1 177 ? -4.664 -17.938 -15.172 1 98.62 177 ILE B CA 1
ATOM 5322 C C . ILE B 1 177 ? -5.051 -18.828 -16.344 1 98.62 177 ILE B C 1
ATOM 5324 O O . ILE B 1 177 ? -5.938 -18.484 -17.141 1 98.62 177 ILE B O 1
ATOM 5328 N N . MET B 1 178 ? -4.367 -19.891 -16.438 1 98.25 178 MET B N 1
ATOM 5329 C CA . MET B 1 178 ? -4.703 -20.859 -17.484 1 98.25 178 MET B CA 1
ATOM 5330 C C . MET B 1 178 ? -5.855 -21.75 -17.047 1 98.25 178 MET B C 1
ATOM 5332 O O . MET B 1 178 ? -5.762 -22.438 -16.031 1 98.25 178 MET B O 1
ATOM 5336 N N . THR B 1 179 ? -6.891 -21.703 -17.734 1 96.94 179 THR B N 1
ATOM 5337 C CA . THR B 1 179 ? -8.055 -22.562 -17.531 1 96.94 179 THR B CA 1
ATOM 5338 C C . THR B 1 179 ? -8.188 -23.578 -18.656 1 96.94 179 THR B C 1
ATOM 5340 O O . THR B 1 179 ? -7.281 -23.734 -19.469 1 96.94 179 THR B O 1
ATOM 5343 N N . SER B 1 180 ? -9.18 -24.406 -18.594 1 93.38 180 SER B N 1
ATOM 5344 C CA . SER B 1 180 ? -9.586 -25.328 -19.641 1 93.38 180 SER B CA 1
ATOM 5345 C C . SER B 1 180 ? -10.984 -25.016 -20.156 1 93.38 180 SER B C 1
ATOM 5347 O O . SER B 1 180 ? -11.664 -24.141 -19.609 1 93.38 180 SER B O 1
ATOM 5349 N N . GLY B 1 181 ? -11.398 -25.656 -21.203 1 90.88 181 GLY B N 1
ATOM 5350 C CA . GLY B 1 181 ? -12.734 -25.422 -21.719 1 90.88 181 GLY B CA 1
ATOM 5351 C C . GLY B 1 181 ? -13.812 -25.484 -20.656 1 90.88 181 GLY B C 1
ATOM 5352 O O . GLY B 1 181 ? -14.508 -24.484 -20.422 1 90.88 181 GLY B O 1
ATOM 5353 N N . PRO B 1 182 ? -13.867 -26.516 -19.922 1 88.81 182 PRO B N 1
ATOM 5354 C CA . PRO B 1 182 ? -14.914 -26.688 -18.922 1 88.81 182 PRO B CA 1
ATOM 5355 C C . PRO B 1 182 ? -14.758 -25.734 -17.734 1 88.81 182 PRO B C 1
ATOM 5357 O O . PRO B 1 182 ? -15.75 -25.375 -17.094 1 88.81 182 PRO B O 1
ATOM 5360 N N . THR B 1 183 ? -13.57 -25.25 -17.438 1 95.12 183 THR B N 1
ATOM 5361 C CA . THR B 1 183 ? -13.344 -24.484 -16.219 1 95.12 183 THR B CA 1
ATOM 5362 C C . THR B 1 183 ? -13.305 -23 -16.516 1 95.12 183 THR B C 1
ATOM 5364 O O . THR B 1 183 ? -13.406 -22.172 -15.594 1 95.12 183 THR B O 1
ATOM 5367 N N . HIS B 1 184 ? -13.211 -22.625 -17.781 1 96.25 184 HIS B N 1
ATOM 5368 C CA . HIS B 1 184 ? -12.961 -21.234 -18.125 1 96.25 184 HIS B CA 1
ATOM 5369 C C . HIS B 1 184 ? -14.102 -20.328 -17.656 1 96.25 184 HIS B C 1
ATOM 5371 O O . HIS B 1 184 ? -13.891 -19.453 -16.812 1 96.25 184 HIS B O 1
ATOM 5377 N N . ARG B 1 185 ? -15.266 -20.547 -18.094 1 97.25 185 ARG B N 1
ATOM 5378 C CA . ARG B 1 185 ? -16.406 -19.688 -17.781 1 97.25 185 ARG B CA 1
ATOM 5379 C C . ARG B 1 185 ? -16.719 -19.719 -16.281 1 97.25 185 ARG B C 1
ATOM 5381 O O . ARG B 1 185 ? -16.828 -18.672 -15.641 1 97.25 185 ARG B O 1
ATOM 5388 N N . PRO B 1 186 ? -16.781 -20.938 -15.672 1 97.31 186 PRO B N 1
ATOM 5389 C CA . PRO B 1 186 ? -17.062 -20.953 -14.234 1 97.31 186 PRO B CA 1
ATOM 5390 C C . PRO B 1 186 ? -16 -20.219 -13.43 1 97.31 186 PRO B C 1
ATOM 5392 O O . PRO B 1 186 ? -16.328 -19.578 -12.414 1 97.31 186 PRO B O 1
ATOM 5395 N N . THR B 1 187 ? -14.773 -20.328 -13.828 1 98.38 187 THR B N 1
ATOM 5396 C CA . THR B 1 187 ? -13.703 -19.609 -13.125 1 98.38 187 THR B CA 1
ATOM 5397 C C . THR B 1 187 ? -13.891 -18.109 -13.242 1 98.38 187 THR B C 1
ATOM 5399 O O . THR B 1 187 ? -13.844 -17.391 -12.242 1 98.38 187 THR B O 1
ATOM 5402 N N . PHE B 1 188 ? -14.117 -17.656 -14.43 1 98.19 188 PHE B N 1
ATOM 5403 C CA . PHE B 1 188 ? -14.305 -16.234 -14.648 1 98.19 188 PHE B CA 1
ATOM 5404 C C . PHE B 1 188 ? -15.484 -15.703 -13.836 1 98.19 188 PHE B C 1
ATOM 5406 O O . PHE B 1 188 ? -15.375 -14.656 -13.188 1 98.19 188 PHE B O 1
ATOM 5413 N N . GLU B 1 189 ? -16.578 -16.406 -13.844 1 98.31 189 GLU B N 1
ATOM 5414 C CA . GLU B 1 189 ? -17.766 -16 -13.102 1 98.31 189 GLU B CA 1
ATOM 5415 C C . GLU B 1 189 ? -17.5 -15.969 -11.602 1 98.31 189 GLU B C 1
ATOM 5417 O O . GLU B 1 189 ? -18.016 -15.094 -10.898 1 98.31 189 GLU B O 1
ATOM 5422 N N . PHE B 1 190 ? -16.766 -16.891 -11.18 1 98.19 190 PHE B N 1
ATOM 5423 C CA . PHE B 1 190 ? -16.391 -16.938 -9.773 1 98.19 190 PHE B CA 1
ATOM 5424 C C . PHE B 1 190 ? -15.625 -15.68 -9.375 1 98.19 190 PHE B C 1
ATOM 5426 O O . PHE B 1 190 ? -15.875 -15.102 -8.32 1 98.19 190 PHE B O 1
ATOM 5433 N N . PHE B 1 191 ? -14.672 -15.258 -10.188 1 98.5 191 PHE B N 1
ATOM 5434 C CA . PHE B 1 191 ? -13.906 -14.039 -9.938 1 98.5 191 PHE B CA 1
ATOM 5435 C C . PHE B 1 191 ? -14.812 -12.812 -9.977 1 98.5 191 PHE B C 1
ATOM 5437 O O . PHE B 1 191 ? -14.711 -11.938 -9.117 1 98.5 191 PHE B O 1
ATOM 5444 N N . GLU B 1 192 ? -15.664 -12.781 -10.938 1 98.19 192 GLU B N 1
ATOM 5445 C CA . GLU B 1 192 ? -16.594 -11.656 -11.039 1 98.19 192 GLU B CA 1
ATOM 5446 C C . GLU B 1 192 ? -17.484 -11.57 -9.805 1 98.19 192 GLU B C 1
ATOM 5448 O O . GLU B 1 192 ? -17.656 -10.484 -9.242 1 98.19 192 GLU B O 1
ATOM 5453 N N . LYS B 1 193 ? -18 -12.75 -9.414 1 97.75 193 LYS B N 1
ATOM 5454 C CA . LYS B 1 193 ? -18.891 -12.805 -8.258 1 97.75 193 LYS B CA 1
ATOM 5455 C C . LYS B 1 193 ? -18.172 -12.328 -6.992 1 97.75 193 LYS B C 1
ATOM 5457 O O . LYS B 1 193 ? -18.797 -11.766 -6.094 1 97.75 193 LYS B O 1
ATOM 5462 N N . ASN B 1 194 ? -16.922 -12.531 -6.953 1 97.44 194 ASN B N 1
ATOM 5463 C CA . ASN B 1 194 ? -16.141 -12.172 -5.773 1 97.44 194 ASN B CA 1
ATOM 5464 C C . ASN B 1 194 ? -15.352 -10.883 -5.996 1 97.44 194 ASN B C 1
ATOM 5466 O O . ASN B 1 194 ? -14.359 -10.625 -5.305 1 97.44 194 ASN B O 1
ATOM 5470 N N . ASN B 1 195 ? -15.711 -10.094 -7.02 1 96.88 195 ASN B N 1
ATOM 5471 C CA . ASN B 1 195 ? -15.109 -8.805 -7.328 1 96.88 195 ASN B CA 1
ATOM 5472 C C . ASN B 1 195 ? -13.594 -8.922 -7.496 1 96.88 195 ASN B C 1
ATOM 5474 O O . ASN B 1 195 ? -12.844 -8.102 -6.969 1 96.88 195 ASN B O 1
ATOM 5478 N N . PHE B 1 196 ? -13.211 -10.07 -8.109 1 98.19 196 PHE B N 1
ATOM 5479 C CA . PHE B 1 196 ? -11.812 -10.359 -8.422 1 98.19 196 PHE B CA 1
ATOM 5480 C C . PHE B 1 196 ? -10.953 -10.289 -7.168 1 98.19 196 PHE B C 1
ATOM 5482 O O . PHE B 1 196 ? -9.766 -9.969 -7.238 1 98.19 196 PHE B O 1
ATOM 5489 N N . PHE B 1 197 ? -11.578 -10.43 -5.965 1 97.56 197 PHE B N 1
ATOM 5490 C CA . PHE B 1 197 ? -10.938 -10.547 -4.66 1 97.56 197 PHE B CA 1
ATOM 5491 C C . PHE B 1 197 ? -10.094 -9.312 -4.359 1 97.56 197 PHE B C 1
ATOM 5493 O O . PHE B 1 197 ? -9.062 -9.406 -3.693 1 97.56 197 PHE B O 1
ATOM 5500 N N . GLY B 1 198 ? -10.438 -8.188 -4.961 1 96.25 198 GLY B N 1
ATOM 5501 C CA . GLY B 1 198 ? -9.75 -6.938 -4.688 1 96.25 198 GLY B CA 1
ATOM 5502 C C . GLY B 1 198 ? -8.703 -6.586 -5.727 1 96.25 198 GLY B C 1
ATOM 5503 O O . GLY B 1 198 ? -8.195 -5.465 -5.746 1 96.25 198 GLY B O 1
ATOM 5504 N N . LEU B 1 199 ? -8.375 -7.504 -6.621 1 97.81 199 LEU B N 1
ATOM 5505 C CA . LEU B 1 199 ? -7.453 -7.223 -7.715 1 97.81 199 LEU B CA 1
ATOM 5506 C C . LEU B 1 199 ? -8.141 -6.418 -8.812 1 97.81 199 LEU B C 1
ATOM 5508 O O . LEU B 1 199 ? -9.359 -6.504 -8.984 1 97.81 199 LEU B O 1
ATOM 5512 N N . LYS B 1 200 ? -7.355 -5.57 -9.531 1 95.19 200 LYS B N 1
ATOM 5513 C CA . LYS B 1 200 ? -7.898 -4.91 -10.719 1 95.19 200 LYS B CA 1
ATOM 5514 C C . LYS B 1 200 ? -8.117 -5.91 -11.852 1 95.19 200 LYS B C 1
ATOM 5516 O O . LYS B 1 200 ? -7.207 -6.656 -12.211 1 95.19 200 LYS B O 1
ATOM 5521 N N . GLN B 1 201 ? -9.266 -5.855 -12.375 1 97.56 201 GLN B N 1
ATOM 5522 C CA . GLN B 1 201 ? -9.68 -6.832 -13.383 1 97.56 201 GLN B CA 1
ATOM 5523 C C . GLN B 1 201 ? -8.711 -6.848 -14.562 1 97.56 201 GLN B C 1
ATOM 5525 O O . GLN B 1 201 ? -8.414 -7.906 -15.117 1 97.56 201 GLN B O 1
ATOM 5530 N N . GLU B 1 202 ? -8.148 -5.688 -14.93 1 97.69 202 GLU B N 1
ATOM 5531 C CA . GLU B 1 202 ? -7.289 -5.57 -16.109 1 97.69 202 GLU B CA 1
ATOM 5532 C C . GLU B 1 202 ? -5.977 -6.324 -15.898 1 97.69 202 GLU B C 1
ATOM 5534 O O . GLU B 1 202 ? -5.242 -6.57 -16.859 1 97.69 202 GLU B O 1
ATOM 5539 N N . ASN B 1 203 ? -5.695 -6.68 -14.664 1 98.25 203 ASN B N 1
ATOM 5540 C CA . ASN B 1 203 ? -4.434 -7.352 -14.367 1 98.25 203 ASN B CA 1
ATOM 5541 C C . ASN B 1 203 ? -4.637 -8.844 -14.109 1 98.25 203 ASN B C 1
ATOM 5543 O O . ASN B 1 203 ? -3.707 -9.539 -13.703 1 98.25 203 ASN B O 1
ATOM 5547 N N . VAL B 1 204 ? -5.875 -9.352 -14.273 1 98.75 204 VAL B N 1
ATOM 5548 C CA . VAL B 1 204 ? -6.195 -10.773 -14.195 1 98.75 204 VAL B CA 1
ATOM 5549 C C . VAL B 1 204 ? -6.617 -11.281 -15.57 1 98.75 204 VAL B C 1
ATOM 5551 O O . VAL B 1 204 ? -7.707 -10.969 -16.047 1 98.75 204 VAL B O 1
ATOM 5554 N N . ILE B 1 205 ? -5.758 -12.016 -16.156 1 98.5 205 ILE B N 1
ATOM 5555 C CA . ILE B 1 205 ? -5.977 -12.453 -17.516 1 98.5 205 ILE B CA 1
ATOM 5556 C C . ILE B 1 205 ? -6.219 -13.961 -17.547 1 98.5 205 ILE B C 1
ATOM 5558 O O . ILE B 1 205 ? -5.402 -14.734 -17.047 1 98.5 205 ILE B O 1
ATOM 5562 N N . PHE B 1 206 ? -7.332 -14.328 -18.109 1 98.31 206 PHE B N 1
ATOM 5563 C CA . PHE B 1 206 ? -7.672 -15.742 -18.25 1 98.31 206 PHE B CA 1
ATOM 5564 C C . PHE B 1 206 ? -7.387 -16.219 -19.672 1 98.31 206 PHE B C 1
ATOM 5566 O O . PHE B 1 206 ? -7.637 -15.492 -20.641 1 98.31 206 PHE B O 1
ATOM 5573 N N . PHE B 1 207 ? -6.836 -17.359 -19.812 1 97.5 207 PHE B N 1
ATOM 5574 C CA . PHE B 1 207 ? -6.617 -17.969 -21.125 1 97.5 207 PHE B CA 1
ATOM 5575 C C . PHE B 1 207 ? -6.781 -19.484 -21.047 1 97.5 207 PHE B C 1
ATOM 5577 O O . PHE B 1 207 ? -6.609 -20.078 -19.969 1 97.5 207 PHE B O 1
ATOM 5584 N N . GLU B 1 208 ? -7.133 -20.109 -22.156 1 95.88 208 GLU B N 1
ATOM 5585 C CA . GLU B 1 208 ? -7.449 -21.531 -22.156 1 95.88 208 GLU B CA 1
ATOM 5586 C C . GLU B 1 208 ? -6.305 -22.359 -22.734 1 95.88 208 GLU B C 1
ATOM 5588 O O . GLU B 1 208 ? -5.691 -21.953 -23.734 1 95.88 208 GLU B O 1
ATOM 5593 N N . GLN B 1 209 ? -6.008 -23.438 -22.031 1 93.81 209 GLN B N 1
ATOM 5594 C CA . GLN B 1 209 ? -5.07 -24.375 -22.609 1 93.81 209 GLN B CA 1
ATOM 5595 C C . GLN B 1 209 ? -5.691 -25.094 -23.812 1 93.81 209 GLN B C 1
ATOM 5597 O O . GLN B 1 209 ? -6.906 -25.047 -24.016 1 93.81 209 GLN B O 1
ATOM 5602 N N . GLY B 1 210 ? -4.836 -25.75 -24.547 1 90 210 GLY B N 1
ATOM 5603 C CA . GLY B 1 210 ? -5.305 -26.5 -25.703 1 90 210 GLY B CA 1
ATOM 5604 C C . GLY B 1 210 ? -5.781 -27.891 -25.359 1 90 210 GLY B C 1
ATOM 5605 O O . GLY B 1 210 ? -5.859 -28.25 -24.172 1 90 210 GLY B O 1
ATOM 5606 N N . THR B 1 211 ? -6.215 -28.562 -26.375 1 91.81 211 THR B N 1
ATOM 5607 C CA . THR B 1 211 ? -6.676 -29.938 -26.25 1 91.81 211 THR B CA 1
ATOM 5608 C C . THR B 1 211 ? -6.102 -30.812 -27.375 1 91.81 211 THR B C 1
ATOM 5610 O O . THR B 1 211 ? -5.59 -30.281 -28.359 1 91.81 211 THR B O 1
ATOM 5613 N N . LEU B 1 212 ? -6.074 -32.062 -27.109 1 93.31 212 LEU B N 1
ATOM 5614 C CA . LEU B 1 212 ? -5.742 -33.062 -28.109 1 93.31 212 LEU B CA 1
ATOM 5615 C C . LEU B 1 212 ? -6.836 -34.125 -28.203 1 93.31 212 LEU B C 1
ATOM 5617 O O . LEU B 1 212 ? -7.48 -34.438 -27.203 1 93.31 212 LEU B O 1
ATOM 5621 N N . PRO B 1 213 ? -7.051 -34.625 -29.453 1 95.81 213 PRO B N 1
ATOM 5622 C CA . PRO B 1 213 ? -7.965 -35.75 -29.562 1 95.81 213 PRO B CA 1
ATOM 5623 C C . PRO B 1 213 ? -7.469 -36.969 -28.812 1 95.81 213 PRO B C 1
ATOM 5625 O O . PRO B 1 213 ? -6.266 -37.25 -28.766 1 95.81 213 PRO B O 1
ATOM 5628 N N . CYS B 1 214 ? -8.391 -37.656 -28.219 1 96.56 214 CYS B N 1
ATOM 5629 C CA . CYS B 1 214 ? -8.07 -38.969 -27.703 1 96.56 214 CYS B CA 1
ATOM 5630 C C . CYS B 1 214 ? -7.902 -39.969 -28.828 1 96.56 214 CYS B C 1
ATOM 5632 O O . CYS B 1 214 ? -8.57 -39.875 -29.875 1 96.56 214 CYS B O 1
ATOM 5634 N N . LEU B 1 215 ? -7.027 -40.906 -28.625 1 97.75 215 LEU B N 1
ATOM 5635 C CA . LEU B 1 215 ? -6.703 -41.844 -29.688 1 97.75 215 LEU B CA 1
ATOM 5636 C C . LEU B 1 215 ? -6.918 -43.281 -29.219 1 97.75 215 LEU B C 1
ATOM 5638 O O . LEU B 1 215 ? -6.781 -43.562 -28.031 1 97.75 215 LEU B O 1
ATOM 5642 N N . THR B 1 216 ? -7.23 -44.094 -30.141 1 96.62 216 THR B N 1
ATOM 5643 C CA . THR B 1 216 ? -7.141 -45.531 -29.875 1 96.62 216 THR B CA 1
ATOM 5644 C C . THR B 1 216 ? -5.684 -45.969 -29.75 1 96.62 216 THR B C 1
ATOM 5646 O O . THR B 1 216 ? -4.77 -45.188 -30.031 1 96.62 216 THR B O 1
ATOM 5649 N N . MET B 1 217 ? -5.508 -47.188 -29.328 1 94.19 217 MET B N 1
ATOM 5650 C CA . MET B 1 217 ? -4.152 -47.688 -29.094 1 94.19 217 MET B CA 1
ATOM 5651 C C . MET B 1 217 ? -3.361 -47.75 -30.406 1 94.19 217 MET B C 1
ATOM 5653 O O . MET B 1 217 ? -2.131 -47.688 -30.391 1 94.19 217 MET B O 1
ATOM 5657 N N . ASP B 1 218 ? -4.066 -47.781 -31.438 1 94.56 218 ASP B N 1
ATOM 5658 C CA . ASP B 1 218 ? -3.395 -47.844 -32.719 1 94.56 218 ASP B CA 1
ATOM 5659 C C . ASP B 1 218 ? -3.361 -46.469 -33.375 1 94.56 218 ASP B C 1
ATOM 5661 O O . ASP B 1 218 ? -3.059 -46.344 -34.562 1 94.56 218 ASP B O 1
ATOM 5665 N N . GLY B 1 219 ? -3.719 -45.406 -32.688 1 96.12 219 GLY B N 1
ATOM 5666 C CA . GLY B 1 219 ? -3.463 -44.031 -33.125 1 96.12 219 GLY B CA 1
ATOM 5667 C C . GLY B 1 219 ? -4.629 -43.438 -33.875 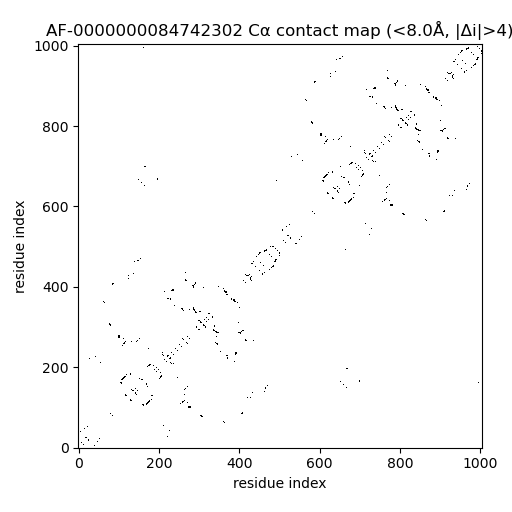1 96.12 219 GLY B C 1
ATOM 5668 O O . GLY B 1 219 ? -4.469 -42.406 -34.531 1 96.12 219 GLY B O 1
ATOM 5669 N N . LYS B 1 220 ? -5.816 -44.031 -33.75 1 97.56 220 LYS B N 1
ATOM 5670 C CA . LYS B 1 220 ? -6.988 -43.469 -34.438 1 97.56 220 LYS B CA 1
ATOM 5671 C C . LYS B 1 220 ? -7.766 -42.531 -33.5 1 97.56 220 LYS B C 1
ATOM 5673 O O . LYS B 1 220 ? -7.969 -42.844 -32.344 1 97.56 220 LYS B O 1
ATOM 5678 N N . ILE B 1 221 ? -8.211 -41.438 -34.125 1 97.94 221 ILE B N 1
ATOM 5679 C CA . ILE B 1 221 ? -9 -40.469 -33.375 1 97.94 221 ILE B CA 1
ATOM 5680 C C . ILE B 1 221 ? -10.297 -41.125 -32.906 1 97.94 221 ILE B C 1
ATOM 5682 O O . ILE B 1 221 ? -10.992 -41.781 -33.688 1 97.94 221 ILE B O 1
ATOM 5686 N N . ILE B 1 222 ? -10.633 -40.906 -31.688 1 97.62 222 ILE B N 1
ATOM 5687 C CA . ILE B 1 222 ? -11.844 -41.5 -31.125 1 97.62 222 ILE B CA 1
ATOM 5688 C C . ILE B 1 222 ? -13.008 -40.5 -31.266 1 97.62 222 ILE B C 1
ATOM 5690 O O . ILE B 1 222 ? -12.883 -39.344 -30.922 1 97.62 222 ILE B O 1
ATOM 5694 N N . LEU B 1 223 ? -14.102 -41 -31.812 1 97.19 223 LEU B N 1
ATOM 5695 C CA . LEU B 1 223 ? -15.367 -40.281 -31.766 1 97.19 223 LEU B CA 1
ATOM 5696 C C . LEU B 1 223 ? -16.141 -40.625 -30.516 1 97.19 223 LEU B C 1
ATOM 5698 O O . LEU B 1 223 ? -16.453 -41.812 -30.266 1 97.19 223 LEU B O 1
ATOM 5702 N N . GLU B 1 224 ? -16.453 -39.656 -29.703 1 95.44 224 GLU B N 1
ATOM 5703 C CA . GLU B 1 224 ? -17.281 -39.906 -28.531 1 95.44 224 GLU B CA 1
ATOM 5704 C C . GLU B 1 224 ? -18.766 -39.969 -28.891 1 95.44 224 GLU B C 1
ATOM 5706 O O . GLU B 1 224 ? -19.562 -40.562 -28.172 1 95.44 224 GLU B O 1
ATOM 5711 N N . GLY B 1 225 ? -19.141 -39.281 -29.844 1 94.94 225 GLY B N 1
ATOM 5712 C CA . GLY B 1 225 ? -20.422 -39.344 -30.531 1 94.94 225 GLY B CA 1
ATOM 5713 C C . GLY B 1 225 ? -20.281 -39.344 -32.031 1 94.94 225 GLY B C 1
ATOM 5714 O O . GLY B 1 225 ? -19.203 -39.062 -32.562 1 94.94 225 GLY B O 1
ATOM 5715 N N . LYS B 1 226 ? -21.406 -39.594 -32.688 1 95 226 LYS B N 1
ATOM 5716 C CA . LYS B 1 226 ? -21.344 -39.625 -34.156 1 95 226 LYS B CA 1
ATOM 5717 C C . LYS B 1 226 ? -20.875 -38.281 -34.719 1 95 226 LYS B C 1
ATOM 5719 O O . LYS B 1 226 ? -20.281 -38.25 -35.812 1 95 226 LYS B O 1
ATOM 5724 N N . ASP B 1 227 ? -21.141 -37.25 -33.969 1 94.94 227 ASP B N 1
ATOM 5725 C CA . ASP B 1 227 ? -20.859 -35.906 -34.438 1 94.94 227 ASP B CA 1
ATOM 5726 C C . ASP B 1 227 ? -19.812 -35.219 -33.562 1 94.94 227 ASP B C 1
ATOM 5728 O O . ASP B 1 227 ? -19.688 -34 -33.594 1 94.94 227 ASP B O 1
ATOM 5732 N N . LYS B 1 228 ? -19.078 -36 -32.75 1 95.75 228 LYS B N 1
ATOM 5733 C CA . LYS B 1 228 ? -18.219 -35.344 -31.766 1 95.75 228 LYS B CA 1
ATOM 5734 C C . LYS B 1 228 ? -16.938 -36.156 -31.547 1 95.75 228 LYS B C 1
ATOM 5736 O O . LYS B 1 228 ? -17 -37.344 -31.234 1 95.75 228 LYS B O 1
ATOM 5741 N N . VAL B 1 229 ? -15.789 -35.5 -31.719 1 96.38 229 VAL B N 1
ATOM 5742 C CA . VAL B 1 229 ? -14.484 -36.094 -31.438 1 96.38 229 VAL B CA 1
ATOM 5743 C C . VAL B 1 229 ? -14.227 -36.062 -29.938 1 96.38 229 VAL B C 1
ATOM 5745 O O . VAL B 1 229 ? -14.539 -35.094 -29.25 1 96.38 229 VAL B O 1
ATOM 5748 N N . ALA B 1 230 ? -13.719 -37.156 -29.391 1 95.31 230 ALA B N 1
ATOM 5749 C CA . ALA B 1 230 ? -13.273 -37.188 -28 1 95.31 230 ALA B CA 1
ATOM 5750 C C . ALA B 1 230 ? -12.008 -36.344 -27.828 1 95.31 230 ALA B C 1
ATOM 5752 O O . ALA B 1 230 ? -10.969 -36.656 -28.406 1 95.31 230 ALA B O 1
ATOM 5753 N N . ILE B 1 231 ? -12.109 -35.344 -27.062 1 93.31 231 ILE B N 1
ATOM 5754 C CA . ILE B 1 231 ? -10.984 -34.438 -26.844 1 93.31 231 ILE B CA 1
ATOM 5755 C C . ILE B 1 231 ? -10.602 -34.469 -25.359 1 93.31 231 ILE B C 1
ATOM 5757 O O . ILE B 1 231 ? -11.453 -34.688 -24.5 1 93.31 231 ILE B O 1
ATOM 5761 N N . ALA B 1 232 ? -9.359 -34.25 -25.031 1 89 232 ALA B N 1
ATOM 5762 C CA . ALA B 1 232 ? -8.828 -34.125 -23.672 1 89 232 ALA B CA 1
ATOM 5763 C C . ALA B 1 232 ? -7.832 -32.969 -23.594 1 89 232 ALA B C 1
ATOM 5765 O O . ALA B 1 232 ? -7.215 -32.594 -24.594 1 89 232 ALA B O 1
ATOM 5766 N N . PRO B 1 233 ? -7.738 -32.375 -22.375 1 88.81 233 PRO B N 1
ATOM 5767 C CA . PRO B 1 233 ? -6.672 -31.375 -22.203 1 88.81 233 PRO B CA 1
ATOM 5768 C C . PRO B 1 233 ? -5.301 -31.922 -22.609 1 88.81 233 PRO B C 1
ATOM 5770 O O . PRO B 1 233 ? -5.035 -33.125 -22.453 1 88.81 233 PRO B O 1
ATOM 5773 N N . ASP B 1 234 ? -4.484 -31.125 -23.141 1 89.69 234 ASP B N 1
ATOM 5774 C CA . ASP B 1 234 ? -3.174 -31.547 -23.625 1 89.69 234 ASP B CA 1
ATOM 5775 C C . ASP B 1 234 ? -2.135 -31.516 -22.5 1 89.69 234 ASP B C 1
ATOM 5777 O O . ASP B 1 234 ? -0.932 -31.5 -22.766 1 89.69 234 ASP B O 1
ATOM 5781 N N . GLY B 1 235 ? -2.613 -31.5 -21.156 1 89.19 235 GLY B N 1
ATOM 5782 C CA . GLY B 1 235 ? -1.706 -31.484 -20.016 1 89.19 235 GLY B CA 1
ATOM 5783 C C . GLY B 1 235 ? -1.274 -30.078 -19.625 1 89.19 235 GLY B C 1
ATOM 5784 O O . GLY B 1 235 ? -1.503 -29.125 -20.375 1 89.19 235 GLY B O 1
ATOM 5785 N N . ASN B 1 236 ? -0.552 -29.969 -18.5 1 91.06 236 ASN B N 1
ATOM 5786 C CA . ASN B 1 236 ? -0.125 -28.641 -18.047 1 91.06 236 ASN B CA 1
ATOM 5787 C C . ASN B 1 236 ? 1 -28.094 -18.922 1 91.06 236 ASN B C 1
ATOM 5789 O O . ASN B 1 236 ? 1.261 -26.891 -18.922 1 91.06 236 ASN B O 1
ATOM 5793 N N . GLY B 1 237 ? 1.605 -28.953 -19.719 1 91.69 237 GLY B N 1
ATOM 5794 C CA . GLY B 1 237 ? 2.545 -28.484 -20.719 1 91.69 237 GLY B CA 1
ATOM 5795 C C . GLY B 1 237 ? 1.877 -27.75 -21.859 1 91.69 237 GLY B C 1
ATOM 5796 O O . GLY B 1 237 ? 2.547 -27.078 -22.641 1 91.69 237 GLY B O 1
ATOM 5797 N N . GLY B 1 238 ? 0.589 -27.859 -21.953 1 90.25 238 GLY B N 1
ATOM 5798 C CA . GLY B 1 238 ? -0.172 -27.062 -22.906 1 90.25 238 GLY B CA 1
ATOM 5799 C C . GLY B 1 238 ? -0.017 -25.578 -22.719 1 90.25 238 GLY B C 1
ATOM 5800 O O . GLY B 1 238 ? -0.368 -24.781 -23.594 1 90.25 238 GLY B O 1
ATOM 5801 N N . ILE B 1 239 ? 0.556 -25.234 -21.578 1 93.75 239 ILE B N 1
ATOM 5802 C CA . ILE B 1 239 ? 0.765 -23.828 -21.266 1 93.75 239 ILE B CA 1
ATOM 5803 C C . ILE B 1 239 ? 1.626 -23.172 -22.344 1 93.75 239 ILE B C 1
ATOM 5805 O O . ILE B 1 239 ? 1.43 -22 -22.688 1 93.75 239 ILE B O 1
ATOM 5809 N N . TYR B 1 240 ? 2.539 -23.891 -22.922 1 93.5 240 TYR B N 1
ATOM 5810 C CA . TYR B 1 240 ? 3.525 -23.312 -23.812 1 93.5 240 TYR B CA 1
ATOM 5811 C C . TYR B 1 240 ? 2.879 -22.891 -25.125 1 93.5 240 TYR B C 1
ATOM 5813 O O . TYR B 1 240 ? 3.15 -21.797 -25.641 1 93.5 240 TYR B O 1
ATOM 5821 N N . ALA B 1 241 ? 2.039 -23.734 -25.625 1 89.81 241 ALA B N 1
ATOM 5822 C CA . ALA B 1 241 ? 1.286 -23.328 -26.797 1 89.81 241 ALA B CA 1
ATOM 5823 C C . ALA B 1 241 ? 0.293 -22.219 -26.469 1 89.81 241 ALA B C 1
ATOM 5825 O O . ALA B 1 241 ? 0.102 -21.281 -27.25 1 89.81 241 ALA B O 1
ATOM 5826 N N . ALA B 1 242 ? -0.304 -22.312 -25.359 1 92 242 ALA B N 1
ATOM 5827 C CA . ALA B 1 242 ? -1.36 -21.391 -24.953 1 92 242 ALA B CA 1
ATOM 5828 C C . ALA B 1 242 ? -0.81 -19.984 -24.75 1 92 242 ALA B C 1
ATOM 5830 O O . ALA B 1 242 ? -1.439 -19 -25.141 1 92 242 ALA B O 1
ATOM 5831 N N . VAL B 1 243 ? 0.384 -19.828 -24.125 1 94.06 243 VAL B N 1
ATOM 5832 C CA . VAL B 1 243 ? 0.918 -18.5 -23.828 1 94.06 243 VAL B CA 1
ATOM 5833 C C . VAL B 1 243 ? 1.289 -17.797 -25.141 1 94.06 243 VAL B C 1
ATOM 5835 O O . VAL B 1 243 ? 1.328 -16.562 -25.188 1 94.06 243 VAL B O 1
ATOM 5838 N N . VAL B 1 244 ? 1.574 -18.562 -26.156 1 90.88 244 VAL B N 1
ATOM 5839 C CA . VAL B 1 244 ? 1.88 -17.984 -27.453 1 90.88 244 VAL B CA 1
ATOM 5840 C C . VAL B 1 244 ? 0.583 -17.656 -28.188 1 90.88 244 VAL B C 1
ATOM 5842 O O . VAL B 1 244 ? 0.36 -16.5 -28.578 1 90.88 244 VAL B O 1
ATOM 5845 N N . ASN B 1 245 ? -0.35 -18.562 -28.266 1 90.62 245 ASN B N 1
ATOM 5846 C CA . ASN B 1 245 ? -1.521 -18.469 -29.125 1 90.62 245 ASN B CA 1
ATOM 5847 C C . ASN B 1 245 ? -2.594 -17.578 -28.531 1 90.62 245 ASN B C 1
ATOM 5849 O O . ASN B 1 245 ? -3.432 -17.031 -29.25 1 90.62 245 ASN B O 1
ATOM 5853 N N . LYS B 1 246 ? -2.521 -17.453 -27.266 1 93.31 246 LYS B N 1
ATOM 5854 C CA . LYS B 1 246 ? -3.586 -16.703 -26.594 1 93.31 246 LYS B CA 1
ATOM 5855 C C . LYS B 1 246 ? -3.109 -15.305 -26.203 1 93.31 246 LYS B C 1
ATOM 5857 O O . LYS B 1 246 ? -3.773 -14.609 -25.438 1 93.31 246 LYS B O 1
ATOM 5862 N N . GLY B 1 247 ? -1.896 -14.961 -26.625 1 94.81 247 GLY B N 1
ATOM 5863 C CA . GLY B 1 247 ? -1.444 -13.586 -26.516 1 94.81 247 GLY B CA 1
ATOM 5864 C C . GLY B 1 247 ? -0.794 -13.273 -25.172 1 94.81 247 GLY B C 1
ATOM 5865 O O . GLY B 1 247 ? -0.579 -12.109 -24.828 1 94.81 247 GLY B O 1
ATOM 5866 N N . VAL B 1 248 ? -0.526 -14.227 -24.406 1 97.31 248 VAL B N 1
ATOM 5867 C CA . VAL B 1 248 ? 0.084 -14.016 -23.094 1 97.31 248 VAL B CA 1
ATOM 5868 C C . VAL B 1 248 ? 1.494 -13.453 -23.266 1 97.31 248 VAL B C 1
ATOM 5870 O O . VAL B 1 248 ? 1.873 -12.5 -22.594 1 97.31 248 VAL B O 1
ATOM 5873 N N . ILE B 1 249 ? 2.256 -14.039 -24.156 1 97.69 249 ILE B N 1
ATOM 5874 C CA . ILE B 1 249 ? 3.617 -13.562 -24.375 1 97.69 249 ILE B CA 1
ATOM 5875 C C . ILE B 1 249 ? 3.588 -12.109 -24.844 1 97.69 249 ILE B C 1
ATOM 5877 O O . ILE B 1 249 ? 4.383 -11.289 -24.375 1 97.69 249 ILE B O 1
ATOM 5881 N N . LYS B 1 250 ? 2.701 -11.789 -25.766 1 97.56 250 LYS B N 1
ATOM 5882 C CA . LYS B 1 250 ? 2.547 -10.414 -26.219 1 97.56 250 LYS B CA 1
ATOM 5883 C C . LYS B 1 250 ? 2.246 -9.477 -25.047 1 97.56 250 LYS B C 1
ATOM 5885 O O . LYS B 1 250 ? 2.842 -8.406 -24.938 1 97.56 250 LYS B O 1
ATOM 5890 N N . SER B 1 251 ? 1.341 -9.898 -24.234 1 98.19 251 SER B N 1
ATOM 5891 C CA . SER B 1 251 ? 0.974 -9.117 -23.062 1 98.19 251 SER B CA 1
ATOM 5892 C C . SER B 1 251 ? 2.168 -8.922 -22.141 1 98.19 251 SER B C 1
ATOM 5894 O O . SER B 1 251 ? 2.404 -7.816 -21.641 1 98.19 251 SER B O 1
ATOM 5896 N N . LEU B 1 252 ? 2.895 -9.992 -21.859 1 98.5 252 LEU B N 1
ATOM 5897 C CA . LEU B 1 252 ? 4.082 -9.906 -21.031 1 98.5 252 LEU B CA 1
ATOM 5898 C C . LEU B 1 252 ? 5.066 -8.875 -21.578 1 98.5 252 LEU B C 1
ATOM 5900 O O . LEU B 1 252 ? 5.578 -8.039 -20.828 1 98.5 252 LEU B O 1
ATOM 5904 N N . LYS B 1 253 ? 5.309 -8.945 -22.828 1 98.06 253 LYS B N 1
ATOM 5905 C CA . LYS B 1 253 ? 6.266 -8.047 -23.469 1 98.06 253 LYS B CA 1
ATOM 5906 C C . LYS B 1 253 ? 5.777 -6.605 -23.422 1 98.06 253 LYS B C 1
ATOM 5908 O O . LYS B 1 253 ? 6.551 -5.691 -23.125 1 98.06 253 LYS B O 1
ATOM 5913 N N . GLU B 1 254 ? 4.523 -6.402 -23.719 1 98.12 254 GLU B N 1
ATOM 5914 C CA . GLU B 1 254 ? 3.959 -5.055 -23.688 1 98.12 254 GLU B CA 1
ATOM 5915 C C . GLU B 1 254 ? 4.035 -4.445 -22.297 1 98.12 254 GLU B C 1
ATOM 5917 O O . GLU B 1 254 ? 4.219 -3.232 -22.156 1 98.12 254 GLU B O 1
ATOM 5922 N N . ARG B 1 255 ? 3.945 -5.234 -21.297 1 97.75 255 ARG B N 1
ATOM 5923 C CA . ARG B 1 255 ? 3.969 -4.773 -19.922 1 97.75 255 ARG B CA 1
ATOM 5924 C C . ARG B 1 255 ? 5.398 -4.652 -19.406 1 97.75 255 ARG B C 1
ATOM 5926 O O . ARG B 1 255 ? 5.625 -4.164 -18.297 1 97.75 255 ARG B O 1
ATOM 5933 N N . GLY B 1 256 ? 6.332 -5.164 -20.188 1 97.94 256 GLY B N 1
ATOM 5934 C CA . GLY B 1 256 ? 7.727 -5.117 -19.766 1 97.94 256 GLY B CA 1
ATOM 5935 C C . GLY B 1 256 ? 8.078 -6.188 -18.75 1 97.94 256 GLY B C 1
ATOM 5936 O O . GLY B 1 256 ? 9.031 -6.027 -17.984 1 97.94 256 GLY B O 1
ATOM 5937 N N . ILE B 1 257 ? 7.316 -7.262 -18.703 1 98.75 257 ILE B N 1
ATOM 5938 C CA . ILE B 1 257 ? 7.551 -8.367 -17.781 1 98.75 257 ILE B CA 1
ATOM 5939 C C . ILE B 1 257 ? 8.742 -9.195 -18.266 1 98.75 257 ILE B C 1
ATOM 5941 O O . ILE B 1 257 ? 8.789 -9.617 -19.422 1 98.75 257 ILE B O 1
ATOM 5945 N N . LEU B 1 258 ? 9.648 -9.477 -17.359 1 98.81 258 LEU B N 1
ATOM 5946 C CA . LEU B 1 258 ? 10.852 -10.227 -17.703 1 98.81 258 LEU B CA 1
ATOM 5947 C C . LEU B 1 258 ? 10.773 -11.648 -17.156 1 98.81 258 LEU B C 1
ATOM 5949 O O . LEU B 1 258 ? 11.391 -12.562 -17.703 1 98.81 258 LEU B O 1
ATOM 5953 N N . TYR B 1 259 ? 10.023 -11.844 -16.062 1 98.88 259 TYR B N 1
ATOM 5954 C CA . TYR B 1 259 ? 10.039 -13.125 -15.367 1 98.88 259 TYR B CA 1
ATOM 5955 C C . TYR B 1 259 ? 8.633 -13.547 -14.969 1 98.88 259 TYR B C 1
ATOM 5957 O O . TYR B 1 259 ? 7.789 -12.703 -14.656 1 98.88 259 TYR B O 1
ATOM 5965 N N . SER B 1 260 ? 8.383 -14.852 -14.969 1 98.81 260 SER B N 1
ATOM 5966 C CA . SER B 1 260 ? 7.094 -15.375 -14.531 1 98.81 260 SER B CA 1
ATOM 5967 C C . SER B 1 260 ? 7.277 -16.516 -13.539 1 98.81 260 SER B C 1
ATOM 5969 O O . SER B 1 260 ? 8.148 -17.375 -13.719 1 98.81 260 SER B O 1
ATOM 5971 N N . HIS B 1 261 ? 6.574 -16.469 -12.461 1 98.88 261 HIS B N 1
ATOM 5972 C CA . HIS B 1 261 ? 6.402 -17.594 -11.555 1 98.88 261 HIS B CA 1
ATOM 5973 C C . HIS B 1 261 ? 5.215 -18.453 -11.961 1 98.88 261 HIS B C 1
ATOM 5975 O O . HIS B 1 261 ? 4.086 -17.969 -12.031 1 98.88 261 HIS B O 1
ATOM 5981 N N . CYS B 1 262 ? 5.438 -19.719 -12.266 1 98.69 262 CYS B N 1
ATOM 5982 C CA . CYS B 1 262 ? 4.414 -20.625 -12.781 1 98.69 262 CYS B CA 1
ATOM 5983 C C . CYS B 1 262 ? 4.207 -21.797 -11.844 1 98.69 262 CYS B C 1
ATOM 5985 O O . CYS B 1 262 ? 5.164 -22.5 -11.5 1 98.69 262 CYS B O 1
ATOM 5987 N N . TYR B 1 263 ? 2.998 -22.031 -11.414 1 98 263 TYR B N 1
ATOM 5988 C CA . TYR B 1 263 ? 2.719 -23.125 -10.5 1 98 263 TYR B CA 1
ATOM 5989 C C . TYR B 1 263 ? 1.287 -23.625 -10.664 1 98 263 TYR B C 1
ATOM 5991 O O . TYR B 1 263 ? 0.52 -23.078 -11.453 1 98 263 TYR B O 1
ATOM 5999 N N . CYS B 1 264 ? 0.958 -24.719 -9.969 1 96.75 264 CYS B N 1
ATOM 6000 C CA . CYS B 1 264 ? -0.359 -25.344 -10.062 1 96.75 264 CYS B CA 1
ATOM 6001 C C . CYS B 1 264 ? -1.284 -24.844 -8.961 1 96.75 264 CYS B C 1
ATOM 6003 O O . CYS B 1 264 ? -0.84 -24.578 -7.844 1 96.75 264 CYS B O 1
ATOM 6005 N N . VAL B 1 265 ? -2.559 -24.812 -9.242 1 97.25 265 VAL B N 1
ATOM 6006 C CA . VAL B 1 265 ? -3.555 -24.172 -8.375 1 97.25 265 VAL B CA 1
ATOM 6007 C C . VAL B 1 265 ? -3.781 -25.031 -7.137 1 97.25 265 VAL B C 1
ATOM 6009 O O . VAL B 1 265 ? -4.277 -24.547 -6.117 1 97.25 265 VAL B O 1
ATOM 6012 N N . ASP B 1 266 ? -3.369 -26.281 -7.152 1 95.62 266 ASP B N 1
ATOM 6013 C CA . ASP B 1 266 ? -3.795 -27.219 -6.117 1 95.62 266 ASP B CA 1
ATOM 6014 C C . ASP B 1 266 ? -2.809 -27.234 -4.953 1 95.62 266 ASP B C 1
ATOM 6016 O O . ASP B 1 266 ? -2.793 -28.172 -4.156 1 95.62 266 ASP B O 1
ATOM 6020 N N . ASN B 1 267 ? -1.888 -26.359 -4.875 1 97.44 267 ASN B N 1
ATOM 6021 C CA . ASN B 1 267 ? -0.977 -26.188 -3.748 1 97.44 267 ASN B CA 1
ATOM 6022 C C . ASN B 1 267 ? -1.35 -24.953 -2.91 1 97.44 267 ASN B C 1
ATOM 6024 O O . ASN B 1 267 ? -0.985 -23.828 -3.252 1 97.44 267 ASN B O 1
ATOM 6028 N N . CYS B 1 268 ? -1.942 -25.203 -1.792 1 97.88 268 CYS B N 1
ATOM 6029 C CA . CYS B 1 268 ? -2.479 -24.109 -0.99 1 97.88 268 CYS B CA 1
ATOM 6030 C C . CYS B 1 268 ? -1.357 -23.344 -0.302 1 97.88 268 CYS B C 1
ATOM 6032 O O . CYS B 1 268 ? -1.571 -22.234 0.188 1 97.88 268 CYS B O 1
ATOM 6034 N N . LEU B 1 269 ? -0.124 -23.875 -0.261 1 98.44 269 LEU B N 1
ATOM 6035 C CA . LEU B 1 269 ? 0.993 -23.219 0.404 1 98.44 269 LEU B CA 1
ATOM 6036 C C . LEU B 1 269 ? 1.892 -22.516 -0.61 1 98.44 269 LEU B C 1
ATOM 6038 O O . LEU B 1 269 ? 2.914 -21.938 -0.243 1 98.44 269 LEU B O 1
ATOM 6042 N N . ALA B 1 270 ? 1.516 -22.578 -1.861 1 97.56 270 ALA B N 1
ATOM 6043 C CA . ALA B 1 270 ? 2.361 -21.953 -2.875 1 97.56 270 ALA B CA 1
ATOM 6044 C C . ALA B 1 270 ? 2.652 -20.5 -2.523 1 97.56 270 ALA B C 1
ATOM 6046 O O . ALA B 1 270 ? 1.738 -19.734 -2.201 1 97.56 270 ALA B O 1
ATOM 6047 N N . ARG B 1 271 ? 3.938 -20.156 -2.512 1 97.69 271 ARG B N 1
ATOM 6048 C CA . ARG B 1 271 ? 4.328 -18.75 -2.35 1 97.69 271 ARG B CA 1
ATOM 6049 C C . ARG B 1 271 ? 4.25 -18.016 -3.678 1 97.69 271 ARG B C 1
ATOM 6051 O O . ARG B 1 271 ? 5.238 -17.938 -4.41 1 97.69 271 ARG B O 1
ATOM 6058 N N . VAL B 1 272 ? 3.148 -17.406 -3.871 1 98.38 272 VAL B N 1
ATOM 6059 C CA . VAL B 1 272 ? 2.832 -16.781 -5.152 1 98.38 272 VAL B CA 1
ATOM 6060 C C . VAL B 1 272 ? 3.822 -15.656 -5.434 1 98.38 272 VAL B C 1
ATOM 6062 O O . VAL B 1 272 ? 3.996 -14.75 -4.609 1 98.38 272 VAL B O 1
ATOM 6065 N N . ALA B 1 273 ? 4.5 -15.727 -6.641 1 98.69 273 ALA B N 1
ATOM 6066 C CA . ALA B 1 273 ? 5.516 -14.742 -7.004 1 98.69 273 ALA B CA 1
ATOM 6067 C C . ALA B 1 273 ? 6.598 -14.656 -5.93 1 98.69 273 ALA B C 1
ATOM 6069 O O . ALA B 1 273 ? 7.004 -13.562 -5.539 1 98.69 273 ALA B O 1
ATOM 6070 N N . ASP B 1 274 ? 7.066 -15.766 -5.492 1 98.75 274 ASP B N 1
ATOM 6071 C CA . ASP B 1 274 ? 8.008 -15.898 -4.383 1 98.75 274 ASP B CA 1
ATOM 6072 C C . ASP B 1 274 ? 9.258 -15.047 -4.621 1 98.75 274 ASP B C 1
ATOM 6074 O O . ASP B 1 274 ? 10.094 -15.391 -5.457 1 98.75 274 ASP B O 1
ATOM 6078 N N . PRO B 1 275 ? 9.422 -13.992 -3.824 1 98.81 275 PRO B N 1
ATOM 6079 C CA . PRO B 1 275 ? 10.562 -13.102 -4.043 1 98.81 275 PRO B CA 1
ATOM 6080 C C . PRO B 1 275 ? 11.906 -13.82 -3.914 1 98.81 275 PRO B C 1
ATOM 6082 O O . PRO B 1 275 ? 12.844 -13.523 -4.656 1 98.81 275 PRO B O 1
ATOM 6085 N N . VAL B 1 276 ? 12.031 -14.766 -3.014 1 98.81 276 VAL B N 1
ATOM 6086 C CA . VAL B 1 276 ? 13.281 -15.492 -2.811 1 98.81 276 VAL B CA 1
ATOM 6087 C C . VAL B 1 276 ? 13.594 -16.328 -4.047 1 98.81 276 VAL B C 1
ATOM 6089 O O . VAL B 1 276 ? 14.719 -16.312 -4.551 1 98.81 276 VAL B O 1
ATOM 6092 N N . PHE B 1 277 ? 12.586 -17.031 -4.566 1 98.88 277 PHE B N 1
ATOM 6093 C CA . PHE B 1 277 ? 12.766 -17.875 -5.742 1 98.88 277 PHE B CA 1
ATOM 6094 C C . PHE B 1 277 ? 13.086 -17.031 -6.973 1 98.88 277 PHE B C 1
ATOM 6096 O O . PHE B 1 277 ? 13.984 -17.359 -7.742 1 98.88 277 PHE B O 1
ATOM 6103 N N . ILE B 1 278 ? 12.359 -15.906 -7.141 1 98.88 278 ILE B N 1
ATOM 6104 C CA . ILE B 1 278 ? 12.594 -15 -8.25 1 98.88 278 ILE B CA 1
ATOM 6105 C C . ILE B 1 278 ? 14.008 -14.414 -8.156 1 98.88 278 ILE B C 1
ATOM 6107 O O . ILE B 1 278 ? 14.766 -14.445 -9.125 1 98.88 278 ILE B O 1
ATOM 6111 N N . GLY B 1 279 ? 14.328 -13.938 -6.973 1 98.88 279 GLY B N 1
ATOM 6112 C CA . GLY B 1 279 ? 15.648 -13.352 -6.793 1 98.88 279 GLY B CA 1
ATOM 6113 C C . GLY B 1 279 ? 16.781 -14.336 -6.996 1 98.88 279 GLY B C 1
ATOM 6114 O O . GLY B 1 279 ? 17.781 -14.016 -7.625 1 98.88 279 GLY B O 1
ATOM 6115 N N . TYR B 1 280 ? 16.641 -15.508 -6.473 1 98.75 280 TYR B N 1
ATOM 6116 C CA . TYR B 1 280 ? 17.609 -16.578 -6.711 1 98.75 280 TYR B CA 1
ATOM 6117 C C . TYR B 1 280 ? 17.812 -16.797 -8.203 1 98.75 280 TYR B C 1
ATOM 6119 O O . TYR B 1 280 ? 18.938 -16.797 -8.695 1 98.75 280 TYR B O 1
ATOM 6127 N N . SER B 1 281 ? 16.688 -16.969 -8.922 1 98.88 281 SER B N 1
ATOM 6128 C CA . SER B 1 281 ? 16.734 -17.25 -10.352 1 98.88 281 SER B CA 1
ATOM 6129 C C . SER B 1 281 ? 17.375 -16.094 -11.125 1 98.88 281 SER B C 1
ATOM 6131 O O . SER B 1 281 ? 18.234 -16.328 -11.984 1 98.88 281 SER B O 1
ATOM 6133 N N . VAL B 1 282 ? 17 -14.875 -10.75 1 98.81 282 VAL B N 1
ATOM 6134 C CA . VAL B 1 282 ? 17.547 -13.695 -11.406 1 98.81 282 VAL B CA 1
ATOM 6135 C C . VAL B 1 282 ? 19.062 -13.617 -11.148 1 98.81 282 VAL B C 1
ATOM 6137 O O . VAL B 1 282 ? 19.828 -13.344 -12.07 1 98.81 282 VAL B O 1
ATOM 6140 N N . SER B 1 283 ? 19.484 -13.891 -9.914 1 98.44 283 SER B N 1
ATOM 6141 C CA . SER B 1 283 ? 20.891 -13.789 -9.539 1 98.44 283 SER B CA 1
ATOM 6142 C C . SER B 1 283 ? 21.734 -14.805 -10.289 1 98.44 283 SER B C 1
ATOM 6144 O O . SER B 1 283 ? 22.922 -14.586 -10.516 1 98.44 283 SER B O 1
ATOM 6146 N N . LYS B 1 284 ? 21.125 -15.883 -10.781 1 97.81 284 LYS B N 1
ATOM 6147 C CA . LYS B 1 284 ? 21.844 -16.953 -11.477 1 97.81 284 LYS B CA 1
ATOM 6148 C C . LYS B 1 284 ? 21.703 -16.797 -12.992 1 97.81 284 LYS B C 1
ATOM 6150 O O . LYS B 1 284 ? 22.281 -17.578 -13.75 1 97.81 284 LYS B O 1
ATOM 6155 N N . GLY B 1 285 ? 20.938 -15.781 -13.422 1 98.25 285 GLY B N 1
ATOM 6156 C CA . GLY B 1 285 ? 20.688 -15.641 -14.844 1 98.25 285 GLY B CA 1
ATOM 6157 C C . GLY B 1 285 ? 19.828 -16.766 -15.406 1 98.25 285 GLY B C 1
ATOM 6158 O O . GLY B 1 285 ? 19.984 -17.141 -16.578 1 98.25 285 GLY B O 1
ATOM 6159 N N . THR B 1 286 ? 18.953 -17.266 -14.609 1 98.56 286 THR B N 1
ATOM 6160 C CA . THR B 1 286 ? 18.141 -18.438 -14.938 1 98.56 286 THR B CA 1
ATOM 6161 C C . THR B 1 286 ? 17.125 -18.094 -16.031 1 98.56 286 THR B C 1
ATOM 6163 O O . THR B 1 286 ? 16.469 -17.062 -15.969 1 98.56 286 THR B O 1
ATOM 6166 N N . ASP B 1 287 ? 17.062 -18.938 -17.047 1 98.62 287 ASP B N 1
ATOM 6167 C CA . ASP B 1 287 ? 15.984 -18.766 -18.016 1 98.62 287 ASP B CA 1
ATOM 6168 C C . ASP B 1 287 ? 14.828 -19.734 -17.734 1 98.62 287 ASP B C 1
ATOM 6170 O O . ASP B 1 287 ? 13.68 -19.453 -18.094 1 98.62 287 ASP B O 1
ATOM 6174 N N . CYS B 1 288 ? 15.117 -20.859 -17.172 1 98.56 288 CYS B N 1
ATOM 6175 C CA . CYS B 1 288 ? 14.156 -21.875 -16.734 1 98.56 288 CYS B CA 1
ATOM 6176 C C . CYS B 1 288 ? 14.562 -22.453 -15.391 1 98.56 288 CYS B C 1
ATOM 6178 O O . CYS B 1 288 ? 15.672 -22.984 -15.25 1 98.56 288 CYS B O 1
ATOM 6180 N N . GLY B 1 289 ? 13.758 -22.297 -14.398 1 98.69 289 GLY B N 1
ATOM 6181 C CA . GLY B 1 289 ? 14.055 -22.797 -13.07 1 98.69 289 GLY B CA 1
ATOM 6182 C C . GLY B 1 289 ? 12.883 -23.516 -12.43 1 98.69 289 GLY B C 1
ATOM 6183 O O . GLY B 1 289 ? 11.766 -23.469 -12.945 1 98.69 289 GLY B O 1
ATOM 6184 N N . VAL B 1 290 ? 13.172 -24.25 -11.352 1 98.81 290 VAL B N 1
ATOM 6185 C CA . VAL B 1 290 ? 12.125 -25.016 -10.695 1 98.81 290 VAL B CA 1
ATOM 6186 C C . VAL B 1 290 ? 12.383 -25.062 -9.188 1 98.81 290 VAL B C 1
ATOM 6188 O O . VAL B 1 290 ? 13.539 -25.094 -8.75 1 98.81 290 VAL B O 1
ATOM 6191 N N . LYS B 1 291 ? 11.281 -24.984 -8.398 1 98.44 291 LYS B N 1
ATOM 6192 C CA . LYS B 1 291 ? 11.32 -25.297 -6.973 1 98.44 291 LYS B CA 1
ATOM 6193 C C . LYS B 1 291 ? 11.125 -26.781 -6.73 1 98.44 291 LYS B C 1
ATOM 6195 O O . LYS B 1 291 ? 10.305 -27.422 -7.398 1 98.44 291 LYS B O 1
ATOM 6200 N N . VAL B 1 292 ? 11.891 -27.25 -5.754 1 98.69 292 VAL B N 1
ATOM 6201 C CA . VAL B 1 292 ? 11.719 -28.641 -5.34 1 98.69 292 VAL B CA 1
ATOM 6202 C C . VAL B 1 292 ? 11.641 -28.719 -3.816 1 98.69 292 VAL B C 1
ATOM 6204 O O . VAL B 1 292 ? 11.984 -27.766 -3.121 1 98.69 292 VAL B O 1
ATOM 6207 N N . VAL B 1 293 ? 11.07 -29.75 -3.303 1 98.12 293 VAL B N 1
ATOM 6208 C CA . VAL B 1 293 ? 11.18 -30.109 -1.892 1 98.12 293 VAL B CA 1
ATOM 6209 C C . VAL B 1 293 ? 11.914 -31.438 -1.748 1 98.12 293 VAL B C 1
ATOM 6211 O O . VAL B 1 293 ? 12 -32.219 -2.705 1 98.12 293 VAL B O 1
ATOM 6214 N N . SER B 1 294 ? 12.453 -31.656 -0.575 1 96.31 294 SER B N 1
ATOM 6215 C CA . SER B 1 294 ? 13.086 -32.938 -0.323 1 96.31 294 SER B CA 1
ATOM 6216 C C . SER B 1 294 ? 12.047 -34.062 -0.253 1 96.31 294 SER B C 1
ATOM 6218 O O . SER B 1 294 ? 10.992 -33.906 0.365 1 96.31 294 SER B O 1
ATOM 6220 N N . LYS B 1 295 ? 12.367 -35.125 -0.908 1 94.75 295 LYS B N 1
ATOM 6221 C CA . LYS B 1 295 ? 11.516 -36.312 -0.73 1 94.75 295 LYS B CA 1
ATOM 6222 C C . LYS B 1 295 ? 11.398 -36.688 0.744 1 94.75 295 LYS B C 1
ATOM 6224 O O . LYS B 1 295 ? 12.375 -36.625 1.486 1 94.75 295 LYS B O 1
ATOM 6229 N N . ALA B 1 296 ? 10.211 -37.062 1.051 1 88.31 296 ALA B N 1
ATOM 6230 C CA . ALA B 1 296 ? 9.992 -37.5 2.432 1 88.31 296 ALA B CA 1
ATOM 6231 C C . ALA B 1 296 ? 10.609 -38.875 2.693 1 88.31 296 ALA B C 1
ATOM 6233 O O . ALA B 1 296 ? 11.039 -39.156 3.812 1 88.31 296 ALA B O 1
ATOM 6234 N N . SER B 1 297 ? 10.586 -39.688 1.736 1 91.19 297 SER B N 1
ATOM 6235 C CA . SER B 1 297 ? 11.156 -41.031 1.775 1 91.19 297 SER B CA 1
ATOM 6236 C C . SER B 1 297 ? 11.531 -41.531 0.378 1 91.19 297 SER B C 1
ATOM 6238 O O . SER B 1 297 ? 11.062 -40.969 -0.621 1 91.19 297 SER B O 1
ATOM 6240 N N . PRO B 1 298 ? 12.383 -42.469 0.304 1 91.94 298 PRO B N 1
ATOM 6241 C CA . PRO B 1 298 ? 12.742 -43 -1.006 1 91.94 298 PRO B CA 1
ATOM 6242 C C . PRO B 1 298 ? 11.531 -43.469 -1.806 1 91.94 298 PRO B C 1
ATOM 6244 O O . PRO B 1 298 ? 11.547 -43.438 -3.039 1 91.94 298 PRO B O 1
ATOM 6247 N N . GLU B 1 299 ? 10.469 -43.844 -1.065 1 89.94 299 GLU B N 1
ATOM 6248 C CA . GLU B 1 299 ? 9.312 -44.469 -1.705 1 89.94 299 GLU B CA 1
ATOM 6249 C C . GLU B 1 299 ? 8.258 -43.438 -2.074 1 89.94 299 GLU B C 1
ATOM 6251 O O . GLU B 1 299 ? 7.258 -43.781 -2.721 1 89.94 299 GLU B O 1
ATOM 6256 N N . GLU B 1 300 ? 8.461 -42.219 -1.649 1 89.56 300 GLU B N 1
ATOM 6257 C CA . GLU B 1 300 ? 7.457 -41.219 -1.979 1 89.56 300 GLU B CA 1
ATOM 6258 C C . GLU B 1 300 ? 7.172 -41.188 -3.479 1 89.56 300 GLU B C 1
ATOM 6260 O O . GLU B 1 300 ? 8.094 -41.062 -4.289 1 89.56 300 GLU B O 1
ATOM 6265 N N . PRO B 1 301 ? 5.898 -41.375 -3.861 1 88.12 301 PRO B N 1
ATOM 6266 C CA . PRO B 1 301 ? 5.535 -41.406 -5.277 1 88.12 301 PRO B CA 1
ATOM 6267 C C . PRO B 1 301 ? 5.527 -40.031 -5.934 1 88.12 301 PRO B C 1
ATOM 6269 O O . PRO B 1 301 ? 4.465 -39.531 -6.285 1 88.12 301 PRO B O 1
ATOM 6272 N N . VAL B 1 302 ? 6.68 -39.531 -6.129 1 91.94 302 VAL B N 1
ATOM 6273 C CA . VAL B 1 302 ? 6.816 -38.219 -6.727 1 91.94 302 VAL B CA 1
ATOM 6274 C C . VAL B 1 302 ? 7.969 -38.219 -7.734 1 91.94 302 VAL B C 1
ATOM 6276 O O . VAL B 1 302 ? 8.945 -38.969 -7.559 1 91.94 302 VAL B O 1
ATOM 6279 N N . GLY B 1 303 ? 7.742 -37.469 -8.789 1 93.38 303 GLY B N 1
ATOM 6280 C CA . GLY B 1 303 ? 8.836 -37.281 -9.734 1 93.38 303 GLY B CA 1
ATOM 6281 C C . GLY B 1 303 ? 10.016 -36.562 -9.148 1 93.38 303 GLY B C 1
ATOM 6282 O O . GLY B 1 303 ? 9.852 -35.688 -8.273 1 93.38 303 GLY B O 1
ATOM 6283 N N . VAL B 1 304 ? 11.227 -36.906 -9.633 1 96.44 304 VAL B N 1
ATOM 6284 C CA . VAL B 1 304 ? 12.453 -36.312 -9.125 1 96.44 304 VAL B CA 1
ATOM 6285 C C . VAL B 1 304 ? 13.148 -35.531 -10.25 1 96.44 304 VAL B C 1
ATOM 6287 O O . VAL B 1 304 ? 13.266 -36.031 -11.375 1 96.44 304 VAL B O 1
ATOM 6290 N N . VAL B 1 305 ? 13.531 -34.312 -9.945 1 97.88 305 VAL B N 1
ATOM 6291 C CA . VAL B 1 305 ? 14.336 -33.531 -10.883 1 97.88 305 VAL B CA 1
ATOM 6292 C C . VAL B 1 305 ? 15.781 -34.031 -10.859 1 97.88 305 VAL B C 1
ATOM 6294 O O . VAL B 1 305 ? 16.406 -34.094 -9.797 1 97.88 305 VAL B O 1
ATOM 6297 N N . CYS B 1 306 ? 16.297 -34.406 -11.961 1 97.06 306 CYS B N 1
ATOM 6298 C CA . CYS B 1 306 ? 17.656 -34.938 -12.07 1 97.06 306 CYS B CA 1
ATOM 6299 C C . CYS B 1 306 ? 18.172 -34.844 -13.5 1 97.06 306 CYS B C 1
ATOM 6301 O O . CYS B 1 306 ? 17.609 -34.094 -14.312 1 97.06 306 CYS B O 1
ATOM 6303 N N . VAL B 1 307 ? 19.344 -35.406 -13.727 1 95.75 307 VAL B N 1
ATOM 6304 C CA . VAL B 1 307 ? 19.922 -35.5 -15.062 1 95.75 307 VAL B CA 1
ATOM 6305 C C . VAL B 1 307 ? 19.703 -36.906 -15.633 1 95.75 307 VAL B C 1
ATOM 6307 O O . VAL B 1 307 ? 20.094 -37.906 -15.016 1 95.75 307 VAL B O 1
ATOM 6310 N N . ARG B 1 308 ? 18.969 -36.969 -16.703 1 90.94 308 ARG B N 1
ATOM 6311 C CA . ARG B 1 308 ? 18.75 -38.219 -17.438 1 90.94 308 ARG B CA 1
ATOM 6312 C C . ARG B 1 308 ? 19.422 -38.156 -18.812 1 90.94 308 ARG B C 1
ATOM 6314 O O . ARG B 1 308 ? 19.062 -37.344 -19.656 1 90.94 308 ARG B O 1
ATOM 6321 N N . ASP B 1 309 ? 20.359 -39.062 -19.031 1 89.5 309 ASP B N 1
ATOM 6322 C CA . ASP B 1 309 ? 21.094 -39.125 -20.281 1 89.5 309 ASP B CA 1
ATOM 6323 C C . ASP B 1 309 ? 21.672 -37.781 -20.672 1 89.5 309 ASP B C 1
ATOM 6325 O O . ASP B 1 309 ? 21.547 -37.344 -21.828 1 89.5 309 ASP B O 1
ATOM 6329 N N . GLY B 1 310 ? 22.141 -37.062 -19.672 1 92.44 310 GLY B N 1
ATOM 6330 C CA . GLY B 1 310 ? 22.875 -35.812 -19.875 1 92.44 310 GLY B CA 1
ATOM 6331 C C . GLY B 1 310 ? 21.984 -34.594 -19.953 1 92.44 310 GLY B C 1
ATOM 6332 O O . GLY B 1 310 ? 22.469 -33.469 -20.094 1 92.44 310 GLY B O 1
ATOM 6333 N N . LYS B 1 311 ? 20.688 -34.812 -19.859 1 94.69 311 LYS B N 1
ATOM 6334 C CA . LYS B 1 311 ? 19.75 -33.688 -19.938 1 94.69 311 LYS B CA 1
ATOM 6335 C C . LYS B 1 311 ? 18.938 -33.562 -18.672 1 94.69 311 LYS B C 1
ATOM 6337 O O . LYS B 1 311 ? 18.594 -34.594 -18.031 1 94.69 311 LYS B O 1
ATOM 6342 N N . TYR B 1 312 ? 18.688 -32.312 -18.297 1 96.94 312 TYR B N 1
ATOM 6343 C CA . TYR B 1 312 ? 17.844 -32.094 -17.141 1 96.94 312 TYR B CA 1
ATOM 6344 C C . TYR B 1 312 ? 16.422 -32.594 -17.406 1 96.94 312 TYR B C 1
ATOM 6346 O O . TYR B 1 312 ? 15.93 -32.5 -18.531 1 96.94 312 TYR B O 1
ATOM 6354 N N . GLY B 1 313 ? 15.727 -33.094 -16.422 1 95.12 313 GLY B N 1
ATOM 6355 C CA . GLY B 1 313 ? 14.359 -33.562 -16.562 1 95.12 313 GLY B CA 1
ATOM 6356 C C . GLY B 1 313 ? 13.773 -34.094 -15.266 1 95.12 313 GLY B C 1
ATOM 6357 O O . GLY B 1 313 ? 14.391 -33.969 -14.211 1 95.12 313 GLY B O 1
ATOM 6358 N N . VAL B 1 314 ? 12.578 -34.594 -15.359 1 95.06 314 VAL B N 1
ATOM 6359 C CA . VAL B 1 314 ? 11.898 -35.219 -14.234 1 95.06 314 VAL B CA 1
ATOM 6360 C C . VAL B 1 314 ? 11.727 -36.719 -14.523 1 95.06 314 VAL B C 1
ATOM 6362 O O . VAL B 1 314 ? 11.25 -37.094 -15.586 1 95.06 314 VAL B O 1
ATOM 6365 N N . VAL B 1 315 ? 12.164 -37.438 -13.57 1 90.81 315 VAL B N 1
ATOM 6366 C CA . VAL B 1 315 ? 11.984 -38.875 -13.68 1 90.81 315 VAL B CA 1
ATOM 6367 C C . VAL B 1 315 ? 10.898 -39.344 -12.711 1 90.81 315 VAL B C 1
ATOM 6369 O O . VAL B 1 315 ? 10.969 -39.062 -11.516 1 90.81 315 VAL B O 1
ATOM 6372 N N . GLU B 1 316 ? 9.969 -40 -13.273 1 85.69 316 GLU B N 1
ATOM 6373 C CA . GLU B 1 316 ? 8.867 -40.469 -12.438 1 85.69 316 GLU B CA 1
ATOM 6374 C C . GLU B 1 316 ? 9.336 -41.594 -11.484 1 85.69 316 GLU B C 1
ATOM 6376 O O . GLU B 1 316 ? 10.289 -42.312 -11.781 1 85.69 316 GLU B O 1
ATOM 6381 N N . TYR B 1 317 ? 8.586 -41.625 -10.406 1 83.81 317 TYR B N 1
ATOM 6382 C CA . TYR B 1 317 ? 8.961 -42.594 -9.383 1 83.81 317 TYR B CA 1
ATOM 6383 C C . TYR B 1 317 ? 8.914 -44 -9.93 1 83.81 317 TYR B C 1
ATOM 6385 O O . TYR B 1 317 ? 9.688 -44.875 -9.508 1 83.81 317 TYR B O 1
ATOM 6393 N N . SER B 1 318 ? 8.023 -44.219 -10.945 1 79 318 SER B N 1
ATOM 6394 C CA . SER B 1 318 ? 7.883 -45.531 -11.531 1 79 318 SER B CA 1
ATOM 6395 C C . SER B 1 318 ? 9.07 -45.875 -12.422 1 79 318 SER B C 1
ATOM 6397 O O . SER B 1 318 ? 9.305 -47.031 -12.75 1 79 318 SER B O 1
ATOM 6399 N N . GLU B 1 319 ? 9.883 -44.938 -12.711 1 79.62 319 GLU B N 1
ATOM 6400 C CA . GLU B 1 319 ? 10.992 -45.094 -13.641 1 79.62 319 GLU B CA 1
ATOM 6401 C C . GLU B 1 319 ? 12.32 -45.219 -12.898 1 79.62 319 GLU B C 1
ATOM 6403 O O . GLU B 1 319 ? 13.367 -45.438 -13.508 1 79.62 319 GLU B O 1
ATOM 6408 N N . ILE B 1 320 ? 12.258 -45.062 -11.625 1 85 320 ILE B N 1
ATOM 6409 C CA . ILE B 1 320 ? 13.484 -45.094 -10.828 1 85 320 ILE B CA 1
ATOM 6410 C C . ILE B 1 320 ? 13.555 -46.406 -10.078 1 85 320 ILE B C 1
ATOM 6412 O O . ILE B 1 320 ? 12.602 -46.812 -9.406 1 85 320 ILE B O 1
ATOM 6416 N N . SER B 1 321 ? 14.648 -47.094 -10.266 1 87.31 321 SER B N 1
ATOM 6417 C CA . SER B 1 321 ? 14.82 -48.344 -9.531 1 87.31 321 SER B CA 1
ATOM 6418 C C . SER B 1 321 ? 14.93 -48.094 -8.031 1 87.31 321 SER B C 1
ATOM 6420 O O . SER B 1 321 ? 15.266 -47 -7.602 1 87.31 321 SER B O 1
ATOM 6422 N N . GLN B 1 322 ? 14.617 -49.094 -7.328 1 90.56 322 GLN B N 1
ATOM 6423 C CA . GLN B 1 322 ? 14.703 -49 -5.875 1 90.56 322 GLN B CA 1
ATOM 6424 C C . GLN B 1 322 ? 16.125 -48.656 -5.43 1 90.56 322 GLN B C 1
ATOM 6426 O O . GLN B 1 322 ? 16.312 -47.844 -4.527 1 90.56 322 GLN B O 1
ATOM 6431 N N . ASP B 1 323 ? 17.078 -49.312 -6.02 1 91.81 323 ASP B N 1
ATOM 6432 C CA . ASP B 1 323 ? 18.484 -49.062 -5.664 1 91.81 323 ASP B CA 1
ATOM 6433 C C . ASP B 1 323 ? 18.844 -47.594 -5.836 1 91.81 323 ASP B C 1
ATOM 6435 O O . ASP B 1 323 ? 19.516 -47 -4.98 1 91.81 323 ASP B O 1
ATOM 6439 N N . VAL B 1 324 ? 18.406 -47.031 -6.867 1 90.56 324 VAL B N 1
ATOM 6440 C CA . VAL B 1 324 ? 18.719 -45.625 -7.172 1 90.56 324 VAL B CA 1
ATOM 6441 C C . VAL B 1 324 ? 17.953 -44.719 -6.219 1 90.56 324 VAL B C 1
ATOM 6443 O O . VAL B 1 324 ? 18.516 -43.719 -5.719 1 90.56 324 VAL B O 1
ATOM 6446 N N . SER B 1 325 ? 16.719 -45.062 -5.98 1 91.81 325 SER B N 1
ATOM 6447 C CA . SER B 1 325 ? 15.859 -44.219 -5.137 1 91.81 325 SER B CA 1
ATOM 6448 C C . SER B 1 325 ? 16.375 -44.188 -3.701 1 91.81 325 SER B C 1
ATOM 6450 O O . SER B 1 325 ? 16.109 -43.219 -2.971 1 91.81 325 SER B O 1
ATOM 6452 N N . GLU B 1 326 ? 17.156 -45.188 -3.318 1 95.06 326 GLU B N 1
ATOM 6453 C CA . GLU B 1 326 ? 17.625 -45.281 -1.938 1 95.06 326 GLU B CA 1
ATOM 6454 C C . GLU B 1 326 ? 19.047 -44.75 -1.785 1 95.06 326 GLU B C 1
ATOM 6456 O O . GLU B 1 326 ? 19.547 -44.625 -0.668 1 95.06 326 GLU B O 1
ATOM 6461 N N . LYS B 1 327 ? 19.641 -44.406 -2.877 1 94.31 327 LYS B N 1
ATOM 6462 C CA . LYS B 1 327 ? 21 -43.875 -2.801 1 94.31 327 LYS B CA 1
ATOM 6463 C C . LYS B 1 327 ? 21.047 -42.594 -1.98 1 94.31 327 LYS B C 1
ATOM 6465 O O . LYS B 1 327 ? 20.156 -41.75 -2.082 1 94.31 327 LYS B O 1
ATOM 6470 N N . ARG B 1 328 ? 22.141 -42.438 -1.225 1 94.69 328 ARG B N 1
ATOM 6471 C CA . ARG B 1 328 ? 22.25 -41.281 -0.338 1 94.69 328 ARG B CA 1
ATOM 6472 C C . ARG B 1 328 ? 23.594 -40.562 -0.525 1 94.69 328 ARG B C 1
ATOM 6474 O O . ARG B 1 328 ? 24.578 -41.188 -0.921 1 94.69 328 ARG B O 1
ATOM 6481 N N . ASN B 1 329 ? 23.594 -39.312 -0.257 1 92 329 ASN B N 1
ATOM 6482 C CA . ASN B 1 329 ? 24.828 -38.531 -0.188 1 92 329 ASN B CA 1
ATOM 6483 C C . ASN B 1 329 ? 25.562 -38.75 1.124 1 92 329 ASN B C 1
ATOM 6485 O O . ASN B 1 329 ? 25.062 -39.438 2.014 1 92 329 ASN B O 1
ATOM 6489 N N . GLU B 1 330 ? 26.734 -38.156 1.152 1 91 330 GLU B N 1
ATOM 6490 C CA . GLU B 1 330 ? 27.547 -38.281 2.352 1 91 330 GLU B CA 1
ATOM 6491 C C . GLU B 1 330 ? 26.828 -37.75 3.58 1 91 330 GLU B C 1
ATOM 6493 O O . GLU B 1 330 ? 26.984 -38.281 4.684 1 91 330 GLU B O 1
ATOM 6498 N N . ASP B 1 331 ? 26.016 -36.812 3.398 1 89.25 331 ASP B N 1
ATOM 6499 C CA . ASP B 1 331 ? 25.344 -36.156 4.527 1 89.25 331 ASP B CA 1
ATOM 6500 C C . ASP B 1 331 ? 24.062 -36.875 4.898 1 89.25 331 ASP B C 1
ATOM 6502 O O . ASP B 1 331 ? 23.312 -36.438 5.758 1 89.25 331 ASP B O 1
ATOM 6506 N N . GLY B 1 332 ? 23.75 -37.969 4.234 1 90.56 332 GLY B N 1
ATOM 6507 C CA . GLY B 1 332 ? 22.594 -38.781 4.566 1 90.56 332 GLY B CA 1
ATOM 6508 C C . GLY B 1 332 ? 21.359 -38.469 3.736 1 90.56 332 GLY B C 1
ATOM 6509 O O . GLY B 1 332 ? 20.391 -39.219 3.721 1 90.56 332 GLY B O 1
ATOM 6510 N N . SER B 1 333 ? 21.375 -37.375 3.08 1 91.5 333 SER B N 1
ATOM 6511 C CA . SER B 1 333 ? 20.25 -37 2.242 1 91.5 333 SER B CA 1
ATOM 6512 C C . SER B 1 333 ? 20.156 -37.875 0.998 1 91.5 333 SER B C 1
ATOM 6514 O O . SER B 1 333 ? 21.156 -38.469 0.592 1 91.5 333 SER B O 1
ATOM 6516 N N . LEU B 1 334 ? 19.016 -38 0.513 1 94.56 334 LEU B N 1
ATOM 6517 C CA . LEU B 1 334 ? 18.828 -38.781 -0.706 1 94.56 334 LEU B CA 1
ATOM 6518 C C . LEU B 1 334 ? 19.531 -38.094 -1.888 1 94.56 334 LEU B C 1
ATOM 6520 O O . LEU B 1 334 ? 19.391 -36.906 -2.084 1 94.56 334 LEU B O 1
ATOM 6524 N N . GLN B 1 335 ? 20.25 -38.875 -2.621 1 94.31 335 GLN B N 1
ATOM 6525 C CA . GLN B 1 335 ? 20.938 -38.375 -3.809 1 94.31 335 GLN B CA 1
ATOM 6526 C C . GLN B 1 335 ? 19.938 -37.906 -4.859 1 94.31 335 GLN B C 1
ATOM 6528 O O . GLN B 1 335 ? 20.172 -36.938 -5.555 1 94.31 335 GLN B O 1
ATOM 6533 N N . PHE B 1 336 ? 18.844 -38.719 -5.016 1 94.81 336 PHE B N 1
ATOM 6534 C CA . PHE B 1 336 ? 17.734 -38.375 -5.895 1 94.81 336 PHE B CA 1
ATOM 6535 C C . PHE B 1 336 ? 16.516 -37.938 -5.082 1 94.81 336 PHE B C 1
ATOM 6537 O O . PHE B 1 336 ? 15.445 -38.531 -5.184 1 94.81 336 PHE B O 1
ATOM 6544 N N . GLY B 1 337 ? 16.75 -36.781 -4.367 1 95.38 337 GLY B N 1
ATOM 6545 C CA . GLY B 1 337 ? 15.742 -36.375 -3.408 1 95.38 337 GLY B CA 1
ATOM 6546 C C . GLY B 1 337 ? 15.016 -35.094 -3.824 1 95.38 337 GLY B C 1
ATOM 6547 O O . GLY B 1 337 ? 14.141 -34.625 -3.102 1 95.38 337 GLY B O 1
ATOM 6548 N N . ALA B 1 338 ? 15.312 -34.531 -5.027 1 97.44 338 ALA B N 1
ATOM 6549 C CA . ALA B 1 338 ? 14.703 -33.281 -5.477 1 97.44 338 ALA B CA 1
ATOM 6550 C C . ALA B 1 338 ? 13.305 -33.531 -6.035 1 97.44 338 ALA B C 1
ATOM 6552 O O . ALA B 1 338 ? 13.117 -33.594 -7.254 1 97.44 338 ALA B O 1
ATOM 6553 N N . ALA B 1 339 ? 12.336 -33.562 -5.137 1 97.5 339 ALA B N 1
ATOM 6554 C CA . ALA B 1 339 ? 10.961 -33.844 -5.512 1 97.5 339 ALA B CA 1
ATOM 6555 C C . ALA B 1 339 ? 10.336 -32.719 -6.301 1 97.5 339 ALA B C 1
ATOM 6557 O O . ALA B 1 339 ? 10.336 -31.562 -5.848 1 97.5 339 ALA B O 1
ATOM 6558 N N . ASN B 1 340 ? 9.828 -33.031 -7.457 1 97.31 340 ASN B N 1
ATOM 6559 C CA . ASN B 1 340 ? 9.195 -32.062 -8.336 1 97.31 340 ASN B CA 1
ATOM 6560 C C . ASN B 1 340 ? 7.809 -31.672 -7.828 1 97.31 340 ASN B C 1
ATOM 6562 O O . ASN B 1 340 ? 6.926 -32.531 -7.707 1 97.31 340 ASN B O 1
ATOM 6566 N N . ILE B 1 341 ? 7.598 -30.391 -7.547 1 96.94 341 ILE B N 1
ATOM 6567 C CA . ILE B 1 341 ? 6.312 -29.953 -7.004 1 96.94 341 ILE B CA 1
ATOM 6568 C C . ILE B 1 341 ? 5.602 -29.062 -8.016 1 96.94 341 ILE B C 1
ATOM 6570 O O . ILE B 1 341 ? 4.656 -28.344 -7.66 1 96.94 341 ILE B O 1
ATOM 6574 N N . ALA B 1 342 ? 6.059 -29.016 -9.25 1 96.25 342 ALA B N 1
ATOM 6575 C CA . ALA B 1 342 ? 5.48 -28.266 -10.359 1 96.25 342 ALA B CA 1
ATOM 6576 C C . ALA B 1 342 ? 5.398 -26.766 -10.023 1 96.25 342 ALA B C 1
ATOM 6578 O O . ALA B 1 342 ? 4.324 -26.172 -10.109 1 96.25 342 ALA B O 1
ATOM 6579 N N . ASN B 1 343 ? 6.453 -26.219 -9.68 1 98.44 343 ASN B N 1
ATOM 6580 C CA . ASN B 1 343 ? 6.652 -24.812 -9.328 1 98.44 343 ASN B CA 1
ATOM 6581 C C . ASN B 1 343 ? 7.855 -24.219 -10.055 1 98.44 343 ASN B C 1
ATOM 6583 O O . ASN B 1 343 ? 9 -24.562 -9.75 1 98.44 343 ASN B O 1
ATOM 6587 N N . HIS B 1 344 ? 7.57 -23.328 -11.023 1 98.69 344 HIS B N 1
ATOM 6588 C CA . HIS B 1 344 ? 8.594 -23.031 -12.016 1 98.69 344 HIS B CA 1
ATOM 6589 C C . HIS B 1 344 ? 8.836 -21.531 -12.125 1 98.69 344 HIS B C 1
ATOM 6591 O O . HIS B 1 344 ? 7.992 -20.734 -11.719 1 98.69 344 HIS B O 1
ATOM 6597 N N . PHE B 1 345 ? 9.992 -21.219 -12.562 1 98.81 345 PHE B N 1
ATOM 6598 C CA . PHE B 1 345 ? 10.414 -19.891 -12.992 1 98.81 345 PHE B CA 1
ATOM 6599 C C . PHE B 1 345 ? 10.734 -19.875 -14.484 1 98.81 345 PHE B C 1
ATOM 6601 O O . PHE B 1 345 ? 11.5 -20.719 -14.961 1 98.81 345 PHE B O 1
ATOM 6608 N N . PHE B 1 346 ? 10.188 -18.938 -15.242 1 98.81 346 PHE B N 1
ATOM 6609 C CA . PHE B 1 346 ? 10.508 -18.766 -16.656 1 98.81 346 PHE B CA 1
ATOM 6610 C C . PHE B 1 346 ? 10.859 -17.312 -16.953 1 98.81 346 PHE B C 1
ATOM 6612 O O . PHE B 1 346 ? 10.125 -16.391 -16.562 1 98.81 346 PHE B O 1
ATOM 6619 N N . SER B 1 347 ? 11.945 -17.078 -17.609 1 98.75 347 SER B N 1
ATOM 6620 C CA . SER B 1 347 ? 12.102 -15.773 -18.25 1 98.75 347 SER B CA 1
ATOM 6621 C C . SER B 1 347 ? 11.156 -15.625 -19.438 1 98.75 347 SER B C 1
ATOM 6623 O O . SER B 1 347 ? 10.789 -16.609 -20.078 1 98.75 347 SER B O 1
ATOM 6625 N N . THR B 1 348 ? 10.758 -14.406 -19.672 1 98.56 348 THR B N 1
ATOM 6626 C CA . THR B 1 348 ? 9.93 -14.156 -20.844 1 98.56 348 THR B CA 1
ATOM 6627 C C . THR B 1 348 ? 10.656 -14.578 -22.125 1 98.56 348 THR B C 1
ATOM 6629 O O . THR B 1 348 ? 10.047 -15.133 -23.031 1 98.56 348 THR B O 1
ATOM 6632 N N . GLU B 1 349 ? 11.93 -14.414 -22.156 1 98 349 GLU B N 1
ATOM 6633 C CA . GLU B 1 349 ? 12.734 -14.828 -23.297 1 98 349 GLU B CA 1
ATOM 6634 C C . GLU B 1 349 ? 12.664 -16.344 -23.5 1 98 349 GLU B C 1
ATOM 6636 O O . GLU B 1 349 ? 12.586 -16.812 -24.641 1 98 349 GLU B O 1
ATOM 6641 N N . PHE B 1 350 ? 12.75 -17.094 -22.469 1 98.06 350 PHE B N 1
ATOM 6642 C CA . PHE B 1 350 ? 12.641 -18.547 -22.578 1 98.06 350 PHE B CA 1
ATOM 6643 C C . PHE B 1 350 ? 11.297 -18.953 -23.172 1 98.06 350 PHE B C 1
ATOM 6645 O O . PHE B 1 350 ? 11.242 -19.781 -24.078 1 98.06 350 PHE B O 1
ATOM 6652 N N . LEU B 1 351 ? 10.227 -18.344 -22.625 1 97.81 351 LEU B N 1
ATOM 6653 C CA . LEU B 1 351 ? 8.891 -18.672 -23.109 1 97.81 351 LEU B CA 1
ATOM 6654 C C . LEU B 1 351 ? 8.758 -18.344 -24.594 1 97.81 351 LEU B C 1
ATOM 6656 O O . LEU B 1 351 ? 8.086 -19.062 -25.344 1 97.81 351 LEU B O 1
ATOM 6660 N N . GLU B 1 352 ? 9.359 -17.359 -24.969 1 95.88 352 GLU B N 1
ATOM 6661 C CA . GLU B 1 352 ? 9.336 -16.953 -26.375 1 95.88 352 GLU B CA 1
ATOM 6662 C C . GLU B 1 352 ? 10.047 -17.969 -27.266 1 95.88 352 GLU B C 1
ATOM 6664 O O . GLU B 1 352 ? 9.719 -18.125 -28.438 1 95.88 352 GLU B O 1
ATOM 6669 N N . ARG B 1 353 ? 10.984 -18.641 -26.703 1 96.19 353 ARG B N 1
ATOM 6670 C CA . ARG B 1 353 ? 11.82 -19.562 -27.453 1 96.19 353 ARG B CA 1
ATOM 6671 C C . ARG B 1 353 ? 11.164 -20.953 -27.547 1 96.19 353 ARG B C 1
ATOM 6673 O O . ARG B 1 353 ? 11.539 -21.766 -28.391 1 96.19 353 ARG B O 1
ATOM 6680 N N . VAL B 1 354 ? 10.18 -21.219 -26.75 1 93.69 354 VAL B N 1
ATOM 6681 C CA . VAL B 1 354 ? 9.625 -22.562 -26.625 1 93.69 354 VAL B CA 1
ATOM 6682 C C . VAL B 1 354 ? 9.117 -23.047 -27.984 1 93.69 354 VAL B C 1
ATOM 6684 O O . VAL B 1 354 ? 9.359 -24.188 -28.375 1 93.69 354 VAL B O 1
ATOM 6687 N N . PRO B 1 355 ? 8.477 -22.141 -28.828 1 90.5 355 PRO B N 1
ATOM 6688 C CA . PRO B 1 355 ? 7.996 -22.609 -30.141 1 90.5 355 PRO B CA 1
ATOM 6689 C C . PRO B 1 355 ? 9.117 -23.156 -31.016 1 90.5 355 PRO B C 1
ATOM 6691 O O . PRO B 1 355 ? 8.867 -24.016 -31.875 1 90.5 355 PRO B O 1
ATOM 6694 N N . SER B 1 356 ? 10.281 -22.75 -30.797 1 93.12 356 SER B N 1
ATOM 6695 C CA . SER B 1 356 ? 11.398 -23.188 -31.625 1 93.12 356 SER B CA 1
ATOM 6696 C C . SER B 1 356 ? 11.758 -24.641 -31.359 1 93.12 356 SER B C 1
ATOM 6698 O O . SER B 1 356 ? 12.398 -25.297 -32.188 1 93.12 356 SER B O 1
ATOM 6700 N N . PHE B 1 357 ? 11.359 -25.172 -30.203 1 91.94 357 PHE B N 1
ATOM 6701 C CA . PHE B 1 357 ? 11.664 -26.578 -29.922 1 91.94 357 PHE B CA 1
ATOM 6702 C C . PHE B 1 357 ? 10.414 -27.328 -29.469 1 91.94 357 PHE B C 1
ATOM 6704 O O . PHE B 1 357 ? 10.508 -28.438 -28.953 1 91.94 357 PHE B O 1
ATOM 6711 N N . ALA B 1 358 ? 9.297 -26.781 -29.688 1 86.62 358 ALA B N 1
ATOM 6712 C CA . ALA B 1 358 ? 8.039 -27.375 -29.234 1 86.62 358 ALA B CA 1
ATOM 6713 C C . ALA B 1 358 ? 7.82 -28.75 -29.875 1 86.62 358 ALA B C 1
ATOM 6715 O O . ALA B 1 358 ? 7.266 -29.641 -29.234 1 86.62 358 ALA B O 1
ATOM 6716 N N . ASP B 1 359 ? 8.242 -28.875 -31.047 1 83.69 359 ASP B N 1
ATOM 6717 C CA . ASP B 1 359 ? 8.055 -30.109 -31.797 1 83.69 359 ASP B CA 1
ATOM 6718 C C . ASP B 1 359 ? 8.93 -31.234 -31.219 1 83.69 359 ASP B C 1
ATOM 6720 O O . ASP B 1 359 ? 8.742 -32.406 -31.547 1 83.69 359 ASP B O 1
ATOM 6724 N N . GLN B 1 360 ? 9.812 -30.859 -30.375 1 86.5 360 GLN B N 1
ATOM 6725 C CA . GLN B 1 360 ? 10.734 -31.844 -29.797 1 86.5 360 GLN B CA 1
ATOM 6726 C C . GLN B 1 360 ? 10.273 -32.281 -28.422 1 86.5 360 GLN B C 1
ATOM 6728 O O . GLN B 1 360 ? 10.844 -33.219 -27.844 1 86.5 360 GLN B O 1
ATOM 6733 N N . LEU B 1 361 ? 9.273 -31.688 -27.922 1 88.31 361 LEU B N 1
ATOM 6734 C CA . LEU B 1 361 ? 8.797 -32.031 -26.594 1 88.31 361 LEU B CA 1
ATOM 6735 C C . LEU B 1 361 ? 8.227 -33.438 -26.578 1 88.31 361 LEU B C 1
ATOM 6737 O O . LEU B 1 361 ? 7.559 -33.875 -27.531 1 88.31 361 LEU B O 1
ATOM 6741 N N . GLU B 1 362 ? 8.555 -34.062 -25.562 1 83.5 362 GLU B N 1
ATOM 6742 C CA . GLU B 1 362 ? 8.062 -35.438 -25.391 1 83.5 362 GLU B CA 1
ATOM 6743 C C . GLU B 1 362 ? 6.641 -35.438 -24.828 1 83.5 362 GLU B C 1
ATOM 6745 O O . GLU B 1 362 ? 6.352 -34.719 -23.859 1 83.5 362 GLU B O 1
ATOM 6750 N N . TYR B 1 363 ? 5.762 -36.156 -25.438 1 88.62 363 TYR B N 1
ATOM 6751 C CA . TYR B 1 363 ? 4.402 -36.344 -24.953 1 88.62 363 TYR B CA 1
ATOM 6752 C C . TYR B 1 363 ? 4.266 -37.656 -24.219 1 88.62 363 TYR B C 1
ATOM 6754 O O . TYR B 1 363 ? 4.883 -38.656 -24.609 1 88.62 363 TYR B O 1
ATOM 6762 N N . HIS B 1 364 ? 3.525 -37.625 -23.172 1 88.06 364 HIS B N 1
ATOM 6763 C CA . HIS B 1 364 ? 3.291 -38.781 -22.328 1 88.06 364 HIS B CA 1
ATOM 6764 C C . HIS B 1 364 ? 1.958 -39.438 -22.656 1 88.06 364 HIS B C 1
ATOM 6766 O O . HIS B 1 364 ? 0.987 -38.781 -23 1 88.06 364 HIS B O 1
ATOM 6772 N N . ILE B 1 365 ? 1.953 -40.781 -22.578 1 90.44 365 ILE B N 1
ATOM 6773 C CA . ILE B 1 365 ? 0.767 -41.562 -22.906 1 90.44 365 ILE B CA 1
ATOM 6774 C C . ILE B 1 365 ? 0.024 -41.938 -21.625 1 90.44 365 ILE B C 1
ATOM 6776 O O . ILE B 1 365 ? 0.619 -42.469 -20.688 1 90.44 365 ILE B O 1
ATOM 6780 N N . ALA B 1 366 ? -1.167 -41.625 -21.547 1 87.31 366 ALA B N 1
ATOM 6781 C CA . ALA B 1 366 ? -2.055 -42.094 -20.484 1 87.31 366 ALA B CA 1
ATOM 6782 C C . ALA B 1 366 ? -3.197 -42.938 -21.031 1 87.31 366 ALA B C 1
ATOM 6784 O O . ALA B 1 366 ? -4.07 -42.406 -21.734 1 87.31 366 ALA B O 1
ATOM 6785 N N . LYS B 1 367 ? -3.164 -44.188 -20.781 1 92.19 367 LYS B N 1
ATOM 6786 C CA . LYS B 1 367 ? -4.246 -45.062 -21.219 1 92.19 367 LYS B CA 1
ATOM 6787 C C . LYS B 1 367 ? -5.473 -44.906 -20.328 1 92.19 367 LYS B C 1
ATOM 6789 O O . LYS B 1 367 ? -5.359 -44.875 -19.094 1 92.19 367 LYS B O 1
ATOM 6794 N N . LYS B 1 368 ? -6.609 -44.75 -20.906 1 91.19 368 LYS B N 1
ATOM 6795 C CA . LYS B 1 368 ? -7.824 -44.438 -20.172 1 91.19 368 LYS B CA 1
ATOM 6796 C C . LYS B 1 368 ? -9.039 -45.125 -20.766 1 91.19 368 LYS B C 1
ATOM 6798 O O . LYS B 1 368 ? -8.969 -45.656 -21.875 1 91.19 368 LYS B O 1
ATOM 6803 N N . LYS B 1 369 ? -10.102 -45.219 -19.922 1 93.12 369 LYS B N 1
ATOM 6804 C CA . LYS B 1 369 ? -11.43 -45.594 -20.406 1 93.12 369 LYS B CA 1
ATOM 6805 C C . LYS B 1 369 ? -12.125 -44.438 -21.094 1 93.12 369 LYS B C 1
ATOM 6807 O O . LYS B 1 369 ? -12.766 -43.625 -20.453 1 93.12 369 LYS B O 1
ATOM 6812 N N . ILE B 1 370 ? -12.062 -44.438 -22.391 1 94.56 370 ILE B N 1
ATOM 6813 C CA . ILE B 1 370 ? -12.625 -43.312 -23.156 1 94.56 370 ILE B CA 1
ATOM 6814 C C . ILE B 1 370 ? -13.906 -43.781 -23.859 1 94.56 370 ILE B C 1
ATOM 6816 O O . ILE B 1 370 ? -13.906 -44.781 -24.578 1 94.56 370 ILE B O 1
ATOM 6820 N N . LYS B 1 371 ? -14.914 -43.031 -23.562 1 95.38 371 LYS B N 1
ATOM 6821 C CA . LYS B 1 371 ? -16.172 -43.25 -24.266 1 95.38 371 LYS B CA 1
ATOM 6822 C C . LYS B 1 371 ? -15.992 -43.125 -25.781 1 95.38 371 LYS B C 1
ATOM 6824 O O . LYS B 1 371 ? -15.281 -42.219 -26.25 1 95.38 371 LYS B O 1
ATOM 6829 N N . TYR B 1 372 ? -16.656 -44.062 -26.531 1 96.5 372 TYR B N 1
ATOM 6830 C CA . TYR B 1 372 ? -16.484 -44 -27.984 1 96.5 372 TYR B CA 1
ATOM 6831 C C . TYR B 1 372 ? -17.719 -44.531 -28.703 1 96.5 372 TYR B C 1
ATOM 6833 O O . TYR B 1 372 ? -18.578 -45.188 -28.109 1 96.5 372 TYR B O 1
ATOM 6841 N N . VAL B 1 373 ? -17.859 -44.188 -29.938 1 96.31 373 VAL B N 1
ATOM 6842 C CA . VAL B 1 373 ? -18.891 -44.719 -30.797 1 96.31 373 VAL B CA 1
ATOM 6843 C C . VAL B 1 373 ? -18.359 -45.938 -31.562 1 96.31 373 VAL B C 1
ATOM 6845 O O . VAL B 1 373 ? -17.266 -45.875 -32.125 1 96.31 373 VAL B O 1
ATOM 6848 N N . ASP B 1 374 ? -19.156 -46.969 -31.531 1 95.94 374 ASP B N 1
ATOM 6849 C CA . ASP B 1 374 ? -18.812 -48.094 -32.375 1 95.94 374 ASP B CA 1
ATOM 6850 C C . ASP B 1 374 ? -19 -47.781 -33.844 1 95.94 374 ASP B C 1
ATOM 6852 O O . ASP B 1 374 ? -20.094 -47.438 -34.281 1 95.94 374 ASP B O 1
ATOM 6856 N N . LEU B 1 375 ? -17.953 -47.906 -34.656 1 94.12 375 LEU B N 1
ATOM 6857 C CA . LEU B 1 375 ? -17.984 -47.469 -36.031 1 94.12 375 LEU B CA 1
ATOM 6858 C C . LEU B 1 375 ? -18.844 -48.375 -36.875 1 94.12 375 LEU B C 1
ATOM 6860 O O . LEU B 1 375 ? -19.266 -48 -37.969 1 94.12 375 LEU B O 1
ATOM 6864 N N . GLU B 1 376 ? -19.109 -49.531 -36.469 1 94.38 376 GLU B N 1
ATOM 6865 C CA . GLU B 1 376 ? -19.938 -50.469 -37.219 1 94.38 376 GLU B CA 1
ATOM 6866 C C . GLU B 1 376 ? -21.406 -50.312 -36.875 1 94.38 376 GLU B C 1
ATOM 6868 O O . GLU B 1 376 ? -22.25 -50.25 -37.781 1 94.38 376 GLU B O 1
ATOM 6873 N N . THR B 1 377 ? -21.703 -50.156 -35.562 1 94.69 377 THR B N 1
ATOM 6874 C CA . THR B 1 377 ? -23.109 -50.125 -35.156 1 94.69 377 THR B CA 1
ATOM 6875 C C . THR B 1 377 ? -23.594 -48.688 -34.969 1 94.69 377 THR B C 1
ATOM 6877 O O . THR B 1 377 ? -24.797 -48.438 -35.031 1 94.69 377 THR B O 1
ATOM 6880 N N . GLY B 1 378 ? -22.672 -47.844 -34.656 1 94 378 GLY B N 1
ATOM 6881 C CA . GLY B 1 378 ? -23.047 -46.469 -34.406 1 94 378 GLY B CA 1
ATOM 6882 C C . GLY B 1 378 ? -23.469 -46.219 -32.969 1 94 378 GLY B C 1
ATOM 6883 O O . GLY B 1 378 ? -23.844 -45.094 -32.625 1 94 378 GLY B O 1
ATOM 6884 N N . GLU B 1 379 ? -23.359 -47.188 -32.188 1 95.75 379 GLU B N 1
ATOM 6885 C CA . GLU B 1 379 ? -23.781 -47.062 -30.797 1 95.75 379 GLU B CA 1
ATOM 6886 C C . GLU B 1 379 ? -22.656 -46.531 -29.906 1 95.75 379 GLU B C 1
ATOM 6888 O O . GLU B 1 379 ? -21.484 -46.844 -30.109 1 95.75 379 GLU B O 1
ATOM 6893 N N . VAL B 1 380 ? -23.016 -45.688 -29 1 96.19 380 VAL B N 1
ATOM 6894 C CA . VAL B 1 380 ? -22.047 -45.188 -28.047 1 96.19 380 VAL B CA 1
ATOM 6895 C C . VAL B 1 380 ? -21.719 -46.25 -27 1 96.19 380 VAL B C 1
ATOM 6897 O O . VAL B 1 380 ? -22.625 -46.875 -26.453 1 96.19 380 VAL B O 1
ATOM 6900 N N . VAL B 1 381 ? -20.484 -46.5 -26.781 1 96.31 381 VAL B N 1
ATOM 6901 C CA . VAL B 1 381 ? -20 -47.5 -25.844 1 96.31 381 VAL B CA 1
ATOM 6902 C C . VAL B 1 381 ? -19.266 -46.812 -24.688 1 96.31 381 VAL B C 1
ATOM 6904 O O . VAL B 1 381 ? -18.406 -45.969 -24.906 1 96.31 381 VAL B O 1
ATOM 6907 N N . VAL B 1 382 ? -19.656 -47.156 -23.531 1 94.56 382 VAL B N 1
ATOM 6908 C CA . VAL B 1 382 ? -18.906 -46.812 -22.328 1 94.56 382 VAL B CA 1
ATOM 6909 C C . VAL B 1 382 ? -18.047 -48 -21.891 1 94.56 382 VAL B C 1
ATOM 6911 O O . VAL B 1 382 ? -18.547 -48.938 -21.297 1 94.56 382 VAL B O 1
ATOM 6914 N N . PRO B 1 383 ? -16.812 -47.875 -22.156 1 94.5 383 PRO B N 1
ATOM 6915 C CA . PRO B 1 383 ? -15.961 -49.062 -21.953 1 94.5 383 PRO B CA 1
ATOM 6916 C C . PRO B 1 383 ? -15.711 -49.344 -20.469 1 94.5 383 PRO B C 1
ATOM 6918 O O . PRO B 1 383 ? -15.758 -48.438 -19.641 1 94.5 383 PRO B O 1
ATOM 6921 N N . LYS B 1 384 ? -15.414 -50.531 -20.094 1 93.38 384 LYS B N 1
ATOM 6922 C CA . LYS B 1 384 ? -15.102 -51 -18.734 1 93.38 384 LYS B CA 1
ATOM 6923 C C . LYS B 1 384 ? -13.594 -51.125 -18.531 1 93.38 384 LYS B C 1
ATOM 6925 O O . LYS B 1 384 ? -13.125 -51.25 -17.391 1 93.38 384 LYS B O 1
ATOM 6930 N N . SER B 1 385 ? -12.891 -51.156 -19.531 1 92.44 385 SER B N 1
ATOM 6931 C CA . SER B 1 385 ? -11.43 -51.156 -19.531 1 92.44 385 SER B CA 1
ATOM 6932 C C . SER B 1 385 ? -10.875 -50.062 -20.453 1 92.44 385 SER B C 1
ATOM 6934 O O . SER B 1 385 ? -11.633 -49.438 -21.188 1 92.44 385 SER B O 1
ATOM 6936 N N . ASN B 1 386 ? -9.555 -49.812 -20.328 1 93.88 386 ASN B N 1
ATOM 6937 C CA . ASN B 1 386 ? -8.945 -48.781 -21.156 1 93.88 386 ASN B CA 1
ATOM 6938 C C . ASN B 1 386 ? -9.25 -49 -22.625 1 93.88 386 ASN B C 1
ATOM 6940 O O . ASN B 1 386 ? -8.977 -50.062 -23.172 1 93.88 386 ASN B O 1
ATOM 6944 N N . SER B 1 387 ? -9.812 -48.031 -23.188 1 94.31 387 SER B N 1
ATOM 6945 C CA . SER B 1 387 ? -10.25 -48.156 -24.562 1 94.31 387 SER B CA 1
ATOM 6946 C C . SER B 1 387 ? -9.406 -47.281 -25.484 1 94.31 387 SER B C 1
ATOM 6948 O O . SER B 1 387 ? -9.461 -47.406 -26.703 1 94.31 387 SER B O 1
ATOM 6950 N N . GLY B 1 388 ? -8.633 -46.375 -24.891 1 96.19 388 GLY B N 1
ATOM 6951 C CA . GLY B 1 388 ? -7.809 -45.469 -25.672 1 96.19 388 GLY B CA 1
ATOM 6952 C C . GLY B 1 388 ? -6.754 -44.75 -24.844 1 96.19 388 GLY B C 1
ATOM 6953 O O . GLY B 1 388 ? -6.422 -45.219 -23.734 1 96.19 388 GLY B O 1
ATOM 6954 N N . MET B 1 389 ? -6.125 -43.75 -25.469 1 95.38 389 MET B N 1
ATOM 6955 C CA . MET B 1 389 ? -5.039 -43.031 -24.797 1 95.38 389 MET B CA 1
ATOM 6956 C C . MET B 1 389 ? -5.199 -41.531 -24.953 1 95.38 389 MET B C 1
ATOM 6958 O O . MET B 1 389 ? -5.789 -41.062 -25.938 1 95.38 389 MET B O 1
ATOM 6962 N N . LYS B 1 390 ? -4.781 -40.875 -23.906 1 93.25 390 LYS B N 1
ATOM 6963 C CA . LYS B 1 390 ? -4.578 -39.438 -23.938 1 93.25 390 LYS B CA 1
ATOM 6964 C C . LYS B 1 390 ? -3.096 -39.094 -24.062 1 93.25 390 LYS B C 1
ATOM 6966 O O . LYS B 1 390 ? -2.25 -39.75 -23.453 1 93.25 390 LYS B O 1
ATOM 6971 N N . LEU B 1 391 ? -2.771 -38.188 -24.938 1 92.38 391 LEU B N 1
ATOM 6972 C CA . LEU B 1 391 ? -1.421 -37.656 -25.047 1 92.38 391 LEU B CA 1
ATOM 6973 C C . LEU B 1 391 ? -1.316 -36.312 -24.328 1 92.38 391 LEU B C 1
ATOM 6975 O O . LEU B 1 391 ? -2.156 -35.406 -24.531 1 92.38 391 LEU B O 1
ATOM 6979 N N . GLU B 1 392 ? -0.354 -36.25 -23.406 1 90.38 392 GLU B N 1
ATOM 6980 C CA . GLU B 1 392 ? -0.212 -35 -22.688 1 90.38 392 GLU B CA 1
ATOM 6981 C C . GLU B 1 392 ? 1.257 -34.625 -22.531 1 90.38 392 GLU B C 1
ATOM 6983 O O . GLU B 1 392 ? 2.135 -35.469 -22.531 1 90.38 392 GLU B O 1
ATOM 6988 N N . CYS B 1 393 ? 1.49 -33.406 -22.609 1 92.06 393 CYS B N 1
ATOM 6989 C CA . CYS B 1 393 ? 2.793 -32.812 -22.281 1 92.06 393 CYS B CA 1
ATOM 6990 C C . CYS B 1 393 ? 2.779 -32.219 -20.875 1 92.06 393 CYS B C 1
ATOM 6992 O O . CYS B 1 393 ? 1.729 -31.797 -20.391 1 92.06 393 CYS B O 1
ATOM 6994 N N . PHE B 1 394 ? 3.967 -32.219 -20.188 1 92.81 394 PHE B N 1
ATOM 6995 C CA . PHE B 1 394 ? 4.047 -31.641 -18.859 1 92.81 394 PHE B CA 1
ATOM 6996 C C . PHE B 1 394 ? 4.879 -30.359 -18.875 1 92.81 394 PHE B C 1
ATOM 6998 O O . PHE B 1 394 ? 5.77 -30.203 -19.703 1 92.81 394 PHE B O 1
ATOM 7005 N N . VAL B 1 395 ? 4.625 -29.516 -17.969 1 95.75 395 VAL B N 1
ATOM 7006 C CA . VAL B 1 395 ? 5.25 -28.203 -17.875 1 95.75 395 VAL B CA 1
ATOM 7007 C C . VAL B 1 395 ? 6.758 -28.359 -17.703 1 95.75 395 VAL B C 1
ATOM 7009 O O . VAL B 1 395 ? 7.531 -27.484 -18.109 1 95.75 395 VAL B O 1
ATOM 7012 N N . PHE B 1 396 ? 7.219 -29.484 -17.172 1 95.94 396 PHE B N 1
ATOM 7013 C CA . PHE B 1 396 ? 8.641 -29.641 -16.891 1 95.94 396 PHE B CA 1
ATOM 7014 C C . PHE B 1 396 ? 9.359 -30.297 -18.062 1 95.94 396 PHE B C 1
ATOM 7016 O O . PHE B 1 396 ? 10.578 -30.484 -18.016 1 95.94 396 PHE B O 1
ATOM 7023 N N . ASP B 1 397 ? 8.664 -30.641 -19.141 1 94.44 397 ASP B N 1
ATOM 7024 C CA . ASP B 1 397 ? 9.266 -31.312 -20.281 1 94.44 397 ASP B CA 1
ATOM 7025 C C . ASP B 1 397 ? 10.188 -30.359 -21.047 1 94.44 397 ASP B C 1
ATOM 7027 O O . ASP B 1 397 ? 10.922 -30.797 -21.938 1 94.44 397 ASP B O 1
ATOM 7031 N N . VAL B 1 398 ? 10.297 -29.156 -20.688 1 96.38 398 VAL B N 1
ATOM 7032 C CA . VAL B 1 398 ? 11.125 -28.156 -21.375 1 96.38 398 VAL B CA 1
ATOM 7033 C C . VAL B 1 398 ? 12.508 -28.109 -20.719 1 96.38 398 VAL B C 1
ATOM 7035 O O . VAL B 1 398 ? 13.414 -27.453 -21.234 1 96.38 398 VAL B O 1
ATOM 7038 N N . PHE B 1 399 ? 12.734 -28.797 -19.609 1 97.38 399 PHE B N 1
ATOM 7039 C CA . PHE B 1 399 ? 13.969 -28.688 -18.828 1 97.38 399 PHE B CA 1
ATOM 7040 C C . PHE B 1 399 ? 15.18 -28.953 -19.719 1 97.38 399 PHE B C 1
ATOM 7042 O O . PHE B 1 399 ? 16.188 -28.25 -19.625 1 97.38 399 PHE B O 1
ATOM 7049 N N . PRO B 1 400 ? 15.133 -29.953 -20.594 1 96 400 PRO B N 1
ATOM 7050 C CA . PRO B 1 400 ? 16.312 -30.25 -21.422 1 96 400 PRO B CA 1
ATOM 7051 C C . PRO B 1 400 ? 16.703 -29.078 -22.312 1 96 400 PRO B C 1
ATOM 7053 O O . PRO B 1 400 ? 17.828 -29.047 -22.828 1 96 400 PRO B O 1
ATOM 7056 N N . TYR B 1 401 ? 15.875 -28.141 -22.5 1 96.56 401 TYR B N 1
ATOM 7057 C CA . TYR B 1 401 ? 16.109 -27.078 -23.469 1 96.56 401 TYR B CA 1
ATOM 7058 C C . TYR B 1 401 ? 16.484 -25.781 -22.766 1 96.56 401 TYR B C 1
ATOM 7060 O O . TYR B 1 401 ? 16.641 -24.734 -23.406 1 96.56 401 TYR B O 1
ATOM 7068 N N . ALA B 1 402 ? 16.609 -25.797 -21.484 1 97.31 402 ALA B N 1
ATOM 7069 C CA . ALA B 1 402 ? 17.078 -24.625 -20.719 1 97.31 402 ALA B CA 1
ATOM 7070 C C . ALA B 1 402 ? 18.516 -24.281 -21.062 1 97.31 402 ALA B C 1
ATOM 7072 O O . ALA B 1 402 ? 19.359 -25.188 -21.219 1 97.31 402 ALA B O 1
ATOM 7073 N N . GLN B 1 403 ? 18.797 -23.031 -21.203 1 97.25 403 GLN B N 1
ATOM 7074 C CA . GLN B 1 403 ? 20.172 -22.578 -21.391 1 97.25 403 GLN B CA 1
ATOM 7075 C C . GLN B 1 403 ? 20.859 -22.375 -20.047 1 97.25 403 GLN B C 1
ATOM 7077 O O . GLN B 1 403 ? 22.031 -22.688 -19.875 1 97.25 403 GLN B O 1
ATOM 7082 N N . ASN B 1 404 ? 20.172 -21.828 -19.109 1 97.94 404 ASN B N 1
ATOM 7083 C CA . ASN B 1 404 ? 20.594 -21.641 -17.719 1 97.94 404 ASN B CA 1
ATOM 7084 C C . ASN B 1 404 ? 19.547 -22.188 -16.734 1 97.94 404 ASN B C 1
ATOM 7086 O O . ASN B 1 404 ? 18.688 -21.438 -16.281 1 97.94 404 ASN B O 1
ATOM 7090 N N . PHE B 1 405 ? 19.734 -23.453 -16.344 1 98.31 405 PHE B N 1
ATOM 7091 C CA . PHE B 1 405 ? 18.797 -24.141 -15.477 1 98.31 405 PHE B CA 1
ATOM 7092 C C . PHE B 1 405 ? 19.188 -23.984 -14.016 1 98.31 405 PHE B C 1
ATOM 7094 O O . PHE B 1 405 ? 20.375 -24.031 -13.68 1 98.31 405 PHE B O 1
ATOM 7101 N N . SER B 1 406 ? 18.203 -23.703 -13.164 1 98.5 406 SER B N 1
ATOM 7102 C CA . SER B 1 406 ? 18.469 -23.641 -11.727 1 98.5 406 SER B CA 1
ATOM 7103 C C . SER B 1 406 ? 17.375 -24.344 -10.93 1 98.5 406 SER B C 1
ATOM 7105 O O . SER B 1 406 ? 16.203 -24.328 -11.336 1 98.5 406 SER B O 1
ATOM 7107 N N . VAL B 1 407 ? 17.734 -25.016 -9.852 1 98.69 407 VAL B N 1
ATOM 7108 C CA . VAL B 1 407 ? 16.828 -25.734 -8.961 1 98.69 407 VAL B CA 1
ATOM 7109 C C . VAL B 1 407 ? 17 -25.203 -7.535 1 98.69 407 VAL B C 1
ATOM 7111 O O . VAL B 1 407 ? 18.109 -25.188 -6.992 1 98.69 407 VAL B O 1
ATOM 7114 N N . LEU B 1 408 ? 15.914 -24.719 -6.941 1 98.81 408 LEU B N 1
ATOM 7115 C CA . LEU B 1 408 ? 15.953 -24.25 -5.559 1 98.81 408 LEU B CA 1
ATOM 7116 C C . LEU B 1 408 ? 15.094 -25.141 -4.664 1 98.81 408 LEU B C 1
ATOM 7118 O O . LEU B 1 408 ? 13.891 -25.266 -4.875 1 98.81 408 LEU B O 1
ATOM 7122 N N . GLU B 1 409 ? 15.719 -25.812 -3.756 1 98.5 409 GLU B N 1
ATOM 7123 C CA . GLU B 1 409 ? 15 -26.594 -2.754 1 98.5 409 GLU B CA 1
ATOM 7124 C C . GLU B 1 409 ? 14.406 -25.688 -1.67 1 98.5 409 GLU B C 1
ATOM 7126 O O . GLU B 1 409 ? 15.109 -24.844 -1.107 1 98.5 409 GLU B O 1
ATOM 7131 N N . VAL B 1 410 ? 13.141 -25.859 -1.456 1 98.5 410 VAL B N 1
ATOM 7132 C CA . VAL B 1 410 ? 12.453 -25.062 -0.442 1 98.5 410 VAL B CA 1
ATOM 7133 C C . VAL B 1 410 ? 11.922 -25.969 0.659 1 98.5 410 VAL B C 1
ATOM 7135 O O . VAL B 1 410 ? 12.008 -27.203 0.553 1 98.5 410 VAL B O 1
ATOM 7138 N N . ASP B 1 411 ? 11.445 -25.391 1.743 1 97.75 411 ASP B N 1
ATOM 7139 C CA . ASP B 1 411 ? 10.922 -26.125 2.889 1 97.75 411 ASP B CA 1
ATOM 7140 C C . ASP B 1 411 ? 9.5 -26.625 2.623 1 97.75 411 ASP B C 1
ATOM 7142 O O . ASP B 1 411 ? 8.578 -25.828 2.457 1 97.75 411 ASP B O 1
ATOM 7146 N N . ARG B 1 412 ? 9.312 -27.906 2.633 1 97.19 412 ARG B N 1
ATOM 7147 C CA . ARG B 1 412 ? 8.023 -28.531 2.326 1 97.19 412 ARG B CA 1
ATOM 7148 C C . ARG B 1 412 ? 6.918 -27.969 3.217 1 97.19 412 ARG B C 1
ATOM 7150 O O . ARG B 1 412 ? 5.844 -27.609 2.732 1 97.19 412 ARG B O 1
ATOM 7157 N N . LYS B 1 413 ? 7.152 -27.828 4.5 1 97.25 413 LYS B N 1
ATOM 7158 C CA . LYS B 1 413 ? 6.117 -27.406 5.445 1 97.25 413 LYS B CA 1
ATOM 7159 C C . LYS B 1 413 ? 5.703 -25.953 5.203 1 97.25 413 LYS B C 1
ATOM 7161 O O . LYS B 1 413 ? 4.66 -25.516 5.684 1 97.25 413 LYS B O 1
ATOM 7166 N N . GLU B 1 414 ? 6.535 -25.266 4.375 1 97.75 414 GLU B N 1
ATOM 7167 C CA . GLU B 1 414 ? 6.242 -23.859 4.133 1 97.75 414 GLU B CA 1
ATOM 7168 C C . GLU B 1 414 ? 5.664 -23.641 2.74 1 97.75 414 GLU B C 1
ATOM 7170 O O . GLU B 1 414 ? 5.043 -22.625 2.473 1 97.75 414 GLU B O 1
ATOM 7175 N N . GLU B 1 415 ? 5.852 -24.625 1.859 1 98 415 GLU B N 1
ATOM 7176 C CA . GLU B 1 415 ? 5.578 -24.219 0.488 1 98 415 GLU B CA 1
ATOM 7177 C C . GLU B 1 415 ? 4.871 -25.312 -0.296 1 98 415 GLU B C 1
ATOM 7179 O O . GLU B 1 415 ? 4.543 -25.141 -1.471 1 98 415 GLU B O 1
ATOM 7184 N N . PHE B 1 416 ? 4.594 -26.469 0.365 1 97.81 416 PHE B N 1
ATOM 7185 C CA . PHE B 1 416 ? 4.02 -27.531 -0.454 1 97.81 416 PHE B CA 1
ATOM 7186 C C . PHE B 1 416 ? 2.979 -28.312 0.332 1 97.81 416 PHE B C 1
ATOM 7188 O O . PHE B 1 416 ? 3.299 -28.938 1.346 1 97.81 416 PHE B O 1
ATOM 7195 N N . SER B 1 417 ? 1.794 -28.25 -0.062 1 97.69 417 SER B N 1
ATOM 7196 C CA . SER B 1 417 ? 0.646 -29.016 0.407 1 97.69 417 SER B CA 1
ATOM 7197 C C . SER B 1 417 ? -0.349 -29.266 -0.721 1 97.69 417 SER B C 1
ATOM 7199 O O . SER B 1 417 ? -1.295 -28.5 -0.906 1 97.69 417 SER B O 1
ATOM 7201 N N . PRO B 1 418 ? -0.199 -30.344 -1.463 1 95 418 PRO B N 1
ATOM 7202 C CA . PRO B 1 418 ? -1.028 -30.578 -2.646 1 95 418 PRO B CA 1
ATOM 7203 C C . PRO B 1 418 ? -2.439 -31.047 -2.291 1 95 418 PRO B C 1
ATOM 7205 O O . PRO B 1 418 ? -2.633 -31.734 -1.286 1 95 418 PRO B O 1
ATOM 7208 N N . LEU B 1 419 ? -3.377 -30.625 -3.012 1 96.62 419 LEU B N 1
ATOM 7209 C CA . LEU B 1 419 ? -4.766 -31.062 -2.959 1 96.62 419 LEU B CA 1
ATOM 7210 C C . LEU B 1 419 ? -5.094 -31.953 -4.156 1 96.62 419 LEU B C 1
ATOM 7212 O O . LEU B 1 419 ? -5.426 -31.453 -5.234 1 96.62 419 LEU B O 1
ATOM 7216 N N . LYS B 1 420 ? -5.043 -33.281 -3.951 1 91 420 LYS B N 1
ATOM 7217 C CA . LYS B 1 420 ? -5.18 -34.188 -5.074 1 91 420 LYS B CA 1
ATOM 7218 C C . LYS B 1 420 ? -6.309 -35.188 -4.836 1 91 420 LYS B C 1
ATOM 7220 O O . LYS B 1 420 ? -6.918 -35.688 -5.789 1 91 420 LYS B O 1
ATOM 7225 N N . ASN B 1 421 ? -6.582 -35.438 -3.504 1 92.94 421 ASN B N 1
ATOM 7226 C CA . ASN B 1 421 ? -7.504 -36.531 -3.172 1 92.94 421 ASN B CA 1
ATOM 7227 C C . ASN B 1 421 ? -8.773 -36 -2.514 1 92.94 421 ASN B C 1
ATOM 7229 O O . ASN B 1 421 ? -8.805 -34.844 -2.037 1 92.94 421 ASN B O 1
ATOM 7233 N N . ALA B 1 422 ? -9.781 -36.844 -2.502 1 93.75 422 ALA B N 1
ATOM 7234 C CA . ALA B 1 422 ? -11.078 -36.469 -1.938 1 93.75 422 ALA B CA 1
ATOM 7235 C C . ALA B 1 422 ? -11 -36.344 -0.422 1 93.75 422 ALA B C 1
ATOM 7237 O O . ALA B 1 422 ? -10.062 -36.844 0.208 1 93.75 422 ALA B O 1
ATOM 7238 N N . PRO B 1 423 ? -11.992 -35.656 0.136 1 94.38 423 PRO B N 1
ATOM 7239 C CA . PRO B 1 423 ? -12.055 -35.594 1.598 1 94.38 423 PRO B CA 1
ATOM 7240 C C . PRO B 1 423 ? -12.047 -36.969 2.262 1 94.38 423 PRO B C 1
ATOM 7242 O O . PRO B 1 423 ? -12.672 -37.906 1.763 1 94.38 423 PRO B O 1
ATOM 7245 N N . GLY B 1 424 ? -11.289 -37.094 3.303 1 94.06 424 GLY B N 1
ATOM 7246 C CA . GLY B 1 424 ? -11.258 -38.344 4.066 1 94.06 424 GLY B CA 1
ATOM 7247 C C . GLY B 1 424 ? -10.164 -39.281 3.617 1 94.06 424 GLY B C 1
ATOM 7248 O O . GLY B 1 424 ? -9.922 -40.312 4.258 1 94.06 424 GLY B O 1
ATOM 7249 N N . SER B 1 425 ? -9.375 -38.938 2.566 1 93.5 425 SER B N 1
ATOM 7250 C CA . SER B 1 425 ? -8.367 -39.844 2.014 1 93.5 425 SER B CA 1
ATOM 7251 C C . SER B 1 425 ? -7.133 -39.906 2.91 1 93.5 425 SER B C 1
ATOM 7253 O O . SER B 1 425 ? -6.355 -40.844 2.838 1 93.5 425 SER B O 1
ATOM 7255 N N . GLY B 1 426 ? -6.91 -38.875 3.713 1 92.44 426 GLY B N 1
ATOM 7256 C CA . GLY B 1 426 ? -5.805 -38.875 4.656 1 92.44 426 GLY B CA 1
ATOM 7257 C C . GLY B 1 426 ? -4.516 -38.344 4.062 1 92.44 426 GLY B C 1
ATOM 7258 O O . GLY B 1 426 ? -3.553 -38.062 4.789 1 92.44 426 GLY B O 1
ATOM 7259 N N . ALA B 1 427 ? -4.465 -38.156 2.771 1 92.19 427 ALA B N 1
ATOM 7260 C CA . ALA B 1 427 ? -3.277 -37.625 2.1 1 92.19 427 ALA B CA 1
ATOM 7261 C C . ALA B 1 427 ? -3.664 -36.719 0.931 1 92.19 427 ALA B C 1
ATOM 7263 O O . ALA B 1 427 ? -4.531 -37.062 0.127 1 92.19 427 ALA B O 1
ATOM 7264 N N . ASP B 1 428 ? -2.961 -35.562 0.946 1 94.12 428 ASP B N 1
ATOM 7265 C CA . ASP B 1 428 ? -3.188 -34.625 -0.153 1 94.12 428 ASP B CA 1
ATOM 7266 C C . ASP B 1 428 ? -4.68 -34.375 -0.35 1 94.12 428 ASP B C 1
ATOM 7268 O O . ASP B 1 428 ? -5.191 -34.469 -1.464 1 94.12 428 ASP B O 1
ATOM 7272 N N . CYS B 1 429 ? -5.359 -34.188 0.731 1 96.19 429 CYS B N 1
ATOM 7273 C CA . CYS B 1 429 ? -6.801 -33.938 0.767 1 96.19 429 CYS B CA 1
ATOM 7274 C C . CYS B 1 429 ? -7.129 -32.625 1.467 1 96.19 429 CYS B C 1
ATOM 7276 O O . CYS B 1 429 ? -6.234 -31.953 1.977 1 96.19 429 CYS B O 1
ATOM 7278 N N . PRO B 1 430 ? -8.391 -32.219 1.433 1 96.69 430 PRO B N 1
ATOM 7279 C CA . PRO B 1 430 ? -8.742 -30.922 2.027 1 96.69 430 PRO B CA 1
ATOM 7280 C C . PRO B 1 430 ? -8.32 -30.812 3.492 1 96.69 430 PRO B C 1
ATOM 7282 O O . PRO B 1 430 ? -7.832 -29.766 3.92 1 96.69 430 PRO B O 1
ATOM 7285 N N . GLU B 1 431 ? -8.43 -31.891 4.227 1 97 431 GLU B N 1
ATOM 7286 C CA . GLU B 1 431 ? -8.078 -31.875 5.641 1 97 431 GLU B CA 1
ATOM 7287 C C . GLU B 1 431 ? -6.586 -31.625 5.832 1 97 431 GLU B C 1
ATOM 7289 O O . GLU B 1 431 ? -6.188 -30.844 6.699 1 97 431 GLU B O 1
ATOM 7294 N N . THR B 1 432 ? -5.742 -32.312 5.016 1 97.19 432 THR B N 1
ATOM 7295 C CA . THR B 1 432 ? -4.301 -32.125 5.141 1 97.19 432 THR B CA 1
ATOM 7296 C C . THR B 1 432 ? -3.902 -30.719 4.664 1 97.19 432 THR B C 1
ATOM 7298 O O . THR B 1 432 ? -2.99 -30.109 5.223 1 97.19 432 THR B O 1
ATOM 7301 N N . SER B 1 433 ? -4.547 -30.234 3.633 1 98 433 SER B N 1
ATOM 7302 C CA . SER B 1 433 ? -4.301 -28.875 3.17 1 98 433 SER B CA 1
ATOM 7303 C C . SER B 1 433 ? -4.609 -27.859 4.262 1 98 433 SER B C 1
ATOM 7305 O O . SER B 1 433 ? -3.791 -26.984 4.543 1 98 433 SER B O 1
ATOM 7307 N N . ARG B 1 434 ? -5.762 -28 4.863 1 98.06 434 ARG B N 1
ATOM 7308 C CA . ARG B 1 434 ? -6.148 -27.125 5.957 1 98.06 434 ARG B CA 1
ATOM 7309 C C . ARG B 1 434 ? -5.145 -27.203 7.102 1 98.06 434 ARG B C 1
ATOM 7311 O O . ARG B 1 434 ? -4.699 -26.172 7.617 1 98.06 434 ARG B O 1
ATOM 7318 N N . ARG B 1 435 ? -4.82 -28.375 7.492 1 97.88 435 ARG B N 1
ATOM 7319 C CA . ARG B 1 435 ? -3.85 -28.609 8.555 1 97.88 435 ARG B CA 1
ATOM 7320 C C . ARG B 1 435 ? -2.545 -27.875 8.273 1 97.88 435 ARG B C 1
ATOM 7322 O O . ARG B 1 435 ? -2.002 -27.203 9.156 1 97.88 435 ARG B O 1
ATOM 7329 N N . ASP B 1 436 ? -2.09 -28.016 7.094 1 98.38 436 ASP B N 1
ATOM 7330 C CA . ASP B 1 436 ? -0.781 -27.484 6.734 1 98.38 436 ASP B CA 1
ATOM 7331 C C . ASP B 1 436 ? -0.795 -25.953 6.742 1 98.38 436 ASP B C 1
ATOM 7333 O O . ASP B 1 436 ? 0.177 -25.328 7.164 1 98.38 436 ASP B O 1
ATOM 7337 N N . ILE B 1 437 ? -1.876 -25.281 6.301 1 98.38 437 ILE B N 1
ATOM 7338 C CA . ILE B 1 437 ? -1.99 -23.828 6.336 1 98.38 437 ILE B CA 1
ATOM 7339 C C . ILE B 1 437 ? -2.02 -23.344 7.785 1 98.38 437 ILE B C 1
ATOM 7341 O O . ILE B 1 437 ? -1.292 -22.422 8.148 1 98.38 437 ILE B O 1
ATOM 7345 N N . VAL B 1 438 ? -2.848 -23.984 8.578 1 98.06 438 VAL B N 1
ATOM 7346 C CA . VAL B 1 438 ? -2.988 -23.594 9.977 1 98.06 438 VAL B CA 1
ATOM 7347 C C . VAL B 1 438 ? -1.651 -23.75 10.695 1 98.06 438 VAL B C 1
ATOM 7349 O O . VAL B 1 438 ? -1.235 -22.875 11.453 1 98.06 438 VAL B O 1
ATOM 7352 N N . ALA B 1 439 ? -1.01 -24.891 10.406 1 98.06 439 ALA B N 1
ATOM 7353 C CA . ALA B 1 439 ? 0.304 -25.125 11 1 98.06 439 ALA B CA 1
ATOM 7354 C C . ALA B 1 439 ? 1.291 -24.031 10.602 1 98.06 439 ALA B C 1
ATOM 7356 O O . ALA B 1 439 ? 2.092 -23.578 11.43 1 98.06 439 ALA B O 1
ATOM 7357 N N . GLN B 1 440 ? 1.267 -23.641 9.375 1 98.38 440 GLN B N 1
ATOM 7358 C CA . GLN B 1 440 ? 2.141 -22.578 8.898 1 98.38 440 GLN B CA 1
ATOM 7359 C C . GLN B 1 440 ? 1.864 -21.266 9.625 1 98.38 440 GLN B C 1
ATOM 7361 O O . GLN B 1 440 ? 2.795 -20.562 10.031 1 98.38 440 GLN B O 1
ATOM 7366 N N . HIS B 1 441 ? 0.636 -20.984 9.781 1 98.31 441 HIS B N 1
ATOM 7367 C CA . HIS B 1 441 ? 0.268 -19.75 10.453 1 98.31 441 HIS B CA 1
ATOM 7368 C C . HIS B 1 441 ? 0.724 -19.75 11.906 1 98.31 441 HIS B C 1
ATOM 7370 O O . HIS B 1 441 ? 1.15 -18.719 12.438 1 98.31 441 HIS B O 1
ATOM 7376 N N . VAL B 1 442 ? 0.611 -20.875 12.555 1 97.88 442 VAL B N 1
ATOM 7377 C CA . VAL B 1 442 ? 1.113 -21 13.914 1 97.88 442 VAL B CA 1
ATOM 7378 C C . VAL B 1 442 ? 2.621 -20.766 13.938 1 97.88 442 VAL B C 1
ATOM 7380 O O . VAL B 1 442 ? 3.133 -20.062 14.805 1 97.88 442 VAL B O 1
ATOM 7383 N N . ARG B 1 443 ? 3.318 -21.297 12.961 1 98.06 443 ARG B N 1
ATOM 7384 C CA . ARG B 1 443 ? 4.762 -21.094 12.891 1 98.06 443 ARG B CA 1
ATOM 7385 C C . ARG B 1 443 ? 5.098 -19.609 12.695 1 98.06 443 ARG B C 1
ATOM 7387 O O . ARG B 1 443 ? 6.098 -19.125 13.219 1 98.06 443 ARG B O 1
ATOM 7394 N N . PHE B 1 444 ? 4.289 -18.938 11.875 1 98.06 444 PHE B N 1
ATOM 7395 C CA . PHE B 1 444 ? 4.488 -17.5 11.711 1 98.06 444 PHE B CA 1
ATOM 7396 C C . PHE B 1 444 ? 4.449 -16.797 13.062 1 98.06 444 PHE B C 1
ATOM 7398 O O . PHE B 1 444 ? 5.328 -15.977 13.367 1 98.06 444 PHE B O 1
ATOM 7405 N N . ILE B 1 445 ? 3.447 -17.094 13.883 1 98.06 445 ILE B N 1
ATOM 7406 C CA . ILE B 1 445 ? 3.246 -16.453 15.172 1 98.06 445 ILE B CA 1
ATOM 7407 C C . ILE B 1 445 ? 4.398 -16.812 16.109 1 98.06 445 ILE B C 1
ATOM 7409 O O . ILE B 1 445 ? 4.953 -15.93 16.781 1 98.06 445 ILE B O 1
ATOM 7413 N N . GLU B 1 446 ? 4.781 -18.062 16.094 1 97.88 446 GLU B N 1
ATOM 7414 C CA . GLU B 1 446 ? 5.859 -18.516 16.969 1 97.88 446 GLU B CA 1
ATOM 7415 C C . GLU B 1 446 ? 7.188 -17.859 16.594 1 97.88 446 GLU B C 1
ATOM 7417 O O . GLU B 1 446 ? 7.953 -17.438 17.453 1 97.88 446 GLU B O 1
ATOM 7422 N N . ALA B 1 447 ? 7.41 -17.812 15.312 1 96.88 447 ALA B N 1
ATOM 7423 C CA . ALA B 1 447 ? 8.633 -17.188 14.836 1 96.88 447 ALA B CA 1
ATOM 7424 C C . ALA B 1 447 ? 8.664 -15.703 15.211 1 96.88 447 ALA B C 1
ATOM 7426 O O . ALA B 1 447 ? 9.742 -15.125 15.398 1 96.88 447 ALA B O 1
ATOM 7427 N N . ALA B 1 448 ? 7.57 -15.102 15.367 1 96.12 448 ALA B N 1
ATOM 7428 C CA . ALA B 1 448 ? 7.445 -13.695 15.727 1 96.12 448 ALA B CA 1
ATOM 7429 C C . ALA B 1 448 ? 7.477 -13.5 17.234 1 96.12 448 ALA B C 1
ATOM 7431 O O . ALA B 1 448 ? 7.336 -12.383 17.734 1 96.12 448 ALA B O 1
ATOM 7432 N N . GLY B 1 449 ? 7.613 -14.578 17.953 1 96.62 449 GLY B N 1
ATOM 7433 C CA . GLY B 1 449 ? 7.75 -14.508 19.406 1 96.62 449 GLY B CA 1
ATOM 7434 C C . GLY B 1 449 ? 6.43 -14.648 20.125 1 96.62 449 GLY B C 1
ATOM 7435 O O . GLY B 1 449 ? 6.363 -14.445 21.344 1 96.62 449 GLY B O 1
ATOM 7436 N N . GLY B 1 450 ? 5.398 -14.953 19.406 1 97.69 450 GLY B N 1
ATOM 7437 C CA . GLY B 1 450 ? 4.09 -15.164 20.016 1 97.69 450 GLY B CA 1
ATOM 7438 C C . GLY B 1 450 ? 3.76 -16.625 20.234 1 97.69 450 GLY B C 1
ATOM 7439 O O . GLY B 1 450 ? 4.609 -17.5 20.031 1 97.69 450 GLY B O 1
ATOM 7440 N N . LYS B 1 451 ? 2.568 -16.844 20.719 1 97.31 451 LYS B N 1
ATOM 7441 C CA . LYS B 1 451 ? 2.043 -18.188 20.922 1 97.31 451 LYS B CA 1
ATOM 7442 C C . LYS B 1 451 ? 0.571 -18.266 20.531 1 97.31 451 LYS B C 1
ATOM 7444 O O . LYS B 1 451 ? -0.142 -17.266 20.562 1 97.31 451 LYS B O 1
ATOM 7449 N N . VAL B 1 452 ? 0.169 -19.328 20.031 1 96.81 452 VAL B N 1
ATOM 7450 C CA . VAL B 1 452 ? -1.243 -19.594 19.766 1 96.81 452 VAL B CA 1
ATOM 7451 C C . VAL B 1 452 ? -1.77 -20.609 20.766 1 96.81 452 VAL B C 1
ATOM 7453 O O . VAL B 1 452 ? -1.229 -21.719 20.891 1 96.81 452 VAL B O 1
ATOM 7456 N N . ALA B 1 453 ? -2.736 -20.109 21.547 1 91.81 453 ALA B N 1
ATOM 7457 C CA . ALA B 1 453 ? -3.332 -21.016 22.531 1 91.81 453 ALA B CA 1
ATOM 7458 C C . ALA B 1 453 ? -4.277 -22 21.859 1 91.81 453 ALA B C 1
ATOM 7460 O O . ALA B 1 453 ? -5.047 -21.625 20.969 1 91.81 453 ALA B O 1
ATOM 7461 N N . GLY B 1 454 ? -4.184 -23.234 22.062 1 79.56 454 GLY B N 1
ATOM 7462 C CA . GLY B 1 454 ? -5.141 -24.172 21.516 1 79.56 454 GLY B CA 1
ATOM 7463 C C . GLY B 1 454 ? -4.594 -25.578 21.406 1 79.56 454 GLY B C 1
ATOM 7464 O O . GLY B 1 454 ? -3.512 -25.875 21.922 1 79.56 454 GLY B O 1
ATOM 7465 N N . ASP B 1 455 ? -5.422 -26.359 20.688 1 76.44 455 ASP B N 1
ATOM 7466 C CA . ASP B 1 455 ? -5.176 -27.781 20.516 1 76.44 455 ASP B CA 1
ATOM 7467 C C . ASP B 1 455 ? -3.943 -28.031 19.641 1 76.44 455 ASP B C 1
ATOM 7469 O O . ASP B 1 455 ? -3.623 -27.219 18.781 1 76.44 455 ASP B O 1
ATOM 7473 N N . ALA B 1 456 ? -3.305 -28.984 19.984 1 81.19 456 ALA B N 1
ATOM 7474 C CA . ALA B 1 456 ? -2.129 -29.391 19.219 1 81.19 456 ALA B CA 1
ATOM 7475 C C . ALA B 1 456 ? -2.529 -30 17.891 1 81.19 456 ALA B C 1
ATOM 7477 O O . ALA B 1 456 ? -1.697 -30.141 16.984 1 81.19 456 ALA B O 1
ATOM 7478 N N . ASP B 1 457 ? -3.801 -30.219 17.703 1 91.81 457 ASP B N 1
ATOM 7479 C CA . ASP B 1 457 ? -4.293 -30.766 16.453 1 91.81 457 ASP B CA 1
ATOM 7480 C C . ASP B 1 457 ? -4.645 -29.656 15.469 1 91.81 457 ASP B C 1
ATOM 7482 O O . ASP B 1 457 ? -5.734 -29.078 15.539 1 91.81 457 ASP B O 1
ATOM 7486 N N . TYR B 1 458 ? -3.83 -29.438 14.508 1 93.44 458 TYR B N 1
ATOM 7487 C CA . TYR B 1 458 ? -3.961 -28.328 13.578 1 93.44 458 TYR B CA 1
ATOM 7488 C C . TYR B 1 458 ? -5.102 -28.562 12.594 1 93.44 458 TYR B C 1
ATOM 7490 O O . TYR B 1 458 ? -5.566 -27.641 11.93 1 93.44 458 TYR B O 1
ATOM 7498 N N . GLU B 1 459 ? -5.578 -29.797 12.469 1 91.19 459 GLU B N 1
ATOM 7499 C CA . GLU B 1 459 ? -6.719 -30.078 11.602 1 91.19 459 GLU B CA 1
ATOM 7500 C C . GLU B 1 459 ? -8 -29.484 12.172 1 91.19 459 GLU B C 1
ATOM 7502 O O . GLU B 1 459 ? -8.953 -29.234 11.43 1 91.19 459 GLU B O 1
ATOM 7507 N N . LYS B 1 460 ? -7.965 -29.281 13.484 1 92.25 460 LYS B N 1
ATOM 7508 C CA . LYS B 1 460 ? -9.18 -28.812 14.148 1 92.25 460 LYS B CA 1
ATOM 7509 C C . LYS B 1 460 ? -9 -27.406 14.711 1 92.25 460 LYS B C 1
ATOM 7511 O O . LYS B 1 460 ? -9.977 -26.75 15.078 1 92.25 460 LYS B O 1
ATOM 7516 N N . LEU B 1 461 ? -7.742 -26.984 14.766 1 95.5 461 LEU B N 1
ATOM 7517 C CA . LEU B 1 461 ? -7.457 -25.688 15.375 1 95.5 461 LEU B CA 1
ATOM 7518 C C . LEU B 1 461 ? -8.117 -24.562 14.586 1 95.5 461 LEU B C 1
ATOM 7520 O O . LEU B 1 461 ? -7.91 -24.438 13.375 1 95.5 461 LEU B O 1
ATOM 7524 N N . GLU B 1 462 ? -8.969 -23.766 15.266 1 96.44 462 GLU B N 1
ATOM 7525 C CA . GLU B 1 462 ? -9.68 -22.656 14.641 1 96.44 462 GLU B CA 1
ATOM 7526 C C . GLU B 1 462 ? -8.836 -21.391 14.656 1 96.44 462 GLU B C 1
ATOM 7528 O O . GLU B 1 462 ? -9.117 -20.453 15.414 1 96.44 462 GLU B O 1
ATOM 7533 N N . PHE B 1 463 ? -7.801 -21.391 13.789 1 97.69 463 PHE B N 1
ATOM 7534 C CA . PHE B 1 463 ? -6.848 -20.297 13.703 1 97.69 463 PHE B CA 1
ATOM 7535 C C . PHE B 1 463 ? -6.434 -20.047 12.258 1 97.69 463 PHE B C 1
ATOM 7537 O O . PHE B 1 463 ? -6.133 -21 11.523 1 97.69 463 PHE B O 1
ATOM 7544 N N . GLU B 1 464 ? -6.508 -18.828 11.859 1 98.31 464 GLU B N 1
ATOM 7545 C CA . GLU B 1 464 ? -6.121 -18.484 10.492 1 98.31 464 GLU B CA 1
ATOM 7546 C C . GLU B 1 464 ? -5.652 -17.031 10.398 1 98.31 464 GLU B C 1
ATOM 7548 O O . GLU B 1 464 ? -6.23 -16.141 11.023 1 98.31 464 GLU B O 1
ATOM 7553 N N . ILE B 1 465 ? -4.539 -16.812 9.758 1 98.5 465 ILE B N 1
ATOM 7554 C CA . ILE B 1 465 ? -4.074 -15.469 9.398 1 98.5 465 ILE B CA 1
ATOM 7555 C C . ILE B 1 465 ? -4.25 -15.258 7.895 1 98.5 465 ILE B C 1
ATOM 7557 O O . ILE B 1 465 ? -3.715 -16.016 7.086 1 98.5 465 ILE B O 1
ATOM 7561 N N . SER B 1 466 ? -4.949 -14.219 7.516 1 98.44 466 SER B N 1
ATOM 7562 C CA . SER B 1 466 ? -5.102 -13.883 6.102 1 98.44 466 SER B CA 1
ATOM 7563 C C . SER B 1 466 ? -3.756 -13.57 5.457 1 98.44 466 SER B C 1
ATOM 7565 O O . SER B 1 466 ? -2.914 -12.906 6.055 1 98.44 466 SER B O 1
ATOM 7567 N N . PRO B 1 467 ? -3.549 -14.016 4.156 1 98.19 467 PRO B N 1
ATOM 7568 C CA . PRO B 1 467 ? -2.344 -13.594 3.439 1 98.19 467 PRO B CA 1
ATOM 7569 C C . PRO B 1 467 ? -2.227 -12.078 3.32 1 98.19 467 PRO B C 1
ATOM 7571 O O . PRO B 1 467 ? -1.122 -11.547 3.168 1 98.19 467 PRO B O 1
ATOM 7574 N N . TRP B 1 468 ? -3.344 -11.359 3.408 1 97.94 468 TRP B N 1
ATOM 7575 C CA . TRP B 1 468 ? -3.355 -9.898 3.352 1 97.94 468 TRP B CA 1
ATOM 7576 C C . TRP B 1 468 ? -2.625 -9.305 4.547 1 97.94 468 TRP B C 1
ATOM 7578 O O . TRP B 1 468 ? -1.971 -8.266 4.43 1 97.94 468 TRP B O 1
ATOM 7588 N N . VAL B 1 469 ? -2.705 -10.023 5.684 1 97.88 469 VAL B N 1
ATOM 7589 C CA . VAL B 1 469 ? -2.076 -9.547 6.914 1 97.88 469 VAL B CA 1
ATOM 7590 C C . VAL B 1 469 ? -0.583 -9.867 6.887 1 97.88 469 VAL B C 1
ATOM 7592 O O . VAL B 1 469 ? 0.243 -9.039 7.27 1 97.88 469 VAL B O 1
ATOM 7595 N N . SER B 1 470 ? -0.31 -11.055 6.438 1 97.94 470 SER B N 1
ATOM 7596 C CA . SER B 1 470 ? 1.084 -11.477 6.336 1 97.94 470 SER B CA 1
ATOM 7597 C C . SER B 1 470 ? 1.271 -12.508 5.23 1 97.94 470 SER B C 1
ATOM 7599 O O . SER B 1 470 ? 0.545 -13.508 5.172 1 97.94 470 SER B O 1
ATOM 7601 N N . TYR B 1 471 ? 2.219 -12.211 4.352 1 97.81 471 TYR B N 1
ATOM 7602 C CA . TYR B 1 471 ? 2.539 -13.055 3.207 1 97.81 471 TYR B CA 1
ATOM 7603 C C . TYR B 1 471 ? 3.363 -14.266 3.637 1 97.81 471 TYR B C 1
ATOM 7605 O O . TYR B 1 471 ? 3.105 -15.391 3.195 1 97.81 471 TYR B O 1
ATOM 7613 N N . SER B 1 472 ? 4.297 -14.047 4.465 1 97.25 472 SER B N 1
ATOM 7614 C CA . SER B 1 472 ? 5.223 -15.102 4.875 1 97.25 472 SER B CA 1
ATOM 7615 C C . SER B 1 472 ? 5.719 -14.875 6.301 1 97.25 472 SER B C 1
ATOM 7617 O O . SER B 1 472 ? 6.883 -15.148 6.605 1 97.25 472 SER B O 1
ATOM 7619 N N . GLY B 1 473 ? 4.906 -14.32 7.148 1 96.5 473 GLY B N 1
ATOM 7620 C CA . GLY B 1 473 ? 5.25 -14.156 8.555 1 96.5 473 GLY B CA 1
ATOM 7621 C C . GLY B 1 473 ? 5.785 -12.773 8.875 1 96.5 473 GLY B C 1
ATOM 7622 O O . GLY B 1 473 ? 6.043 -12.453 10.039 1 96.5 473 GLY B O 1
ATOM 7623 N N . GLU B 1 474 ? 5.961 -11.914 7.91 1 95.25 474 GLU B N 1
ATOM 7624 C CA . GLU B 1 474 ? 6.492 -10.57 8.133 1 95.25 474 GLU B CA 1
ATOM 7625 C C . GLU B 1 474 ? 5.469 -9.688 8.836 1 95.25 474 GLU B C 1
ATOM 7627 O O . GLU B 1 474 ? 4.262 -9.891 8.703 1 95.25 474 GLU B O 1
ATOM 7632 N N . GLY B 1 475 ? 5.914 -8.75 9.602 1 93.56 475 GLY B N 1
ATOM 7633 C CA . GLY B 1 475 ? 5.078 -7.691 10.148 1 93.56 475 GLY B CA 1
ATOM 7634 C C . GLY B 1 475 ? 4.289 -8.125 11.367 1 93.56 475 GLY B C 1
ATOM 7635 O O . GLY B 1 475 ? 3.422 -7.395 11.852 1 93.56 475 GLY B O 1
ATOM 7636 N N . LEU B 1 476 ? 4.578 -9.328 11.914 1 96.5 476 LEU B N 1
ATOM 7637 C CA . LEU B 1 476 ? 3.777 -9.852 13.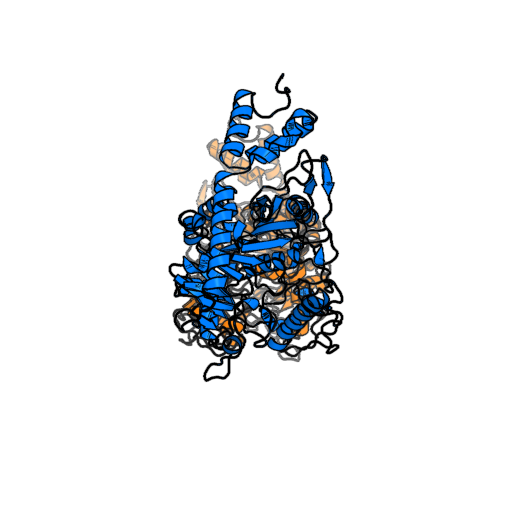016 1 96.5 476 LEU B CA 1
ATOM 7638 C C . LEU B 1 476 ? 4.445 -9.57 14.359 1 96.5 476 LEU B C 1
ATOM 7640 O O . LEU B 1 476 ? 3.764 -9.398 15.375 1 96.5 476 LEU B O 1
ATOM 7644 N N . GLN B 1 477 ? 5.727 -9.516 14.359 1 93.94 477 GLN B N 1
ATOM 7645 C CA . GLN B 1 477 ? 6.492 -9.477 15.602 1 93.94 477 GLN B CA 1
ATOM 7646 C C . GLN B 1 477 ? 6.082 -8.297 16.469 1 93.94 477 GLN B C 1
ATOM 7648 O O . GLN B 1 477 ? 5.891 -8.438 17.672 1 93.94 477 GLN B O 1
ATOM 7653 N N . GLU B 1 478 ? 5.926 -7.164 15.875 1 89.56 478 GLU B N 1
ATOM 7654 C CA . GLU B 1 478 ? 5.602 -5.934 16.594 1 89.56 478 GLU B CA 1
ATOM 7655 C C . GLU B 1 478 ? 4.305 -6.074 17.375 1 89.56 478 GLU B C 1
ATOM 7657 O O . GLU B 1 478 ? 4.109 -5.402 18.391 1 89.56 478 GLU B O 1
ATOM 7662 N N . TYR B 1 479 ? 3.469 -6.988 16.984 1 93.38 479 TYR B N 1
ATOM 7663 C CA . TYR B 1 479 ? 2.125 -7.035 17.547 1 93.38 479 TYR B CA 1
ATOM 7664 C C . TYR B 1 479 ? 1.948 -8.258 18.438 1 93.38 479 TYR B C 1
ATOM 7666 O O . TYR B 1 479 ? 1.122 -8.25 19.359 1 93.38 479 TYR B O 1
ATOM 7674 N N . VAL B 1 480 ? 2.801 -9.297 18.172 1 96.12 480 VAL B N 1
ATOM 7675 C CA . VAL B 1 480 ? 2.414 -10.539 18.812 1 96.12 480 VAL B CA 1
ATOM 7676 C C . VAL B 1 480 ? 3.521 -11 19.766 1 96.12 480 VAL B C 1
ATOM 7678 O O . VAL B 1 480 ? 3.324 -11.914 20.562 1 96.12 480 VAL B O 1
ATOM 7681 N N . ALA B 1 481 ? 4.75 -10.398 19.672 1 94.81 481 ALA B N 1
ATOM 7682 C CA . ALA B 1 481 ? 5.871 -10.828 20.5 1 94.81 481 ALA B CA 1
ATOM 7683 C C . ALA B 1 481 ? 5.492 -10.82 21.969 1 94.81 481 ALA B C 1
ATOM 7685 O O . ALA B 1 481 ? 5.027 -9.805 22.5 1 94.81 481 ALA B O 1
ATOM 7686 N N . GLY B 1 482 ? 5.746 -11.93 22.656 1 96.25 482 GLY B N 1
ATOM 7687 C CA . GLY B 1 482 ? 5.477 -12.047 24.078 1 96.25 482 GLY B CA 1
ATOM 7688 C C . GLY B 1 482 ? 4 -12.219 24.391 1 96.25 482 GLY B C 1
ATOM 7689 O O . GLY B 1 482 ? 3.613 -12.273 25.562 1 96.25 482 GLY B O 1
ATOM 7690 N N . LYS B 1 483 ? 3.16 -12.312 23.422 1 96.94 483 LYS B N 1
ATOM 7691 C CA . LYS B 1 483 ? 1.718 -12.391 23.641 1 96.94 483 LYS B CA 1
ATOM 7692 C C . LYS B 1 483 ? 1.175 -13.758 23.203 1 96.94 483 LYS B C 1
ATOM 7694 O O . LYS B 1 483 ? 1.895 -14.555 22.609 1 96.94 483 LYS B O 1
ATOM 7699 N N . THR B 1 484 ? -0.03 -14.055 23.625 1 97.25 484 THR B N 1
ATOM 7700 C CA . THR B 1 484 ? -0.707 -15.305 23.297 1 97.25 484 THR B CA 1
ATOM 7701 C C . THR B 1 484 ? -2.023 -15.031 22.578 1 97.25 484 THR B C 1
ATOM 7703 O O . THR B 1 484 ? -2.811 -14.188 23 1 97.25 484 THR B O 1
ATOM 7706 N N . ILE B 1 485 ? -2.232 -15.648 21.484 1 97.38 485 ILE B N 1
ATOM 7707 C CA . ILE B 1 485 ? -3.482 -15.562 20.75 1 97.38 485 ILE B CA 1
ATOM 7708 C C . ILE B 1 485 ? -4.406 -16.703 21.141 1 97.38 485 ILE B C 1
ATOM 7710 O O . ILE B 1 485 ? -4.031 -17.875 21.031 1 97.38 485 ILE B O 1
ATOM 7714 N N . SER B 1 486 ? -5.535 -16.344 21.609 1 94.38 486 SER B N 1
ATOM 7715 C CA . SER B 1 486 ? -6.527 -17.359 21.953 1 94.38 486 SER B CA 1
ATOM 7716 C C . SER B 1 486 ? -7.395 -17.703 20.75 1 94.38 486 SER B C 1
ATOM 7718 O O . SER B 1 486 ? -7.727 -16.828 19.938 1 94.38 486 SER B O 1
ATOM 7720 N N . VAL B 1 487 ? -7.762 -18.953 20.656 1 93.88 487 VAL B N 1
ATOM 7721 C CA . VAL B 1 487 ? -8.578 -19.438 19.547 1 93.88 487 VAL B CA 1
ATOM 7722 C C . VAL B 1 487 ? -10.031 -19.578 20 1 93.88 487 VAL B C 1
ATOM 7724 O O . VAL B 1 487 ? -10.305 -19.75 21.188 1 93.88 487 VAL B O 1
ATOM 7727 N N . PRO B 1 488 ? -11.078 -19.547 19.188 1 95.94 488 PRO B N 1
ATOM 7728 C CA . PRO B 1 488 ? -10.945 -19.328 17.75 1 95.94 488 PRO B CA 1
ATOM 7729 C C . PRO B 1 488 ? -10.484 -17.906 17.406 1 95.94 488 PRO B C 1
ATOM 7731 O O . PRO B 1 488 ? -10.844 -16.953 18.094 1 95.94 488 PRO B O 1
ATOM 7734 N N . ALA B 1 489 ? -9.641 -17.766 16.391 1 97.44 489 ALA B N 1
ATOM 7735 C CA . ALA B 1 489 ? -9.148 -16.469 15.922 1 97.44 489 ALA B CA 1
ATOM 7736 C C . ALA B 1 489 ? -8.953 -16.469 14.406 1 97.44 489 ALA B C 1
ATOM 7738 O O . ALA B 1 489 ? -8.078 -17.172 13.898 1 97.44 489 ALA B O 1
ATOM 7739 N N . VAL B 1 490 ? -9.797 -15.797 13.719 1 98.19 490 VAL B N 1
ATOM 7740 C CA . VAL B 1 490 ? -9.633 -15.547 12.289 1 98.19 490 VAL B CA 1
ATOM 7741 C C . VAL B 1 490 ? -9.148 -14.117 12.07 1 98.19 490 VAL B C 1
ATOM 7743 O O . VAL B 1 490 ? -9.914 -13.164 12.234 1 98.19 490 VAL B O 1
ATOM 7746 N N . ILE B 1 491 ? -7.926 -13.953 11.703 1 98.25 491 ILE B N 1
ATOM 7747 C CA . ILE B 1 491 ? -7.285 -12.648 11.57 1 98.25 491 ILE B CA 1
ATOM 7748 C C . ILE B 1 491 ? -7.336 -12.195 10.117 1 98.25 491 ILE B C 1
ATOM 7750 O O . ILE B 1 491 ? -6.586 -12.703 9.273 1 98.25 491 ILE B O 1
ATOM 7754 N N . GLU B 1 492 ? -8.141 -11.211 9.828 1 97.69 492 GLU B N 1
ATOM 7755 C CA . GLU B 1 492 ? -8.344 -10.734 8.461 1 97.69 492 GLU B CA 1
ATOM 7756 C C . GLU B 1 492 ? -7.633 -9.406 8.227 1 97.69 492 GLU B C 1
ATOM 7758 O O . GLU B 1 492 ? -7.355 -9.039 7.086 1 97.69 492 GLU B O 1
ATOM 7763 N N . THR B 1 493 ? -7.41 -8.656 9.305 1 97.25 493 THR B N 1
ATOM 7764 C CA . THR B 1 493 ? -6.777 -7.34 9.25 1 97.25 493 THR B CA 1
ATOM 7765 C C . THR B 1 493 ? -5.789 -7.168 10.406 1 97.25 493 THR B C 1
ATOM 7767 O O . THR B 1 493 ? -5.746 -7.992 11.32 1 97.25 493 THR B O 1
ATOM 7770 N N . LYS B 1 494 ? -4.984 -6.102 10.328 1 96.31 494 LYS B N 1
ATOM 7771 C CA . LYS B 1 494 ? -4.082 -5.793 11.438 1 96.31 494 LYS B CA 1
ATOM 7772 C C . LYS B 1 494 ? -4.859 -5.469 12.711 1 96.31 494 LYS B C 1
ATOM 7774 O O . LYS B 1 494 ? -4.406 -5.77 13.812 1 96.31 494 LYS B O 1
ATOM 7779 N N . GLU B 1 495 ? -6.008 -4.844 12.555 1 96.25 495 GLU B N 1
ATOM 7780 C CA . GLU B 1 495 ? -6.859 -4.578 13.711 1 96.25 495 GLU B CA 1
ATOM 7781 C C . GLU B 1 495 ? -7.254 -5.875 14.414 1 96.25 495 GLU B C 1
ATOM 7783 O O . GLU B 1 495 ? -7.242 -5.949 15.648 1 96.25 495 GLU B O 1
ATOM 7788 N N . ASP B 1 496 ? -7.637 -6.934 13.633 1 97.06 496 ASP B N 1
ATOM 7789 C CA . ASP B 1 496 ? -7.938 -8.242 14.203 1 97.06 496 ASP B CA 1
ATOM 7790 C C . ASP B 1 496 ? -6.738 -8.797 14.977 1 97.06 496 ASP B C 1
ATOM 7792 O O . ASP B 1 496 ? -6.895 -9.312 16.078 1 97.06 496 ASP B O 1
ATOM 7796 N N . LEU B 1 497 ? -5.566 -8.68 14.336 1 96.81 497 LEU B N 1
ATOM 7797 C CA . LEU B 1 497 ? -4.34 -9.188 14.945 1 96.81 497 LEU B CA 1
ATOM 7798 C C . LEU B 1 497 ? -4.125 -8.57 16.328 1 96.81 497 LEU B C 1
ATOM 7800 O O . LEU B 1 497 ? -3.844 -9.289 17.281 1 96.81 497 LEU B O 1
ATOM 7804 N N . ILE B 1 498 ? -4.238 -7.258 16.391 1 95.12 498 ILE B N 1
ATOM 7805 C CA . ILE B 1 498 ? -4.043 -6.527 17.641 1 95.12 498 ILE B CA 1
ATOM 7806 C C . ILE B 1 498 ? -5.105 -6.945 18.641 1 95.12 498 ILE B C 1
ATOM 7808 O O . ILE B 1 498 ? -4.805 -7.145 19.828 1 95.12 498 ILE B O 1
ATOM 7812 N N . ARG B 1 499 ? -6.352 -7.109 18.188 1 94.94 499 ARG B N 1
ATOM 7813 C CA . ARG B 1 499 ? -7.469 -7.473 19.047 1 94.94 499 ARG B CA 1
ATOM 7814 C C . ARG B 1 499 ? -7.258 -8.844 19.672 1 94.94 499 ARG B C 1
ATOM 7816 O O . ARG B 1 499 ? -7.566 -9.055 20.859 1 94.94 499 ARG B O 1
ATOM 7823 N N . PHE B 1 500 ? -6.645 -9.82 18.906 1 94.75 500 PHE B N 1
ATOM 7824 C CA . PHE B 1 500 ? -6.559 -11.203 19.375 1 94.75 500 PHE B CA 1
ATOM 7825 C C . PHE B 1 500 ? -5.266 -11.43 20.141 1 94.75 500 PHE B C 1
ATOM 7827 O O . PHE B 1 500 ? -5.137 -12.422 20.875 1 94.75 500 PHE B O 1
ATOM 7834 N N . ALA B 1 501 ? -4.301 -10.586 19.938 1 92.25 501 ALA B N 1
ATOM 7835 C CA . ALA B 1 501 ? -3.012 -10.758 20.594 1 92.25 501 ALA B CA 1
ATOM 7836 C C . ALA B 1 501 ? -3.016 -10.094 21.984 1 92.25 501 ALA B C 1
ATOM 7838 O O . ALA B 1 501 ? -2.979 -8.867 22.094 1 92.25 501 ALA B O 1
ATOM 7839 N N . HIS B 1 502 ? -3.061 -10.844 23 1 88.38 502 HIS B N 1
ATOM 7840 C CA . HIS B 1 502 ? -3.137 -10.305 24.359 1 88.38 502 HIS B CA 1
ATOM 7841 C C . HIS B 1 502 ? -1.959 -10.773 25.203 1 88.38 502 HIS B C 1
ATOM 7843 O O . HIS B 1 502 ? -1.429 -11.867 24.984 1 88.38 502 HIS B O 1
#

Sequence (1004 aa):
MTVSSLLPINETELQSLKERYEINGQGHVFKFFESLEQEQQAQLVKQLLDLDVERLNTIYRKAIEGAEAALLNQHAQLEPLSETVFDSVLKASPEQIREWETIGLSQIAQGKVAVILMAGGQGTRLGSSDPKGCYNINLPSNKSLFQLQAERILRLQDIARQYRKPGTGECIIPWYIMTSGPTHRPTFEFFEKNNFFGLKQENVIFFEQGTLPCLTMDGKIILEGKDKVAIAPDGNGGIYAAVVNKGVIKSLKERGILYSHCYCVDNCLARVADPVFIGYSVSKGTDCGVKVVSKASPEEPVGVVCVRDGKYGVVEYSEISQDVSEKRNEDGSLQFGAANIANHFFSTEFLERVPSFADQLEYHIAKKKIKYVDLETGEVVVPKSNSGMKLECFVFDVFPYAQNFSVLEVDRKEEFSPLKNAPGSGADCPETSRRDIVAQHVRFIEAAGGKVAGDADYEKLEFEISPWVSYSGEGLQEYVAGKTISVPAVIETKEDLIRFAHMTVSSLLPINETELQSLKERYEINGQGHVFKFFESLEQEQQAQLVKQLLDLDVERLNTIYRKAIEGAEAALLNQHAQLEPLSETVFDSVLKASPEQIREWETIGLSQIAQGKVAVILMAGGQGTRLGSSDPKGCYNINLPSNKSLFQLQAERILRLQDIARQYRKPGTGECIIPWYIMTSGPTHRPTFEFFEKNNFFGLKQENVIFFEQGTLPCLTMDGKIILEGKDKVAIAPDGNGGIYAAVVNKGVIKSLKERGILYSHCYCVDNCLARVADPVFIGYSVSKGTDCGVKVVSKASPEEPVGVVCVRDGKYGVVEYSEISQDVSEKRNEDGSLQFGAANIANHFFSTEFLERVPSFADQLEYHIAKKKIKYVDLETGEVVVPKSNSGMKLECFVFDVFPYAQNFSVLEVDRKEEFSPLKNAPGSGADCPETSRRDIVAQHVRFIEAAGGKVAGDADYEKLEFEISPWVSYSGEGLQEYVAGKTISVPAVIETKEDLIRFAH

Solvent-accessible surface area (backbone atoms only — not comparable to full-atom values): 51656 Å² total; per-residue (Å²): 129,83,71,54,90,67,40,93,58,55,64,67,54,47,50,50,51,50,46,54,31,40,77,68,71,42,40,70,74,51,71,45,49,85,79,43,52,60,69,40,41,26,53,31,48,52,56,55,69,71,49,58,65,70,58,49,50,50,50,50,51,50,27,51,50,49,53,51,44,54,64,69,42,72,73,72,53,73,41,61,71,54,75,89,37,45,52,37,63,86,76,48,51,72,66,55,47,48,51,17,28,50,48,16,29,41,39,34,23,70,24,24,34,29,31,37,36,48,41,43,48,64,17,57,65,53,74,32,89,49,35,41,36,66,41,60,42,66,42,87,83,51,55,26,42,49,48,51,52,45,26,27,47,54,30,47,30,59,61,18,39,43,45,39,57,77,63,74,70,70,42,50,66,39,39,35,37,31,16,21,81,87,24,37,63,61,49,53,49,50,34,58,74,50,57,45,59,43,50,62,64,92,42,52,44,78,44,58,40,50,66,34,66,24,21,32,87,85,69,38,73,34,34,40,36,80,50,36,72,28,67,38,66,21,43,67,25,20,47,63,60,24,33,60,76,68,42,46,53,59,50,34,56,75,61,55,31,46,34,31,33,33,34,50,50,45,31,79,34,52,59,70,64,35,30,42,59,48,12,45,35,59,76,67,60,34,30,32,32,36,44,22,25,71,52,89,45,65,77,48,88,45,31,24,50,29,25,49,75,88,27,46,35,67,44,44,45,89,74,50,52,69,74,59,34,62,32,57,42,94,87,65,46,51,49,63,22,38,22,56,68,62,32,34,37,36,22,44,67,45,63,67,46,43,76,80,49,51,88,70,50,66,41,43,82,43,75,34,63,48,55,26,39,38,86,86,79,66,45,73,43,78,54,94,49,70,55,21,30,41,55,26,27,48,66,60,57,53,45,59,72,42,89,32,57,36,36,40,31,44,58,44,79,64,42,56,34,48,54,69,33,26,73,86,63,84,51,37,6,34,60,51,34,33,18,44,52,30,45,40,45,49,48,30,39,43,74,27,45,20,41,71,50,71,66,88,49,37,73,70,42,46,46,42,65,32,32,55,55,31,73,82,43,54,88,39,36,92,59,26,48,83,22,40,27,56,61,76,35,76,27,57,20,49,57,43,45,51,71,45,31,85,130,83,70,56,91,66,39,93,59,54,63,67,54,48,52,49,51,50,46,53,32,40,76,68,71,42,41,71,75,52,72,47,48,86,80,43,52,59,70,42,40,26,51,31,48,51,54,55,68,71,47,59,66,69,59,49,52,51,50,50,51,50,28,51,50,50,54,50,45,55,65,69,43,73,73,70,52,73,41,60,71,52,75,88,35,44,50,40,64,85,74,47,52,72,66,56,48,49,52,18,27,49,48,16,30,42,39,33,25,70,22,24,33,29,31,36,36,47,42,42,48,65,17,57,65,52,74,32,89,49,33,41,37,66,40,60,43,66,43,86,84,50,54,25,42,49,48,52,51,44,27,26,48,53,29,48,30,59,60,17,39,42,43,40,57,78,62,74,68,70,39,49,64,40,37,35,38,31,18,21,80,87,24,36,62,61,48,52,50,51,34,60,75,50,55,45,58,42,51,61,66,92,41,53,45,77,44,56,39,50,66,34,64,24,20,32,88,84,68,37,71,34,33,40,38,79,49,36,71,30,66,38,66,20,43,69,25,20,48,63,58,24,35,60,76,68,41,45,53,59,50,36,56,74,62,55,31,48,34,32,33,33,36,51,49,46,30,80,34,52,60,68,63,36,29,43,61,48,11,45,35,59,76,67,61,34,31,31,32,35,42,22,25,69,50,90,45,66,77,50,88,45,32,24,50,30,24,49,72,87,28,46,35,68,44,45,46,91,75,48,51,68,73,58,34,62,33,56,41,96,87,64,46,50,48,63,23,38,22,56,68,62,33,34,38,36,21,44,67,44,62,67,48,43,74,80,50,52,88,69,50,64,43,44,81,43,75,33,62,48,55,24,39,38,87,87,81,64,46,70,43,77,56,93,50,67,56,23,30,40,54,26,28,47,67,59,57,54,44,58,72,42,88,32,56,37,36,40,33,46,58,44,79,65,43,56,35,48,55,70,33,26,72,87,64,85,51,38,5,34,60,51,34,32,19,45,53,31,45,40,46,50,49,30,39,42,75,28,46,20,42,72,49,74,65,89,49,39,72,71,42,48,47,43,66,32,32,56,54,30,73,82,44,54,90,40,35,91,60,26,48,82,22,40,28,54,60,75,37,76,26,58,22,49,56,44,44,51,72,45,32,83

Nearest PDB structures (foldseek):
  1vm8-assembly1_B  TM=9.255E-01  e=2.131E-63  Mus musculus
  1jvg-assembly1_A  TM=9.258E-01  e=3.822E-63  Homo sapiens
  1jv3-assembly1_A  TM=9.042E-01  e=4.827E-63  Homo sapiens
  1jv3-assembly1_B  TM=9.083E-01  e=2.950E-62  Homo sapiens
  8qh2-assembly1_A  TM=9.067E-01  e=6.043E-58  Homo sapiens